Protein AF-A0A1V1X0H0-F1 (afdb_monomer_lite)

pLDDT: mean 80.48, std 18.21, range [28.95, 98.19]

Secondary structure (DSSP, 8-state):
-----PPP-------------------------------EEEEEEEEEEEEE-SSSEEEEEEEEEEEE-SSS-EEEEEEEEEESSTTEEEEE-EEEEEEE-TT-EEE-SS-EEEEEETTS---GGGEEEEEEEEE---SEEEEEBTTBEEEEETTEEEEEPTTS-SS-EEEEEEEE---HHHHHHHS-TTTEEEEEEEEEEE-SS--SSPEEEEEE--GGGSPTT--GGGEEEEEEEEEPPP--SS----PPPEEEEEEEP-EEETTTTEEEEEESS-EEEEEEEESS-----------S-----HHHHHHHHHHHTS---TTSTTT-----S-SEEEEES---TT--HHHHHHHHHHHHHHHHHHIIIIIIIS-PPPPSS-EEEEES--SSS-SEEE-TT-TTEEEE-TTSPPSS-HHHHHHHHHHHHHHHHHS-GGG--HHHHHTTHHHHHHHHHHHHHHHHTTSTTS-------SS-S-TT---TTTSSS-HHHHHHHHHHHHHSTTHHHHHHHHHHHHHS---TTT------TT--HHHHHHHH-TT--HHHHHHIIIII--S-TT--STTSHHHHH-STTS--GGGGSTTTEEEE-TTSTTSSGGGPEEEEEEE-SSS-EEEEEEEE-SSTT---EEEEEEEPPPBSTTTT--EEEEEEGGGTEEEEE--TTS-EEEEEEE-TT-EEEEEEE----------S-SEEEEEEEEEE-TT-PPPTTPPEEEE-SHHHHHHHHHHPPTT-EEEEPSEEEEEEPPTTSSS--SEEE-S--EEE-S-TTTEEEEEEETT--EEE--SS--EEEEEEEEEEEEEEESS-EEEEESEEEEEEEEEEEEE---STT-EEEEEEESS---EEEEES-EEEESSPPTT-EEEEE---S-SS---EEEEEES-EEES-SEEEEEE-SS---EEEEE-GGGEES-SEEEEEES---TT--------TT-

Radius of gyration: 47.78 Å; chains: 1; bounding box: 102×83×145 Å

Structure (mmCIF, N/CA/C/O backbone):
data_AF-A0A1V1X0H0-F1
#
_entry.id   AF-A0A1V1X0H0-F1
#
loop_
_atom_site.group_PDB
_atom_site.id
_atom_site.type_symbol
_atom_site.label_atom_id
_atom_site.label_alt_id
_atom_site.label_comp_id
_atom_site.label_asym_id
_atom_site.label_entity_id
_atom_site.label_seq_id
_atom_site.pdbx_PDB_ins_code
_atom_site.Cartn_x
_atom_site.Cartn_y
_atom_site.Cartn_z
_atom_site.occupancy
_atom_site.B_iso_or_equiv
_atom_site.auth_seq_id
_atom_site.auth_comp_id
_atom_site.auth_asym_id
_atom_site.auth_atom_id
_atom_site.pdbx_PDB_model_num
ATOM 1 N N . MET A 1 1 ? -39.091 -28.966 -17.400 1.00 35.03 1 MET A N 1
ATOM 2 C CA . MET A 1 1 ? -39.778 -27.786 -17.967 1.00 35.03 1 MET A CA 1
ATOM 3 C C . MET A 1 1 ? -38.669 -26.857 -18.446 1.00 35.03 1 MET A C 1
ATOM 5 O O . MET A 1 1 ? -38.074 -26.195 -17.616 1.00 35.03 1 MET A O 1
ATOM 9 N N . GLU A 1 2 ? -38.042 -27.143 -19.595 1.00 32.62 2 GLU A N 1
ATOM 10 C CA . GLU A 1 2 ? -38.373 -26.609 -20.944 1.00 32.62 2 GLU A CA 1
ATOM 11 C C . GLU A 1 2 ? -38.463 -25.064 -20.952 1.00 32.62 2 GLU A C 1
ATOM 13 O O . GLU A 1 2 ? -39.229 -24.519 -20.172 1.00 32.62 2 GLU A O 1
ATOM 18 N N . ALA A 1 3 ? -37.744 -24.284 -21.774 1.00 30.55 3 ALA A N 1
ATOM 19 C CA . ALA A 1 3 ? -37.065 -24.585 -23.037 1.00 30.55 3 ALA A CA 1
ATOM 20 C C . ALA A 1 3 ? -35.955 -23.561 -23.393 1.00 30.55 3 ALA A C 1
ATOM 22 O O . ALA A 1 3 ? -36.052 -22.374 -23.091 1.00 30.55 3 ALA A O 1
ATOM 23 N N . HIS A 1 4 ? -34.941 -24.052 -24.115 1.00 35.06 4 HIS A N 1
ATOM 24 C CA . HIS A 1 4 ? -33.936 -23.306 -24.885 1.00 35.06 4 HIS A CA 1
ATOM 25 C C . HIS A 1 4 ? -34.515 -22.771 -26.212 1.00 35.06 4 HIS A C 1
ATOM 27 O O . HIS A 1 4 ? -35.335 -23.438 -26.839 1.00 35.06 4 HIS A O 1
ATOM 33 N N . SER A 1 5 ? -33.995 -21.644 -26.720 1.00 35.12 5 SER A N 1
ATOM 34 C CA . SER A 1 5 ? -34.195 -21.202 -28.112 1.00 35.12 5 SER A CA 1
ATOM 35 C C . SER A 1 5 ? -32.903 -20.635 -28.718 1.00 35.12 5 SER A C 1
ATOM 37 O O . SER A 1 5 ? -32.525 -19.496 -28.455 1.00 35.12 5 SER A O 1
ATOM 39 N N . SER A 1 6 ? -32.269 -21.424 -29.588 1.00 31.84 6 SER A N 1
ATOM 40 C CA . SER A 1 6 ? -31.208 -21.029 -30.524 1.00 31.84 6 SER A CA 1
ATOM 41 C C . SER A 1 6 ? -31.804 -20.639 -31.886 1.00 31.84 6 SER A C 1
ATOM 43 O O . SER A 1 6 ? -32.593 -21.411 -32.437 1.00 31.84 6 SER A O 1
ATOM 45 N N . LYS A 1 7 ? -31.385 -19.519 -32.491 1.00 33.34 7 LYS A N 1
ATOM 46 C CA . LYS A 1 7 ? -31.691 -19.192 -33.899 1.00 33.34 7 LYS A CA 1
ATOM 47 C C . LYS A 1 7 ? -30.497 -19.505 -34.808 1.00 33.34 7 LYS A C 1
ATOM 49 O O . LYS A 1 7 ? -29.444 -18.892 -34.684 1.00 33.34 7 LYS A O 1
ATOM 54 N N . LYS A 1 8 ? -30.707 -20.438 -35.745 1.00 31.41 8 LYS A N 1
ATOM 55 C CA . LYS A 1 8 ? -29.909 -20.653 -36.964 1.00 31.41 8 LYS A CA 1
ATOM 56 C C . LYS A 1 8 ? -30.426 -19.735 -38.077 1.00 31.41 8 LYS A C 1
ATOM 58 O O . LYS A 1 8 ? -31.638 -19.625 -38.242 1.00 31.41 8 LYS A O 1
ATOM 63 N N . TYR A 1 9 ? -29.527 -19.182 -38.889 1.00 29.00 9 TYR A N 1
ATOM 64 C CA . TYR A 1 9 ? -29.839 -18.706 -40.239 1.00 29.00 9 TYR A CA 1
ATOM 65 C C . TYR A 1 9 ? -29.205 -19.658 -41.257 1.00 29.00 9 TYR A C 1
ATOM 67 O O . TYR A 1 9 ? -27.998 -19.880 -41.246 1.00 29.00 9 TYR A O 1
ATOM 75 N N . SER A 1 10 ? -30.042 -20.226 -42.125 1.00 30.86 10 SER A N 1
ATOM 76 C CA . SER A 1 10 ? -29.659 -20.933 -43.347 1.00 30.86 10 SER A CA 1
ATOM 77 C C . SER A 1 10 ? -30.349 -20.254 -44.524 1.00 30.86 10 SER A C 1
ATOM 79 O O . SER A 1 10 ? -31.558 -20.029 -44.466 1.00 30.86 10 SER A O 1
ATOM 81 N N . GLY A 1 11 ? -29.614 -19.991 -45.598 1.00 29.02 11 GLY A N 1
ATOM 82 C CA . GLY A 1 11 ? -30.169 -19.548 -46.872 1.00 29.02 11 GLY A CA 1
ATOM 83 C C . GLY A 1 11 ? -29.236 -19.930 -48.012 1.00 29.02 11 GLY A C 1
ATOM 84 O O . GLY A 1 11 ? -28.305 -19.197 -48.320 1.00 29.02 11 GLY A O 1
ATOM 85 N N . SER A 1 12 ? -29.478 -21.098 -48.606 1.00 31.86 12 SER A N 1
ATOM 86 C CA . SER A 1 12 ? -28.916 -21.524 -49.890 1.00 31.86 12 SER A CA 1
ATOM 87 C C . SER A 1 12 ? -29.745 -20.951 -51.044 1.00 31.86 12 SER A C 1
ATOM 89 O O . SER A 1 12 ? -30.972 -20.998 -50.986 1.00 31.86 12 SER A O 1
ATOM 91 N N . VAL A 1 13 ? -29.091 -20.509 -52.123 1.00 30.62 13 VAL A N 1
ATOM 92 C CA . VAL A 1 13 ? -29.694 -20.403 -53.464 1.00 30.62 13 VAL A CA 1
ATOM 93 C C . VAL A 1 13 ? -28.750 -21.055 -54.475 1.00 30.62 13 VAL A C 1
ATOM 95 O O . VAL A 1 13 ? -27.538 -20.858 -54.450 1.00 30.62 13 VAL A O 1
ATOM 98 N N . THR A 1 14 ? -29.341 -21.890 -55.323 1.00 34.66 14 THR A N 1
ATOM 99 C CA . THR A 1 14 ? -28.721 -22.844 -56.242 1.00 34.66 14 THR A CA 1
ATOM 100 C C . THR A 1 14 ? -28.615 -22.271 -57.664 1.00 34.66 14 THR A C 1
ATOM 102 O O . THR A 1 14 ? -29.603 -21.799 -58.210 1.00 34.66 14 THR A O 1
ATOM 105 N N . LEU A 1 15 ? -27.402 -22.349 -58.226 1.00 31.12 15 LEU A N 1
ATOM 106 C CA . LEU A 1 15 ? -26.987 -22.807 -59.569 1.00 31.12 15 LEU A CA 1
ATOM 107 C C . LEU A 1 15 ? -27.868 -22.565 -60.823 1.00 31.12 15 LEU A C 1
ATOM 109 O O . LEU A 1 15 ? -28.981 -23.076 -60.923 1.00 31.12 15 LEU A O 1
ATOM 113 N N . ALA A 1 16 ? -27.245 -22.024 -61.883 1.00 28.95 16 ALA A N 1
ATOM 114 C CA . ALA A 1 16 ? -27.516 -22.423 -63.271 1.00 28.95 16 ALA A CA 1
ATOM 115 C C . ALA A 1 16 ? -26.243 -22.350 -64.147 1.00 28.95 16 ALA A C 1
ATOM 117 O O . ALA A 1 16 ? -25.569 -21.328 -64.222 1.00 28.95 16 ALA A O 1
ATOM 118 N N . PHE A 1 17 ? -25.940 -23.485 -64.779 1.00 34.69 17 PHE A N 1
ATOM 119 C CA . PHE A 1 17 ? -24.840 -23.797 -65.700 1.00 34.69 17 PHE A CA 1
ATOM 120 C C . PHE A 1 17 ? -25.114 -23.285 -67.126 1.00 34.69 17 PHE A C 1
ATOM 122 O O . PHE A 1 17 ? -26.214 -23.522 -67.617 1.00 34.69 17 PHE A O 1
ATOM 129 N N . ILE A 1 18 ? -24.093 -22.786 -67.844 1.00 31.02 18 ILE A N 1
ATOM 130 C CA . ILE A 1 18 ? -23.935 -22.988 -69.302 1.00 31.02 18 ILE A CA 1
ATOM 131 C C . ILE A 1 18 ? -22.447 -23.217 -69.629 1.00 31.02 18 ILE A C 1
ATOM 133 O O . ILE A 1 18 ? -21.584 -22.419 -69.280 1.00 31.02 18 ILE A O 1
ATOM 137 N N . ILE A 1 19 ? -22.184 -24.334 -70.309 1.00 40.12 19 ILE A N 1
ATOM 138 C CA . ILE A 1 19 ? -20.914 -24.782 -70.900 1.00 40.12 19 ILE A CA 1
ATOM 139 C C . ILE A 1 19 ? -20.817 -24.229 -72.330 1.00 40.12 19 ILE A C 1
ATOM 141 O O . ILE A 1 19 ? -21.784 -24.389 -73.068 1.00 40.12 19 ILE A O 1
ATOM 145 N N . PHE A 1 20 ? -19.660 -23.707 -72.764 1.00 31.11 20 PHE A N 1
ATOM 146 C CA . PHE A 1 20 ? -19.163 -23.922 -74.135 1.00 31.11 20 PHE A CA 1
ATOM 147 C C . PHE A 1 20 ? -17.636 -23.756 -74.237 1.00 31.11 20 PHE A C 1
ATOM 149 O O . PHE A 1 20 ? -17.025 -22.912 -73.590 1.00 31.11 20 PHE A O 1
ATOM 156 N N . PHE A 1 21 ? -17.052 -24.643 -75.035 1.00 37.75 21 PHE A N 1
ATOM 157 C CA . PHE A 1 21 ? -15.638 -24.964 -75.216 1.00 37.75 21 PHE A CA 1
ATOM 158 C C . PHE A 1 21 ? -15.002 -24.115 -76.343 1.00 37.75 21 PHE A C 1
ATOM 160 O O . PHE A 1 21 ? -15.709 -23.720 -77.266 1.00 37.75 21 PHE A O 1
ATOM 167 N N . ALA A 1 22 ? -13.663 -24.009 -76.318 1.00 34.53 22 ALA A N 1
ATOM 168 C CA . ALA A 1 22 ? -12.733 -23.665 -77.414 1.00 34.53 22 ALA A CA 1
ATOM 169 C C . ALA A 1 22 ? -12.439 -22.177 -77.729 1.00 34.53 22 ALA A C 1
ATOM 171 O O . ALA A 1 22 ? -13.212 -21.513 -78.407 1.00 34.53 22 ALA A O 1
ATOM 172 N N . PHE A 1 23 ? -11.232 -21.708 -77.376 1.00 32.75 23 PHE A N 1
ATOM 173 C CA . PHE A 1 23 ? -10.134 -21.488 -78.339 1.00 32.75 23 PHE A CA 1
ATOM 174 C C . PHE A 1 23 ? -8.822 -21.152 -77.602 1.00 32.75 23 PHE A C 1
ATOM 176 O O . PHE A 1 23 ? -8.733 -20.171 -76.871 1.00 32.75 23 PHE A O 1
ATOM 183 N N . LEU A 1 24 ? -7.801 -21.985 -77.818 1.00 44.56 24 LEU A N 1
ATOM 184 C CA . LEU A 1 24 ? -6.396 -21.687 -77.542 1.00 44.56 24 LEU A CA 1
ATOM 185 C C . LEU A 1 24 ? -5.925 -20.608 -78.536 1.00 44.56 24 LEU A C 1
ATOM 187 O O . LEU A 1 24 ? -5.882 -20.880 -79.734 1.00 44.56 24 LEU A O 1
ATOM 191 N N . MET A 1 25 ? -5.521 -19.434 -78.049 1.00 35.28 25 MET A N 1
ATOM 192 C CA . MET A 1 25 ? -4.478 -18.600 -78.662 1.00 35.28 25 MET A CA 1
ATOM 193 C C . MET A 1 25 ? -3.770 -17.798 -77.556 1.00 35.28 25 MET A C 1
ATOM 195 O O . MET A 1 25 ? -4.456 -17.156 -76.760 1.00 35.28 25 MET A O 1
ATOM 199 N N . PRO A 1 26 ? -2.426 -17.800 -77.486 1.00 39.94 26 PRO A N 1
ATOM 200 C CA . PRO A 1 26 ? -1.697 -16.869 -76.639 1.00 39.94 26 PRO A CA 1
ATOM 201 C C . PRO A 1 26 ? -1.799 -15.473 -77.264 1.00 39.94 26 PRO A C 1
ATOM 203 O O . PRO A 1 26 ? -1.264 -15.222 -78.343 1.00 39.94 26 PRO A O 1
ATOM 206 N N . LEU A 1 27 ? -2.500 -14.556 -76.599 1.00 35.84 27 LEU A N 1
ATOM 207 C CA . LEU A 1 27 ? -2.364 -13.126 -76.863 1.00 35.84 27 LEU A CA 1
ATOM 208 C C . LEU A 1 27 ? -0.988 -12.698 -76.342 1.00 35.84 27 LEU A C 1
ATOM 210 O O . LEU A 1 27 ? -0.844 -12.284 -75.198 1.00 35.84 27 LEU A O 1
ATOM 214 N N . THR A 1 28 ? 0.039 -12.829 -77.179 1.00 39.28 28 THR A N 1
ATOM 215 C CA . THR A 1 28 ? 1.293 -12.095 -77.005 1.00 39.28 28 THR A CA 1
ATOM 216 C C . THR A 1 28 ? 0.987 -10.621 -77.251 1.00 39.28 28 THR A C 1
ATOM 218 O O . THR A 1 28 ? 1.045 -10.144 -78.386 1.00 39.28 28 THR A O 1
ATOM 221 N N . THR A 1 29 ? 0.603 -9.891 -76.208 1.00 37.28 29 THR A N 1
ATOM 222 C CA . THR A 1 29 ? 0.742 -8.435 -76.219 1.00 37.28 29 THR A CA 1
ATOM 223 C C . THR A 1 29 ? 2.228 -8.139 -76.405 1.00 37.28 29 THR A C 1
ATOM 225 O O . THR A 1 29 ? 3.023 -8.631 -75.601 1.00 37.28 29 THR A O 1
ATOM 228 N N . PRO A 1 30 ? 2.646 -7.397 -77.444 1.00 41.03 30 PRO A N 1
ATOM 229 C CA . PRO A 1 30 ? 4.009 -6.902 -77.484 1.00 41.03 30 PRO A CA 1
ATOM 230 C C . PRO A 1 30 ? 4.187 -6.036 -76.239 1.00 41.03 30 PRO A C 1
ATOM 232 O O . PRO A 1 30 ? 3.514 -5.017 -76.087 1.00 41.03 30 PRO A O 1
ATOM 235 N N . ILE A 1 31 ? 5.050 -6.475 -75.324 1.00 45.28 31 ILE A N 1
ATOM 236 C CA . ILE A 1 31 ? 5.622 -5.592 -74.317 1.00 45.28 31 ILE A CA 1
ATOM 237 C C . ILE A 1 31 ? 6.358 -4.539 -75.138 1.00 45.28 31 ILE A C 1
ATOM 239 O O . ILE A 1 31 ? 7.404 -4.805 -75.730 1.00 45.28 31 ILE A O 1
ATOM 243 N N . ILE A 1 32 ? 5.746 -3.367 -75.272 1.00 38.50 32 ILE A N 1
ATOM 244 C CA . ILE A 1 32 ? 6.459 -2.176 -75.698 1.00 38.50 32 ILE A CA 1
ATOM 245 C C . ILE A 1 32 ? 7.410 -1.906 -74.535 1.00 38.50 32 ILE A C 1
ATOM 247 O O . ILE A 1 32 ? 7.009 -1.323 -73.531 1.00 38.50 32 ILE A O 1
ATOM 251 N N . CYS A 1 33 ? 8.643 -2.408 -74.630 1.00 37.75 33 CYS A N 1
ATOM 252 C CA . CYS A 1 33 ? 9.748 -1.869 -73.852 1.00 37.75 33 CYS A CA 1
ATOM 253 C C . CYS A 1 33 ? 9.856 -0.405 -74.268 1.00 37.75 33 CYS A C 1
ATOM 255 O O . CYS A 1 33 ? 10.434 -0.083 -75.307 1.00 37.75 33 CYS A O 1
ATOM 257 N N . PHE A 1 34 ? 9.239 0.483 -73.495 1.00 43.31 34 PHE A N 1
ATOM 258 C CA . PHE A 1 34 ? 9.669 1.864 -73.483 1.00 43.31 34 PHE A CA 1
ATOM 259 C C . PHE A 1 34 ? 11.109 1.815 -72.980 1.00 43.31 34 PHE A C 1
ATOM 261 O O . PHE A 1 34 ? 11.348 1.453 -71.833 1.00 43.31 34 PHE A O 1
ATOM 268 N N . SER A 1 35 ? 12.067 2.091 -73.863 1.00 44.00 35 SER A N 1
ATOM 269 C CA . SER A 1 35 ? 13.391 2.522 -73.430 1.00 44.00 35 SER A CA 1
ATOM 270 C C . SER A 1 35 ? 13.147 3.833 -72.691 1.00 44.00 35 SER A C 1
ATOM 272 O O . SER A 1 35 ? 12.867 4.855 -73.316 1.00 44.00 35 SER A O 1
ATOM 274 N N . GLN A 1 36 ? 13.052 3.754 -71.367 1.00 59.41 36 GLN A N 1
ATOM 275 C CA . GLN A 1 36 ? 12.844 4.922 -70.529 1.00 59.41 36 GLN A CA 1
ATOM 276 C C . GLN A 1 36 ? 14.207 5.570 -70.328 1.00 59.41 36 GLN A C 1
ATOM 278 O O . GLN A 1 36 ? 15.121 4.962 -69.791 1.00 59.41 36 GLN A O 1
ATOM 283 N N . SER A 1 37 ? 14.350 6.775 -70.869 1.00 80.12 37 SER A N 1
ATOM 284 C CA . SER A 1 37 ? 15.564 7.577 -70.781 1.00 80.12 37 SER A CA 1
ATOM 285 C C . SER A 1 37 ? 15.639 8.298 -69.437 1.00 80.12 37 SER A C 1
ATOM 287 O O . SER A 1 37 ? 14.606 8.697 -68.897 1.00 80.12 37 SER A O 1
ATOM 289 N N . ILE A 1 38 ? 16.853 8.539 -68.942 1.00 86.44 38 ILE A N 1
ATOM 290 C CA . ILE A 1 38 ? 17.113 9.512 -67.873 1.00 86.44 38 ILE A CA 1
ATOM 291 C C . ILE A 1 38 ? 16.536 10.880 -68.287 1.00 86.44 38 ILE A C 1
ATOM 293 O O . ILE A 1 38 ? 16.794 11.356 -69.396 1.00 86.44 38 ILE A O 1
ATOM 297 N N . ASP A 1 39 ? 15.745 11.496 -67.403 1.00 94.12 39 ASP A N 1
ATOM 298 C CA . ASP A 1 39 ? 15.093 12.797 -67.612 1.00 94.12 39 ASP A CA 1
ATOM 299 C C . ASP A 1 39 ? 15.419 13.727 -66.438 1.00 94.12 39 ASP A C 1
ATOM 301 O O . ASP A 1 39 ? 14.783 13.672 -65.386 1.00 94.12 39 ASP A O 1
ATOM 305 N N . LEU A 1 40 ? 16.460 14.545 -66.598 1.00 95.62 40 LEU A N 1
ATOM 306 C CA . LEU A 1 40 ? 16.950 15.447 -65.557 1.00 95.62 40 LEU A CA 1
ATOM 307 C C . LEU A 1 40 ? 16.439 16.871 -65.779 1.00 95.62 40 LEU A C 1
ATOM 309 O O . LEU A 1 40 ? 16.640 17.464 -66.839 1.00 95.62 40 LEU A O 1
ATOM 313 N N . THR A 1 41 ? 15.854 17.456 -64.737 1.00 96.25 41 THR A N 1
ATOM 314 C CA . THR A 1 41 ? 15.357 18.838 -64.744 1.00 96.25 41 THR A CA 1
ATOM 315 C C . THR A 1 41 ? 15.965 19.636 -63.597 1.00 96.25 41 THR A C 1
ATOM 317 O O . THR A 1 41 ? 15.873 19.208 -62.447 1.00 96.25 41 THR A O 1
ATOM 320 N N . ILE A 1 42 ? 16.548 20.802 -63.892 1.00 96.25 42 ILE A N 1
ATOM 321 C CA . ILE A 1 42 ? 17.105 21.721 -62.885 1.00 96.25 42 ILE A CA 1
ATOM 322 C C . ILE A 1 42 ? 16.107 22.837 -62.573 1.00 96.25 42 ILE A C 1
ATOM 324 O O . ILE A 1 42 ? 15.553 23.452 -63.485 1.00 96.25 42 ILE A O 1
ATOM 328 N N . GLY A 1 43 ? 15.915 23.119 -61.286 1.00 91.50 43 GLY A N 1
ATOM 329 C CA . GLY A 1 43 ? 15.022 24.159 -60.782 1.00 91.50 43 GLY A CA 1
ATOM 330 C C . GLY A 1 43 ? 15.327 24.550 -59.334 1.00 91.50 43 GLY A C 1
ATOM 331 O O . GLY A 1 43 ? 16.407 24.264 -58.817 1.00 91.50 43 GLY A O 1
ATOM 332 N N . ASP A 1 44 ? 14.366 25.222 -58.693 1.00 91.94 44 ASP A N 1
ATOM 333 C CA . ASP A 1 44 ? 14.390 25.598 -57.271 1.00 91.94 44 ASP A CA 1
ATOM 334 C C . ASP A 1 44 ? 15.696 26.270 -56.811 1.00 91.94 44 ASP A C 1
ATOM 336 O O . ASP A 1 44 ? 16.372 25.824 -55.883 1.00 91.94 44 ASP A O 1
ATOM 340 N N . TYR A 1 45 ? 16.062 27.371 -57.470 1.00 94.50 45 TYR A N 1
ATOM 341 C CA . TYR A 1 45 ? 17.260 28.138 -57.133 1.00 94.50 45 TYR A CA 1
ATOM 342 C C . TYR A 1 45 ? 17.178 28.727 -55.722 1.00 94.50 45 TYR A C 1
ATOM 344 O O . TYR A 1 45 ? 16.311 29.555 -55.422 1.00 94.50 45 TYR A O 1
ATOM 352 N N . ALA A 1 46 ? 18.143 28.387 -54.872 1.00 94.75 46 ALA A N 1
ATOM 353 C CA . ALA A 1 46 ? 18.277 28.974 -53.548 1.00 94.75 46 ALA A CA 1
ATOM 354 C C . ALA A 1 46 ? 19.369 30.050 -53.558 1.00 94.75 46 ALA A C 1
ATOM 356 O O . ALA A 1 46 ? 20.527 29.801 -53.897 1.00 94.75 46 ALA A O 1
ATOM 357 N N . LEU A 1 47 ? 18.997 31.283 -53.199 1.00 96.06 47 LEU A N 1
ATOM 358 C CA . LEU A 1 47 ? 19.936 32.402 -53.132 1.00 96.06 47 LEU A CA 1
ATOM 359 C C . LEU A 1 47 ? 20.885 32.231 -51.942 1.00 96.06 47 LEU A C 1
ATOM 361 O O . LEU A 1 47 ? 20.462 32.342 -50.793 1.00 96.06 47 LEU A O 1
ATOM 365 N N . VAL A 1 48 ? 22.174 32.061 -52.225 1.00 96.81 48 VAL A N 1
ATOM 366 C CA . VAL A 1 48 ? 23.238 31.990 -51.216 1.00 96.81 48 VAL A CA 1
ATOM 367 C C . VAL A 1 48 ? 23.733 33.389 -50.864 1.00 96.81 48 VAL A C 1
ATOM 369 O O . VAL A 1 48 ? 23.836 33.747 -49.692 1.00 96.81 48 VAL A O 1
ATOM 372 N N . SER A 1 49 ? 24.043 34.214 -51.870 1.00 96.62 49 SER A N 1
ATOM 373 C CA . SER A 1 49 ? 24.505 35.584 -51.629 1.00 96.62 49 SER A CA 1
ATOM 374 C C . SER A 1 49 ? 24.221 36.537 -52.789 1.00 96.62 49 SER A C 1
ATOM 376 O O . SER A 1 49 ? 23.922 36.132 -53.910 1.00 96.62 49 SER A O 1
ATOM 378 N N . LYS A 1 50 ? 24.302 37.841 -52.508 1.00 97.25 50 LYS A N 1
ATOM 379 C CA . LYS A 1 50 ? 24.077 38.909 -53.483 1.00 97.25 50 LYS A CA 1
ATOM 380 C C . LYS A 1 50 ? 25.056 40.052 -53.258 1.00 97.25 50 LYS A C 1
ATOM 382 O O . LYS A 1 50 ? 25.070 40.656 -52.186 1.00 97.25 50 LYS A O 1
ATOM 387 N N . GLN A 1 51 ? 25.777 40.439 -54.303 1.00 97.44 51 GLN A N 1
ATOM 388 C CA . GLN A 1 51 ? 26.739 41.534 -54.277 1.00 97.44 51 GLN A CA 1
ATOM 389 C C . GLN A 1 51 ? 26.453 42.547 -55.382 1.00 97.44 51 GLN A C 1
ATOM 391 O O . GLN A 1 51 ? 26.190 42.209 -56.530 1.00 97.44 51 GLN A O 1
ATOM 396 N N . ARG A 1 52 ? 26.521 43.838 -55.056 1.00 97.38 52 ARG A N 1
ATOM 397 C CA . ARG A 1 52 ? 26.422 44.896 -56.065 1.00 97.38 52 ARG A CA 1
ATOM 398 C C . ARG A 1 52 ? 27.785 45.126 -56.712 1.00 97.38 52 ARG A C 1
ATOM 400 O O . ARG A 1 52 ? 28.741 45.425 -56.004 1.00 97.38 52 ARG A O 1
ATOM 407 N N . VAL A 1 53 ? 27.842 45.087 -58.039 1.00 96.25 53 VAL A N 1
ATOM 408 C CA . VAL A 1 53 ? 29.086 45.272 -58.816 1.00 96.25 53 VAL A CA 1
ATOM 409 C C . VAL A 1 53 ? 29.054 46.493 -59.731 1.00 96.25 53 VAL A C 1
ATOM 411 O O . VAL A 1 53 ? 30.092 46.968 -60.181 1.00 96.25 53 VAL A O 1
ATOM 414 N N . GLY A 1 54 ? 27.870 47.061 -59.963 1.00 95.50 54 GLY A N 1
ATOM 415 C CA . GLY A 1 54 ? 27.702 48.310 -60.696 1.00 95.50 54 GLY A CA 1
ATOM 416 C C . GLY A 1 54 ? 26.498 49.108 -60.214 1.00 95.50 54 GLY A C 1
ATOM 417 O O . GLY A 1 54 ? 25.802 48.742 -59.264 1.00 95.50 54 GLY A O 1
ATOM 418 N N . ARG A 1 55 ? 26.211 50.228 -60.887 1.00 94.88 55 ARG A N 1
ATOM 419 C CA . ARG A 1 55 ? 25.041 51.046 -60.535 1.00 94.88 55 ARG A CA 1
ATOM 420 C C . ARG A 1 55 ? 23.741 50.246 -60.666 1.00 94.88 55 ARG A C 1
ATOM 422 O O . ARG A 1 55 ? 22.864 50.417 -59.820 1.00 94.88 55 ARG A O 1
ATOM 429 N N . THR A 1 56 ? 23.654 49.374 -61.666 1.00 95.31 56 THR A N 1
ATOM 430 C CA . THR A 1 56 ? 22.463 48.566 -61.956 1.00 95.31 56 THR A CA 1
ATOM 431 C C . THR A 1 56 ? 22.735 47.058 -61.994 1.00 95.31 56 THR A C 1
ATOM 433 O O . THR A 1 56 ? 21.795 46.285 -61.856 1.00 95.31 56 THR A O 1
ATOM 436 N N . ALA A 1 57 ? 24.004 46.635 -62.056 1.00 96.75 57 ALA A N 1
ATOM 437 C CA . ALA A 1 57 ? 24.407 45.229 -62.076 1.00 96.75 57 ALA A CA 1
ATOM 438 C C . ALA A 1 57 ? 24.687 44.654 -60.674 1.00 96.75 57 ALA A C 1
ATOM 440 O O . ALA A 1 57 ? 25.348 45.295 -59.842 1.00 96.75 57 ALA A O 1
ATOM 441 N N . TYR A 1 58 ? 24.215 43.430 -60.441 1.00 98.19 58 TYR A N 1
ATOM 442 C CA . TYR A 1 58 ? 24.427 42.653 -59.219 1.00 98.19 58 TYR A CA 1
ATOM 443 C C . TYR A 1 58 ? 24.844 41.228 -59.565 1.00 98.19 58 TYR A C 1
ATOM 445 O O . TYR A 1 58 ? 24.228 40.628 -60.439 1.00 98.19 58 TYR A O 1
ATOM 453 N N . ASP A 1 59 ? 25.821 40.702 -58.837 1.00 98.19 59 ASP A N 1
ATOM 454 C CA . ASP A 1 59 ? 26.180 39.289 -58.848 1.00 98.19 59 ASP A CA 1
ATOM 455 C C . ASP A 1 59 ? 25.331 38.568 -57.805 1.00 98.19 59 ASP A C 1
ATOM 457 O O . ASP A 1 59 ? 25.230 39.007 -56.655 1.00 98.19 59 ASP A O 1
ATOM 461 N N . TYR A 1 60 ? 24.685 37.493 -58.224 1.00 97.62 60 TYR A N 1
ATO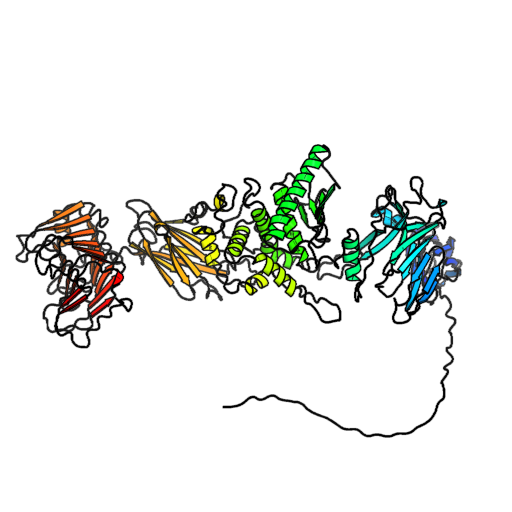M 462 C CA . TYR A 1 60 ? 23.879 36.617 -57.394 1.00 97.62 60 TYR A CA 1
ATOM 463 C C . TYR A 1 60 ? 24.508 35.231 -57.419 1.00 97.62 60 TYR A C 1
ATOM 465 O O . TYR A 1 60 ? 24.770 34.700 -58.498 1.00 97.62 60 TYR A O 1
ATOM 473 N N . ILE A 1 61 ? 24.745 34.678 -56.234 1.00 97.69 61 ILE A N 1
ATOM 474 C CA . ILE A 1 61 ? 25.299 33.340 -56.047 1.00 97.69 61 ILE A CA 1
ATOM 475 C C . ILE A 1 61 ? 24.162 32.422 -55.614 1.00 97.69 61 ILE A C 1
ATOM 477 O O . ILE A 1 61 ? 23.486 32.722 -54.625 1.00 97.69 61 ILE A O 1
ATOM 481 N N . PHE A 1 62 ? 23.957 31.330 -56.343 1.00 97.25 62 PHE A N 1
ATOM 482 C CA . PHE A 1 62 ? 22.872 30.377 -56.121 1.00 97.25 62 PHE A CA 1
ATOM 483 C C . PHE A 1 62 ? 23.399 28.950 -55.964 1.00 97.25 62 PHE A C 1
ATOM 485 O O . PHE A 1 62 ? 24.405 28.593 -56.575 1.00 97.25 62 PHE A O 1
ATOM 492 N N . THR A 1 63 ? 22.673 28.130 -55.209 1.00 97.56 63 THR A N 1
ATOM 493 C CA . THR A 1 63 ? 22.608 26.677 -55.433 1.00 97.56 63 THR A CA 1
ATOM 494 C C . THR A 1 63 ? 21.333 26.355 -56.216 1.00 97.56 63 THR A C 1
ATOM 496 O O . THR A 1 63 ? 20.406 27.172 -56.261 1.00 97.56 63 THR A O 1
ATOM 499 N N . ALA A 1 64 ? 21.273 25.186 -56.847 1.00 96.69 64 ALA A N 1
ATOM 500 C CA . ALA A 1 64 ? 20.071 24.707 -57.532 1.00 96.69 64 ALA A CA 1
ATOM 501 C C . ALA A 1 64 ? 19.782 23.252 -57.156 1.00 96.69 64 ALA A C 1
ATOM 503 O O . ALA A 1 64 ? 20.672 22.541 -56.684 1.00 96.69 64 ALA A O 1
ATOM 504 N N . ASN A 1 65 ? 18.550 22.811 -57.392 1.00 97.50 65 ASN A N 1
ATOM 505 C CA . ASN A 1 65 ? 18.167 21.411 -57.278 1.00 97.50 65 ASN A CA 1
ATOM 506 C C . ASN A 1 65 ? 18.059 20.786 -58.666 1.00 97.50 65 ASN A C 1
ATOM 508 O O . ASN A 1 65 ? 17.553 21.415 -59.597 1.00 97.50 65 ASN A O 1
ATOM 512 N N . ILE A 1 66 ? 18.473 19.529 -58.790 1.00 97.38 66 ILE A N 1
ATOM 513 C CA . ILE A 1 66 ? 18.197 18.698 -59.957 1.00 97.38 66 ILE A CA 1
ATOM 514 C C . ILE A 1 66 ? 17.275 17.552 -59.566 1.00 97.38 66 ILE A C 1
ATOM 516 O O . ILE A 1 66 ? 17.455 16.939 -58.518 1.00 97.38 66 ILE A O 1
ATOM 520 N N . THR A 1 67 ? 16.281 17.275 -60.401 1.00 96.56 67 THR A N 1
ATOM 521 C CA . THR A 1 67 ? 15.334 16.170 -60.222 1.00 96.56 67 THR A CA 1
ATOM 522 C C . THR A 1 67 ? 15.473 15.198 -61.381 1.00 96.56 67 THR A C 1
ATOM 524 O O . THR A 1 67 ? 15.455 15.632 -62.532 1.00 96.56 67 THR A O 1
ATOM 527 N N . ASN A 1 68 ? 15.599 13.905 -61.084 1.00 95.06 68 ASN A N 1
ATOM 528 C CA . ASN A 1 68 ? 15.572 12.832 -62.074 1.00 95.06 68 ASN A CA 1
ATOM 529 C C . ASN A 1 68 ? 14.156 12.257 -62.168 1.00 95.06 68 ASN A C 1
ATOM 531 O O . ASN A 1 68 ? 13.730 11.496 -61.306 1.00 95.06 68 ASN A O 1
ATOM 535 N N . ASN A 1 69 ? 13.421 12.620 -63.214 1.00 93.44 69 ASN A N 1
ATOM 536 C CA . ASN A 1 69 ? 12.084 12.096 -63.497 1.00 93.44 69 ASN A CA 1
ATOM 537 C C . ASN A 1 69 ? 12.123 10.767 -64.278 1.00 93.44 69 ASN A C 1
ATOM 539 O O . ASN A 1 69 ? 11.070 10.209 -64.592 1.00 93.44 69 ASN A O 1
ATOM 543 N N . GLY A 1 70 ? 13.322 10.278 -64.616 1.00 89.81 70 GLY A N 1
ATOM 544 C CA . GLY A 1 70 ? 13.538 8.993 -65.269 1.00 89.81 70 GLY A CA 1
ATOM 545 C C . GLY A 1 70 ? 13.449 7.809 -64.303 1.00 89.81 70 GLY A C 1
ATOM 546 O O . GLY A 1 70 ? 13.239 7.962 -63.101 1.00 89.81 70 GLY A O 1
ATOM 547 N N . THR A 1 71 ? 13.613 6.605 -64.852 1.00 81.88 71 THR A N 1
ATOM 548 C CA . THR A 1 71 ? 13.578 5.333 -64.104 1.00 81.88 71 THR A CA 1
ATOM 549 C C . THR A 1 71 ? 14.946 4.696 -63.892 1.00 81.88 71 THR A C 1
ATOM 551 O O . THR A 1 71 ? 15.030 3.635 -63.279 1.00 81.88 71 THR A O 1
ATOM 554 N N . GLU A 1 72 ? 16.002 5.321 -64.407 1.00 84.50 72 GLU A N 1
ATOM 555 C CA . GLU A 1 72 ? 17.392 4.900 -64.230 1.00 84.50 72 GLU A CA 1
ATOM 556 C C . GLU A 1 72 ? 18.149 5.948 -63.413 1.00 84.50 72 GLU A C 1
ATOM 558 O O . GLU A 1 72 ? 17.844 7.144 -63.481 1.00 84.50 72 GLU A O 1
ATOM 563 N N . ASP A 1 73 ? 19.135 5.497 -62.644 1.00 84.50 73 ASP A N 1
ATOM 564 C CA . ASP A 1 73 ? 19.968 6.373 -61.830 1.00 84.50 73 ASP A CA 1
ATOM 565 C C . ASP A 1 73 ? 20.970 7.115 -62.717 1.00 84.50 73 ASP A C 1
ATOM 567 O O . ASP A 1 73 ? 21.658 6.526 -63.555 1.00 84.50 73 ASP A O 1
ATOM 571 N N . ALA A 1 74 ? 21.076 8.425 -62.514 1.00 88.31 74 ALA A N 1
ATOM 572 C CA . ALA A 1 74 ? 22.096 9.238 -63.154 1.00 88.31 74 ALA A CA 1
ATOM 573 C C . ALA A 1 74 ? 23.267 9.404 -62.182 1.00 88.31 74 ALA A C 1
ATOM 575 O O . ALA A 1 74 ? 23.066 9.820 -61.041 1.00 88.31 74 ALA A O 1
ATOM 576 N N . VAL A 1 75 ? 24.489 9.097 -62.607 1.00 88.12 75 VAL A N 1
ATOM 577 C CA . VAL A 1 75 ? 25.702 9.312 -61.800 1.00 88.12 75 VAL A CA 1
ATOM 578 C C . VAL A 1 75 ? 26.609 10.335 -62.468 1.00 88.12 75 VAL A C 1
ATOM 580 O O . VAL A 1 75 ? 26.445 10.656 -63.644 1.00 88.12 75 VAL A O 1
ATOM 583 N N . ASN A 1 76 ? 27.544 10.895 -61.695 1.00 86.44 76 ASN A N 1
ATOM 584 C CA . ASN A 1 76 ? 28.452 11.955 -62.148 1.00 86.44 76 ASN A CA 1
ATOM 585 C C . ASN A 1 76 ? 27.717 13.157 -62.766 1.00 86.44 76 ASN A C 1
ATOM 587 O O . ASN A 1 76 ? 28.191 13.780 -63.717 1.00 86.44 76 ASN A O 1
ATOM 591 N N . VAL A 1 77 ? 26.541 13.480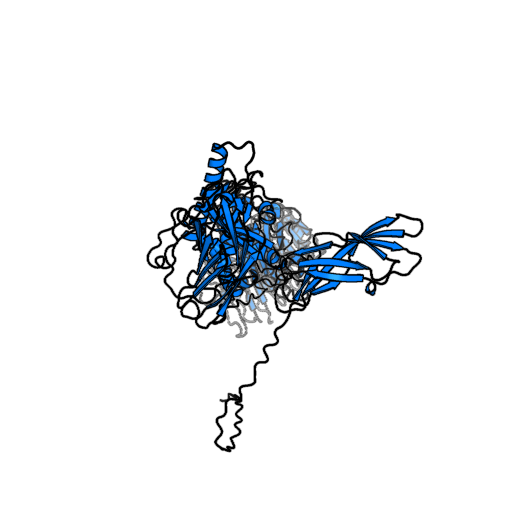 -62.223 1.00 93.81 77 VAL A N 1
ATOM 592 C CA . VAL A 1 77 ? 25.667 14.508 -62.773 1.00 93.81 77 VAL A CA 1
ATOM 593 C C . VAL A 1 77 ? 26.288 15.886 -62.565 1.00 93.81 77 VAL A C 1
ATOM 595 O O . VAL A 1 77 ? 26.522 16.327 -61.435 1.00 93.81 77 VAL A O 1
ATOM 598 N N . THR A 1 78 ? 26.532 16.575 -63.675 1.00 96.75 78 THR A N 1
ATOM 599 C CA . THR A 1 78 ? 27.032 17.952 -63.734 1.00 96.75 78 THR A CA 1
ATOM 600 C C . THR A 1 78 ? 26.174 18.769 -64.692 1.00 96.75 78 THR A C 1
ATOM 602 O O . THR A 1 78 ? 25.558 18.230 -65.612 1.00 96.75 78 THR A O 1
ATOM 605 N N . ALA A 1 79 ? 26.101 20.081 -64.488 1.00 97.12 79 ALA A N 1
ATOM 606 C CA . ALA A 1 79 ? 25.332 20.954 -65.363 1.00 97.12 79 ALA A CA 1
ATOM 607 C C . ALA A 1 79 ? 26.020 22.294 -65.592 1.00 97.12 79 ALA A C 1
ATOM 609 O O . ALA A 1 79 ? 26.612 22.858 -64.676 1.00 97.12 79 ALA A O 1
ATOM 610 N N . THR A 1 80 ? 25.912 22.819 -66.812 1.00 97.69 80 THR A N 1
ATOM 611 C CA . THR A 1 80 ? 26.457 24.129 -67.185 1.00 97.69 80 THR A CA 1
ATOM 612 C C . THR A 1 80 ? 25.341 25.087 -67.584 1.00 97.69 80 THR A C 1
ATOM 614 O O . THR A 1 80 ? 24.537 24.798 -68.472 1.00 97.69 80 THR A O 1
ATOM 617 N N . LEU A 1 81 ? 25.298 26.247 -66.931 1.00 97.62 81 LEU A N 1
ATOM 618 C CA . LEU A 1 81 ? 24.323 27.300 -67.166 1.00 97.62 81 LEU A CA 1
ATOM 619 C C . LEU A 1 81 ? 24.756 28.223 -68.302 1.00 97.62 81 LEU A C 1
ATOM 621 O O . LEU A 1 81 ? 25.864 28.762 -68.306 1.00 97.62 81 LEU A O 1
ATOM 625 N N . THR A 1 82 ? 23.822 28.514 -69.199 1.00 97.06 82 THR A N 1
ATOM 626 C CA . THR A 1 82 ? 23.964 29.550 -70.225 1.00 97.06 82 THR A CA 1
ATOM 627 C C . THR A 1 82 ? 22.806 30.540 -70.128 1.00 97.06 82 THR A C 1
ATOM 629 O O . THR A 1 82 ? 21.669 30.152 -69.873 1.00 97.06 82 THR A O 1
ATOM 632 N N . SER A 1 83 ? 23.072 31.829 -70.346 1.00 96.50 83 SER A N 1
ATOM 633 C CA . SER A 1 83 ? 22.020 32.851 -70.432 1.00 96.50 83 SER A CA 1
ATOM 634 C C . SER A 1 83 ? 21.602 33.077 -71.884 1.00 96.50 83 SER A C 1
ATOM 636 O O . SER A 1 83 ? 22.454 33.201 -72.766 1.00 96.50 83 SER A O 1
ATOM 638 N N . LEU A 1 84 ? 20.297 33.177 -72.125 1.00 95.81 84 LEU A N 1
ATOM 639 C CA . LEU A 1 84 ? 19.691 33.457 -73.429 1.00 95.81 84 LEU A CA 1
ATOM 640 C C . LEU A 1 84 ? 19.509 34.961 -73.690 1.00 95.81 84 LEU A C 1
ATOM 642 O O . LEU A 1 84 ? 19.194 35.358 -74.814 1.00 95.81 84 LEU A O 1
ATOM 646 N N . VAL A 1 85 ? 19.717 35.810 -72.677 1.00 95.06 85 VAL A N 1
ATOM 647 C CA . VAL A 1 85 ? 19.528 37.266 -72.760 1.00 95.06 85 VAL A CA 1
ATOM 648 C C . VAL A 1 85 ? 20.782 38.028 -72.325 1.00 95.06 85 VAL A C 1
ATOM 650 O O . VAL A 1 85 ? 21.449 37.644 -71.366 1.00 95.06 85 VAL A O 1
ATOM 653 N N . PRO A 1 86 ? 21.108 39.165 -72.964 1.00 93.31 86 PRO A N 1
ATOM 654 C CA . PRO A 1 86 ? 22.300 39.943 -72.618 1.00 93.31 86 PRO A CA 1
ATOM 655 C C . PRO A 1 86 ? 22.190 40.663 -71.263 1.00 93.31 86 PRO A C 1
ATOM 657 O O . PRO A 1 86 ? 23.191 41.145 -70.740 1.00 93.31 86 PRO A O 1
ATOM 660 N N . THR A 1 87 ? 20.986 40.763 -70.694 1.00 95.56 87 THR A N 1
ATOM 661 C CA . THR A 1 87 ? 20.713 41.395 -69.392 1.00 95.56 87 THR A CA 1
ATOM 662 C C . THR A 1 87 ? 21.100 40.515 -68.198 1.00 95.56 87 THR A C 1
ATOM 664 O O . THR A 1 87 ? 21.180 41.024 -67.077 1.00 95.56 87 THR A O 1
ATOM 667 N N . THR A 1 88 ? 21.404 39.236 -68.446 1.00 97.06 88 THR A N 1
ATOM 668 C CA . THR A 1 88 ? 21.941 38.277 -67.475 1.00 97.06 88 THR A CA 1
ATOM 669 C C . THR A 1 88 ? 23.237 37.690 -68.034 1.00 97.06 88 THR A C 1
ATOM 671 O O . THR A 1 88 ? 23.249 37.111 -69.114 1.00 97.06 88 THR A O 1
ATOM 674 N N . THR A 1 89 ? 24.354 37.846 -67.329 1.00 96.88 89 THR A N 1
ATOM 675 C CA . THR A 1 89 ? 25.657 37.282 -67.718 1.00 96.88 89 THR A CA 1
ATOM 676 C C . THR A 1 89 ? 26.055 36.205 -66.719 1.00 96.88 89 THR A C 1
ATOM 678 O O . THR A 1 89 ? 26.122 36.481 -65.526 1.00 96.88 89 THR A O 1
ATOM 681 N N . VAL A 1 90 ? 26.341 34.990 -67.183 1.00 97.12 90 VAL A N 1
ATOM 682 C CA . VAL A 1 90 ? 26.858 33.915 -66.323 1.00 97.12 90 VAL A CA 1
ATOM 683 C C . VAL A 1 90 ? 28.337 34.194 -66.036 1.00 97.12 90 VAL A C 1
ATOM 685 O O . VAL A 1 90 ? 29.129 34.322 -66.967 1.00 97.12 90 VAL A O 1
ATOM 688 N N . ILE A 1 91 ? 28.688 34.374 -64.761 1.00 97.62 91 ILE A N 1
ATOM 689 C CA . ILE A 1 91 ? 30.068 34.605 -64.302 1.00 97.62 91 ILE A CA 1
ATOM 690 C C . ILE A 1 91 ? 30.733 33.268 -63.971 1.00 97.62 91 ILE A C 1
ATOM 692 O O . ILE A 1 91 ? 31.875 33.046 -64.359 1.00 97.62 91 ILE A O 1
ATOM 696 N N . ASP A 1 92 ? 29.986 32.389 -63.303 1.00 97.06 92 ASP A N 1
ATOM 697 C CA . ASP A 1 92 ? 30.319 30.986 -63.070 1.00 97.06 92 ASP A CA 1
ATOM 698 C C . ASP A 1 92 ? 29.044 30.161 -63.259 1.00 97.06 92 ASP A C 1
ATOM 700 O O . ASP A 1 92 ? 28.008 30.492 -62.682 1.00 97.06 92 ASP A O 1
ATOM 704 N N . GLY A 1 93 ? 29.089 29.161 -64.133 1.00 95.25 93 GLY A N 1
ATOM 705 C CA . GLY A 1 93 ? 27.903 28.448 -64.604 1.00 95.25 93 GLY A CA 1
ATOM 706 C C . GLY A 1 93 ? 27.884 26.961 -64.293 1.00 95.25 93 GLY A C 1
ATOM 707 O O . GLY A 1 93 ? 26.910 26.318 -64.663 1.00 95.25 93 GLY A O 1
ATOM 708 N N . SER A 1 94 ? 28.928 26.405 -63.677 1.00 96.56 94 SER A N 1
ATOM 709 C CA . SER A 1 94 ? 29.025 24.954 -63.482 1.00 96.56 94 SER A CA 1
ATOM 710 C C . SER A 1 94 ? 28.439 24.551 -62.133 1.00 96.56 94 SER A C 1
ATOM 712 O O . SER A 1 94 ? 28.729 25.198 -61.131 1.00 96.56 94 SER A O 1
ATOM 714 N N . LEU A 1 95 ? 27.635 23.490 -62.113 1.00 97.50 95 LEU A N 1
ATOM 715 C CA . LEU A 1 95 ? 27.150 22.839 -60.899 1.00 97.50 95 LEU A CA 1
ATOM 716 C C . LEU A 1 95 ? 27.441 21.335 -60.916 1.00 97.50 95 LEU A C 1
ATOM 718 O O . LEU A 1 95 ? 27.358 20.692 -61.967 1.00 97.50 95 LEU A O 1
ATOM 722 N N . THR A 1 96 ? 27.693 20.772 -59.737 1.00 95.31 96 THR A N 1
ATOM 723 C CA . THR A 1 96 ? 27.935 19.345 -59.491 1.00 95.31 96 THR A CA 1
ATOM 724 C C . THR A 1 96 ? 26.877 18.785 -58.540 1.00 95.31 96 THR A C 1
ATOM 726 O O . THR A 1 96 ? 26.623 19.357 -57.479 1.00 95.31 96 THR A O 1
ATOM 729 N N . PHE A 1 97 ? 26.268 17.655 -58.908 1.00 94.00 97 PHE A N 1
ATOM 730 C CA . PHE A 1 97 ? 25.194 17.005 -58.140 1.00 94.00 97 PHE A CA 1
ATOM 731 C C . PHE A 1 97 ? 25.537 15.576 -57.693 1.00 94.00 97 PHE A C 1
ATOM 733 O O . PHE A 1 97 ? 24.920 15.066 -56.764 1.00 94.00 97 PHE A O 1
ATOM 740 N N . GLY A 1 98 ? 26.524 14.923 -58.317 1.00 90.12 98 GLY A N 1
ATOM 741 C CA . GLY A 1 98 ? 26.896 13.547 -57.975 1.00 90.12 98 GLY A CA 1
ATOM 742 C C . GLY A 1 98 ? 25.877 12.528 -58.490 1.00 90.12 98 GLY A C 1
ATOM 743 O O . GLY A 1 98 ? 25.529 12.557 -59.669 1.00 90.12 98 GLY A O 1
ATOM 744 N N . ALA A 1 99 ? 25.440 11.599 -57.638 1.00 85.81 99 ALA A N 1
ATOM 745 C CA . ALA A 1 99 ? 24.409 10.623 -57.985 1.00 85.81 99 ALA A CA 1
ATOM 746 C C . ALA A 1 99 ? 23.007 11.201 -57.751 1.00 85.81 99 ALA A C 1
ATOM 748 O O . ALA A 1 99 ? 22.715 11.728 -56.679 1.00 85.81 99 ALA A O 1
ATOM 749 N N . VAL A 1 100 ? 22.132 11.064 -58.745 1.00 90.31 100 VAL A N 1
ATOM 750 C CA . VAL A 1 100 ? 20.729 11.484 -58.706 1.00 90.31 100 VAL A CA 1
ATOM 751 C C . VAL A 1 100 ? 19.867 10.261 -59.035 1.00 90.31 100 VAL A C 1
ATOM 753 O O . VAL A 1 100 ? 19.610 9.987 -60.216 1.00 90.31 100 VAL A O 1
ATOM 756 N N . PRO A 1 101 ? 19.447 9.492 -58.010 1.00 86.12 101 PRO A N 1
ATOM 757 C CA . PRO A 1 101 ? 18.631 8.302 -58.214 1.00 86.12 101 PRO A CA 1
ATOM 758 C C . PRO A 1 101 ? 17.326 8.598 -58.953 1.00 86.12 101 PRO A C 1
ATOM 760 O O . PRO A 1 101 ? 16.812 9.720 -58.902 1.00 86.12 101 PRO A O 1
ATOM 763 N N . ALA A 1 102 ? 16.765 7.590 -59.611 1.00 86.44 102 ALA A N 1
ATOM 764 C CA . ALA A 1 102 ? 15.462 7.678 -60.259 1.00 86.44 102 ALA A CA 1
ATOM 765 C C . ALA A 1 102 ? 14.381 8.182 -59.281 1.00 86.44 102 ALA A C 1
ATOM 767 O O . ALA A 1 102 ? 14.206 7.653 -58.183 1.00 86.44 102 ALA A O 1
ATOM 768 N N . GLY A 1 103 ? 13.652 9.227 -59.672 1.00 88.19 103 GLY A N 1
ATOM 769 C CA . GLY A 1 103 ? 12.621 9.871 -58.853 1.00 88.19 103 GLY A CA 1
ATOM 770 C C . GLY A 1 103 ? 13.138 10.782 -57.732 1.00 88.19 103 GLY A C 1
ATOM 771 O O . GLY A 1 103 ? 12.321 11.341 -56.998 1.00 88.19 103 GLY A O 1
ATOM 772 N N . ALA A 1 104 ? 14.455 10.941 -57.564 1.00 88.69 104 ALA A N 1
ATOM 773 C CA . ALA A 1 104 ? 15.038 11.763 -56.505 1.00 88.69 104 ALA A CA 1
ATOM 774 C C . ALA A 1 104 ? 15.315 13.209 -56.953 1.00 88.69 104 ALA A C 1
ATOM 776 O O . ALA A 1 104 ? 15.542 13.494 -58.132 1.00 88.69 104 ALA A O 1
ATOM 777 N N . THR A 1 105 ? 15.365 14.111 -55.967 1.00 94.62 105 THR A N 1
ATOM 778 C CA . THR A 1 105 ? 15.809 15.502 -56.120 1.00 94.62 105 THR A CA 1
ATOM 779 C C . THR A 1 105 ? 17.043 15.737 -55.248 1.00 94.62 105 THR A C 1
ATOM 781 O O . THR A 1 105 ? 17.011 15.453 -54.051 1.00 94.62 105 THR A O 1
ATOM 784 N N . VAL A 1 106 ? 18.119 16.267 -55.832 1.00 92.31 106 VAL A N 1
ATOM 785 C CA . VAL A 1 106 ? 19.410 16.509 -55.165 1.00 92.31 106 VAL A CA 1
ATOM 786 C C . VAL A 1 106 ? 19.823 17.972 -55.339 1.00 92.31 106 VAL A C 1
ATOM 788 O O . VAL A 1 106 ? 19.722 18.526 -56.432 1.00 92.31 106 VAL A O 1
ATOM 791 N N . THR A 1 107 ? 20.289 18.609 -54.264 1.00 95.88 107 THR A N 1
ATOM 792 C CA . THR A 1 107 ? 20.853 19.971 -54.291 1.00 95.88 107 THR A CA 1
ATOM 793 C C . THR A 1 107 ? 22.324 19.936 -54.707 1.00 95.88 107 THR A C 1
ATOM 795 O O . THR A 1 107 ? 23.051 19.031 -54.302 1.00 95.88 107 THR A O 1
ATOM 798 N N . SER A 1 108 ? 22.777 20.922 -55.485 1.00 97.00 108 SER A N 1
ATOM 799 C CA . SER A 1 108 ? 24.180 21.030 -55.903 1.00 97.00 108 SER A CA 1
ATOM 800 C C . SER A 1 108 ? 25.146 21.123 -54.715 1.00 97.00 108 SER A C 1
ATOM 802 O O . SER A 1 108 ? 24.871 21.809 -53.728 1.00 97.00 108 SER A O 1
ATOM 804 N N . SER A 1 109 ? 26.303 20.462 -54.819 1.00 93.44 109 SER A N 1
ATOM 805 C CA . SER A 1 109 ? 27.378 20.537 -53.813 1.00 93.44 109 SER A CA 1
ATOM 806 C C . SER A 1 109 ? 28.205 21.827 -53.906 1.00 93.44 109 SER A C 1
ATOM 808 O O . SER A 1 109 ? 28.957 22.157 -52.991 1.00 93.44 109 SER A O 1
ATOM 810 N N . ASP A 1 110 ? 28.082 22.548 -55.018 1.00 94.25 110 ASP A N 1
ATOM 811 C CA . ASP A 1 110 ? 28.733 23.821 -55.332 1.00 94.25 110 ASP A CA 1
ATOM 812 C C . ASP A 1 110 ? 27.702 24.904 -55.731 1.00 94.25 110 ASP A C 1
ATOM 814 O O . ASP A 1 110 ? 26.485 24.706 -55.638 1.00 94.25 110 ASP A O 1
ATOM 818 N N . THR A 1 111 ? 28.187 26.095 -56.103 1.00 97.50 111 THR A N 1
ATOM 819 C CA . THR A 1 111 ? 27.356 27.273 -56.407 1.00 97.50 111 THR A CA 1
ATOM 820 C C . THR A 1 111 ? 27.654 27.845 -57.782 1.00 97.50 111 THR A C 1
ATOM 822 O O . THR A 1 111 ? 28.813 27.905 -58.174 1.00 97.50 111 THR A O 1
ATOM 825 N N . LEU A 1 112 ? 26.643 28.421 -58.431 1.00 97.06 112 LEU A N 1
ATOM 826 C CA . LEU A 1 112 ? 26.798 29.224 -59.647 1.00 97.06 112 LEU A CA 1
ATOM 827 C C . LEU A 1 112 ? 26.701 30.721 -59.335 1.00 97.06 112 LEU A C 1
ATOM 829 O O . LEU A 1 112 ? 26.056 31.124 -58.364 1.00 97.06 112 LEU A O 1
ATOM 833 N N . THR A 1 113 ? 27.278 31.565 -60.192 1.00 97.81 113 THR A N 1
ATOM 834 C CA . THR A 1 113 ? 27.192 33.030 -60.097 1.00 97.81 113 THR A CA 1
ATOM 835 C C . THR A 1 113 ? 26.663 33.645 -61.390 1.00 97.81 113 THR A C 1
ATOM 837 O O . THR A 1 113 ? 27.279 33.528 -62.450 1.00 97.81 113 THR A O 1
ATOM 840 N N . VAL A 1 114 ? 25.570 34.407 -61.297 1.00 97.62 114 VAL A N 1
ATOM 841 C CA . VAL A 1 114 ? 25.018 35.196 -62.413 1.00 97.62 114 VAL A CA 1
ATOM 842 C C . VAL A 1 114 ? 25.005 36.685 -62.096 1.00 97.62 114 VAL A C 1
ATOM 844 O O . VAL A 1 114 ? 24.655 37.113 -60.999 1.00 97.62 114 VAL A O 1
ATOM 847 N N . ARG A 1 115 ? 25.351 37.499 -63.089 1.00 97.81 115 ARG A N 1
ATOM 848 C CA . ARG A 1 115 ? 25.288 38.957 -63.045 1.00 97.81 115 ARG A CA 1
ATOM 849 C C . ARG A 1 115 ? 24.025 39.446 -63.735 1.00 97.81 115 ARG A C 1
ATOM 851 O O . ARG A 1 115 ? 23.879 39.260 -64.937 1.00 97.81 115 ARG A O 1
ATOM 858 N N . ILE A 1 116 ? 23.149 40.122 -63.001 1.00 97.81 116 ILE A N 1
ATOM 859 C CA . ILE A 1 116 ? 21.848 40.595 -63.495 1.00 97.81 116 ILE A CA 1
ATOM 860 C C . ILE A 1 116 ? 21.808 42.127 -63.497 1.00 97.81 116 ILE A C 1
ATOM 862 O O . ILE A 1 116 ? 22.100 42.764 -62.477 1.00 97.81 116 ILE A O 1
ATOM 866 N N . ASP A 1 117 ? 21.401 42.726 -64.621 1.00 96.75 117 ASP A N 1
ATOM 867 C CA . ASP A 1 117 ? 21.067 44.153 -64.709 1.00 96.75 117 ASP A CA 1
ATOM 868 C C . ASP A 1 117 ? 19.636 44.411 -64.221 1.00 96.75 117 ASP A C 1
ATOM 870 O O . ASP A 1 117 ? 18.650 44.118 -64.896 1.00 96.75 117 ASP A O 1
ATOM 874 N N . ARG A 1 118 ? 19.515 45.024 -63.043 1.00 95.94 118 ARG A N 1
ATOM 875 C CA . ARG A 1 118 ? 18.229 45.289 -62.385 1.00 95.94 118 ARG A CA 1
ATOM 876 C C . ARG A 1 118 ? 17.384 46.382 -63.046 1.00 95.94 118 ARG A C 1
ATOM 878 O O . ARG A 1 118 ? 16.327 46.712 -62.510 1.00 95.94 118 ARG A O 1
ATOM 885 N N . LEU A 1 119 ? 17.826 46.964 -64.163 1.00 95.44 119 LEU A N 1
ATOM 886 C CA . LEU A 1 119 ? 16.951 47.773 -65.020 1.00 95.44 119 LEU A CA 1
ATOM 887 C C . LEU A 1 119 ? 15.900 46.929 -65.750 1.00 95.44 119 LEU A C 1
ATOM 889 O O . LEU A 1 119 ? 14.890 47.478 -66.188 1.00 95.44 119 LEU A O 1
ATOM 893 N N . TYR A 1 120 ? 16.119 45.617 -65.847 1.00 95.06 120 TYR A N 1
ATOM 894 C CA . TYR A 1 120 ? 15.226 44.676 -66.506 1.00 95.06 120 TYR A CA 1
ATOM 895 C C . TYR A 1 120 ? 14.724 43.635 -65.490 1.00 95.06 120 TYR A C 1
ATOM 897 O O . TYR A 1 120 ? 15.473 43.253 -64.585 1.00 95.06 120 TYR A O 1
ATOM 905 N N . PRO A 1 121 ? 13.457 43.189 -65.579 1.00 91.06 121 PRO A N 1
ATOM 906 C CA . PRO A 1 121 ? 12.975 42.059 -64.790 1.00 91.06 121 PRO A CA 1
ATOM 907 C C . PRO A 1 121 ? 13.795 40.800 -65.093 1.00 91.06 121 PRO A C 1
ATOM 909 O O . PRO A 1 121 ? 14.085 40.523 -66.253 1.00 91.06 121 PRO A O 1
ATOM 912 N N . PHE A 1 122 ? 14.155 40.046 -64.056 1.00 92.00 122 PHE A N 1
ATOM 913 C CA . PHE A 1 122 ? 14.764 38.726 -64.212 1.00 92.00 122 PHE A CA 1
ATOM 914 C C . PHE A 1 122 ? 13.670 37.689 -64.476 1.00 92.00 122 PHE A C 1
ATOM 916 O O . PHE A 1 122 ? 12.644 37.702 -63.793 1.00 92.00 122 PHE A O 1
ATOM 923 N N . ASN A 1 123 ? 13.898 36.810 -65.446 1.00 91.25 123 ASN A N 1
ATOM 924 C CA . ASN A 1 123 ? 13.021 35.697 -65.767 1.00 91.25 123 ASN A CA 1
ATOM 925 C C . ASN A 1 123 ? 13.861 34.419 -65.870 1.00 91.25 123 ASN A C 1
ATOM 927 O O . ASN A 1 123 ? 14.815 34.359 -66.640 1.00 91.25 123 ASN A O 1
ATOM 931 N N . GLU A 1 124 ? 13.514 33.398 -65.092 1.00 90.00 124 GLU A N 1
ATOM 932 C CA . GLU A 1 124 ? 14.259 32.134 -65.046 1.00 90.00 124 GLU A CA 1
ATOM 933 C C . GLU A 1 124 ? 14.205 31.374 -66.372 1.00 90.00 124 GLU A C 1
ATOM 935 O O . GLU A 1 124 ? 15.147 30.660 -66.699 1.00 90.00 124 GLU A O 1
ATOM 940 N N . SER A 1 125 ? 13.164 31.586 -67.188 1.00 91.38 125 SER A N 1
ATOM 941 C CA . SER A 1 125 ? 13.089 30.990 -68.528 1.00 91.38 125 SER A CA 1
ATOM 942 C C . SER A 1 125 ? 14.145 31.528 -69.500 1.00 91.38 125 SER A C 1
ATOM 944 O O . SER A 1 125 ? 14.276 31.003 -70.601 1.00 91.38 125 SER A O 1
ATOM 946 N N . ASP A 1 126 ? 14.867 32.590 -69.128 1.00 93.31 126 ASP A N 1
ATOM 947 C CA . ASP A 1 126 ? 15.986 33.123 -69.908 1.00 93.31 126 ASP A CA 1
ATOM 948 C C . ASP A 1 126 ? 17.300 32.369 -69.627 1.00 93.31 126 ASP A C 1
ATOM 950 O O . ASP A 1 126 ? 18.344 32.709 -70.188 1.00 93.31 126 ASP A O 1
ATOM 954 N N . LEU A 1 127 ? 17.273 31.360 -68.756 1.00 95.31 127 LEU A N 1
ATOM 955 C CA . LEU A 1 127 ? 18.390 30.476 -68.452 1.00 95.31 127 LEU A CA 1
ATOM 956 C C . LEU A 1 127 ? 18.206 29.124 -69.155 1.00 95.31 127 LEU A C 1
ATOM 958 O O . LEU A 1 127 ? 17.107 28.577 -69.198 1.00 95.31 127 LEU A O 1
ATOM 962 N N . SER A 1 128 ? 19.294 28.576 -69.694 1.00 96.12 128 SER A N 1
ATOM 963 C CA . SER A 1 128 ? 19.330 27.262 -70.342 1.00 96.12 128 SER A CA 1
ATOM 964 C C . SER A 1 128 ? 20.427 26.408 -69.723 1.00 96.12 128 SER A C 1
ATOM 966 O O . SER A 1 128 ? 21.546 26.883 -69.529 1.00 96.12 128 SER A O 1
ATOM 968 N N . TRP A 1 129 ? 20.114 25.142 -69.468 1.00 97.25 129 TRP A N 1
ATOM 969 C CA . TRP A 1 129 ? 21.033 24.174 -68.880 1.00 97.25 129 TRP A CA 1
ATOM 970 C C . TRP A 1 129 ? 21.513 23.158 -69.906 1.00 97.25 129 TRP A C 1
ATOM 972 O O . TRP A 1 129 ? 20.726 22.681 -70.721 1.00 97.25 129 TRP A O 1
ATOM 982 N N . ASP A 1 130 ? 22.795 22.819 -69.825 1.00 96.56 130 ASP A N 1
ATOM 983 C CA . ASP A 1 130 ? 23.396 21.672 -70.498 1.00 96.56 130 ASP A CA 1
ATOM 984 C C . ASP A 1 130 ? 23.840 20.661 -69.434 1.00 96.56 130 ASP A C 1
ATOM 986 O O . ASP A 1 130 ? 24.728 20.958 -68.631 1.00 96.56 130 ASP A O 1
ATOM 990 N N . ILE A 1 131 ? 23.163 19.513 -69.366 1.00 97.19 131 ILE A N 1
ATOM 991 C CA . ILE A 1 131 ? 23.300 18.531 -68.281 1.00 97.19 131 ILE A CA 1
ATOM 992 C C . ILE A 1 131 ? 24.073 17.322 -68.805 1.00 97.19 131 ILE A C 1
ATOM 994 O O . ILE A 1 131 ? 23.662 16.694 -69.778 1.00 97.19 131 ILE A O 1
ATOM 998 N N . HIS A 1 132 ? 25.168 16.984 -68.131 1.00 95.25 132 HIS A N 1
ATOM 999 C CA . HIS A 1 132 ? 25.993 15.815 -68.413 1.00 95.25 132 HIS A CA 1
ATOM 1000 C C . HIS A 1 132 ? 25.863 14.810 -67.275 1.00 95.25 132 HIS A C 1
ATOM 1002 O O . HIS A 1 132 ? 25.911 15.177 -66.101 1.00 95.25 132 HIS A O 1
ATOM 1008 N N . TYR A 1 133 ? 25.707 13.543 -67.630 1.00 93.00 133 TYR A N 1
ATOM 1009 C CA . TYR A 1 133 ? 25.597 12.440 -66.690 1.00 93.00 133 TYR A CA 1
ATOM 1010 C C . TYR A 1 133 ? 26.102 11.157 -67.343 1.00 93.00 133 TYR A C 1
ATOM 1012 O O . TYR A 1 133 ? 26.085 11.026 -68.570 1.00 93.00 133 TYR A O 1
ATOM 1020 N N . ASP A 1 134 ? 26.481 10.202 -66.506 1.00 86.81 134 ASP A N 1
ATOM 1021 C CA . ASP A 1 134 ? 26.637 8.809 -66.892 1.00 86.81 134 ASP A CA 1
ATOM 1022 C C . ASP A 1 134 ? 25.386 8.036 -66.454 1.00 86.81 134 ASP A C 1
ATOM 1024 O O . ASP A 1 134 ? 24.770 8.347 -65.428 1.00 86.81 134 ASP A O 1
ATOM 1028 N N . VAL A 1 135 ? 24.999 7.019 -67.226 1.00 79.31 135 VAL A N 1
ATOM 1029 C CA . VAL A 1 135 ? 24.002 6.047 -66.763 1.00 79.31 135 VAL A CA 1
ATOM 1030 C C . VAL A 1 135 ? 24.678 5.229 -65.672 1.00 79.31 135 VAL A C 1
ATOM 1032 O O . VAL A 1 135 ? 25.660 4.532 -65.936 1.00 79.31 135 VAL A O 1
ATOM 1035 N N . GLY A 1 136 ? 24.198 5.347 -64.439 1.00 65.25 136 GLY A N 1
ATOM 1036 C CA . GLY A 1 136 ? 24.708 4.532 -63.354 1.00 65.25 136 GLY A CA 1
ATOM 1037 C C . GLY A 1 136 ? 24.203 3.107 -63.512 1.00 65.25 136 GLY A C 1
ATOM 1038 O O . GLY A 1 136 ? 23.023 2.852 -63.291 1.00 65.25 136 GLY A O 1
ATOM 1039 N N . GLU A 1 137 ? 25.088 2.146 -63.785 1.00 61.38 137 GLU A N 1
ATOM 1040 C CA . GLU A 1 137 ? 24.865 0.781 -63.290 1.00 61.38 137 GLU A CA 1
ATOM 1041 C C . GLU A 1 137 ? 25.075 0.827 -61.766 1.00 61.38 137 GLU A C 1
ATOM 1043 O O . GLU A 1 137 ? 26.109 0.422 -61.242 1.00 61.38 137 GLU A O 1
ATOM 1048 N N . ALA A 1 138 ? 24.126 1.438 -61.048 1.00 57.09 138 ALA A N 1
ATOM 1049 C CA . ALA A 1 138 ? 24.238 1.831 -59.638 1.00 57.09 138 ALA A CA 1
ATOM 1050 C C . ALA A 1 138 ? 24.156 0.648 -58.654 1.00 57.09 138 ALA A C 1
ATOM 1052 O O . ALA A 1 138 ? 23.791 0.793 -57.486 1.00 57.09 138 ALA A O 1
ATOM 1053 N N . GLY A 1 139 ? 24.480 -0.548 -59.124 1.00 71.12 139 GLY A N 1
ATOM 1054 C CA . GLY A 1 139 ? 24.390 -1.751 -58.336 1.00 71.12 139 GLY A CA 1
ATOM 1055 C C . GLY A 1 139 ? 24.301 -3.008 -59.171 1.00 71.12 139 GLY A C 1
ATOM 1056 O O . GLY A 1 139 ? 23.957 -2.978 -60.352 1.00 71.12 139 GLY A O 1
ATOM 1057 N N . ALA A 1 140 ? 24.558 -4.141 -58.530 1.00 85.12 140 ALA A N 1
ATOM 1058 C CA . ALA A 1 140 ? 24.173 -5.425 -59.086 1.00 85.12 140 ALA A CA 1
ATOM 1059 C C . ALA A 1 140 ? 22.795 -5.809 -58.543 1.00 85.12 140 ALA A C 1
ATOM 1061 O O . ALA A 1 140 ? 22.507 -5.619 -57.359 1.00 85.12 140 ALA A O 1
ATOM 1062 N N . ARG A 1 141 ? 21.964 -6.397 -59.404 1.00 88.00 141 ARG A N 1
ATOM 1063 C CA . ARG A 1 141 ? 20.709 -7.050 -59.024 1.00 88.00 141 ARG A CA 1
ATOM 1064 C C . ARG A 1 141 ? 20.766 -8.512 -59.428 1.00 88.00 141 ARG A C 1
ATOM 1066 O O . ARG A 1 141 ? 21.319 -8.847 -60.476 1.00 88.00 141 ARG A O 1
ATOM 1073 N N . LEU A 1 142 ? 20.207 -9.378 -58.597 1.00 89.81 142 LEU A N 1
ATOM 1074 C CA . LEU A 1 142 ? 20.098 -10.804 -58.873 1.00 89.81 142 LEU A CA 1
ATOM 1075 C C . LEU A 1 142 ? 18.752 -11.304 -58.363 1.00 89.81 142 LEU A C 1
ATOM 1077 O O . LEU A 1 142 ? 18.404 -11.082 -57.207 1.00 89.81 142 LEU A O 1
ATOM 1081 N N . GLU A 1 143 ? 18.016 -12.008 -59.216 1.00 91.12 143 GLU A N 1
ATOM 1082 C CA . GLU A 1 143 ? 16.867 -12.797 -58.787 1.00 91.12 143 GLU A CA 1
ATOM 1083 C C . GLU A 1 143 ? 17.388 -14.114 -58.200 1.00 91.12 143 GLU A C 1
ATOM 1085 O O . GLU A 1 143 ? 18.086 -14.869 -58.879 1.00 91.12 143 GLU A O 1
ATOM 1090 N N . VAL A 1 144 ? 17.110 -14.358 -56.920 1.00 90.12 144 VAL A N 1
ATOM 1091 C CA . VAL A 1 144 ? 17.582 -15.536 -56.186 1.00 90.12 144 VAL A CA 1
ATOM 1092 C C . VAL A 1 144 ? 16.389 -16.418 -55.848 1.00 90.12 144 VAL A C 1
ATOM 1094 O O . VAL A 1 144 ? 15.497 -15.998 -55.113 1.00 90.12 144 VAL A O 1
ATOM 1097 N N . GLY A 1 145 ? 16.369 -17.632 -56.398 1.00 90.25 145 GLY A N 1
ATOM 1098 C CA . GLY A 1 145 ? 15.360 -18.656 -56.135 1.00 90.25 145 GLY A CA 1
ATOM 1099 C C . GLY A 1 145 ? 15.747 -19.654 -55.036 1.00 90.25 145 GLY A C 1
ATOM 1100 O O . GLY A 1 145 ? 16.732 -19.458 -54.316 1.00 90.25 145 GLY A O 1
ATOM 1101 N N . PRO A 1 146 ? 14.989 -20.759 -54.908 1.00 92.19 146 PRO A N 1
ATOM 1102 C CA . PRO A 1 146 ? 15.292 -21.857 -53.985 1.00 92.19 146 PRO A CA 1
ATOM 1103 C C . PRO A 1 146 ? 16.666 -22.503 -54.192 1.00 92.19 146 PRO A C 1
ATOM 1105 O O . PRO A 1 146 ? 17.212 -23.107 -53.280 1.00 92.19 146 PRO A O 1
ATOM 1108 N N . GLU A 1 147 ? 17.268 -22.378 -55.368 1.00 93.75 147 GLU A N 1
ATOM 1109 C CA . GLU A 1 147 ? 18.626 -22.842 -55.656 1.00 93.75 147 GLU A CA 1
ATOM 1110 C C . GLU A 1 147 ? 19.733 -21.993 -55.005 1.00 93.75 147 GLU A C 1
ATOM 1112 O O . GLU A 1 147 ? 20.901 -22.384 -55.050 1.00 93.75 147 GLU A O 1
ATOM 1117 N N . GLY A 1 148 ? 19.382 -20.863 -54.380 1.00 94.06 148 GLY A N 1
ATOM 1118 C CA . GLY A 1 148 ? 20.342 -19.895 -53.860 1.00 94.06 148 GLY A CA 1
ATOM 1119 C C . GLY A 1 148 ? 20.989 -19.078 -54.979 1.00 94.06 148 GLY A C 1
ATOM 1120 O O . GLY A 1 148 ? 20.520 -19.041 -56.115 1.00 94.06 148 GLY A O 1
ATOM 1121 N N . GLY A 1 149 ? 22.068 -18.367 -54.668 1.00 94.06 149 GLY A N 1
ATOM 1122 C CA . GLY A 1 149 ? 22.718 -17.498 -55.644 1.00 94.06 149 GLY A CA 1
ATOM 1123 C C . GLY A 1 149 ? 23.888 -16.717 -55.071 1.00 94.06 149 GLY A C 1
ATOM 1124 O O . GLY A 1 149 ? 24.093 -16.660 -53.860 1.00 94.06 149 GLY A O 1
ATOM 1125 N N . MET A 1 150 ? 24.673 -16.110 -55.955 1.00 95.94 150 MET A N 1
ATOM 1126 C CA . MET A 1 150 ? 25.801 -15.266 -55.575 1.00 95.94 150 MET A CA 1
ATOM 1127 C C . MET A 1 150 ? 25.714 -13.940 -56.315 1.00 95.94 150 MET A C 1
ATOM 1129 O O . MET A 1 150 ? 25.841 -13.898 -57.539 1.00 95.94 150 MET A O 1
ATOM 1133 N N . LEU A 1 151 ? 25.521 -12.865 -55.559 1.00 93.75 151 LEU A N 1
ATOM 1134 C CA . LEU A 1 151 ? 25.534 -11.500 -56.065 1.00 93.75 151 LEU A CA 1
ATOM 1135 C C . LEU A 1 151 ? 26.934 -10.919 -55.839 1.00 93.75 151 LEU A C 1
ATOM 1137 O O . LEU A 1 151 ? 27.431 -10.907 -54.713 1.00 93.75 151 LEU A O 1
ATOM 1141 N N . ARG A 1 152 ? 27.573 -10.456 -56.917 1.00 93.38 152 ARG A N 1
ATOM 1142 C CA . ARG A 1 152 ? 28.888 -9.803 -56.894 1.00 93.38 152 ARG A CA 1
ATOM 1143 C C . ARG A 1 152 ? 28.784 -8.408 -57.488 1.00 93.38 152 ARG A C 1
ATOM 1145 O O . ARG A 1 152 ? 28.257 -8.261 -58.588 1.00 93.38 152 ARG A O 1
ATOM 1152 N N . PHE A 1 153 ? 29.329 -7.424 -56.785 1.00 91.19 153 PHE A N 1
ATOM 1153 C CA . PHE A 1 153 ? 29.420 -6.038 -57.226 1.00 91.19 153 PHE A CA 1
ATOM 1154 C C . PHE A 1 153 ? 30.689 -5.403 -56.655 1.00 91.19 153 PHE A C 1
ATOM 1156 O O . PHE A 1 153 ? 30.784 -5.182 -55.452 1.00 91.19 153 PHE A O 1
ATOM 1163 N N . ASP A 1 154 ? 31.674 -5.149 -57.517 1.00 90.88 154 ASP A N 1
ATOM 1164 C CA . ASP A 1 154 ? 32.996 -4.640 -57.129 1.00 90.88 154 ASP A CA 1
ATOM 1165 C C . ASP A 1 154 ? 33.622 -5.410 -55.938 1.00 90.88 154 ASP A C 1
ATOM 1167 O O . ASP A 1 154 ? 33.869 -6.616 -56.046 1.00 90.88 154 ASP A O 1
ATOM 1171 N N . ARG A 1 155 ? 33.868 -4.747 -54.797 1.00 93.06 155 ARG A N 1
ATOM 1172 C CA . ARG A 1 155 ? 34.421 -5.352 -53.574 1.00 93.06 155 ARG A CA 1
ATOM 1173 C C . ARG A 1 155 ? 33.392 -6.154 -52.775 1.00 93.06 155 ARG A C 1
ATOM 1175 O O . ARG A 1 155 ? 33.805 -6.867 -51.862 1.00 93.06 155 ARG A O 1
ATOM 1182 N N . PHE A 1 156 ? 32.102 -6.054 -53.090 1.00 94.81 156 PHE A N 1
ATOM 1183 C CA . PHE A 1 156 ? 31.006 -6.706 -52.380 1.00 94.81 156 PHE A CA 1
ATOM 1184 C C . PHE A 1 156 ? 30.620 -8.043 -53.021 1.00 94.81 156 PHE A C 1
ATOM 1186 O O . PHE A 1 156 ? 30.335 -8.141 -54.216 1.00 94.81 156 PHE A O 1
ATOM 1193 N N . GLU A 1 157 ? 30.540 -9.088 -52.206 1.00 96.81 157 GLU A N 1
ATOM 1194 C CA . GLU A 1 157 ? 30.029 -10.400 -52.590 1.00 96.81 157 GLU A CA 1
ATOM 1195 C C . GLU A 1 157 ? 29.095 -10.915 -51.494 1.00 96.81 157 GLU A C 1
ATOM 1197 O O . GLU A 1 157 ? 29.486 -10.990 -50.332 1.00 96.81 157 GLU A O 1
ATOM 1202 N N . VAL A 1 158 ? 27.874 -11.309 -51.854 1.00 96.00 158 VAL A N 1
ATOM 1203 C CA . VAL A 1 158 ? 26.965 -12.017 -50.944 1.00 96.00 158 VAL A CA 1
ATOM 1204 C C . VAL A 1 158 ? 26.536 -13.338 -51.564 1.00 96.00 158 VAL A C 1
ATOM 1206 O O . VAL A 1 158 ? 26.110 -13.401 -52.719 1.00 96.00 158 VAL A O 1
ATOM 1209 N N . THR A 1 159 ? 26.671 -14.411 -50.790 1.00 97.00 159 THR A N 1
ATOM 1210 C CA . THR A 1 159 ? 26.222 -15.752 -51.171 1.00 97.00 159 THR A CA 1
ATOM 1211 C C . THR A 1 159 ? 24.984 -16.119 -50.366 1.00 97.00 159 THR A C 1
ATOM 1213 O O . THR A 1 159 ? 25.035 -16.180 -49.136 1.00 97.00 159 THR A O 1
ATOM 1216 N N . VAL A 1 160 ? 23.887 -16.383 -51.072 1.00 94.50 160 VAL A N 1
ATOM 1217 C CA . VAL A 1 160 ? 22.642 -16.925 -50.525 1.00 94.50 160 VAL A CA 1
ATOM 1218 C C . VAL A 1 160 ? 22.669 -18.444 -50.716 1.00 94.50 160 VAL A C 1
ATOM 1220 O O . VAL A 1 160 ? 22.729 -18.898 -51.863 1.00 94.50 160 VAL A O 1
ATOM 1223 N N . PRO A 1 161 ? 22.666 -19.248 -49.639 1.00 94.44 161 PRO A N 1
ATOM 1224 C CA . PRO A 1 161 ? 22.642 -20.696 -49.777 1.00 94.44 161 PRO A CA 1
ATOM 1225 C C . PRO A 1 161 ? 21.306 -21.194 -50.368 1.00 94.44 161 PRO A C 1
ATOM 1227 O O . PRO A 1 161 ? 20.296 -20.490 -50.283 1.00 94.44 161 PRO A O 1
ATOM 1230 N N . PRO A 1 162 ? 21.281 -22.403 -50.962 1.00 93.19 162 PRO A N 1
ATOM 1231 C CA . PRO A 1 162 ? 20.041 -23.045 -51.389 1.00 93.19 162 PRO A CA 1
ATOM 1232 C C . PRO A 1 162 ? 19.034 -23.195 -50.241 1.00 93.19 162 PRO A C 1
ATOM 1234 O O . PRO A 1 162 ? 19.407 -23.222 -49.070 1.00 93.19 162 PRO A O 1
ATOM 1237 N N . ASP A 1 163 ? 17.757 -23.316 -50.591 1.00 89.56 163 ASP A N 1
ATOM 1238 C CA . ASP A 1 163 ? 16.602 -23.536 -49.712 1.00 89.56 163 ASP A CA 1
ATOM 1239 C C . ASP A 1 163 ? 16.305 -22.411 -48.699 1.00 89.56 163 ASP A C 1
ATOM 1241 O O . ASP A 1 163 ? 15.365 -22.517 -47.908 1.00 89.56 163 ASP A O 1
ATOM 1245 N N . VAL A 1 164 ? 17.043 -21.295 -48.749 1.00 84.88 164 VAL A N 1
ATOM 1246 C CA . VAL A 1 164 ? 16.746 -20.089 -47.955 1.00 84.88 164 VAL A CA 1
ATOM 1247 C C . VAL A 1 164 ? 15.429 -19.443 -48.375 1.00 84.88 164 VAL A C 1
ATOM 1249 O O . VAL A 1 164 ? 14.676 -18.954 -47.529 1.00 84.88 164 VAL A O 1
ATOM 1252 N N . LEU A 1 165 ? 15.151 -19.437 -49.678 1.00 86.00 165 LEU A N 1
ATOM 1253 C CA . LEU A 1 165 ? 13.984 -18.798 -50.273 1.00 86.00 165 LEU A CA 1
ATOM 1254 C C . LEU A 1 165 ? 13.044 -19.853 -50.852 1.00 86.00 165 LEU A C 1
ATOM 1256 O O . LEU A 1 165 ? 13.465 -20.747 -51.576 1.00 86.00 165 LEU A O 1
ATOM 1260 N N . ALA A 1 166 ? 11.752 -19.749 -50.539 1.00 85.25 166 ALA A N 1
ATOM 1261 C CA . ALA A 1 166 ? 10.733 -20.635 -51.107 1.00 85.25 166 ALA A CA 1
ATOM 1262 C C . ALA A 1 166 ? 10.294 -20.202 -52.518 1.00 85.25 166 ALA A C 1
ATOM 1264 O O . ALA A 1 166 ? 9.786 -21.016 -53.286 1.00 85.25 166 ALA A O 1
ATOM 1265 N N . GLU A 1 167 ? 10.489 -18.926 -52.848 1.00 88.81 167 GLU A N 1
ATOM 1266 C CA . GLU A 1 167 ? 10.120 -18.303 -54.117 1.00 88.81 167 GLU A CA 1
ATOM 1267 C C . GLU A 1 167 ? 11.256 -17.368 -54.565 1.00 88.81 167 GLU A C 1
ATOM 1269 O O . GLU A 1 167 ? 11.981 -16.869 -53.701 1.00 88.81 167 GLU A O 1
ATOM 1274 N N . PRO A 1 168 ? 11.433 -17.130 -55.877 1.00 91.56 168 PRO A N 1
ATOM 1275 C CA . PRO A 1 168 ? 12.401 -16.162 -56.380 1.00 91.56 168 PRO A CA 1
ATOM 1276 C C . PRO A 1 168 ? 12.172 -14.756 -55.828 1.00 91.56 168 PRO A C 1
ATOM 1278 O O . PRO A 1 168 ? 11.052 -14.243 -55.838 1.00 91.56 168 PRO A O 1
ATOM 1281 N N . VAL A 1 169 ? 13.245 -14.132 -55.349 1.00 90.75 169 VAL A N 1
ATOM 1282 C CA . VAL A 1 169 ? 13.239 -12.772 -54.809 1.00 90.75 169 VAL A CA 1
ATOM 1283 C C . VAL A 1 169 ? 14.399 -11.986 -55.408 1.00 90.75 169 VAL A C 1
ATOM 1285 O O . VAL A 1 169 ? 15.523 -12.480 -55.467 1.00 90.75 169 VAL A O 1
ATOM 1288 N N . GLU A 1 170 ? 14.141 -10.749 -55.829 1.00 92.50 170 GLU A N 1
ATOM 1289 C CA . GLU A 1 170 ? 15.204 -9.834 -56.246 1.00 92.50 170 GLU A CA 1
ATOM 1290 C C . GLU A 1 170 ? 15.970 -9.322 -55.020 1.00 92.50 170 GLU A C 1
ATOM 1292 O O . GLU A 1 170 ? 15.380 -8.815 -54.062 1.00 92.50 170 GLU A O 1
ATOM 1297 N N . ILE A 1 171 ? 17.293 -9.452 -55.064 1.00 92.25 171 ILE A N 1
ATOM 1298 C CA . ILE A 1 171 ? 18.218 -8.776 -54.156 1.00 92.25 171 ILE A CA 1
ATOM 1299 C C . ILE A 1 171 ? 19.057 -7.774 -54.940 1.00 92.25 171 ILE A C 1
ATOM 1301 O O . ILE A 1 171 ? 19.373 -7.997 -56.114 1.00 92.25 171 ILE A O 1
ATOM 1305 N N . SER A 1 172 ? 19.448 -6.687 -54.286 1.00 91.25 172 SER A N 1
ATOM 1306 C CA . SER A 1 172 ? 20.252 -5.633 -54.898 1.00 91.25 172 SER A CA 1
ATOM 1307 C C . SER A 1 172 ? 21.365 -5.175 -53.963 1.00 91.25 172 SER A C 1
ATOM 1309 O O . SER A 1 172 ? 21.269 -5.283 -52.739 1.00 91.25 172 SER A O 1
ATOM 1311 N N . VAL A 1 173 ? 22.454 -4.678 -54.541 1.00 93.12 173 VAL A N 1
ATOM 1312 C CA . VAL A 1 173 ? 23.505 -3.984 -53.797 1.00 93.12 173 VAL A CA 1
ATOM 1313 C C . VAL A 1 173 ? 23.869 -2.690 -54.498 1.00 93.12 173 VAL A C 1
ATOM 1315 O O . VAL A 1 173 ? 24.077 -2.707 -55.704 1.00 93.12 173 VAL A O 1
ATOM 1318 N N . THR A 1 174 ? 24.000 -1.606 -53.739 1.00 88.81 174 THR A N 1
ATOM 1319 C CA . THR A 1 174 ? 24.427 -0.285 -54.216 1.00 88.81 174 THR A CA 1
ATOM 1320 C C . THR A 1 174 ? 25.624 0.195 -53.405 1.00 88.81 174 THR A C 1
ATOM 1322 O O . THR A 1 174 ? 25.625 0.109 -52.177 1.00 88.81 174 THR A O 1
ATOM 1325 N N . GLU A 1 175 ? 26.654 0.706 -54.076 1.00 90.94 175 GLU A N 1
ATOM 1326 C CA . GLU A 1 175 ? 27.788 1.351 -53.408 1.00 90.94 175 GLU A CA 1
ATOM 1327 C C . GLU A 1 175 ? 27.403 2.757 -52.931 1.00 90.94 175 GLU A C 1
ATOM 1329 O O . GLU A 1 175 ? 26.741 3.522 -53.632 1.00 90.94 175 GLU A O 1
ATOM 1334 N N . LEU A 1 176 ? 27.817 3.093 -51.715 1.00 87.25 176 LEU A N 1
ATOM 1335 C CA . LEU A 1 176 ? 27.588 4.363 -51.043 1.00 87.25 176 LEU A CA 1
ATOM 1336 C C . LEU A 1 176 ? 28.928 5.003 -50.646 1.00 87.25 176 LEU A C 1
ATOM 1338 O O . LEU A 1 176 ? 29.916 4.295 -50.423 1.00 87.25 176 LEU A O 1
ATOM 1342 N N . PRO A 1 177 ? 28.972 6.335 -50.454 1.00 90.06 177 PRO A N 1
ATOM 1343 C CA . PRO A 1 177 ? 30.122 6.988 -49.839 1.00 90.06 177 PRO A CA 1
ATOM 1344 C C . PRO A 1 177 ? 30.482 6.376 -48.476 1.00 90.06 177 PRO A C 1
ATOM 1346 O O . PRO A 1 177 ? 29.625 5.852 -47.761 1.00 90.06 177 PRO A O 1
ATOM 1349 N N . SER A 1 178 ? 31.761 6.479 -48.103 1.00 93.31 178 SER A N 1
ATOM 1350 C CA . SER A 1 178 ? 32.255 6.048 -46.789 1.00 93.31 178 SER A CA 1
ATOM 1351 C C . SER A 1 178 ? 31.471 6.698 -45.643 1.00 93.31 178 SER A C 1
ATOM 1353 O O . SER A 1 178 ? 31.189 7.895 -45.676 1.00 93.31 178 SER A O 1
ATOM 1355 N N . GLN A 1 179 ? 31.188 5.930 -44.588 1.00 90.81 179 GLN A N 1
ATOM 1356 C CA . GLN A 1 179 ? 30.505 6.405 -43.380 1.00 90.81 179 GLN A CA 1
ATOM 1357 C C . GLN A 1 179 ? 31.467 6.991 -42.337 1.00 90.81 179 GLN A C 1
ATOM 1359 O O . GLN A 1 179 ? 31.046 7.281 -41.222 1.00 90.81 179 GLN A O 1
ATOM 1364 N N . ALA A 1 180 ? 32.746 7.196 -42.675 1.00 91.06 180 ALA A N 1
ATOM 1365 C CA . ALA A 1 180 ? 33.780 7.640 -41.736 1.00 91.06 180 ALA A CA 1
ATOM 1366 C C . ALA A 1 180 ? 33.402 8.896 -40.925 1.00 91.06 180 ALA A C 1
ATOM 1368 O O . ALA A 1 180 ? 33.663 8.943 -39.725 1.00 91.06 180 ALA A O 1
ATOM 1369 N N . GLU A 1 181 ? 32.754 9.890 -41.543 1.00 88.88 181 GLU A N 1
ATOM 1370 C CA . GLU A 1 181 ? 32.335 11.114 -40.843 1.00 88.88 181 GLU A CA 1
ATOM 1371 C C . GLU A 1 181 ? 31.184 10.872 -39.852 1.00 88.88 181 GLU A C 1
ATOM 1373 O O . GLU A 1 181 ? 31.165 11.467 -38.775 1.00 88.88 181 GLU A O 1
ATOM 1378 N N . GLU A 1 182 ? 30.220 10.007 -40.192 1.00 84.56 182 GLU A N 1
ATOM 1379 C CA . GLU A 1 182 ? 29.134 9.648 -39.270 1.00 84.56 182 GLU A CA 1
ATOM 1380 C C . GLU A 1 182 ? 29.670 8.785 -38.121 1.00 84.56 182 GLU A C 1
ATOM 1382 O O . GLU A 1 182 ? 29.366 9.048 -36.962 1.00 84.56 182 GLU A O 1
ATOM 1387 N N . VAL A 1 183 ? 30.542 7.823 -38.428 1.00 86.69 183 VAL A N 1
ATOM 1388 C CA . VAL A 1 183 ? 31.127 6.899 -37.449 1.00 86.69 183 VAL A CA 1
ATOM 1389 C C . VAL A 1 183 ? 32.002 7.615 -36.429 1.00 86.69 183 VAL A C 1
ATOM 1391 O O . VAL A 1 183 ? 31.946 7.274 -35.253 1.00 86.69 183 VAL A O 1
ATOM 1394 N N . ALA A 1 184 ? 32.760 8.636 -36.836 1.00 86.75 184 ALA A N 1
ATOM 1395 C CA . ALA A 1 184 ? 33.603 9.418 -35.928 1.00 86.75 184 ALA A CA 1
ATOM 1396 C C . ALA A 1 184 ? 32.816 10.174 -34.837 1.00 86.75 184 ALA A C 1
ATOM 1398 O O . ALA A 1 184 ? 33.423 10.700 -33.903 1.00 86.75 184 ALA A O 1
ATOM 1399 N N . LYS A 1 185 ? 31.483 10.261 -34.955 1.00 83.69 185 LYS A N 1
ATOM 1400 C CA . LYS A 1 185 ? 30.602 10.836 -33.926 1.00 83.69 185 LYS A CA 1
ATOM 1401 C C . LYS A 1 185 ? 30.260 9.826 -32.827 1.00 83.69 185 LYS A C 1
ATOM 1403 O O . LYS A 1 185 ? 30.074 10.241 -31.688 1.00 83.69 185 LYS A O 1
ATOM 1408 N N . ASP A 1 186 ? 30.226 8.536 -33.166 1.00 77.06 186 ASP A N 1
ATOM 1409 C CA . ASP A 1 186 ? 29.756 7.459 -32.284 1.00 77.06 186 ASP A CA 1
ATOM 1410 C C . ASP A 1 186 ? 30.893 6.555 -31.779 1.00 77.06 186 ASP A C 1
ATOM 1412 O O . ASP A 1 186 ? 30.799 5.978 -30.695 1.00 77.06 186 ASP A O 1
ATOM 1416 N N . LEU A 1 187 ? 31.980 6.430 -32.545 1.00 81.62 187 LEU A N 1
ATOM 1417 C CA . LEU A 1 187 ? 33.150 5.618 -32.219 1.00 81.62 187 LEU A CA 1
ATOM 1418 C C . LEU A 1 187 ? 34.413 6.483 -32.180 1.00 81.62 187 LEU A C 1
ATOM 1420 O O . LEU A 1 187 ? 34.620 7.343 -33.033 1.00 81.62 187 LEU A O 1
ATOM 1424 N N . ASP A 1 188 ? 35.287 6.215 -31.204 1.00 86.56 188 ASP A N 1
ATOM 1425 C CA . ASP A 1 188 ? 36.600 6.859 -31.100 1.00 86.56 188 ASP A CA 1
ATOM 1426 C C . ASP A 1 188 ? 37.451 6.522 -32.342 1.00 86.56 188 ASP A C 1
ATOM 1428 O O . ASP A 1 188 ? 37.787 5.346 -32.539 1.00 86.56 188 ASP A O 1
ATOM 1432 N N . PRO A 1 189 ? 37.856 7.517 -33.158 1.00 88.38 189 PRO A N 1
ATOM 1433 C CA . PRO A 1 189 ? 38.688 7.291 -34.338 1.00 88.38 189 PRO A CA 1
ATOM 1434 C C . PRO A 1 189 ? 40.042 6.645 -34.023 1.00 88.38 189 PRO A C 1
ATOM 1436 O O . PRO A 1 189 ? 40.665 6.062 -34.907 1.00 88.38 189 PRO A O 1
ATOM 1439 N N . ALA A 1 190 ? 40.531 6.731 -32.782 1.00 88.69 190 ALA A N 1
ATOM 1440 C CA . ALA A 1 190 ? 41.738 6.018 -32.365 1.00 88.69 190 ALA A CA 1
ATOM 1441 C C . ALA A 1 190 ? 41.511 4.505 -32.211 1.00 88.69 190 ALA A C 1
ATOM 1443 O O . ALA A 1 190 ? 42.476 3.745 -32.209 1.00 88.69 190 ALA A O 1
ATOM 1444 N N . ARG A 1 191 ? 40.255 4.061 -32.076 1.00 88.56 191 ARG A N 1
ATOM 1445 C CA . ARG A 1 191 ? 39.883 2.659 -31.838 1.00 88.56 191 ARG A CA 1
ATOM 1446 C C . ARG A 1 191 ? 39.225 2.000 -33.044 1.00 88.56 191 ARG A C 1
ATOM 1448 O O . ARG A 1 191 ? 39.398 0.795 -33.208 1.00 88.56 191 ARG A O 1
ATOM 1455 N N . ALA A 1 192 ? 38.502 2.755 -33.871 1.00 93.12 192 ALA A N 1
ATOM 1456 C CA . ALA A 1 192 ? 37.812 2.239 -35.050 1.00 93.12 192 ALA A CA 1
ATOM 1457 C C . ALA A 1 192 ? 37.819 3.256 -36.203 1.00 93.12 192 ALA A C 1
ATOM 1459 O O . ALA A 1 192 ? 37.396 4.397 -36.026 1.00 93.12 192 ALA A O 1
ATOM 1460 N N . GLN A 1 193 ? 38.257 2.841 -37.395 1.00 96.00 193 GLN A N 1
ATOM 1461 C CA . GLN A 1 193 ? 38.260 3.682 -38.600 1.00 96.00 193 GLN A CA 1
ATOM 1462 C C . GLN A 1 193 ? 37.661 2.937 -39.799 1.00 96.00 193 GLN A C 1
ATOM 1464 O O . GLN A 1 193 ? 38.225 1.926 -40.222 1.00 96.00 193 GLN A O 1
ATOM 1469 N N . PRO A 1 194 ? 36.523 3.392 -40.357 1.00 96.12 194 PRO A N 1
ATOM 1470 C CA . PRO A 1 194 ? 35.968 2.810 -41.575 1.00 96.12 194 PRO A CA 1
ATOM 1471 C C . PRO A 1 194 ? 36.904 3.002 -42.771 1.00 96.12 194 PRO A C 1
ATOM 1473 O O . PRO A 1 194 ? 37.474 4.080 -42.944 1.00 96.12 194 PRO A O 1
ATOM 1476 N N . ILE A 1 195 ? 37.033 1.977 -43.612 1.00 95.25 195 ILE A N 1
ATOM 1477 C CA . ILE A 1 195 ? 37.888 1.982 -44.807 1.00 95.25 195 ILE A CA 1
ATOM 1478 C C . ILE A 1 195 ? 37.062 1.670 -46.061 1.00 95.25 195 ILE A C 1
ATOM 1480 O O . ILE A 1 195 ? 36.108 0.892 -46.012 1.00 95.25 195 ILE A O 1
ATOM 1484 N N . GLY A 1 196 ? 37.419 2.285 -47.192 1.00 93.38 196 GLY A N 1
ATOM 1485 C CA . GLY A 1 196 ? 36.714 2.111 -48.469 1.00 93.38 196 GLY A CA 1
ATOM 1486 C C . GLY A 1 196 ? 35.280 2.674 -48.496 1.00 93.38 196 GLY A C 1
ATOM 1487 O O . GLY A 1 196 ? 34.893 3.413 -47.587 1.00 93.38 196 GLY A O 1
ATOM 1488 N N . PRO A 1 197 ? 34.495 2.374 -49.547 1.00 93.31 197 PRO A N 1
ATOM 1489 C CA . PRO A 1 197 ? 33.082 2.742 -49.631 1.00 93.31 197 PRO A CA 1
ATOM 1490 C C . PRO A 1 197 ? 32.203 1.851 -48.740 1.00 93.31 197 PRO A C 1
ATOM 1492 O O . PRO A 1 197 ? 32.613 0.768 -48.313 1.00 93.31 197 PRO A O 1
ATOM 1495 N N . ALA A 1 198 ? 30.979 2.304 -48.468 1.00 94.38 198 ALA A N 1
ATOM 1496 C CA . ALA A 1 198 ? 29.948 1.485 -47.838 1.00 94.38 198 ALA A CA 1
ATOM 1497 C C . ALA A 1 198 ? 29.062 0.827 -48.908 1.00 94.38 198 ALA A C 1
ATOM 1499 O O . ALA A 1 198 ? 29.015 1.272 -50.048 1.00 94.38 198 ALA A O 1
ATOM 1500 N N . PHE A 1 199 ? 28.326 -0.220 -48.550 1.00 94.75 199 PHE A N 1
ATOM 1501 C CA . PHE A 1 199 ? 27.447 -0.949 -49.461 1.00 94.75 199 PHE A CA 1
ATOM 1502 C C . PHE A 1 199 ? 26.062 -1.105 -48.845 1.00 94.75 199 PHE A C 1
ATOM 1504 O O . PHE A 1 199 ? 25.921 -1.670 -47.759 1.00 94.75 199 PHE A O 1
ATOM 1511 N N . GLN A 1 200 ? 25.038 -0.613 -49.536 1.00 93.50 200 GLN A N 1
ATOM 1512 C CA . GLN A 1 200 ? 23.638 -0.852 -49.208 1.00 93.50 200 GLN A CA 1
ATOM 1513 C C . GLN A 1 200 ? 23.194 -2.151 -49.870 1.00 93.50 200 GLN A C 1
ATOM 1515 O O . GLN A 1 200 ? 23.042 -2.202 -51.084 1.00 93.50 200 GLN A O 1
ATOM 1520 N N . PHE A 1 201 ? 22.979 -3.191 -49.074 1.00 93.88 201 PHE A N 1
ATOM 1521 C CA . PHE A 1 201 ? 22.437 -4.465 -49.532 1.00 93.88 201 PHE A CA 1
ATOM 1522 C C . PHE A 1 201 ? 20.945 -4.528 -49.210 1.00 93.88 201 PHE A C 1
ATOM 1524 O O . PHE A 1 201 ? 20.559 -4.528 -48.037 1.00 93.88 201 PHE A O 1
ATOM 1531 N N . GLU A 1 202 ? 20.101 -4.577 -50.236 1.00 88.12 202 GLU A N 1
ATOM 1532 C CA . GLU A 1 202 ? 18.657 -4.715 -50.084 1.00 88.12 202 GLU A CA 1
ATOM 1533 C C . GLU A 1 202 ? 18.248 -6.168 -50.322 1.00 88.12 202 GLU A C 1
ATOM 1535 O O . GLU A 1 202 ? 18.386 -6.725 -51.411 1.00 88.12 202 GLU A O 1
ATOM 1540 N N . ALA A 1 203 ? 17.715 -6.778 -49.268 1.00 87.06 203 ALA A N 1
ATOM 1541 C CA . ALA A 1 203 ? 17.087 -8.085 -49.317 1.00 87.06 203 ALA A CA 1
ATOM 1542 C C . ALA A 1 203 ? 15.719 -7.968 -48.635 1.00 87.06 203 ALA A C 1
ATOM 1544 O O . ALA A 1 203 ? 15.672 -7.667 -47.437 1.00 87.06 203 ALA A O 1
ATOM 1545 N N . PRO A 1 204 ? 14.594 -8.198 -49.338 1.00 82.69 204 PRO A N 1
ATOM 1546 C CA . PRO A 1 204 ? 13.255 -8.030 -48.768 1.00 82.69 204 PRO A CA 1
ATOM 1547 C C . PRO A 1 204 ? 12.841 -9.226 -47.888 1.00 82.69 204 PRO A C 1
ATOM 1549 O O . PRO A 1 204 ? 11.655 -9.492 -47.694 1.00 82.69 204 PRO A O 1
ATOM 1552 N N . PHE A 1 205 ? 13.813 -9.967 -47.350 1.00 75.75 205 PHE A N 1
ATOM 1553 C CA . PHE A 1 205 ? 13.607 -11.150 -46.528 1.00 75.75 205 PHE A CA 1
ATOM 1554 C C . PHE A 1 205 ? 14.592 -11.214 -45.360 1.00 75.75 205 PHE A C 1
ATOM 1556 O O . PHE A 1 205 ? 15.669 -10.621 -45.371 1.00 75.75 205 PHE A O 1
ATOM 1563 N N . PHE A 1 206 ? 14.201 -12.004 -44.363 1.00 79.31 206 PHE A N 1
ATOM 1564 C CA . PHE A 1 206 ? 15.054 -12.429 -43.261 1.00 79.31 206 PHE A CA 1
ATOM 1565 C C . PHE A 1 206 ? 15.345 -13.901 -43.435 1.00 79.31 206 PHE A C 1
ATOM 1567 O O . PHE A 1 206 ? 14.417 -14.712 -43.429 1.00 79.31 206 PHE A O 1
ATOM 1574 N N . SER A 1 207 ? 16.617 -14.236 -43.600 1.00 79.06 207 SER A N 1
ATOM 1575 C CA . SER A 1 207 ? 17.024 -15.625 -43.707 1.00 79.06 207 SER A CA 1
ATOM 1576 C C . SER A 1 207 ? 17.131 -16.255 -42.323 1.00 79.06 207 SER A C 1
ATOM 1578 O O . SER A 1 207 ? 17.521 -15.615 -41.348 1.00 79.06 207 SER A O 1
ATOM 1580 N N . ASN A 1 208 ? 16.772 -17.530 -42.244 1.00 73.00 208 ASN A N 1
ATOM 1581 C CA . ASN A 1 208 ? 17.011 -18.367 -41.072 1.00 73.00 208 ASN A CA 1
ATOM 1582 C C . ASN A 1 208 ? 18.386 -19.040 -41.108 1.00 73.00 208 ASN A C 1
ATOM 1584 O O . ASN A 1 208 ? 18.922 -19.381 -40.058 1.00 73.00 208 ASN A O 1
ATOM 1588 N N . GLU A 1 209 ? 18.935 -19.212 -42.308 1.00 83.00 209 GLU A N 1
ATOM 1589 C CA . GLU A 1 209 ? 20.300 -19.667 -42.541 1.00 83.00 209 GLU A CA 1
ATOM 1590 C C . GLU A 1 209 ? 21.195 -18.446 -42.801 1.00 83.00 209 GLU A C 1
ATOM 1592 O O . GLU A 1 209 ? 20.740 -17.460 -43.389 1.00 83.00 209 GLU A O 1
ATOM 1597 N N . PRO A 1 210 ? 22.462 -18.456 -42.383 1.00 86.19 210 PRO A N 1
ATOM 1598 C CA . PRO A 1 210 ? 23.345 -17.325 -42.619 1.00 86.19 210 PRO A CA 1
ATOM 1599 C C . PRO A 1 210 ? 23.619 -17.122 -44.117 1.00 86.19 210 PRO A C 1
ATOM 1601 O O . PRO A 1 210 ? 23.937 -18.060 -44.847 1.00 86.19 210 PRO A O 1
ATOM 1604 N N . LEU A 1 211 ? 23.552 -15.871 -44.564 1.00 91.50 211 LEU A N 1
ATOM 1605 C CA . LEU A 1 211 ? 24.128 -15.419 -45.828 1.00 91.50 211 LEU A CA 1
ATOM 1606 C C . LEU A 1 211 ? 25.610 -15.128 -45.590 1.00 91.50 211 LEU A C 1
ATOM 1608 O O . LEU A 1 211 ? 25.966 -14.551 -44.560 1.00 91.50 211 LEU A O 1
ATOM 1612 N N . THR A 1 212 ? 26.479 -15.482 -46.529 1.00 96.06 212 THR A N 1
ATOM 1613 C CA . THR A 1 212 ? 27.907 -15.151 -46.420 1.00 96.06 212 THR A CA 1
ATOM 1614 C C . THR A 1 212 ? 28.169 -13.844 -47.145 1.00 96.06 212 THR A C 1
ATOM 1616 O O . THR A 1 212 ? 28.163 -13.818 -48.376 1.00 96.06 212 THR A O 1
ATOM 1619 N N . LEU A 1 213 ? 28.396 -12.773 -46.384 1.00 96.31 213 LEU A N 1
ATOM 1620 C CA . LEU A 1 213 ? 28.860 -11.487 -46.891 1.00 96.31 213 LEU A CA 1
ATOM 1621 C C . LEU A 1 213 ? 30.390 -11.473 -46.900 1.00 96.31 213 LEU A C 1
ATOM 1623 O O . LEU A 1 213 ? 31.022 -11.805 -45.900 1.00 96.31 213 LEU A O 1
ATOM 1627 N N . SER A 1 214 ? 30.983 -11.058 -48.013 1.00 96.75 214 SER A N 1
ATOM 1628 C CA . SER A 1 214 ? 32.421 -10.894 -48.184 1.00 96.75 214 SER A CA 1
ATOM 1629 C C . SER A 1 214 ? 32.719 -9.530 -48.797 1.00 96.75 214 SER A C 1
ATOM 1631 O O . SER A 1 214 ? 32.204 -9.205 -49.864 1.00 96.75 214 SER A O 1
ATOM 1633 N N . LEU A 1 215 ? 33.571 -8.749 -48.132 1.00 96.56 215 LEU A N 1
ATOM 1634 C CA . LEU A 1 215 ? 34.074 -7.470 -48.631 1.00 96.56 215 LEU A CA 1
ATOM 1635 C C . LEU A 1 215 ? 35.574 -7.580 -48.907 1.00 96.56 215 LEU A C 1
ATOM 1637 O O . LEU A 1 215 ? 36.327 -8.039 -48.050 1.00 96.56 215 LEU A O 1
ATOM 1641 N N . SER A 1 216 ? 36.017 -7.174 -50.093 1.00 96.31 216 SER A N 1
ATOM 1642 C CA . SER A 1 216 ? 37.444 -7.147 -50.443 1.00 96.31 216 SER A CA 1
ATOM 1643 C C . SER A 1 216 ? 38.082 -5.819 -50.017 1.00 96.31 216 SER A C 1
ATOM 1645 O O . SER A 1 216 ? 37.434 -4.776 -50.112 1.00 96.31 216 SER A O 1
ATOM 1647 N N . TYR A 1 217 ? 39.342 -5.828 -49.574 1.00 96.69 217 TYR A N 1
ATOM 1648 C CA . TYR A 1 217 ? 40.065 -4.618 -49.147 1.00 96.69 217 TYR A CA 1
ATOM 1649 C C . TYR A 1 217 ? 41.399 -4.427 -49.884 1.00 96.69 217 TYR A C 1
ATOM 1651 O O . TYR A 1 217 ? 42.007 -5.383 -50.368 1.00 96.69 217 TYR A O 1
ATOM 1659 N N . ASP A 1 218 ? 41.863 -3.177 -49.959 1.00 94.44 218 ASP A N 1
ATOM 1660 C CA . ASP A 1 218 ? 43.238 -2.843 -50.341 1.00 94.44 218 ASP A CA 1
ATOM 1661 C C . ASP A 1 218 ? 44.057 -2.610 -49.064 1.00 94.44 218 ASP A C 1
ATOM 1663 O O . ASP A 1 218 ? 43.618 -1.909 -48.156 1.00 94.44 218 ASP A O 1
ATOM 1667 N N . GLU A 1 219 ? 45.253 -3.192 -48.974 1.00 94.56 219 GLU A N 1
ATOM 1668 C CA . GLU A 1 219 ? 46.153 -2.986 -47.830 1.00 94.56 219 GLU A CA 1
ATOM 1669 C C . GLU A 1 219 ? 46.545 -1.512 -47.661 1.00 94.56 219 GLU A C 1
ATOM 1671 O O . GLU A 1 219 ? 46.796 -1.072 -46.542 1.00 94.56 219 GLU A O 1
ATOM 1676 N N . ASN A 1 220 ? 46.559 -0.736 -48.749 1.00 94.56 220 ASN A N 1
ATOM 1677 C CA . ASN A 1 220 ? 46.854 0.696 -48.697 1.00 94.56 220 ASN A CA 1
ATOM 1678 C C . ASN A 1 220 ? 45.713 1.525 -48.084 1.00 94.56 220 ASN A C 1
ATOM 1680 O O . ASN A 1 220 ? 45.954 2.665 -47.690 1.00 94.56 220 ASN A O 1
ATOM 1684 N N . ASP A 1 221 ? 44.499 0.967 -47.996 1.00 93.19 221 ASP A N 1
ATOM 1685 C CA . ASP A 1 221 ? 43.350 1.620 -47.358 1.00 93.19 221 ASP A CA 1
ATOM 1686 C C . ASP A 1 221 ? 43.390 1.467 -45.823 1.00 93.19 221 ASP A C 1
ATOM 1688 O O . ASP A 1 221 ? 42.636 2.143 -45.123 1.00 93.19 221 ASP A O 1
ATOM 1692 N N . ILE A 1 222 ? 44.255 0.595 -45.282 1.00 96.38 222 ILE A N 1
ATOM 1693 C CA . ILE A 1 222 ? 44.390 0.371 -43.836 1.00 96.38 222 ILE A CA 1
ATOM 1694 C C . ILE A 1 222 ? 45.153 1.553 -43.207 1.00 96.38 222 ILE A C 1
ATOM 1696 O O . ILE A 1 222 ? 46.309 1.799 -43.570 1.00 96.38 222 ILE A O 1
ATOM 1700 N N . PRO A 1 223 ? 44.558 2.289 -42.246 1.00 95.25 223 PRO A N 1
ATOM 1701 C CA . PRO A 1 223 ? 45.213 3.439 -41.640 1.00 95.25 223 PRO A CA 1
ATOM 1702 C C . PRO A 1 223 ? 46.490 3.050 -40.876 1.00 95.25 223 PRO A C 1
ATOM 1704 O O . PRO A 1 223 ? 46.559 1.968 -40.283 1.00 95.25 223 PRO A O 1
ATOM 1707 N N . PRO A 1 224 ? 47.504 3.934 -40.812 1.00 94.69 224 PRO A N 1
ATOM 1708 C CA . PRO A 1 224 ? 48.709 3.675 -40.032 1.00 94.69 224 PRO A CA 1
ATOM 1709 C C . PRO A 1 224 ? 48.390 3.363 -38.562 1.00 94.69 224 PRO A C 1
ATOM 1711 O O . PRO A 1 224 ? 47.704 4.138 -37.899 1.00 94.69 224 PRO A O 1
ATOM 1714 N N . GLY A 1 225 ? 48.934 2.258 -38.043 1.00 91.75 225 GLY A N 1
ATOM 1715 C CA . GLY A 1 225 ? 48.704 1.799 -36.665 1.00 91.75 225 GLY A CA 1
ATOM 1716 C C . GLY A 1 225 ? 47.622 0.725 -36.517 1.00 91.75 225 GLY A C 1
ATOM 1717 O O . GLY A 1 225 ? 47.440 0.222 -35.413 1.00 91.75 225 GLY A O 1
ATOM 1718 N N . PHE A 1 226 ? 46.955 0.350 -37.610 1.00 95.69 226 PHE A N 1
ATOM 1719 C CA . PHE A 1 226 ? 46.006 -0.759 -37.667 1.00 95.69 226 PHE A CA 1
ATOM 1720 C C . PHE A 1 226 ? 46.604 -1.941 -38.441 1.00 95.69 226 PHE A C 1
ATOM 1722 O O . PHE A 1 226 ? 47.483 -1.765 -39.286 1.00 95.69 226 PHE A O 1
ATOM 1729 N N . GLU A 1 227 ? 46.126 -3.152 -38.156 1.00 95.00 227 GLU A N 1
ATOM 1730 C CA . GLU A 1 227 ? 46.600 -4.392 -38.781 1.00 95.00 227 GLU A CA 1
ATOM 1731 C C . GLU A 1 227 ? 45.454 -5.083 -39.528 1.00 95.00 227 GLU A C 1
ATOM 1733 O O . GLU A 1 227 ? 44.301 -5.028 -39.097 1.00 95.00 227 GLU A O 1
ATOM 1738 N N . ALA A 1 228 ? 45.760 -5.746 -40.649 1.00 95.25 228 ALA A N 1
ATOM 1739 C CA . ALA A 1 228 ? 44.752 -6.393 -41.495 1.00 95.25 228 ALA A CA 1
ATOM 1740 C C . ALA A 1 228 ? 43.949 -7.465 -40.738 1.00 95.25 228 ALA A C 1
ATOM 1742 O O . ALA A 1 228 ? 42.740 -7.581 -40.914 1.00 95.25 228 ALA A O 1
ATOM 1743 N N . GLN A 1 229 ? 44.595 -8.188 -39.826 1.00 94.56 229 GLN A N 1
ATOM 1744 C CA . GLN A 1 229 ? 43.954 -9.178 -38.960 1.00 94.56 229 GLN A CA 1
ATOM 1745 C C . GLN A 1 229 ? 42.884 -8.599 -38.010 1.00 94.56 229 GLN A C 1
ATOM 1747 O O . GLN A 1 229 ? 42.082 -9.356 -37.470 1.00 94.56 229 GLN A O 1
ATOM 1752 N N . ASN A 1 230 ? 42.850 -7.274 -37.817 1.00 95.06 230 ASN A N 1
ATOM 1753 C CA . ASN A 1 230 ? 41.882 -6.585 -36.958 1.00 95.06 230 ASN A CA 1
ATOM 1754 C C . ASN A 1 230 ? 40.750 -5.925 -37.766 1.00 95.06 230 ASN A C 1
ATOM 1756 O O . ASN A 1 230 ? 40.031 -5.070 -37.242 1.00 95.06 230 ASN A O 1
ATOM 1760 N N . LEU A 1 231 ? 40.602 -6.261 -39.051 1.00 96.06 231 LEU A N 1
ATOM 1761 C CA . LEU A 1 231 ? 39.483 -5.772 -39.850 1.00 96.06 231 LEU A CA 1
ATOM 1762 C C . LEU A 1 231 ? 38.172 -6.452 -39.430 1.00 96.06 231 LEU A C 1
ATOM 1764 O O . LEU A 1 231 ? 38.099 -7.663 -39.234 1.00 96.06 231 LEU A O 1
ATOM 1768 N N . ALA A 1 232 ? 37.117 -5.651 -39.343 1.00 95.62 232 ALA A N 1
ATOM 1769 C CA . ALA A 1 232 ? 35.753 -6.058 -39.031 1.00 95.62 232 ALA A CA 1
ATOM 1770 C C . ALA A 1 232 ? 34.777 -5.516 -40.088 1.00 95.62 232 ALA A C 1
ATOM 1772 O O . ALA A 1 232 ? 35.151 -4.706 -40.941 1.00 95.62 232 ALA A O 1
ATOM 1773 N N . ILE A 1 233 ? 33.513 -5.943 -40.032 1.00 95.81 233 ILE A N 1
ATOM 1774 C CA . ILE A 1 233 ? 32.443 -5.369 -40.864 1.00 95.81 233 ILE A CA 1
ATOM 1775 C C . ILE A 1 233 ? 31.558 -4.489 -39.992 1.00 95.81 233 ILE A C 1
ATOM 1777 O O . ILE A 1 233 ? 30.887 -4.963 -39.086 1.00 95.81 233 ILE A O 1
ATOM 1781 N N . LEU A 1 234 ? 31.546 -3.196 -40.270 1.00 94.06 234 LEU A N 1
ATOM 1782 C CA . LEU A 1 234 ? 30.653 -2.223 -39.670 1.00 94.06 234 LEU A CA 1
ATOM 1783 C C . LEU A 1 234 ? 29.251 -2.342 -40.271 1.00 94.06 234 LEU A C 1
ATOM 1785 O O . LEU A 1 234 ? 29.107 -2.318 -41.493 1.00 94.06 234 LEU A O 1
ATOM 1789 N N . ILE A 1 235 ? 28.224 -2.412 -39.424 1.00 94.25 235 ILE A N 1
ATOM 1790 C CA . ILE A 1 235 ? 26.819 -2.305 -39.829 1.00 94.25 235 ILE A CA 1
ATOM 1791 C C . ILE A 1 235 ? 26.206 -1.000 -39.310 1.00 94.25 235 ILE A C 1
ATOM 1793 O O . ILE A 1 235 ? 26.388 -0.637 -38.144 1.00 94.25 235 ILE A O 1
ATOM 1797 N N . ARG A 1 236 ? 25.447 -0.308 -40.169 1.00 89.50 236 ARG A N 1
ATOM 1798 C CA . ARG A 1 236 ? 24.632 0.856 -39.790 1.00 89.50 236 ARG A CA 1
ATOM 1799 C C . ARG A 1 236 ? 23.208 0.426 -39.461 1.00 89.50 236 ARG A C 1
ATOM 1801 O O . ARG A 1 236 ? 22.483 -0.071 -40.323 1.00 89.50 236 ARG A O 1
ATOM 1808 N N . LEU A 1 237 ? 22.788 0.667 -38.227 1.00 82.38 237 LEU A N 1
ATOM 1809 C CA . LEU A 1 237 ? 21.441 0.392 -37.740 1.00 82.38 237 LEU A CA 1
ATOM 1810 C C . LEU A 1 237 ? 20.660 1.704 -37.676 1.00 82.38 237 LEU A C 1
ATOM 1812 O O . LEU A 1 237 ? 21.120 2.672 -37.076 1.00 82.38 237 LEU A O 1
ATOM 1816 N N . LYS A 1 238 ? 19.480 1.744 -38.302 1.00 75.75 238 LYS A N 1
ATOM 1817 C CA . LYS A 1 238 ? 18.596 2.916 -38.299 1.00 75.75 238 LYS A CA 1
ATOM 1818 C C . LYS A 1 238 ? 17.280 2.575 -37.607 1.00 75.75 238 LYS A C 1
ATOM 1820 O O . LYS A 1 238 ? 16.500 1.778 -38.127 1.00 75.75 238 LYS A O 1
ATOM 1825 N N . GLY A 1 239 ? 17.036 3.183 -36.451 1.00 68.31 239 GLY A N 1
ATOM 1826 C CA . GLY A 1 239 ? 15.778 3.094 -35.714 1.00 68.31 239 GLY A CA 1
ATOM 1827 C C . GLY A 1 239 ? 14.916 4.328 -35.961 1.00 68.31 239 GLY A C 1
ATOM 1828 O O . GLY A 1 239 ? 15.378 5.452 -35.786 1.00 68.31 239 GLY A O 1
ATOM 1829 N N . TYR A 1 240 ? 13.660 4.136 -36.361 1.00 54.59 240 TYR A N 1
ATOM 1830 C CA . TYR A 1 240 ? 12.671 5.214 -36.358 1.00 54.59 240 TYR A CA 1
ATOM 1831 C C . TYR A 1 240 ? 11.840 5.094 -35.079 1.00 54.59 240 TYR A C 1
ATOM 1833 O O . TYR A 1 240 ? 11.235 4.037 -34.880 1.00 54.59 240 TYR A O 1
ATOM 1841 N N . PRO A 1 241 ? 11.788 6.123 -34.216 1.00 50.88 241 PRO A N 1
ATOM 1842 C CA . PRO A 1 241 ? 10.822 6.127 -33.129 1.00 50.88 241 PRO A CA 1
ATOM 1843 C C . PRO A 1 241 ? 9.412 6.148 -33.739 1.00 50.88 241 PRO A C 1
ATOM 1845 O O . PRO A 1 241 ? 9.090 7.014 -34.556 1.00 50.88 241 PRO A O 1
ATOM 1848 N N . GLU A 1 242 ? 8.567 5.171 -33.401 1.00 42.12 242 GLU A N 1
ATOM 1849 C CA . GLU A 1 242 ? 7.144 5.253 -33.742 1.00 42.12 242 GLU A CA 1
ATOM 1850 C C . GLU A 1 242 ? 6.524 6.402 -32.932 1.00 42.12 242 GLU A C 1
ATOM 1852 O O . GLU A 1 242 ? 6.693 6.481 -31.720 1.00 42.12 242 GLU A O 1
ATOM 1857 N N . PHE A 1 243 ? 5.845 7.321 -33.627 1.00 40.06 243 PHE A N 1
ATOM 1858 C CA . PHE A 1 243 ? 5.253 8.546 -33.079 1.00 40.06 243 PHE A CA 1
ATOM 1859 C C . PHE A 1 243 ? 4.459 8.289 -31.783 1.00 40.06 243 PHE A C 1
ATOM 1861 O O . PHE A 1 243 ? 3.405 7.646 -31.807 1.00 40.06 243 PHE A O 1
ATOM 1868 N N . PHE A 1 244 ? 4.918 8.864 -30.669 1.00 40.94 244 PHE A N 1
ATOM 1869 C CA . PHE A 1 244 ? 4.145 8.952 -29.433 1.00 40.94 244 PHE A CA 1
ATOM 1870 C C . PHE A 1 244 ? 3.184 10.146 -29.499 1.00 40.94 244 PHE A C 1
ATOM 1872 O O . PHE A 1 244 ? 3.490 11.207 -30.046 1.00 40.94 244 PHE A O 1
ATOM 1879 N N . GLY A 1 245 ? 1.973 9.958 -28.979 1.00 43.00 245 GLY A N 1
ATOM 1880 C CA . GLY A 1 245 ? 0.955 10.999 -28.939 1.00 43.00 245 GLY A CA 1
ATOM 1881 C C . GLY A 1 245 ? 1.396 12.203 -28.101 1.00 43.00 245 GLY A C 1
ATOM 1882 O O . GLY A 1 245 ? 1.867 12.067 -26.980 1.00 43.00 245 GLY A O 1
ATOM 1883 N N . SER A 1 246 ? 1.146 13.392 -28.645 1.00 37.09 246 SER A N 1
ATOM 1884 C CA . SER A 1 246 ? 1.123 14.715 -27.998 1.00 37.09 246 SER A CA 1
ATOM 1885 C C . SER A 1 246 ? 2.423 15.458 -27.660 1.00 37.09 246 SER A C 1
ATOM 1887 O O . SER A 1 246 ? 2.334 16.677 -27.525 1.00 37.09 246 SER A O 1
ATOM 1889 N N . MET A 1 247 ? 3.617 14.854 -27.646 1.00 35.41 247 MET A N 1
ATOM 1890 C CA . MET A 1 247 ? 4.858 15.647 -27.542 1.00 35.41 247 MET A CA 1
ATOM 1891 C C . MET A 1 247 ? 5.465 15.951 -28.917 1.00 35.41 247 MET A C 1
ATOM 1893 O O . MET A 1 247 ? 5.825 15.067 -29.688 1.00 35.41 247 MET A O 1
ATOM 1897 N N . SER A 1 248 ? 5.567 17.241 -29.245 1.00 34.50 248 SER A N 1
ATOM 1898 C CA . SER A 1 248 ? 6.025 17.763 -30.536 1.00 34.50 248 SER A CA 1
ATOM 1899 C C . SER A 1 248 ? 7.550 17.730 -30.714 1.00 34.50 248 SER A C 1
ATOM 1901 O O . SER A 1 248 ? 8.131 18.714 -31.180 1.00 34.50 248 SER A O 1
ATOM 1903 N N . MET A 1 249 ? 8.222 16.638 -30.356 1.00 38.06 249 MET A N 1
ATOM 1904 C CA . MET A 1 249 ? 9.629 16.456 -30.709 1.00 38.06 249 MET A CA 1
ATOM 1905 C C . MET A 1 249 ? 9.702 15.611 -31.981 1.00 38.06 249 MET A C 1
ATOM 1907 O O . MET A 1 249 ? 9.510 14.401 -31.976 1.00 38.06 249 MET A O 1
ATOM 1911 N N . ARG A 1 250 ? 9.931 16.287 -33.116 1.00 38.28 250 ARG A N 1
ATOM 1912 C CA . ARG A 1 250 ? 10.400 15.649 -34.353 1.00 38.28 250 ARG A CA 1
ATOM 1913 C C . ARG A 1 250 ? 11.826 15.161 -34.104 1.00 38.28 250 ARG A C 1
ATOM 1915 O O . ARG A 1 250 ? 12.770 15.840 -34.499 1.00 38.28 250 ARG A O 1
ATOM 1922 N N . GLU A 1 251 ? 11.995 14.046 -33.411 1.00 44.44 251 GLU A N 1
ATOM 1923 C CA . GLU A 1 251 ? 13.324 13.460 -33.291 1.00 44.44 251 GLU A CA 1
ATOM 1924 C C . GLU A 1 251 ? 13.661 12.682 -34.561 1.00 44.44 251 GLU A C 1
ATOM 1926 O O . GLU A 1 251 ? 12.869 11.898 -35.092 1.00 44.44 251 GLU A O 1
ATOM 1931 N N . SER A 1 252 ? 14.838 12.994 -35.096 1.00 50.50 252 SER A N 1
ATOM 1932 C CA . SER A 1 252 ? 15.446 12.308 -36.227 1.00 50.50 252 SER A CA 1
ATOM 1933 C C . SER A 1 252 ? 15.600 10.810 -35.927 1.00 50.50 252 SER A C 1
ATOM 1935 O O . SER A 1 252 ? 15.743 10.434 -34.765 1.00 50.50 252 SER A O 1
ATOM 1937 N N . PRO A 1 253 ? 15.607 9.934 -36.948 1.00 63.00 253 PRO A N 1
ATOM 1938 C CA . PRO A 1 253 ? 15.938 8.526 -36.752 1.00 63.00 253 PRO A CA 1
ATOM 1939 C C . PRO A 1 253 ? 17.264 8.374 -36.000 1.00 63.00 253 PRO A C 1
ATOM 1941 O O . PRO A 1 253 ? 18.251 9.020 -36.360 1.00 63.00 253 PRO A O 1
ATOM 1944 N N . ILE A 1 254 ? 17.280 7.502 -34.993 1.00 68.69 254 ILE A N 1
ATOM 1945 C CA . ILE A 1 254 ? 18.494 7.141 -34.264 1.00 68.69 254 ILE A CA 1
ATOM 1946 C C . ILE A 1 254 ? 19.330 6.262 -35.192 1.00 68.69 254 ILE A C 1
ATOM 1948 O O . ILE A 1 254 ? 18.841 5.265 -35.732 1.00 68.69 254 ILE A O 1
ATOM 1952 N N . VAL A 1 255 ? 20.583 6.647 -35.397 1.00 77.31 255 VAL A N 1
ATOM 1953 C CA . VAL A 1 255 ? 21.566 5.883 -36.168 1.00 77.31 255 VAL A CA 1
ATOM 1954 C C . VAL A 1 255 ? 22.611 5.361 -35.191 1.00 77.31 255 VAL A C 1
ATOM 1956 O O . VAL A 1 255 ? 23.035 6.094 -34.308 1.00 77.31 255 VAL A O 1
ATOM 1959 N N . MET A 1 256 ? 22.987 4.092 -35.329 1.00 80.62 256 MET A N 1
ATOM 1960 C CA . MET A 1 256 ? 24.045 3.459 -34.543 1.00 80.62 256 MET A CA 1
ATOM 1961 C C . MET A 1 256 ? 24.961 2.660 -35.469 1.00 80.62 256 MET A C 1
ATOM 1963 O O . MET A 1 256 ? 24.482 1.992 -36.390 1.00 80.62 256 MET A O 1
ATOM 1967 N N . PHE A 1 257 ? 26.263 2.685 -35.194 1.00 87.12 257 PHE A N 1
ATOM 1968 C CA . PHE A 1 257 ? 27.267 1.900 -35.910 1.00 87.12 257 PHE A CA 1
ATOM 1969 C C . PHE A 1 257 ? 27.823 0.796 -35.021 1.00 87.12 257 PHE A C 1
ATOM 1971 O O . PHE A 1 257 ? 28.286 1.056 -33.911 1.00 87.12 257 PHE A O 1
ATOM 1978 N N . VAL A 1 258 ? 27.792 -0.442 -35.513 1.00 88.50 258 VAL A N 1
ATOM 1979 C CA . VAL A 1 258 ? 28.238 -1.615 -34.752 1.00 88.50 258 VAL A CA 1
ATOM 1980 C C . VAL A 1 258 ? 29.288 -2.377 -35.562 1.00 88.50 258 VAL A C 1
ATOM 1982 O O . VAL A 1 258 ? 28.979 -2.832 -36.663 1.00 88.50 258 VAL A O 1
ATOM 1985 N N . PRO A 1 259 ? 30.530 -2.531 -35.071 1.00 90.31 259 PRO A N 1
ATOM 1986 C CA . PRO A 1 259 ? 31.508 -3.406 -35.704 1.00 90.31 259 PRO A CA 1
ATOM 1987 C C . PRO A 1 259 ? 31.172 -4.873 -35.396 1.00 90.31 259 PRO A C 1
ATOM 1989 O O . PRO A 1 259 ? 31.016 -5.259 -34.238 1.00 90.31 259 PRO A O 1
ATOM 1992 N N . LEU A 1 260 ? 31.048 -5.693 -36.435 1.00 88.56 260 LEU A N 1
ATOM 1993 C CA . LEU A 1 260 ? 30.789 -7.126 -36.342 1.00 88.56 260 LEU A CA 1
ATOM 1994 C C . LEU A 1 260 ? 32.109 -7.905 -36.427 1.00 88.56 260 LEU A C 1
ATOM 1996 O O . LEU A 1 260 ? 32.916 -7.615 -37.317 1.00 88.56 260 LEU A O 1
ATOM 2000 N N . PRO A 1 261 ? 32.326 -8.915 -35.563 1.00 87.31 261 PRO A N 1
ATOM 2001 C CA . PRO A 1 261 ? 33.465 -9.814 -35.701 1.00 87.31 261 PRO A CA 1
ATOM 2002 C C . PRO A 1 261 ? 33.406 -10.509 -37.064 1.00 87.31 261 PRO A C 1
ATOM 2004 O O . PRO A 1 261 ? 32.349 -10.981 -37.488 1.00 87.31 261 PRO A O 1
ATOM 2007 N N . ALA A 1 262 ? 34.542 -10.556 -37.754 1.00 90.69 262 ALA A N 1
ATOM 2008 C CA . ALA A 1 262 ? 34.637 -11.075 -39.107 1.00 90.69 262 ALA A CA 1
ATOM 2009 C C . ALA A 1 262 ? 35.864 -11.976 -39.266 1.00 90.69 262 ALA A C 1
ATOM 2011 O O . ALA A 1 262 ? 36.871 -11.818 -38.577 1.00 90.69 262 ALA A O 1
ATOM 2012 N N . GLN A 1 263 ? 35.779 -12.924 -40.193 1.00 93.75 263 GLN A N 1
ATOM 2013 C CA . GLN A 1 263 ? 36.918 -13.727 -40.610 1.00 93.75 263 GLN A CA 1
ATOM 2014 C C . GLN A 1 263 ? 37.709 -12.955 -41.667 1.00 93.75 263 GLN A C 1
ATOM 2016 O O . GLN A 1 263 ? 37.189 -12.665 -42.746 1.00 93.75 263 GLN A O 1
ATOM 2021 N N . VAL A 1 264 ? 38.969 -12.642 -41.371 1.00 94.69 264 VAL A N 1
ATOM 2022 C CA . VAL A 1 264 ? 39.883 -12.013 -42.330 1.00 94.69 264 VAL A CA 1
ATOM 2023 C C . VAL A 1 264 ? 40.658 -13.097 -43.081 1.00 94.69 264 VAL A C 1
ATOM 2025 O O . VAL A 1 264 ? 41.387 -13.890 -42.490 1.00 94.69 264 VAL A O 1
ATOM 2028 N N . ASP A 1 265 ? 40.498 -13.131 -44.399 1.00 95.12 265 ASP A N 1
ATOM 2029 C CA . ASP A 1 265 ? 41.302 -13.913 -45.334 1.00 95.12 265 ASP A CA 1
ATOM 2030 C C . ASP A 1 265 ? 42.333 -12.981 -45.979 1.00 95.12 265 ASP A C 1
ATOM 2032 O O . ASP A 1 265 ? 42.083 -12.370 -47.020 1.00 95.12 265 ASP A O 1
ATOM 2036 N N . GLU A 1 266 ? 43.494 -12.846 -45.334 1.00 94.38 266 GLU A N 1
ATOM 2037 C CA . GLU A 1 266 ? 44.576 -11.973 -45.807 1.00 94.38 266 GLU A CA 1
ATOM 2038 C C . GLU A 1 266 ? 45.118 -12.398 -47.176 1.00 94.38 266 GLU A C 1
ATOM 2040 O O . GLU A 1 266 ? 45.522 -11.555 -47.977 1.00 94.38 266 GLU A O 1
ATOM 2045 N N . GLN A 1 267 ? 45.091 -13.700 -47.486 1.00 94.44 267 GLN A N 1
ATOM 2046 C CA . GLN A 1 267 ? 45.614 -14.221 -48.747 1.00 94.44 267 GLN A CA 1
ATOM 2047 C C . GLN A 1 267 ? 44.766 -13.759 -49.934 1.00 94.44 267 GLN A C 1
ATOM 2049 O O . GLN A 1 267 ? 45.311 -13.409 -50.983 1.00 94.44 267 GLN A O 1
ATOM 2054 N N . ASN A 1 268 ? 43.442 -13.757 -49.771 1.00 94.31 268 ASN A N 1
ATOM 2055 C CA . ASN A 1 268 ? 42.506 -13.294 -50.794 1.00 94.31 268 ASN A CA 1
ATOM 2056 C C . ASN A 1 268 ? 42.047 -11.845 -50.579 1.00 94.31 268 ASN A C 1
ATOM 2058 O O . ASN A 1 268 ? 41.232 -11.355 -51.360 1.00 94.31 268 ASN A O 1
ATOM 2062 N N . ARG A 1 269 ? 42.574 -11.169 -49.547 1.00 96.44 269 ARG A N 1
ATOM 2063 C CA . ARG A 1 269 ? 42.227 -9.804 -49.125 1.00 96.44 269 ARG A CA 1
ATOM 2064 C C . ARG A 1 269 ? 40.725 -9.602 -48.950 1.00 96.44 269 ARG A C 1
ATOM 2066 O O . ARG A 1 269 ? 40.143 -8.657 -49.483 1.00 96.44 269 ARG A O 1
ATOM 2073 N N . LYS A 1 270 ? 40.088 -10.518 -48.222 1.00 96.44 270 LYS A N 1
ATOM 2074 C CA . LYS A 1 270 ? 38.641 -10.525 -47.971 1.00 96.44 270 LYS A CA 1
ATOM 2075 C C . LYS A 1 270 ? 38.339 -10.511 -46.478 1.00 96.44 270 LYS A C 1
ATOM 2077 O O . LYS A 1 270 ? 39.009 -11.175 -45.700 1.00 96.44 270 LYS A O 1
ATOM 2082 N N . VAL A 1 271 ? 37.288 -9.799 -46.096 1.00 95.38 271 VAL A N 1
ATOM 2083 C CA . VAL A 1 271 ? 36.688 -9.821 -44.758 1.00 95.38 271 VAL A CA 1
ATOM 2084 C C . VAL A 1 271 ? 35.306 -10.453 -44.891 1.00 95.38 271 VAL A C 1
ATOM 2086 O O . VAL A 1 271 ? 34.524 -10.032 -45.745 1.00 95.38 271 VAL A O 1
ATOM 2089 N N . GLN A 1 272 ? 35.018 -11.492 -44.111 1.00 96.56 272 GLN A N 1
ATOM 2090 C CA . GLN A 1 272 ? 33.797 -12.291 -44.229 1.00 96.56 272 GLN A CA 1
ATOM 2091 C C . GLN A 1 272 ? 32.987 -12.298 -42.939 1.00 96.56 272 GLN A C 1
ATOM 2093 O O . GLN A 1 272 ? 33.530 -12.496 -41.854 1.00 96.56 272 GLN A O 1
ATOM 2098 N N . VAL A 1 273 ? 31.672 -12.132 -43.060 1.00 94.19 273 VAL A N 1
ATOM 2099 C CA . VAL A 1 273 ? 30.734 -12.239 -41.938 1.00 94.19 273 VAL A CA 1
ATOM 2100 C C . VAL A 1 273 ? 29.452 -12.932 -42.382 1.00 94.19 273 VAL A C 1
ATOM 2102 O O . VAL A 1 273 ? 29.032 -12.846 -43.538 1.00 94.19 273 VAL A O 1
ATOM 2105 N N . HIS A 1 274 ? 28.814 -13.618 -41.442 1.00 93.12 274 HIS A N 1
ATOM 2106 C CA . HIS A 1 274 ? 27.489 -14.178 -41.642 1.00 93.12 274 HIS A CA 1
ATOM 2107 C C . HIS A 1 274 ? 26.412 -13.158 -41.268 1.00 93.12 274 HIS A C 1
ATOM 2109 O O . HIS A 1 274 ? 26.393 -12.650 -40.148 1.00 93.12 274 HIS A O 1
ATOM 2115 N N . ILE A 1 275 ? 25.502 -12.877 -42.199 1.00 90.62 275 ILE A N 1
ATOM 2116 C CA . ILE A 1 275 ? 24.371 -11.960 -42.002 1.00 90.62 275 ILE A CA 1
ATOM 2117 C C . ILE A 1 275 ? 23.051 -12.684 -42.248 1.00 90.62 275 ILE A C 1
ATOM 2119 O O . ILE A 1 275 ? 23.003 -13.702 -42.927 1.00 90.62 275 ILE A O 1
ATOM 2123 N N . PHE A 1 276 ? 21.955 -12.142 -41.726 1.00 88.94 276 PHE A N 1
ATOM 2124 C CA . PHE A 1 276 ? 20.617 -12.732 -41.885 1.00 88.94 276 PHE A CA 1
ATOM 2125 C C . PHE A 1 276 ? 19.641 -11.809 -42.625 1.00 88.94 276 PHE A C 1
ATOM 2127 O O . PHE A 1 276 ? 18.477 -12.160 -42.812 1.00 88.94 276 PHE A O 1
ATOM 2134 N N . ALA A 1 277 ? 20.098 -10.618 -43.016 1.00 89.00 277 ALA A N 1
ATOM 2135 C CA . ALA A 1 277 ? 19.267 -9.549 -43.547 1.00 89.00 277 ALA A CA 1
ATOM 2136 C C . ALA A 1 277 ? 20.069 -8.559 -44.394 1.00 89.00 277 ALA A C 1
ATOM 2138 O O . ALA A 1 277 ? 21.290 -8.473 -44.255 1.00 89.00 277 ALA A O 1
ATOM 2139 N N . GLY A 1 278 ? 19.352 -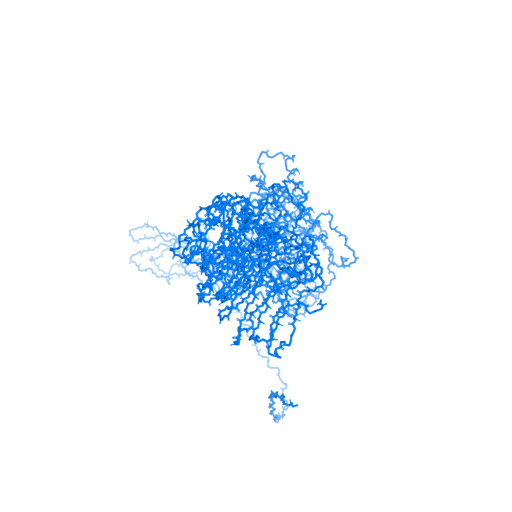7.766 -45.193 1.00 88.06 278 GLY A N 1
ATOM 2140 C CA . GLY A 1 278 ? 19.882 -6.550 -45.806 1.00 88.06 278 GLY A CA 1
ATOM 2141 C C . GLY A 1 278 ? 20.284 -5.486 -44.776 1.00 88.06 278 GLY A C 1
ATOM 2142 O O . GLY A 1 278 ? 19.852 -5.512 -43.622 1.00 88.06 278 GLY A O 1
ATOM 2143 N N . GLY A 1 279 ? 21.109 -4.535 -45.198 1.00 90.94 279 GLY A N 1
ATOM 2144 C CA . GLY A 1 279 ? 21.655 -3.478 -44.350 1.00 90.94 279 GLY A CA 1
ATOM 2145 C C . GLY A 1 279 ? 22.705 -2.645 -45.077 1.00 90.94 279 GLY A C 1
ATOM 2146 O O . GLY A 1 279 ? 23.009 -2.903 -46.241 1.00 90.94 279 GLY A O 1
ATOM 2147 N N . THR A 1 280 ? 23.263 -1.647 -44.390 1.00 93.19 280 THR A N 1
ATOM 2148 C CA . THR A 1 280 ? 24.440 -0.926 -44.887 1.00 93.19 280 THR A CA 1
ATOM 2149 C C . THR A 1 280 ? 25.698 -1.454 -44.211 1.00 93.19 280 THR A C 1
ATOM 2151 O O . THR A 1 280 ? 25.770 -1.453 -42.980 1.00 93.19 280 THR A O 1
ATOM 2154 N N . PHE A 1 281 ? 26.677 -1.872 -45.011 1.00 95.44 281 PHE A N 1
ATOM 2155 C CA . PHE A 1 281 ? 27.900 -2.527 -44.554 1.00 95.44 281 PHE A CA 1
ATOM 2156 C C . PHE A 1 281 ? 29.146 -1.778 -45.026 1.00 95.44 281 PHE A C 1
ATOM 2158 O O . PHE A 1 281 ? 29.193 -1.313 -46.161 1.00 95.44 281 PHE A O 1
ATOM 2165 N N . GLN A 1 282 ? 30.175 -1.696 -44.189 1.00 96.69 282 GLN A N 1
ATOM 2166 C CA . GLN A 1 282 ? 31.480 -1.133 -44.549 1.00 96.69 282 GLN A CA 1
ATOM 2167 C C . GLN A 1 282 ? 32.589 -1.888 -43.813 1.00 96.69 282 GLN A C 1
ATOM 2169 O O . GLN A 1 282 ? 32.350 -2.423 -42.737 1.00 96.69 282 GLN A O 1
ATOM 2174 N N . ILE A 1 283 ? 33.807 -1.951 -44.350 1.00 96.44 283 ILE A N 1
ATOM 2175 C CA . ILE A 1 283 ? 34.940 -2.492 -43.585 1.00 96.44 283 ILE A CA 1
ATOM 2176 C C . ILE A 1 283 ? 35.388 -1.450 -42.552 1.00 96.44 283 ILE A C 1
ATOM 2178 O O . ILE A 1 283 ? 35.440 -0.258 -42.849 1.00 96.44 283 ILE A O 1
ATOM 2182 N N . VAL A 1 284 ? 35.736 -1.887 -41.344 1.00 96.25 284 VAL A N 1
ATOM 2183 C CA . VAL A 1 284 ? 36.298 -1.030 -40.292 1.00 96.25 284 VAL A CA 1
ATOM 2184 C C . VAL A 1 284 ? 37.583 -1.637 -39.747 1.00 96.25 284 VAL A C 1
ATOM 2186 O O . VAL A 1 284 ? 37.630 -2.820 -39.420 1.00 96.25 284 VAL A O 1
ATOM 2189 N N . ALA A 1 285 ? 38.634 -0.826 -39.664 1.00 96.44 285 ALA A N 1
ATOM 2190 C CA . ALA A 1 285 ? 39.886 -1.188 -39.022 1.00 96.44 285 ALA A CA 1
ATOM 2191 C C . ALA A 1 285 ? 39.792 -0.919 -37.520 1.00 96.44 285 ALA A C 1
ATOM 2193 O O . ALA A 1 285 ? 39.415 0.183 -37.116 1.00 96.44 285 ALA A O 1
ATOM 2194 N N . LEU A 1 286 ? 40.127 -1.916 -36.700 1.00 93.94 286 LEU A N 1
ATOM 2195 C CA . LEU A 1 286 ? 40.070 -1.824 -35.242 1.00 93.94 286 LEU A CA 1
ATOM 2196 C C . LEU A 1 286 ? 41.472 -1.832 -34.628 1.00 93.94 286 LEU A C 1
ATOM 2198 O O . LEU A 1 286 ? 42.360 -2.557 -35.080 1.00 93.94 286 LEU A O 1
ATOM 2202 N N . ALA A 1 287 ? 41.681 -1.016 -33.593 1.00 90.38 287 ALA A N 1
ATOM 2203 C CA . ALA A 1 287 ? 42.973 -0.940 -32.906 1.00 90.38 287 ALA A CA 1
ATOM 2204 C C . ALA A 1 287 ? 43.319 -2.259 -32.191 1.00 90.38 287 ALA A C 1
ATOM 2206 O O . ALA A 1 287 ? 44.486 -2.619 -32.067 1.00 90.38 287 ALA A O 1
ATOM 2207 N N . GLU A 1 288 ? 42.291 -2.992 -31.763 1.00 88.06 288 GLU A N 1
ATOM 2208 C CA . GLU A 1 288 ? 42.383 -4.316 -31.153 1.00 88.06 288 GLU A CA 1
ATOM 2209 C C . GLU A 1 288 ? 41.381 -5.249 -31.855 1.00 88.06 288 GLU A C 1
ATOM 2211 O O . GLU A 1 288 ? 40.292 -4.794 -32.223 1.00 88.06 288 GLU A O 1
ATOM 2216 N N . PRO A 1 289 ? 41.717 -6.534 -32.071 1.00 83.69 289 PRO A N 1
ATOM 2217 C CA . PRO A 1 289 ? 40.798 -7.479 -32.692 1.00 83.69 289 PRO A CA 1
ATOM 2218 C C . PRO A 1 289 ? 39.562 -7.689 -31.811 1.00 83.69 289 PRO A C 1
ATOM 2220 O O . PRO A 1 289 ? 39.661 -7.786 -30.587 1.00 83.69 289 PRO A O 1
ATOM 2223 N N . LEU A 1 290 ? 38.390 -7.821 -32.436 1.00 80.56 290 LEU A N 1
ATOM 2224 C CA . LEU A 1 290 ? 37.219 -8.357 -31.744 1.00 80.56 290 LEU A CA 1
ATOM 2225 C C . LEU A 1 290 ? 37.441 -9.854 -31.529 1.00 80.56 290 LEU A C 1
ATOM 2227 O O . LEU A 1 290 ? 37.686 -10.585 -32.487 1.00 80.56 290 LEU A O 1
ATOM 2231 N N . GLU A 1 291 ? 37.351 -10.320 -30.284 1.00 67.81 291 GLU A N 1
ATOM 2232 C CA . GLU A 1 291 ? 37.429 -11.751 -30.000 1.00 67.81 291 GLU A CA 1
ATOM 2233 C C . GLU A 1 291 ? 36.263 -12.479 -30.689 1.00 67.81 291 GLU A C 1
ATOM 2235 O O . GLU A 1 291 ? 35.090 -12.287 -30.359 1.00 67.81 291 GLU A O 1
ATOM 2240 N N . VAL A 1 292 ? 36.593 -13.304 -31.689 1.00 46.62 292 VAL A N 1
ATOM 2241 C CA . VAL A 1 292 ? 35.636 -14.161 -32.392 1.00 46.62 292 VAL A CA 1
ATOM 2242 C C . VAL A 1 292 ? 35.347 -15.367 -31.501 1.00 46.62 292 VAL A C 1
ATOM 2244 O O . VAL A 1 292 ? 36.120 -16.322 -31.464 1.00 46.62 292 VAL A O 1
ATOM 2247 N N . PHE A 1 293 ? 34.237 -15.344 -30.767 1.00 38.88 293 PHE A N 1
ATOM 2248 C CA . PHE A 1 293 ? 33.729 -16.550 -30.115 1.00 38.88 293 PHE A CA 1
ATOM 2249 C C . PHE A 1 293 ? 33.037 -17.433 -31.166 1.00 38.88 293 PHE A C 1
ATOM 2251 O O . PHE A 1 293 ? 32.178 -16.965 -31.912 1.00 38.88 293 PHE A O 1
ATOM 2258 N N . GLU A 1 294 ? 33.430 -18.706 -31.252 1.00 34.28 294 GLU A N 1
ATOM 2259 C CA . GLU A 1 294 ? 32.892 -19.683 -32.208 1.00 34.28 294 GLU A CA 1
ATOM 2260 C C . GLU A 1 294 ? 31.380 -19.893 -31.963 1.00 34.28 294 GLU A C 1
ATOM 2262 O O . GLU A 1 294 ? 30.960 -20.434 -30.938 1.00 34.28 294 GLU A O 1
ATOM 2267 N N . VAL A 1 295 ? 30.536 -19.422 -32.887 1.00 34.56 295 VAL A N 1
ATOM 2268 C CA . VAL A 1 295 ? 29.072 -19.545 -32.797 1.00 34.56 295 VAL A CA 1
ATOM 2269 C C . VAL A 1 295 ? 28.669 -20.964 -33.218 1.00 34.56 295 VAL A C 1
ATOM 2271 O O . VAL A 1 295 ? 28.626 -21.280 -34.405 1.00 34.56 295 VAL A O 1
ATOM 2274 N N . ALA A 1 296 ? 28.387 -21.846 -32.253 1.00 31.70 296 ALA A N 1
ATOM 2275 C CA . ALA A 1 296 ? 27.950 -23.218 -32.528 1.00 31.70 296 ALA A CA 1
ATOM 2276 C C . ALA A 1 296 ? 26.597 -23.270 -33.277 1.00 31.70 296 ALA A C 1
ATOM 2278 O O . ALA A 1 296 ? 25.665 -22.519 -32.983 1.00 31.70 296 ALA A O 1
ATOM 2279 N N . SER A 1 297 ? 26.498 -24.193 -34.241 1.00 30.77 297 SER A N 1
ATOM 2280 C CA . SER A 1 297 ? 25.404 -24.350 -35.211 1.00 30.77 297 SER A CA 1
ATOM 2281 C C . SER A 1 297 ? 23.999 -24.461 -34.595 1.00 30.77 297 SER A C 1
ATOM 2283 O O . SER A 1 297 ? 23.740 -25.315 -33.744 1.00 30.77 297 SER A O 1
ATOM 2285 N N . LEU A 1 298 ? 23.064 -23.656 -35.106 1.00 31.33 298 LEU A N 1
ATOM 2286 C CA . LEU A 1 298 ? 21.636 -23.671 -34.781 1.00 31.33 298 LEU A CA 1
ATOM 2287 C C . LEU A 1 298 ? 20.897 -24.773 -35.562 1.00 31.33 298 LEU A C 1
ATOM 2289 O O . LEU A 1 298 ? 20.475 -24.550 -36.688 1.00 31.33 298 LEU A O 1
ATOM 2293 N N . ASP A 1 299 ? 20.651 -25.937 -34.956 1.00 31.91 299 ASP A N 1
ATOM 2294 C CA . ASP A 1 299 ? 19.710 -26.924 -35.509 1.00 31.91 299 ASP A CA 1
ATOM 2295 C C . ASP A 1 299 ? 18.358 -26.843 -34.778 1.00 31.91 299 ASP A C 1
ATOM 2297 O O . ASP A 1 299 ? 18.157 -27.476 -33.740 1.00 31.91 299 ASP A O 1
ATOM 2301 N N . THR A 1 300 ? 17.439 -25.984 -35.243 1.00 29.91 300 THR A N 1
ATOM 2302 C CA . THR A 1 300 ? 16.004 -26.307 -35.450 1.00 29.91 300 THR A CA 1
ATOM 2303 C C . THR A 1 300 ? 15.185 -25.136 -36.015 1.00 29.91 300 THR A C 1
ATOM 2305 O O . THR A 1 300 ? 15.062 -24.080 -35.401 1.00 29.91 300 THR A O 1
ATOM 2308 N N . LYS A 1 301 ? 14.574 -25.416 -37.177 1.00 37.34 301 LYS A N 1
ATOM 2309 C CA . LYS A 1 301 ? 13.463 -24.769 -37.914 1.00 37.34 301 LYS A CA 1
ATOM 2310 C C . LYS A 1 301 ? 12.847 -23.478 -37.327 1.00 37.34 301 LYS A C 1
ATOM 2312 O O . LYS A 1 301 ? 12.088 -23.568 -36.359 1.00 37.34 301 LYS A O 1
ATOM 2317 N N . PRO A 1 302 ? 13.028 -22.315 -37.988 1.00 37.88 302 PRO A N 1
ATOM 2318 C CA . PRO A 1 302 ? 12.440 -21.047 -37.544 1.00 37.88 302 PRO A CA 1
ATOM 2319 C C . PRO A 1 302 ? 11.487 -20.401 -38.574 1.00 37.88 302 PRO A C 1
ATOM 2321 O O . PRO A 1 302 ? 11.650 -20.552 -39.778 1.00 37.88 302 PRO A O 1
ATOM 2324 N N . GLN A 1 303 ? 10.503 -19.627 -38.102 1.00 33.75 303 GLN A N 1
ATOM 2325 C CA . GLN A 1 303 ? 9.832 -18.564 -38.869 1.00 33.75 303 GLN A CA 1
ATOM 2326 C C . GLN A 1 303 ? 9.550 -17.361 -37.933 1.00 33.75 303 GLN A C 1
ATOM 2328 O O . GLN A 1 303 ? 9.127 -17.553 -36.790 1.00 33.75 303 GLN A O 1
ATOM 2333 N N . HIS A 1 304 ? 9.793 -16.144 -38.454 1.00 32.78 304 HIS A N 1
ATOM 2334 C CA . HIS A 1 304 ? 9.576 -14.772 -37.925 1.00 32.78 304 HIS A CA 1
ATOM 2335 C C . HIS A 1 304 ? 10.646 -14.171 -36.983 1.00 32.78 304 HIS A C 1
ATOM 2337 O O . HIS A 1 304 ? 10.662 -14.455 -35.781 1.00 32.78 304 HIS A O 1
ATOM 2343 N N . LEU A 1 305 ? 11.524 -13.292 -37.520 1.00 40.44 305 LEU A N 1
ATOM 2344 C CA . LEU A 1 305 ? 12.741 -12.863 -36.810 1.00 40.44 305 LEU A CA 1
ATOM 2345 C C . LEU A 1 305 ? 13.293 -11.429 -37.003 1.00 40.44 305 LEU A C 1
ATOM 2347 O O . LEU A 1 305 ? 14.385 -11.206 -36.509 1.00 40.44 305 LEU A O 1
ATOM 2351 N N . PHE A 1 306 ? 12.619 -10.415 -37.571 1.00 35.50 306 PHE A N 1
ATOM 2352 C CA . PHE A 1 306 ? 13.296 -9.094 -37.661 1.00 35.50 306 PHE A CA 1
ATOM 2353 C C . PHE A 1 306 ? 13.409 -8.337 -36.321 1.00 35.50 306 PHE A C 1
ATOM 2355 O O . PHE A 1 306 ? 14.498 -7.921 -35.937 1.00 35.50 306 PHE A O 1
ATOM 2362 N N . LYS A 1 307 ? 12.332 -8.262 -35.519 1.00 39.66 307 LYS A N 1
ATOM 2363 C CA . LYS A 1 307 ? 12.404 -7.711 -34.142 1.00 39.66 307 LYS A CA 1
ATOM 2364 C C . LYS A 1 307 ? 13.201 -8.611 -33.186 1.00 39.66 307 LYS A C 1
ATOM 2366 O O . LYS A 1 307 ? 13.848 -8.129 -32.263 1.00 39.66 307 LYS A O 1
ATOM 2371 N N . ARG A 1 308 ? 13.199 -9.925 -33.443 1.00 39.53 308 ARG A N 1
ATOM 2372 C CA . ARG A 1 308 ? 14.024 -10.891 -32.709 1.00 39.53 308 ARG A CA 1
ATOM 2373 C C . ARG A 1 308 ? 15.490 -10.837 -33.125 1.00 39.53 308 ARG A C 1
ATOM 2375 O O . ARG A 1 308 ? 16.294 -11.222 -32.304 1.00 39.53 308 ARG A O 1
ATOM 2382 N N . ALA A 1 309 ? 15.848 -10.376 -34.324 1.00 41.41 309 ALA A N 1
ATOM 2383 C CA . ALA A 1 309 ? 17.238 -10.223 -34.740 1.00 41.41 309 ALA A CA 1
ATOM 2384 C C . ALA A 1 309 ? 17.894 -9.046 -34.023 1.00 41.41 309 ALA A C 1
ATOM 2386 O O . ALA A 1 309 ? 19.033 -9.187 -33.633 1.00 41.41 309 ALA A O 1
ATOM 2387 N N . PHE A 1 310 ? 17.185 -7.948 -33.741 1.00 41.16 310 PHE A N 1
ATOM 2388 C CA . PHE A 1 310 ? 17.744 -6.842 -32.949 1.00 41.16 310 PHE A CA 1
ATOM 2389 C C . PHE A 1 310 ? 17.980 -7.246 -31.480 1.00 41.16 310 PHE A C 1
ATOM 2391 O O . PHE A 1 310 ? 19.092 -7.127 -30.974 1.00 41.16 310 PHE A O 1
ATOM 2398 N N . ALA A 1 311 ? 16.980 -7.853 -30.826 1.00 38.16 311 ALA A N 1
ATOM 2399 C CA . ALA A 1 311 ? 17.131 -8.377 -29.463 1.00 38.16 311 ALA A CA 1
ATOM 2400 C C . ALA A 1 311 ? 18.078 -9.597 -29.383 1.00 38.16 311 ALA A C 1
ATOM 2402 O O . ALA A 1 311 ? 18.828 -9.729 -28.420 1.00 38.16 311 ALA A O 1
ATOM 2403 N N . ARG A 1 312 ? 18.107 -10.476 -30.403 1.00 38.59 312 ARG A N 1
ATOM 2404 C CA . ARG A 1 312 ? 19.071 -11.588 -30.484 1.00 38.59 312 ARG A CA 1
ATOM 2405 C C . ARG A 1 312 ? 20.464 -11.145 -30.885 1.00 38.59 312 ARG A C 1
ATOM 2407 O O . ARG A 1 312 ? 21.376 -11.803 -30.439 1.00 38.59 312 ARG A O 1
ATOM 2414 N N . LEU A 1 313 ? 20.667 -10.099 -31.681 1.00 39.75 313 LEU A N 1
ATOM 2415 C CA . LEU A 1 313 ? 22.000 -9.575 -32.009 1.00 39.75 313 LEU A CA 1
ATOM 2416 C C . LEU A 1 313 ? 22.637 -8.964 -30.756 1.00 39.75 313 LEU A C 1
ATOM 2418 O O . LEU A 1 313 ? 23.812 -9.204 -30.502 1.00 39.75 313 LEU A O 1
ATOM 2422 N N . MET A 1 314 ? 21.834 -8.302 -29.913 1.00 39.88 314 MET A N 1
ATOM 2423 C CA . MET A 1 314 ? 22.264 -7.862 -28.581 1.00 39.88 314 MET A CA 1
ATOM 2424 C C . MET A 1 314 ? 22.477 -9.040 -27.605 1.00 39.88 314 MET A C 1
ATOM 2426 O O . MET A 1 314 ? 23.396 -8.985 -26.795 1.00 39.88 314 MET A O 1
ATOM 2430 N N . MET A 1 315 ? 21.711 -10.140 -27.710 1.00 35.06 315 MET A N 1
ATOM 2431 C CA . MET A 1 315 ? 21.966 -11.381 -26.944 1.00 35.06 315 MET A CA 1
ATOM 2432 C C . MET A 1 315 ? 23.110 -12.257 -27.506 1.00 35.06 315 MET A C 1
ATOM 2434 O O . MET A 1 315 ? 23.713 -13.006 -26.749 1.00 35.06 315 MET A O 1
ATOM 2438 N N . LEU A 1 316 ? 23.428 -12.196 -28.804 1.00 39.19 316 LEU A N 1
ATOM 2439 C CA . LEU A 1 316 ? 24.416 -13.046 -29.497 1.00 39.19 316 LEU A CA 1
ATOM 2440 C C . LEU A 1 316 ? 25.862 -12.648 -29.184 1.00 39.19 316 LEU A C 1
ATOM 2442 O O . LEU A 1 316 ? 26.771 -13.433 -29.434 1.00 39.19 316 LEU A O 1
ATOM 2446 N N . LEU A 1 317 ? 26.075 -11.482 -28.572 1.00 41.91 317 LEU A N 1
ATOM 2447 C CA . LEU A 1 317 ? 27.358 -11.090 -27.987 1.00 41.91 317 LEU A CA 1
ATOM 2448 C C . LEU A 1 317 ? 27.658 -11.812 -26.649 1.00 41.91 317 LEU A C 1
ATOM 2450 O O . LEU A 1 317 ? 28.613 -11.449 -25.965 1.00 41.91 317 LEU A O 1
ATOM 2454 N N . ASN A 1 318 ? 26.880 -12.844 -26.275 1.00 34.09 318 ASN A N 1
ATOM 2455 C CA . ASN A 1 318 ? 27.194 -13.770 -25.181 1.00 34.09 318 ASN A CA 1
ATOM 2456 C C . ASN A 1 318 ? 26.607 -15.186 -25.445 1.00 34.09 318 ASN A C 1
ATOM 2458 O O . ASN A 1 318 ? 25.386 -15.315 -25.562 1.00 34.09 318 ASN A O 1
ATOM 2462 N N . PRO A 1 319 ? 27.407 -16.266 -25.574 1.00 36.22 319 PRO A N 1
ATOM 2463 C CA . PRO A 1 319 ? 26.907 -17.553 -26.061 1.00 36.22 319 PRO A CA 1
ATOM 2464 C C . PRO A 1 319 ? 26.470 -18.484 -24.918 1.00 36.22 319 PRO A C 1
ATOM 2466 O O . PRO A 1 319 ? 27.237 -18.682 -23.991 1.00 36.22 319 PRO A O 1
ATOM 2469 N N . PHE A 1 320 ? 25.299 -19.131 -25.019 1.00 33.34 320 PHE A N 1
ATOM 2470 C CA . PHE A 1 320 ? 25.090 -20.548 -24.646 1.00 33.34 320 PHE A CA 1
ATOM 2471 C C . PHE A 1 320 ? 23.801 -21.105 -25.284 1.00 33.34 320 PHE A C 1
ATOM 2473 O O . PHE A 1 320 ? 22.779 -20.430 -25.405 1.00 33.34 320 PHE A O 1
ATOM 2480 N N . SER A 1 321 ? 23.863 -22.361 -25.735 1.00 34.16 321 SER A N 1
ATOM 2481 C CA . SER A 1 321 ? 22.814 -23.054 -26.491 1.00 34.16 321 SER A CA 1
ATOM 2482 C C . SER A 1 321 ? 21.627 -23.499 -25.623 1.00 34.16 321 SER A C 1
ATOM 2484 O O . SER A 1 321 ? 21.811 -24.170 -24.611 1.00 34.16 321 SER A O 1
ATOM 2486 N N . VAL A 1 322 ? 20.394 -23.257 -26.079 1.00 35.41 322 VAL A N 1
ATOM 2487 C CA . VAL A 1 322 ? 19.147 -23.615 -25.360 1.00 35.41 322 VAL A CA 1
ATOM 2488 C C . VAL A 1 322 ? 18.742 -25.096 -25.513 1.00 35.41 322 VAL A C 1
ATOM 2490 O O . VAL A 1 322 ? 17.835 -25.562 -24.830 1.00 35.41 322 VAL A O 1
ATOM 2493 N N . LYS A 1 323 ? 19.393 -25.892 -26.373 1.00 32.91 323 LYS A N 1
ATOM 2494 C CA . LYS A 1 323 ? 18.849 -27.212 -26.748 1.00 32.91 323 LYS A CA 1
ATOM 2495 C C . LYS A 1 323 ? 19.291 -28.409 -25.891 1.00 32.91 323 LYS A C 1
ATOM 2497 O O . LYS A 1 323 ? 18.621 -29.435 -25.940 1.00 32.91 323 LYS A O 1
ATOM 2502 N N . GLU A 1 324 ? 20.319 -28.271 -25.052 1.00 32.72 324 GLU A N 1
ATOM 2503 C CA . GLU A 1 324 ? 20.712 -29.307 -24.070 1.00 32.72 324 GLU A CA 1
ATOM 2504 C C . GLU A 1 324 ? 20.414 -28.919 -22.606 1.00 32.72 324 GLU A C 1
ATOM 2506 O O . GLU A 1 324 ? 20.404 -29.777 -21.723 1.00 32.72 324 GLU A O 1
ATOM 2511 N N . ALA A 1 325 ? 20.035 -27.661 -22.344 1.00 36.09 325 ALA A N 1
ATOM 2512 C CA . ALA A 1 325 ? 19.718 -27.155 -21.002 1.00 36.09 325 ALA A CA 1
ATOM 2513 C C . ALA A 1 325 ? 18.402 -27.700 -20.404 1.00 36.09 325 ALA A C 1
ATOM 2515 O O . ALA A 1 325 ? 18.116 -27.479 -19.231 1.00 36.09 325 ALA A O 1
ATOM 2516 N N . ILE A 1 326 ? 17.611 -28.454 -21.176 1.00 39.12 326 ILE A N 1
ATOM 2517 C CA . ILE A 1 326 ? 16.413 -29.146 -20.669 1.00 39.12 326 ILE A CA 1
ATOM 2518 C C . ILE A 1 326 ? 16.784 -30.466 -19.960 1.00 39.12 326 ILE A C 1
ATOM 2520 O O . ILE A 1 326 ? 15.950 -31.035 -19.260 1.00 39.12 326 ILE A O 1
ATOM 2524 N N . ALA A 1 327 ? 18.031 -30.949 -20.072 1.00 34.56 327 ALA A N 1
ATOM 2525 C CA . ALA A 1 327 ? 18.426 -32.215 -19.453 1.00 34.56 327 ALA A CA 1
ATOM 2526 C C . ALA A 1 327 ? 19.294 -32.087 -18.190 1.00 34.56 327 ALA A C 1
ATOM 2528 O O . ALA A 1 327 ? 19.167 -32.963 -17.338 1.00 34.56 327 ALA A O 1
ATOM 2529 N N . GLN A 1 328 ? 20.122 -31.044 -18.014 1.00 37.09 328 GLN A N 1
ATOM 2530 C CA . GLN A 1 328 ? 20.856 -30.780 -16.758 1.00 37.09 328 GLN A CA 1
ATOM 2531 C C . GLN A 1 328 ? 21.215 -29.284 -16.597 1.00 37.09 328 GLN A C 1
ATOM 2533 O O . GLN A 1 328 ? 21.752 -28.700 -17.539 1.00 37.09 328 GLN A O 1
ATOM 2538 N N . PRO A 1 329 ? 20.988 -28.657 -15.424 1.00 39.72 329 PRO A N 1
ATOM 2539 C CA . PRO A 1 329 ? 21.357 -27.265 -15.180 1.00 39.72 329 PRO A CA 1
ATOM 2540 C C . PRO A 1 329 ? 22.864 -27.162 -14.898 1.00 39.72 329 PRO A C 1
ATOM 2542 O O . PRO A 1 329 ? 23.309 -27.282 -13.759 1.00 39.72 329 PRO A O 1
ATOM 2545 N N . GLN A 1 330 ? 23.676 -26.950 -15.933 1.00 41.50 330 GLN A N 1
ATOM 2546 C CA . GLN A 1 330 ? 25.019 -26.394 -15.751 1.00 41.50 330 GLN A CA 1
ATOM 2547 C C . GLN A 1 330 ? 24.867 -24.869 -15.743 1.00 41.50 330 GLN A C 1
ATOM 2549 O O . GLN A 1 330 ? 24.718 -24.242 -16.789 1.00 41.50 330 GLN A O 1
ATOM 2554 N N . VAL A 1 331 ? 24.813 -24.295 -14.540 1.00 44.47 331 VAL A N 1
ATOM 2555 C CA . VAL A 1 331 ? 24.809 -22.845 -14.300 1.00 44.47 331 VAL A CA 1
ATOM 2556 C C . VAL A 1 331 ? 26.021 -22.230 -15.023 1.00 44.47 331 VAL A C 1
ATOM 2558 O O . VAL A 1 331 ? 27.129 -22.744 -14.845 1.00 44.47 331 VAL A O 1
ATOM 2561 N N . PRO A 1 332 ? 25.869 -21.173 -15.846 1.00 46.75 332 PRO A N 1
ATOM 2562 C CA . PRO A 1 332 ? 27.018 -20.486 -16.429 1.00 46.75 332 PRO A CA 1
ATOM 2563 C C . PRO A 1 332 ? 27.964 -20.022 -15.314 1.00 46.75 332 PRO A C 1
ATOM 2565 O O . PRO A 1 332 ? 27.524 -19.510 -14.289 1.00 46.75 332 PRO A O 1
ATOM 2568 N N . LEU A 1 333 ? 29.272 -20.206 -15.518 1.00 53.88 333 LEU A N 1
ATOM 2569 C CA . LEU A 1 333 ? 30.315 -20.041 -14.492 1.00 53.88 333 LEU A CA 1
ATOM 2570 C C . LEU A 1 333 ? 30.388 -18.643 -13.842 1.00 53.88 333 LEU A C 1
ATOM 2572 O O . LEU A 1 333 ? 31.032 -18.509 -12.806 1.00 53.88 333 LEU A O 1
ATOM 2576 N N . ASN A 1 334 ? 29.734 -17.621 -14.404 1.00 67.38 334 ASN A N 1
ATOM 2577 C CA . ASN A 1 334 ? 29.420 -16.375 -13.704 1.00 67.38 334 ASN A CA 1
ATOM 2578 C C . ASN A 1 334 ? 28.286 -15.621 -14.435 1.00 67.38 334 ASN A C 1
ATOM 2580 O O . ASN A 1 334 ? 28.519 -15.128 -15.546 1.00 67.38 334 ASN A O 1
ATOM 2584 N N . PRO A 1 335 ? 27.077 -15.494 -13.857 1.00 84.38 335 PRO A N 1
ATOM 2585 C CA . PRO A 1 335 ? 25.967 -14.778 -14.490 1.00 84.38 335 PRO A CA 1
ATOM 2586 C C . PRO A 1 335 ? 26.167 -13.253 -14.552 1.00 84.38 335 PRO A C 1
ATOM 2588 O O . PRO A 1 335 ? 25.321 -12.559 -15.116 1.00 84.38 335 PRO A O 1
ATOM 2591 N N . PHE A 1 336 ? 27.288 -12.730 -14.037 1.00 93.69 336 PHE A N 1
ATOM 2592 C CA . PHE A 1 336 ? 27.538 -11.297 -13.904 1.00 93.69 336 PHE A CA 1
ATOM 2593 C C . PHE A 1 336 ? 28.841 -10.833 -14.554 1.00 93.69 336 PHE A C 1
ATOM 2595 O O . PHE A 1 336 ? 29.876 -11.503 -14.491 1.00 93.69 336 PHE A O 1
ATOM 2602 N N . ARG A 1 337 ? 28.806 -9.629 -15.131 1.00 93.56 337 ARG A N 1
ATOM 2603 C CA . ARG A 1 337 ? 29.975 -8.912 -15.658 1.00 93.56 337 ARG A CA 1
ATOM 2604 C C . ARG A 1 337 ? 29.983 -7.481 -15.135 1.00 93.56 337 ARG A C 1
ATOM 2606 O O . ARG A 1 337 ? 28.946 -6.845 -15.078 1.00 93.56 337 ARG A O 1
ATOM 2613 N N . VAL A 1 338 ? 31.159 -6.952 -14.799 1.00 94.31 338 VAL A N 1
ATOM 2614 C CA . VAL A 1 338 ? 31.330 -5.548 -14.382 1.00 94.31 338 VAL A CA 1
ATOM 2615 C C . VAL A 1 338 ? 32.321 -4.873 -15.323 1.00 94.31 338 VAL A C 1
ATOM 2617 O O . VAL A 1 338 ? 33.420 -5.398 -15.531 1.00 94.31 338 VAL A O 1
ATOM 2620 N N . ILE A 1 339 ? 31.936 -3.733 -15.893 1.00 92.44 339 ILE A N 1
ATOM 2621 C CA . ILE A 1 339 ? 32.734 -2.941 -16.835 1.00 92.44 339 ILE A CA 1
ATOM 2622 C C . ILE A 1 339 ? 32.888 -1.525 -16.282 1.00 92.44 339 ILE A C 1
ATOM 2624 O O . ILE A 1 339 ? 31.904 -0.829 -16.047 1.00 92.44 339 ILE A O 1
ATOM 2628 N N . PHE A 1 340 ? 34.135 -1.090 -16.111 1.00 91.81 340 PHE A N 1
ATOM 2629 C CA . PHE A 1 340 ? 34.460 0.272 -15.699 1.00 91.81 340 PHE A CA 1
ATOM 2630 C C . PHE A 1 340 ? 34.643 1.161 -16.924 1.00 91.81 340 PHE A C 1
ATOM 2632 O O . PHE A 1 340 ? 35.611 0.997 -17.666 1.00 91.81 340 PHE A O 1
ATOM 2639 N N . TRP A 1 341 ? 33.720 2.096 -17.113 1.00 89.25 341 TRP A N 1
ATOM 2640 C CA . TRP A 1 341 ? 33.770 3.098 -18.177 1.00 89.25 341 TRP A CA 1
ATOM 2641 C C . TRP A 1 341 ? 34.341 4.412 -17.652 1.00 89.25 341 TRP A C 1
ATOM 2643 O O . TRP A 1 341 ? 35.262 4.970 -18.243 1.00 89.25 341 TRP A O 1
ATOM 2653 N N . GLU A 1 342 ? 33.846 4.863 -16.500 1.00 88.44 342 GLU A N 1
ATOM 2654 C CA . GLU A 1 342 ? 34.354 6.040 -15.801 1.00 88.44 342 GLU A CA 1
ATOM 2655 C C . GLU A 1 342 ? 34.523 5.721 -14.319 1.00 88.44 342 GLU A C 1
ATOM 2657 O O . GLU A 1 342 ? 33.717 5.011 -13.723 1.00 88.44 342 GLU A O 1
ATOM 2662 N N . VAL A 1 343 ? 35.586 6.246 -13.716 1.00 88.69 343 VAL A N 1
ATOM 2663 C CA . VAL A 1 343 ? 35.908 6.040 -12.300 1.00 88.69 343 VAL A CA 1
ATOM 2664 C C . VAL A 1 343 ? 36.469 7.322 -11.697 1.00 88.69 343 VAL A C 1
ATOM 2666 O O . VAL A 1 343 ? 37.123 8.089 -12.415 1.00 88.69 343 VAL A O 1
ATOM 2669 N N . PRO A 1 344 ? 36.275 7.557 -10.388 1.00 91.94 344 PRO A N 1
ATOM 2670 C CA . PRO A 1 344 ? 36.867 8.692 -9.704 1.00 91.94 344 PRO A CA 1
ATOM 2671 C C . PRO A 1 344 ? 38.382 8.742 -9.890 1.00 91.94 344 PRO A C 1
ATOM 2673 O O . PRO A 1 344 ? 39.087 7.740 -9.761 1.00 91.94 344 PRO A O 1
ATOM 2676 N N . ALA A 1 345 ? 38.897 9.935 -10.194 1.00 92.75 345 ALA A N 1
ATOM 2677 C CA . ALA A 1 345 ? 40.316 10.131 -10.491 1.00 92.75 345 ALA A CA 1
ATOM 2678 C C . ALA A 1 345 ? 41.236 9.775 -9.307 1.00 92.75 345 ALA A C 1
ATOM 2680 O O . ALA A 1 345 ? 42.422 9.516 -9.501 1.00 92.75 345 ALA A O 1
ATOM 2681 N N . ASN A 1 346 ? 40.696 9.765 -8.086 1.00 93.38 346 ASN A N 1
ATOM 2682 C CA . ASN A 1 346 ? 41.395 9.399 -6.858 1.00 93.38 346 ASN A CA 1
ATOM 2683 C C . ASN A 1 346 ? 41.348 7.894 -6.534 1.00 93.38 346 ASN A C 1
ATOM 2685 O O . ASN A 1 346 ? 42.010 7.491 -5.581 1.00 93.38 346 ASN A O 1
ATOM 2689 N N . TRP A 1 347 ? 40.604 7.069 -7.280 1.00 94.00 347 TRP A N 1
ATOM 2690 C CA . TRP A 1 347 ? 40.537 5.628 -7.021 1.00 94.00 347 TRP A CA 1
ATOM 2691 C C . TRP A 1 347 ? 41.814 4.906 -7.446 1.00 94.00 347 TRP A C 1
ATOM 2693 O O . TRP A 1 347 ? 42.248 4.967 -8.602 1.00 94.00 347 TRP A O 1
ATOM 2703 N N . THR A 1 348 ? 42.374 4.144 -6.513 1.00 94.00 348 THR A N 1
ATOM 2704 C CA . THR A 1 348 ? 43.435 3.170 -6.768 1.00 94.00 348 THR A CA 1
ATOM 2705 C C . THR A 1 348 ? 42.873 1.903 -7.425 1.00 94.00 348 THR A C 1
ATOM 2707 O O . THR A 1 348 ? 41.661 1.704 -7.512 1.00 94.00 348 THR A O 1
ATOM 2710 N N . LEU A 1 349 ? 43.752 1.005 -7.889 1.00 90.94 349 LEU A N 1
ATOM 2711 C CA . LEU A 1 349 ? 43.328 -0.325 -8.352 1.00 90.94 349 LEU A CA 1
ATOM 2712 C C . LEU A 1 349 ? 42.625 -1.113 -7.238 1.00 90.94 349 LEU A C 1
ATOM 2714 O O . LEU A 1 349 ? 41.606 -1.739 -7.496 1.00 90.94 349 LEU A O 1
ATOM 2718 N N . THR A 1 350 ? 43.111 -1.003 -5.999 1.00 93.12 350 THR A N 1
ATOM 2719 C CA . THR A 1 350 ? 42.496 -1.640 -4.829 1.00 93.12 350 THR A CA 1
ATOM 2720 C C . THR A 1 350 ? 41.069 -1.149 -4.596 1.00 93.12 350 THR A C 1
ATOM 2722 O O . THR A 1 350 ? 40.196 -1.955 -4.285 1.00 93.12 350 THR A O 1
ATOM 2725 N N . ASP A 1 351 ? 40.812 0.150 -4.782 1.00 92.31 351 ASP A N 1
ATOM 2726 C CA . ASP A 1 351 ? 39.463 0.712 -4.639 1.00 92.31 351 ASP A CA 1
ATOM 2727 C C . ASP A 1 351 ? 38.524 0.163 -5.720 1.00 92.31 351 ASP A C 1
ATOM 2729 O O . ASP A 1 351 ? 37.405 -0.245 -5.416 1.00 92.31 351 ASP A O 1
ATOM 2733 N N . ARG A 1 352 ? 39.003 0.059 -6.970 1.00 90.81 352 ARG A N 1
ATOM 2734 C CA . ARG A 1 352 ? 38.245 -0.548 -8.081 1.00 90.81 352 ARG A CA 1
ATOM 2735 C C . ARG A 1 352 ? 37.944 -2.023 -7.832 1.00 90.81 352 ARG A C 1
ATOM 2737 O O . ARG A 1 352 ? 36.822 -2.460 -8.073 1.00 90.81 352 ARG A O 1
ATOM 2744 N N . ASP A 1 353 ? 38.928 -2.782 -7.358 1.00 92.25 353 ASP A N 1
ATOM 2745 C CA . ASP A 1 353 ? 38.773 -4.211 -7.079 1.00 92.25 353 ASP A CA 1
ATOM 2746 C C . ASP A 1 353 ? 37.798 -4.448 -5.927 1.00 92.25 353 ASP A C 1
ATOM 2748 O O . ASP A 1 353 ? 36.941 -5.326 -6.027 1.00 92.25 353 ASP A O 1
ATOM 2752 N N . LYS A 1 354 ? 37.870 -3.627 -4.871 1.00 93.94 354 LYS A N 1
ATOM 2753 C CA . LYS A 1 354 ? 36.903 -3.656 -3.771 1.00 93.94 354 LYS A CA 1
ATOM 2754 C C . LYS A 1 354 ? 35.494 -3.327 -4.268 1.00 93.94 354 LYS A C 1
ATOM 2756 O O . LYS A 1 354 ? 34.585 -4.113 -4.041 1.00 93.94 354 LYS A O 1
ATOM 2761 N N . PHE A 1 355 ? 35.327 -2.229 -5.006 1.00 94.06 355 PHE A N 1
ATOM 2762 C CA . PHE A 1 355 ? 34.026 -1.818 -5.545 1.00 94.06 355 PHE A CA 1
ATOM 2763 C C . PHE A 1 355 ? 33.418 -2.893 -6.458 1.00 94.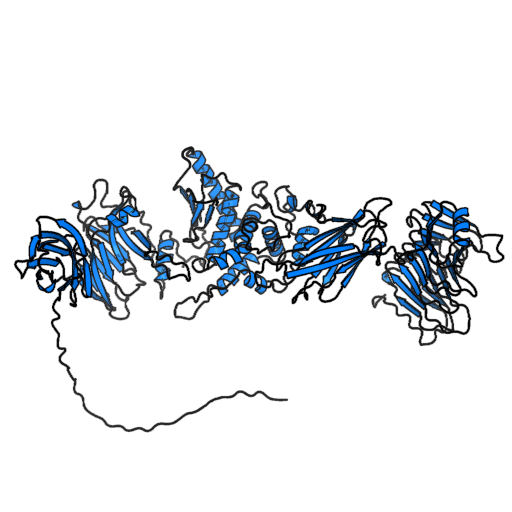06 355 PHE A C 1
ATOM 2765 O O . PHE A 1 355 ? 32.245 -3.234 -6.342 1.00 94.06 355 PHE A O 1
ATOM 2772 N N . LYS A 1 356 ? 34.237 -3.500 -7.328 1.00 94.62 356 LYS A N 1
ATOM 2773 C CA . LYS A 1 356 ? 33.829 -4.640 -8.160 1.00 94.62 356 LYS A CA 1
ATOM 2774 C C . LYS A 1 356 ? 33.421 -5.850 -7.319 1.00 94.62 356 LYS A C 1
ATOM 2776 O O . LYS A 1 356 ? 32.444 -6.512 -7.662 1.00 94.62 356 LYS A O 1
ATOM 2781 N N . ALA A 1 357 ? 34.183 -6.172 -6.274 1.00 94.00 357 ALA A N 1
ATOM 2782 C CA . ALA A 1 357 ? 33.877 -7.286 -5.384 1.00 94.00 357 ALA A CA 1
ATOM 2783 C C . ALA A 1 357 ? 32.550 -7.063 -4.648 1.00 94.00 357 ALA A C 1
ATOM 2785 O O . ALA A 1 357 ? 31.754 -7.994 -4.582 1.00 94.00 357 ALA A O 1
ATOM 2786 N N . ASP A 1 358 ? 32.280 -5.839 -4.188 1.00 94.00 358 ASP A N 1
ATOM 2787 C CA . ASP A 1 358 ? 31.022 -5.474 -3.532 1.00 94.00 358 ASP A CA 1
ATOM 2788 C C . ASP A 1 358 ? 29.831 -5.562 -4.502 1.00 94.00 358 ASP A C 1
ATOM 2790 O O . ASP A 1 358 ? 28.811 -6.156 -4.153 1.00 94.00 358 ASP A O 1
ATOM 2794 N N . ILE A 1 359 ? 29.977 -5.089 -5.749 1.00 95.06 359 ILE A N 1
ATOM 2795 C CA . ILE A 1 359 ? 28.946 -5.262 -6.793 1.00 95.06 359 ILE A CA 1
ATOM 2796 C C . ILE A 1 359 ? 28.634 -6.746 -7.007 1.00 95.06 359 ILE A C 1
ATOM 2798 O O . ILE A 1 359 ? 27.478 -7.165 -6.997 1.00 95.06 359 ILE A O 1
ATOM 2802 N N . LEU A 1 360 ? 29.676 -7.556 -7.214 1.00 95.00 360 LEU A N 1
ATOM 2803 C CA . LEU A 1 360 ? 29.512 -8.983 -7.472 1.00 95.00 360 LEU A CA 1
ATOM 2804 C C . LEU A 1 360 ? 28.940 -9.717 -6.258 1.00 95.00 360 LEU A C 1
ATOM 2806 O O . LEU A 1 360 ? 28.167 -10.652 -6.442 1.00 95.00 360 LEU A O 1
ATOM 2810 N N . ALA A 1 361 ? 29.305 -9.328 -5.038 1.00 93.94 361 ALA A N 1
ATOM 2811 C CA . ALA A 1 361 ? 28.737 -9.897 -3.822 1.00 93.94 361 ALA A CA 1
ATOM 2812 C C . ALA A 1 361 ? 27.229 -9.622 -3.747 1.00 93.94 361 ALA A C 1
ATOM 2814 O O . ALA A 1 361 ? 26.466 -10.572 -3.590 1.00 93.94 361 ALA A O 1
ATOM 2815 N N . GLY A 1 362 ? 26.802 -8.372 -3.968 1.00 93.94 362 GLY A N 1
ATOM 2816 C CA . GLY A 1 362 ? 25.385 -7.996 -3.993 1.00 93.94 362 GLY A CA 1
ATOM 2817 C C . GLY A 1 362 ? 24.572 -8.779 -5.022 1.00 93.94 362 GLY A C 1
ATOM 2818 O O . GLY A 1 362 ? 23.588 -9.427 -4.674 1.00 93.94 362 GLY A O 1
ATOM 2819 N N . LEU A 1 363 ? 25.041 -8.818 -6.274 1.00 95.62 363 LEU A N 1
ATOM 2820 C CA . LEU A 1 363 ? 24.374 -9.557 -7.353 1.00 95.62 363 LEU A CA 1
ATOM 2821 C C . LEU A 1 363 ? 24.308 -11.067 -7.099 1.00 95.62 363 LEU A C 1
ATOM 2823 O O . LEU A 1 363 ? 23.305 -11.707 -7.410 1.00 95.62 363 LEU A O 1
ATOM 2827 N N . ASN A 1 364 ? 25.365 -11.657 -6.534 1.00 94.62 364 ASN A N 1
ATOM 2828 C CA . ASN A 1 364 ? 25.356 -13.077 -6.193 1.00 94.62 364 ASN A CA 1
ATOM 2829 C C . ASN A 1 364 ? 24.371 -13.375 -5.061 1.00 94.62 364 ASN A C 1
ATOM 2831 O O . ASN A 1 364 ? 23.621 -14.340 -5.186 1.00 94.62 364 ASN A O 1
ATOM 2835 N N . SER A 1 365 ? 24.327 -12.559 -4.005 1.00 94.69 365 SER A N 1
ATOM 2836 C CA . SER A 1 365 ? 23.332 -12.705 -2.935 1.00 94.69 365 SER A CA 1
ATOM 2837 C C . SER A 1 365 ? 21.910 -12.580 -3.484 1.00 94.69 365 SER A C 1
ATOM 2839 O O . SER A 1 365 ? 21.077 -13.448 -3.224 1.00 94.69 365 SER A O 1
ATOM 2841 N N . ALA A 1 366 ? 21.667 -11.580 -4.338 1.00 95.31 366 ALA A N 1
ATOM 2842 C CA . ALA A 1 366 ? 20.388 -11.374 -5.008 1.00 95.31 366 ALA A CA 1
ATOM 2843 C C . ALA A 1 366 ? 19.981 -12.586 -5.862 1.00 95.31 366 ALA A C 1
ATOM 2845 O O . ALA A 1 366 ? 18.861 -13.079 -5.756 1.00 95.31 366 ALA A O 1
ATOM 2846 N N . TYR A 1 367 ? 20.904 -13.145 -6.648 1.00 95.06 367 TYR A N 1
ATOM 2847 C CA . TYR A 1 367 ? 20.655 -14.361 -7.425 1.00 95.06 367 TYR A CA 1
ATOM 2848 C C . TYR A 1 367 ? 20.312 -15.564 -6.547 1.00 95.06 367 TYR A C 1
ATOM 2850 O O . TYR A 1 367 ? 19.346 -16.274 -6.822 1.00 95.06 367 TYR A O 1
ATOM 2858 N N . GLN A 1 368 ? 21.103 -15.818 -5.501 1.00 94.94 368 GLN A N 1
ATOM 2859 C CA . GLN A 1 368 ? 20.865 -16.953 -4.609 1.00 94.94 368 GLN A CA 1
ATOM 2860 C C . GLN A 1 368 ? 19.479 -16.840 -3.967 1.00 94.94 368 GLN A C 1
ATOM 2862 O O . GLN A 1 368 ? 18.656 -17.742 -4.118 1.00 94.94 368 GLN A O 1
ATOM 2867 N N . LYS A 1 369 ? 19.180 -15.699 -3.346 1.00 95.00 369 LYS A N 1
ATOM 2868 C CA . LYS A 1 369 ? 17.923 -15.496 -2.628 1.00 95.00 369 LYS A CA 1
ATOM 2869 C C . LYS A 1 369 ? 16.716 -15.429 -3.571 1.00 95.00 369 LYS A C 1
ATOM 2871 O O . LYS A 1 369 ? 15.757 -16.180 -3.418 1.00 95.00 369 LYS A O 1
ATOM 2876 N N . LEU A 1 370 ? 16.742 -14.560 -4.577 1.00 95.50 370 LEU A N 1
ATOM 2877 C CA . LEU A 1 370 ? 15.562 -14.285 -5.402 1.00 95.50 370 LEU A CA 1
ATOM 2878 C C . LEU A 1 370 ? 15.335 -15.396 -6.435 1.00 95.50 370 LEU A C 1
ATOM 2880 O O . LEU A 1 370 ? 14.233 -15.925 -6.573 1.00 95.50 370 LEU A O 1
ATOM 2884 N N . VAL A 1 371 ? 16.377 -15.808 -7.155 1.00 94.31 371 VAL A N 1
ATOM 2885 C CA . VAL A 1 371 ? 16.223 -16.799 -8.230 1.00 94.31 371 VAL A CA 1
ATOM 2886 C C . VAL A 1 371 ? 16.192 -18.217 -7.671 1.00 94.31 371 VAL A C 1
ATOM 2888 O O . VAL A 1 371 ? 15.291 -18.982 -8.014 1.00 94.31 371 VAL A O 1
ATOM 2891 N N . LEU A 1 372 ? 17.154 -18.598 -6.825 1.00 93.62 372 LEU A N 1
ATOM 2892 C CA . LEU A 1 372 ? 17.266 -19.994 -6.387 1.00 93.62 372 LEU A CA 1
ATOM 2893 C C . LEU A 1 372 ? 16.337 -20.335 -5.219 1.00 93.62 372 LEU A C 1
ATOM 2895 O O . LEU A 1 372 ? 15.737 -21.410 -5.240 1.00 93.62 372 LEU A O 1
ATOM 2899 N N . GLU A 1 373 ? 16.192 -19.453 -4.227 1.00 94.25 373 GLU A N 1
ATOM 2900 C CA . GLU A 1 373 ? 15.346 -19.723 -3.054 1.00 94.25 373 GLU A CA 1
ATOM 2901 C C . GLU A 1 373 ? 13.882 -19.322 -3.281 1.00 94.25 373 GLU A C 1
ATOM 2903 O O . GLU A 1 373 ? 12.984 -20.140 -3.071 1.00 94.25 373 GLU A O 1
ATOM 2908 N N . LYS A 1 374 ? 13.619 -18.097 -3.756 1.00 94.50 374 LYS A N 1
ATOM 2909 C CA . LYS A 1 374 ? 12.251 -17.590 -4.001 1.00 94.50 374 LYS A CA 1
ATOM 2910 C C . LYS A 1 374 ? 11.683 -18.009 -5.364 1.00 94.50 374 LYS A C 1
ATOM 2912 O O . LYS A 1 374 ? 10.473 -17.941 -5.586 1.00 94.50 374 LYS A O 1
ATOM 2917 N N . GLY A 1 375 ? 12.524 -18.503 -6.272 1.00 95.06 375 GLY A N 1
ATOM 2918 C CA . GLY A 1 375 ? 12.091 -19.065 -7.550 1.00 95.06 375 GLY A CA 1
ATOM 2919 C C . GLY A 1 375 ? 11.643 -18.025 -8.576 1.00 95.06 375 GLY A C 1
ATOM 2920 O O . GLY A 1 375 ? 10.788 -18.350 -9.408 1.00 95.06 375 GLY A O 1
ATOM 2921 N N . PHE A 1 376 ? 12.161 -16.795 -8.513 1.00 94.88 376 PHE A N 1
ATOM 2922 C CA . PHE A 1 376 ? 12.016 -15.815 -9.592 1.00 94.88 376 PHE A CA 1
ATOM 2923 C C . PHE A 1 376 ? 12.755 -16.287 -10.857 1.00 94.88 376 PHE A C 1
ATOM 2925 O O . PHE A 1 376 ? 13.738 -17.029 -10.769 1.00 94.88 376 PHE A O 1
ATOM 2932 N N . PRO A 1 377 ? 12.305 -15.892 -12.061 1.00 88.56 377 PRO A N 1
ATOM 2933 C CA . PRO A 1 377 ? 12.971 -16.290 -13.292 1.00 88.56 377 PRO A CA 1
ATOM 2934 C C . PRO A 1 377 ? 14.380 -15.690 -13.374 1.00 88.56 377 PRO A C 1
ATOM 2936 O O . PRO A 1 377 ? 14.562 -14.481 -13.258 1.00 88.56 377 PRO A O 1
ATOM 2939 N N . ALA A 1 378 ? 15.373 -16.541 -13.636 1.00 87.88 378 ALA A N 1
ATOM 2940 C CA . ALA A 1 378 ? 16.725 -16.087 -13.929 1.00 87.88 378 ALA A CA 1
ATOM 2941 C C . ALA A 1 378 ? 16.749 -15.266 -15.237 1.00 87.88 378 ALA A C 1
ATOM 2943 O O . ALA A 1 378 ? 16.095 -15.665 -16.210 1.00 87.88 378 ALA A O 1
ATOM 2944 N N . PRO A 1 379 ? 17.561 -14.198 -15.323 1.00 84.88 379 PRO A N 1
ATOM 2945 C CA . PRO A 1 379 ? 17.870 -13.560 -16.597 1.00 84.88 379 PRO A CA 1
ATOM 2946 C C . PRO A 1 379 ? 18.443 -14.596 -17.578 1.00 84.88 379 PRO A C 1
ATOM 2948 O O . PRO A 1 379 ? 19.337 -15.363 -17.218 1.00 84.88 379 PRO A O 1
ATOM 2951 N N . LEU A 1 380 ? 17.960 -14.643 -18.828 1.00 77.38 380 LEU A N 1
ATOM 2952 C CA . LEU A 1 380 ? 18.458 -15.627 -19.816 1.00 77.38 380 LEU A CA 1
ATOM 2953 C C . LEU A 1 380 ? 19.846 -15.286 -20.380 1.00 77.38 380 LEU A C 1
ATOM 2955 O O . LEU A 1 380 ? 20.356 -16.011 -21.232 1.00 77.38 380 LEU A O 1
ATOM 2959 N N . ALA A 1 381 ? 20.432 -14.172 -19.959 1.00 83.19 381 ALA A N 1
ATOM 2960 C CA . ALA A 1 381 ? 21.742 -13.720 -20.388 1.00 83.19 381 ALA A CA 1
ATOM 2961 C C . ALA A 1 381 ? 22.472 -13.047 -19.222 1.00 83.19 381 ALA A C 1
ATOM 2963 O O . ALA A 1 381 ? 21.880 -12.738 -18.189 1.00 83.19 381 ALA A O 1
ATOM 2964 N N . GLN A 1 382 ? 23.777 -12.850 -19.396 1.00 89.44 382 GLN A N 1
ATOM 2965 C CA . GLN A 1 382 ? 24.631 -12.243 -18.384 1.00 89.44 382 GLN A CA 1
ATOM 2966 C C . GLN A 1 382 ? 24.197 -10.801 -18.100 1.00 89.44 382 GLN A C 1
ATOM 2968 O O . GLN A 1 382 ? 24.146 -9.978 -19.017 1.00 89.44 382 GLN A O 1
ATOM 2973 N N . VAL A 1 383 ? 23.951 -10.486 -16.830 1.00 91.19 383 VAL A N 1
ATOM 2974 C CA . VAL A 1 383 ? 23.704 -9.107 -16.395 1.00 91.19 383 VAL A CA 1
ATOM 2975 C C . VAL A 1 383 ? 25.044 -8.381 -16.333 1.00 91.19 383 VAL A C 1
ATOM 2977 O O . VAL A 1 383 ? 26.013 -8.878 -15.749 1.00 91.19 383 VAL A O 1
ATOM 2980 N N . THR A 1 384 ? 25.123 -7.220 -16.979 1.00 94.19 384 THR A N 1
ATOM 2981 C CA . THR A 1 384 ? 26.348 -6.423 -17.050 1.00 94.19 384 THR A CA 1
ATOM 2982 C C . THR A 1 384 ? 26.169 -5.106 -16.307 1.00 94.19 384 THR A C 1
ATOM 2984 O O . THR A 1 384 ? 25.271 -4.331 -16.611 1.00 94.19 384 THR A O 1
ATOM 2987 N N . VAL A 1 385 ? 27.059 -4.833 -15.357 1.00 95.44 385 VAL A N 1
ATOM 2988 C CA . VAL A 1 385 ? 27.096 -3.581 -14.601 1.00 95.44 385 VAL A CA 1
ATOM 2989 C C . VAL A 1 385 ? 28.091 -2.620 -15.239 1.00 95.44 385 VAL A C 1
ATOM 2991 O O . VAL A 1 385 ? 29.279 -2.934 -15.359 1.00 95.44 385 VAL A O 1
ATOM 2994 N N . HIS A 1 386 ? 27.622 -1.447 -15.645 1.00 94.44 386 HIS A N 1
ATOM 2995 C CA . HIS A 1 386 ? 28.437 -0.346 -16.137 1.00 94.44 386 HIS A CA 1
ATOM 2996 C C . HIS A 1 386 ? 28.720 0.635 -15.006 1.00 94.44 386 HIS A C 1
ATOM 2998 O O . HIS A 1 386 ? 27.831 1.339 -14.539 1.00 94.44 386 HIS A O 1
ATOM 3004 N N . VAL A 1 387 ? 29.983 0.720 -14.604 1.00 94.31 387 VAL A N 1
ATOM 3005 C CA . VAL A 1 387 ? 30.438 1.716 -13.635 1.00 94.31 387 VAL A CA 1
ATOM 3006 C C . VAL A 1 387 ? 30.798 2.989 -14.401 1.00 94.31 387 VAL A C 1
ATOM 3008 O O . VAL A 1 387 ? 31.798 3.011 -15.130 1.00 94.31 387 VAL A O 1
ATOM 3011 N N . ARG A 1 388 ? 29.944 4.013 -14.300 1.00 92.25 388 ARG A N 1
ATOM 3012 C CA . ARG A 1 388 ? 30.119 5.329 -14.938 1.00 92.25 388 ARG A CA 1
ATOM 3013 C C . ARG A 1 388 ? 29.290 6.398 -14.244 1.00 92.25 388 ARG A C 1
ATOM 3015 O O . ARG A 1 388 ? 28.328 6.070 -13.568 1.00 92.25 388 ARG A O 1
ATOM 3022 N N . LYS A 1 389 ? 29.592 7.671 -14.488 1.00 91.00 389 LYS A N 1
ATOM 3023 C CA . LYS A 1 389 ? 28.759 8.766 -13.991 1.00 91.00 389 LYS A CA 1
ATOM 3024 C C . LYS A 1 389 ? 27.338 8.704 -14.574 1.00 91.00 389 LYS A C 1
ATOM 3026 O O . LYS A 1 389 ? 27.183 8.541 -15.787 1.00 91.00 389 LYS A O 1
ATOM 3031 N N . ILE A 1 390 ? 26.324 8.893 -13.729 1.00 88.62 390 ILE A N 1
ATOM 3032 C CA . ILE A 1 390 ? 24.909 8.960 -14.125 1.00 88.62 390 ILE A CA 1
ATOM 3033 C C . ILE A 1 390 ? 24.440 10.421 -13.994 1.00 88.62 390 ILE A C 1
ATOM 3035 O O . ILE A 1 390 ? 24.588 11.028 -12.928 1.00 88.62 390 ILE A O 1
ATOM 3039 N N . PRO A 1 391 ? 23.902 11.049 -15.055 1.00 83.25 391 PRO A N 1
ATOM 3040 C CA . PRO A 1 391 ? 23.264 12.358 -14.933 1.00 83.25 391 PRO A CA 1
ATOM 3041 C C . PRO A 1 391 ? 22.005 12.255 -14.053 1.00 83.25 391 PRO A C 1
ATOM 3043 O O . PRO A 1 391 ? 21.128 11.463 -14.358 1.00 83.25 391 PRO A O 1
ATOM 3046 N N . GLY A 1 392 ? 21.882 13.066 -12.997 1.00 83.69 392 GLY A N 1
ATOM 3047 C CA . GLY A 1 392 ? 20.679 13.103 -12.146 1.00 83.69 392 GLY A CA 1
ATOM 3048 C C . GLY A 1 392 ? 20.955 12.774 -10.680 1.00 83.69 392 GLY A C 1
ATOM 3049 O O . GLY A 1 392 ? 22.089 12.937 -10.221 1.00 83.69 392 GLY A O 1
ATOM 3050 N N . LEU A 1 393 ? 19.927 12.337 -9.943 1.00 73.56 393 LEU A N 1
ATOM 3051 C CA . LEU A 1 393 ? 20.004 12.011 -8.509 1.00 73.56 393 LEU A CA 1
ATOM 3052 C C . LEU A 1 393 ? 20.278 10.523 -8.241 1.00 73.56 393 LEU A C 1
ATOM 3054 O O . LEU A 1 393 ? 21.040 10.235 -7.323 1.00 73.56 393 LEU A O 1
ATOM 3058 N N . HIS A 1 394 ? 19.855 9.615 -9.121 1.00 83.44 394 HIS A N 1
ATOM 3059 C CA . HIS A 1 394 ? 19.999 8.163 -8.941 1.00 83.44 394 HIS A CA 1
ATOM 3060 C C . HIS A 1 394 ? 21.454 7.685 -8.794 1.00 83.44 394 HIS A C 1
ATOM 3062 O O . HIS A 1 394 ? 22.365 8.171 -9.476 1.00 83.44 394 HIS A O 1
ATOM 3068 N N . MET A 1 395 ? 21.682 6.750 -7.871 1.00 89.50 395 MET A N 1
ATOM 3069 C CA . MET A 1 395 ? 22.998 6.146 -7.611 1.00 89.50 395 MET A CA 1
ATOM 3070 C C . MET A 1 395 ? 23.264 4.940 -8.508 1.00 89.50 395 MET A C 1
ATOM 3072 O O . MET A 1 395 ? 24.410 4.690 -8.884 1.00 89.50 395 MET A O 1
ATOM 3076 N N . ALA A 1 396 ? 22.209 4.218 -8.860 1.00 92.50 396 ALA A N 1
ATOM 3077 C CA . ALA A 1 396 ? 22.194 3.211 -9.897 1.00 92.50 396 ALA A CA 1
ATOM 3078 C C . ALA A 1 396 ? 20.851 3.280 -10.638 1.00 92.50 396 ALA A C 1
ATOM 3080 O O . ALA A 1 396 ? 19.946 3.980 -10.194 1.00 92.50 396 ALA A O 1
ATOM 3081 N N . GLU A 1 397 ? 20.789 2.661 -11.811 1.00 93.06 397 GLU A N 1
ATOM 3082 C CA . GLU A 1 397 ? 19.553 2.482 -12.575 1.00 93.06 397 GLU A CA 1
ATOM 3083 C C . GLU A 1 397 ? 19.694 1.268 -13.504 1.00 93.06 397 GLU A C 1
ATOM 3085 O O . GLU A 1 397 ? 20.776 1.015 -14.062 1.00 93.06 397 GLU A O 1
ATOM 3090 N N . VAL A 1 398 ? 18.604 0.545 -13.751 1.00 92.12 398 VAL A N 1
ATOM 3091 C CA . VAL A 1 398 ? 18.531 -0.388 -14.880 1.00 92.12 398 VAL A CA 1
ATOM 3092 C C . VAL A 1 398 ? 18.255 0.393 -16.160 1.00 92.12 398 VAL A C 1
ATOM 3094 O O . VAL A 1 398 ? 17.360 1.230 -16.244 1.00 92.12 398 VAL A O 1
ATOM 3097 N N . SER A 1 399 ? 19.030 0.122 -17.208 1.00 84.94 399 SER A N 1
ATOM 3098 C CA . SER A 1 399 ? 18.858 0.811 -18.482 1.00 84.94 399 SER A CA 1
ATOM 3099 C C . SER A 1 399 ? 17.505 0.473 -19.112 1.00 84.94 399 SER A C 1
ATOM 3101 O O . SER A 1 399 ? 17.272 -0.663 -19.527 1.00 84.94 399 SER A O 1
ATOM 3103 N N . SER A 1 400 ? 16.666 1.489 -19.321 1.00 77.06 400 SER A N 1
ATOM 3104 C CA . SER A 1 400 ? 15.377 1.366 -20.023 1.00 77.06 400 SER A CA 1
ATOM 3105 C C . SER A 1 400 ? 15.488 0.757 -21.432 1.00 77.06 400 SER A C 1
ATOM 3107 O O . SER A 1 400 ? 14.551 0.131 -21.927 1.00 77.06 400 SER A O 1
ATOM 3109 N N . TRP A 1 401 ? 16.655 0.885 -22.074 1.00 75.50 401 TRP A N 1
ATOM 3110 C CA . TRP A 1 401 ? 16.943 0.346 -23.408 1.00 75.50 401 TRP A CA 1
ATOM 3111 C C . TRP A 1 401 ? 17.442 -1.099 -23.401 1.00 75.50 401 TRP A C 1
ATOM 3113 O O . TRP A 1 401 ? 17.426 -1.766 -24.439 1.00 75.50 401 TRP A O 1
ATOM 3123 N N . SER A 1 402 ? 17.933 -1.580 -22.262 1.00 81.81 402 SER A N 1
ATOM 3124 C CA . SER A 1 402 ? 18.490 -2.919 -22.131 1.00 81.81 402 SER A CA 1
ATOM 3125 C C . SER A 1 402 ? 18.361 -3.384 -20.683 1.00 81.81 402 SER A C 1
ATOM 3127 O O . SER A 1 402 ? 19.206 -3.044 -19.851 1.00 81.81 402 SER A O 1
ATOM 3129 N N . PRO A 1 403 ? 17.363 -4.232 -20.385 1.00 83.69 403 PRO A N 1
ATOM 3130 C CA . PRO A 1 403 ? 17.071 -4.668 -19.021 1.00 83.69 403 PRO A CA 1
ATOM 3131 C C . PRO A 1 403 ? 18.169 -5.556 -18.421 1.00 83.69 403 PRO A C 1
ATOM 3133 O O . PRO A 1 403 ? 18.046 -6.013 -17.299 1.00 83.69 403 PRO A O 1
ATOM 3136 N N . LEU A 1 404 ? 19.242 -5.845 -19.164 1.00 89.69 404 LEU A N 1
ATOM 3137 C CA . LEU A 1 404 ? 20.413 -6.587 -18.692 1.00 89.69 404 LEU A CA 1
ATOM 3138 C C . LEU A 1 404 ? 21.584 -5.669 -18.316 1.00 89.69 404 LEU A C 1
ATOM 3140 O O . LEU A 1 404 ? 22.654 -6.177 -17.966 1.00 89.69 404 LEU A O 1
ATOM 3144 N N . TYR A 1 405 ? 21.413 -4.347 -18.417 1.00 91.81 405 TYR A N 1
ATOM 3145 C CA . TYR A 1 405 ? 22.418 -3.366 -18.023 1.00 91.81 405 TYR A CA 1
ATOM 3146 C C . TYR A 1 405 ? 21.992 -2.623 -16.769 1.00 91.81 405 TYR A C 1
ATOM 3148 O O . TYR A 1 405 ? 21.026 -1.870 -16.796 1.00 91.81 405 TYR A O 1
ATOM 3156 N N . ILE A 1 406 ? 22.780 -2.785 -15.710 1.00 94.69 406 ILE A N 1
ATOM 3157 C CA . ILE A 1 406 ? 22.715 -1.934 -14.522 1.00 94.69 406 ILE A CA 1
ATOM 3158 C C . ILE A 1 406 ? 23.798 -0.873 -14.691 1.00 94.69 406 ILE A C 1
ATOM 3160 O O . ILE A 1 406 ? 24.945 -1.199 -15.004 1.00 94.69 406 ILE A O 1
ATOM 3164 N N . VAL A 1 407 ? 23.471 0.394 -14.509 1.00 94.19 407 VAL A N 1
ATOM 3165 C CA . VAL A 1 407 ? 24.450 1.480 -14.457 1.00 94.19 407 VAL A CA 1
ATOM 3166 C C . VAL A 1 407 ? 24.606 1.879 -13.000 1.00 94.19 407 VAL A C 1
ATOM 3168 O O . VAL A 1 407 ? 23.612 2.010 -12.308 1.00 94.19 407 VAL A O 1
ATOM 3171 N N . ILE A 1 408 ? 25.835 2.063 -12.523 1.00 94.88 408 ILE A N 1
ATOM 3172 C CA . ILE A 1 408 ? 26.109 2.545 -11.162 1.00 94.88 408 ILE A CA 1
ATOM 3173 C C . ILE A 1 408 ? 27.083 3.719 -11.210 1.00 94.88 408 ILE A C 1
ATOM 3175 O O . ILE A 1 408 ? 28.109 3.646 -11.896 1.00 94.88 408 ILE A O 1
ATOM 3179 N N . ASP A 1 409 ? 26.762 4.781 -10.469 1.00 94.12 409 ASP A N 1
ATOM 3180 C CA . ASP A 1 409 ? 27.558 5.999 -10.360 1.00 94.12 409 ASP A CA 1
ATOM 3181 C C . ASP A 1 409 ? 28.595 5.890 -9.229 1.00 94.12 409 ASP A C 1
ATOM 3183 O O . ASP A 1 409 ? 28.250 6.027 -8.054 1.00 94.12 409 ASP A O 1
ATOM 3187 N N . PRO A 1 410 ? 29.892 5.694 -9.540 1.00 91.06 410 PRO A N 1
ATOM 3188 C CA . PRO A 1 410 ? 30.932 5.588 -8.518 1.00 91.06 410 PRO A CA 1
ATOM 3189 C C . PRO A 1 410 ? 31.303 6.940 -7.882 1.00 91.06 410 PRO A C 1
ATOM 3191 O O . PRO A 1 410 ? 32.144 6.978 -6.983 1.00 91.06 410 PRO A O 1
ATOM 3194 N N . PHE A 1 411 ? 30.768 8.059 -8.382 1.00 88.06 411 PHE A N 1
ATOM 3195 C CA . PHE A 1 411 ? 31.073 9.412 -7.904 1.00 88.06 411 PHE A CA 1
ATOM 3196 C C . PHE A 1 411 ? 30.106 9.897 -6.822 1.00 88.06 411 PHE A C 1
ATOM 3198 O O . PHE A 1 411 ? 30.335 10.963 -6.245 1.00 88.06 411 PHE A O 1
ATOM 3205 N N . LYS A 1 412 ? 29.039 9.144 -6.553 1.00 86.31 412 LYS A N 1
ATOM 3206 C CA . LYS A 1 412 ? 28.086 9.429 -5.483 1.00 86.31 412 LYS A CA 1
ATOM 3207 C C . LYS A 1 412 ? 28.418 8.559 -4.280 1.00 86.31 412 LYS A C 1
ATOM 3209 O O . LYS A 1 412 ? 28.684 7.369 -4.430 1.00 86.31 412 LYS A O 1
ATOM 3214 N N . GLU A 1 413 ? 28.441 9.160 -3.092 1.00 76.62 413 GLU A N 1
ATOM 3215 C CA . GLU A 1 413 ? 28.518 8.365 -1.869 1.00 76.62 413 GLU A CA 1
ATOM 3216 C C . GLU A 1 413 ? 27.205 7.590 -1.730 1.00 76.62 413 GLU A C 1
ATOM 3218 O O . GLU A 1 413 ? 26.142 8.217 -1.756 1.00 76.62 413 GLU A O 1
ATOM 3223 N N . PRO A 1 414 ? 27.252 6.250 -1.637 1.00 64.75 414 PRO A N 1
ATOM 3224 C CA . PRO A 1 414 ? 26.036 5.470 -1.547 1.00 64.75 414 PRO A CA 1
ATOM 3225 C C . PRO A 1 414 ? 25.296 5.797 -0.246 1.00 64.75 414 PRO A C 1
ATOM 3227 O O . PRO A 1 414 ? 25.877 5.674 0.831 1.00 64.75 414 PRO A O 1
ATOM 3230 N N . ILE A 1 415 ? 24.017 6.172 -0.331 1.00 62.00 415 ILE A N 1
ATOM 3231 C CA . ILE A 1 415 ? 23.127 6.270 0.842 1.00 62.00 415 ILE A CA 1
ATOM 3232 C C . ILE A 1 415 ? 22.936 4.872 1.462 1.00 62.00 415 ILE A C 1
ATOM 3234 O O . ILE A 1 415 ? 22.859 4.719 2.680 1.00 62.00 415 ILE A O 1
ATOM 3238 N N . LYS A 1 416 ? 22.920 3.843 0.606 1.00 76.38 416 LYS A N 1
ATOM 3239 C CA . LYS A 1 416 ? 22.774 2.419 0.932 1.00 76.38 416 LYS A CA 1
ATOM 3240 C C . LYS A 1 416 ? 24.074 1.672 0.586 1.00 76.38 416 LYS A C 1
ATOM 3242 O O . LYS A 1 416 ? 24.719 2.035 -0.398 1.00 76.38 416 LYS A O 1
ATOM 3247 N N . PRO A 1 417 ? 24.488 0.619 1.314 1.00 88.25 417 PRO A N 1
ATOM 3248 C CA . PRO A 1 417 ? 25.637 -0.197 0.915 1.00 88.25 417 PRO A CA 1
ATOM 3249 C C . PRO A 1 417 ? 25.502 -0.721 -0.523 1.00 88.25 417 PRO A C 1
ATOM 3251 O O . PRO A 1 417 ? 24.419 -1.111 -0.952 1.00 88.25 417 PRO A O 1
ATOM 3254 N N . ILE A 1 418 ? 26.614 -0.759 -1.272 1.00 91.50 418 ILE A N 1
ATOM 3255 C CA . ILE A 1 418 ? 26.633 -1.152 -2.699 1.00 91.50 418 ILE A CA 1
ATOM 3256 C C . ILE A 1 418 ? 25.957 -2.509 -2.922 1.00 91.50 418 ILE A C 1
ATOM 3258 O O . ILE A 1 418 ? 25.276 -2.703 -3.922 1.00 91.50 418 ILE A O 1
ATOM 3262 N N . GLN A 1 419 ? 26.149 -3.449 -1.995 1.00 93.38 419 GLN A N 1
ATOM 3263 C CA . GLN A 1 419 ? 25.591 -4.795 -2.092 1.00 93.38 419 GLN A CA 1
ATOM 3264 C C . GLN A 1 419 ? 24.055 -4.772 -2.139 1.00 93.38 419 GLN A C 1
ATOM 3266 O O . GLN A 1 419 ? 23.466 -5.417 -3.004 1.00 93.38 419 GLN A O 1
ATOM 3271 N N . SER A 1 420 ? 23.437 -3.978 -1.268 1.00 90.62 420 SER A N 1
ATOM 3272 C CA . SER A 1 420 ? 21.988 -3.793 -1.151 1.00 90.62 420 SER A CA 1
ATOM 3273 C C . SER A 1 420 ? 21.425 -3.050 -2.355 1.00 90.62 420 SER A C 1
ATOM 3275 O O . SER A 1 420 ? 20.469 -3.515 -2.968 1.00 90.62 420 SER A O 1
ATOM 3277 N N . LEU A 1 421 ? 22.108 -1.984 -2.790 1.00 92.56 421 LEU A N 1
ATOM 3278 C CA . LEU A 1 421 ? 21.768 -1.286 -4.032 1.00 92.56 421 LEU A CA 1
ATOM 3279 C C . LEU A 1 421 ? 21.765 -2.248 -5.231 1.00 92.56 421 LEU A C 1
ATOM 3281 O O . LEU A 1 421 ? 20.859 -2.217 -6.049 1.00 92.56 421 LEU A O 1
ATOM 3285 N N . MET A 1 422 ? 22.735 -3.161 -5.327 1.00 95.19 422 MET A N 1
ATOM 3286 C CA . MET A 1 422 ? 22.737 -4.158 -6.402 1.00 95.19 422 MET A CA 1
ATOM 3287 C C . MET A 1 422 ? 21.618 -5.193 -6.288 1.00 95.19 422 MET A C 1
ATOM 3289 O O . MET A 1 422 ? 21.198 -5.699 -7.323 1.00 95.19 422 MET A O 1
ATOM 3293 N N . ALA A 1 423 ? 21.130 -5.519 -5.090 1.00 94.88 423 ALA A N 1
ATOM 3294 C CA . ALA A 1 423 ? 19.954 -6.377 -4.946 1.00 94.88 423 ALA A CA 1
ATOM 3295 C C . ALA A 1 423 ? 18.674 -5.674 -5.423 1.00 94.88 423 ALA A C 1
ATOM 3297 O O . ALA A 1 423 ? 17.914 -6.288 -6.171 1.00 94.88 423 ALA A O 1
ATOM 3298 N N . HIS A 1 424 ? 18.508 -4.393 -5.078 1.00 94.69 424 HIS A N 1
ATOM 3299 C CA . HIS A 1 424 ? 17.429 -3.534 -5.578 1.00 94.69 424 HIS A CA 1
ATOM 3300 C C . HIS A 1 424 ? 17.436 -3.488 -7.120 1.00 94.69 424 HIS A C 1
ATOM 3302 O O . HIS A 1 424 ? 16.496 -3.942 -7.771 1.00 94.69 424 HIS A O 1
ATOM 3308 N N . GLU A 1 425 ? 18.554 -3.078 -7.730 1.00 95.06 425 GLU A N 1
ATOM 3309 C CA . GLU A 1 425 ? 18.672 -2.982 -9.197 1.00 95.06 425 GLU A CA 1
ATOM 3310 C C . GLU A 1 425 ? 18.539 -4.340 -9.899 1.00 95.06 425 GLU A C 1
ATOM 3312 O O . GLU A 1 425 ? 18.021 -4.449 -11.010 1.00 95.06 425 GLU A O 1
ATOM 3317 N N . TYR A 1 426 ? 19.001 -5.420 -9.267 1.00 96.25 426 TYR A N 1
ATOM 3318 C CA . TYR A 1 426 ? 18.822 -6.758 -9.819 1.00 96.25 426 TYR A CA 1
ATOM 3319 C C . TYR A 1 426 ? 17.350 -7.184 -9.838 1.00 96.25 426 TYR A C 1
ATOM 3321 O O . TYR A 1 426 ? 16.940 -7.934 -10.729 1.00 96.25 426 TYR A O 1
ATOM 3329 N N . PHE A 1 427 ? 16.535 -6.703 -8.900 1.00 95.88 427 PHE A N 1
ATOM 3330 C CA . PHE A 1 427 ? 15.102 -6.966 -8.925 1.00 95.88 427 PHE A CA 1
ATOM 3331 C C . PHE A 1 427 ? 14.401 -6.210 -10.058 1.00 95.88 427 PHE A C 1
ATOM 3333 O O . PHE A 1 427 ? 13.590 -6.811 -10.765 1.00 95.88 427 PHE A O 1
ATOM 3340 N N . HIS A 1 428 ? 14.809 -4.969 -10.342 1.00 94.19 428 HIS A N 1
ATOM 3341 C CA . HIS A 1 428 ? 14.379 -4.237 -11.542 1.00 94.19 428 HIS A CA 1
ATOM 3342 C C . HIS A 1 428 ? 14.689 -5.015 -12.833 1.00 94.19 428 HIS A C 1
ATOM 3344 O O . HIS A 1 428 ? 13.839 -5.126 -13.718 1.00 94.19 428 HIS A O 1
ATOM 3350 N N . VAL A 1 429 ? 15.845 -5.691 -12.924 1.00 92.81 429 VAL A N 1
ATOM 3351 C CA . VAL A 1 429 ? 16.149 -6.607 -14.049 1.00 92.81 429 VAL A CA 1
ATOM 3352 C C . VAL A 1 429 ? 15.109 -7.738 -14.164 1.00 92.81 429 VAL A C 1
ATOM 3354 O O . VAL A 1 429 ? 14.683 -8.080 -15.272 1.00 92.81 429 VAL A O 1
ATOM 3357 N N . ILE A 1 430 ? 14.672 -8.324 -13.042 1.00 92.62 430 ILE A N 1
ATOM 3358 C CA . ILE A 1 430 ? 13.635 -9.375 -13.004 1.00 92.62 430 ILE A CA 1
ATOM 3359 C C . ILE A 1 430 ? 12.267 -8.819 -13.425 1.00 92.62 430 ILE A C 1
ATOM 3361 O O . ILE A 1 430 ? 11.532 -9.483 -14.167 1.00 92.62 430 ILE A O 1
ATOM 3365 N N . GLN A 1 431 ? 11.908 -7.618 -12.978 1.00 91.25 431 GLN A N 1
ATOM 3366 C CA . GLN A 1 431 ? 10.648 -6.966 -13.333 1.00 91.25 431 GLN A CA 1
ATOM 3367 C C . GLN A 1 431 ? 10.606 -6.611 -14.822 1.00 91.25 431 GLN A C 1
ATOM 3369 O O . GLN A 1 431 ? 9.690 -7.042 -15.529 1.00 91.25 431 GLN A O 1
ATOM 3374 N N . MET A 1 432 ? 11.634 -5.923 -15.331 1.00 85.94 432 MET A N 1
ATOM 3375 C CA . MET A 1 432 ? 11.741 -5.517 -16.737 1.00 85.94 432 MET A CA 1
ATOM 3376 C C . MET A 1 432 ? 11.812 -6.700 -17.702 1.00 85.94 432 MET A C 1
ATOM 3378 O O . MET A 1 432 ? 11.403 -6.596 -18.856 1.00 85.94 432 MET A O 1
ATOM 3382 N N . TRP A 1 433 ? 12.307 -7.855 -17.249 1.00 76.19 433 TRP A N 1
ATOM 3383 C CA . TRP A 1 433 ? 12.245 -9.092 -18.027 1.00 76.19 433 TRP A CA 1
ATOM 3384 C C . TRP A 1 433 ? 10.800 -9.490 -18.372 1.00 76.19 433 TRP A C 1
ATOM 3386 O O . TRP A 1 433 ? 10.522 -10.100 -19.411 1.00 76.19 433 TRP A O 1
ATOM 3396 N N . ASN A 1 434 ? 9.878 -9.212 -17.456 1.00 70.31 434 ASN A N 1
ATOM 3397 C CA . ASN A 1 434 ? 8.500 -9.674 -17.510 1.00 70.31 434 ASN A CA 1
ATOM 3398 C C . ASN A 1 434 ? 7.514 -8.569 -17.909 1.00 70.31 434 ASN A C 1
ATOM 3400 O O . ASN A 1 434 ? 6.408 -8.887 -18.355 1.00 70.31 434 ASN A O 1
ATOM 3404 N N . SER A 1 435 ? 7.910 -7.300 -17.821 1.00 67.56 435 SER A N 1
ATOM 3405 C CA . SER A 1 435 ? 7.150 -6.162 -18.330 1.00 67.56 435 SER A CA 1
ATOM 3406 C C . SER A 1 435 ? 7.561 -5.823 -19.767 1.00 67.56 435 SER A C 1
ATOM 3408 O O . SER A 1 435 ? 8.692 -6.036 -20.197 1.00 67.56 435 SER A O 1
ATOM 3410 N N . ASN A 1 436 ? 6.623 -5.317 -20.572 1.00 66.69 436 ASN A N 1
ATOM 3411 C CA . ASN A 1 436 ? 6.951 -4.813 -21.908 1.00 66.69 436 ASN A CA 1
ATOM 3412 C C . ASN A 1 436 ? 7.333 -3.330 -21.818 1.00 66.69 436 ASN A C 1
ATOM 3414 O O . ASN A 1 436 ? 6.658 -2.472 -22.391 1.00 66.69 436 ASN A O 1
ATOM 3418 N N . TYR A 1 437 ? 8.382 -3.055 -21.039 1.00 62.59 437 TYR A N 1
ATOM 3419 C CA . TYR A 1 437 ? 8.736 -1.729 -20.525 1.00 62.59 437 TYR A CA 1
ATOM 3420 C C . TYR A 1 437 ? 8.838 -0.650 -21.619 1.00 62.59 437 TYR A C 1
ATOM 3422 O O . TYR A 1 437 ? 8.367 0.465 -21.447 1.00 62.59 437 TYR A O 1
ATOM 3430 N N . ILE A 1 438 ? 9.314 -1.020 -22.816 1.00 57.53 438 ILE A N 1
ATOM 3431 C CA . ILE A 1 438 ? 9.485 -0.123 -23.979 1.00 57.53 438 ILE A CA 1
ATOM 3432 C C . ILE A 1 438 ? 8.154 0.498 -24.475 1.00 57.53 438 ILE A C 1
ATOM 3434 O O . ILE A 1 438 ? 8.163 1.448 -25.258 1.00 57.53 438 ILE A O 1
ATOM 3438 N N . PHE A 1 439 ? 6.994 -0.020 -24.055 1.00 52.66 439 PHE A N 1
ATOM 3439 C CA . PHE A 1 439 ? 5.678 0.429 -24.535 1.00 52.66 439 PHE A CA 1
ATOM 3440 C C . PHE A 1 439 ? 4.747 0.963 -23.445 1.00 52.66 439 PHE A C 1
ATOM 3442 O O . PHE A 1 439 ? 3.587 1.269 -23.747 1.00 52.66 439 PHE A O 1
ATOM 3449 N N . VAL A 1 440 ? 5.222 1.052 -22.205 1.00 55.84 440 VAL A N 1
ATOM 3450 C CA . VAL A 1 440 ? 4.469 1.643 -21.101 1.00 55.84 440 VAL A CA 1
ATOM 3451 C C . VAL A 1 440 ? 4.607 3.163 -21.231 1.00 55.84 440 VAL A C 1
ATOM 3453 O O . VAL A 1 440 ? 5.710 3.674 -21.365 1.00 55.84 440 VAL A O 1
ATOM 3456 N N . SER A 1 441 ? 3.496 3.899 -21.310 1.00 60.62 441 SER A N 1
ATOM 3457 C CA . SER A 1 441 ? 3.560 5.368 -21.261 1.00 60.62 441 SER A CA 1
ATOM 3458 C C . SER A 1 441 ? 4.033 5.815 -19.882 1.00 60.62 441 SER A C 1
ATOM 3460 O O . SER A 1 441 ? 3.607 5.189 -18.915 1.00 60.62 441 SER A O 1
ATOM 3462 N N . ASP A 1 442 ? 4.757 6.932 -19.781 1.00 66.00 442 ASP A N 1
ATOM 3463 C CA . ASP A 1 442 ? 5.236 7.510 -18.511 1.00 66.00 442 ASP A CA 1
ATOM 3464 C C . ASP A 1 442 ? 4.168 7.491 -17.400 1.00 66.00 442 ASP A C 1
ATOM 3466 O O . ASP A 1 442 ? 4.442 7.100 -16.276 1.00 66.00 442 ASP A O 1
ATOM 3470 N N . GLN A 1 443 ? 2.906 7.791 -17.728 1.00 64.75 443 GLN A N 1
ATOM 3471 C CA . GLN A 1 443 ? 1.798 7.764 -16.764 1.00 64.75 443 GLN A CA 1
ATOM 3472 C C . GLN A 1 443 ? 1.572 6.396 -16.091 1.00 64.75 443 GLN A C 1
ATOM 3474 O O . GLN A 1 443 ? 1.253 6.337 -14.913 1.00 64.75 443 GLN A O 1
ATOM 3479 N N . VAL A 1 444 ? 1.715 5.297 -16.835 1.00 66.19 444 VAL A N 1
ATOM 3480 C CA . VAL A 1 444 ? 1.504 3.937 -16.311 1.00 66.19 444 VAL A CA 1
ATOM 3481 C C . VAL A 1 444 ? 2.733 3.460 -15.533 1.00 66.19 444 VAL A C 1
ATOM 3483 O O . VAL A 1 444 ? 2.596 2.584 -14.688 1.00 66.19 444 VAL A O 1
ATOM 3486 N N . TYR A 1 445 ? 3.914 4.026 -15.802 1.00 70.19 445 TYR A N 1
ATOM 3487 C CA . TYR A 1 445 ? 5.095 3.792 -14.974 1.00 70.19 445 TYR A CA 1
ATOM 3488 C C . TYR A 1 445 ? 4.870 4.355 -13.567 1.00 70.19 445 TYR A C 1
ATOM 3490 O O . TYR A 1 445 ? 4.916 3.593 -12.608 1.00 70.19 445 TYR A O 1
ATOM 3498 N N . PHE A 1 446 ? 4.475 5.631 -13.461 1.00 72.25 446 PHE A N 1
ATOM 3499 C CA . PHE A 1 446 ? 4.167 6.256 -12.168 1.00 72.25 446 PHE A CA 1
ATOM 3500 C C . PHE A 1 446 ? 3.063 5.503 -11.407 1.00 72.25 446 PHE A C 1
ATOM 3502 O O . PHE A 1 446 ? 3.253 5.140 -10.253 1.00 72.25 446 PHE A O 1
ATOM 3509 N N . ASP A 1 447 ? 1.971 5.113 -12.083 1.00 75.19 447 ASP A N 1
ATOM 3510 C CA . ASP A 1 447 ? 0.880 4.344 -11.452 1.00 75.19 447 ASP A CA 1
ATOM 3511 C C . ASP A 1 447 ? 1.325 2.972 -10.875 1.00 75.19 447 ASP A C 1
ATOM 3513 O O . ASP A 1 447 ? 0.582 2.337 -10.114 1.00 75.19 447 ASP A O 1
ATOM 3517 N N . ASN A 1 448 ? 2.498 2.471 -11.273 1.00 84.50 448 ASN A N 1
ATOM 3518 C CA . ASN A 1 448 ? 3.061 1.187 -10.861 1.00 84.50 448 ASN A CA 1
ATOM 3519 C C . ASN A 1 448 ? 4.295 1.326 -9.955 1.00 84.50 448 ASN A C 1
ATOM 3521 O O . ASN A 1 448 ? 4.833 0.298 -9.552 1.00 84.50 448 ASN A O 1
ATOM 3525 N N . GLU A 1 449 ? 4.725 2.537 -9.603 1.00 83.69 449 GLU A N 1
ATOM 3526 C CA . GLU A 1 449 ? 5.971 2.787 -8.863 1.00 83.69 449 GLU A CA 1
ATOM 3527 C C . GLU A 1 449 ? 5.987 2.087 -7.493 1.00 83.69 449 GLU A C 1
ATOM 3529 O O . GLU A 1 449 ? 6.946 1.403 -7.153 1.00 83.69 449 GLU A O 1
ATOM 3534 N N . TRP A 1 450 ? 4.863 2.094 -6.770 1.00 86.44 450 TRP A N 1
ATOM 3535 C CA . TRP A 1 450 ? 4.688 1.329 -5.523 1.00 86.44 450 TRP A CA 1
ATOM 3536 C C . TRP A 1 450 ? 4.908 -0.186 -5.677 1.00 86.44 450 TRP A C 1
ATOM 3538 O O . TRP A 1 450 ? 5.251 -0.889 -4.725 1.00 86.44 450 TRP A O 1
ATOM 3548 N N . PHE A 1 451 ? 4.667 -0.729 -6.871 1.00 90.88 451 PHE A N 1
ATOM 3549 C CA . PHE A 1 451 ? 5.011 -2.107 -7.172 1.00 90.88 451 PHE A CA 1
ATOM 3550 C C . PHE A 1 451 ? 6.476 -2.200 -7.582 1.00 90.88 451 PHE A C 1
ATOM 3552 O O . PHE A 1 451 ? 7.189 -3.026 -7.027 1.00 90.88 451 PHE A O 1
ATOM 3559 N N . GLU A 1 452 ? 6.925 -1.399 -8.547 1.00 89.50 452 GLU A N 1
ATOM 3560 C CA . GLU A 1 452 ? 8.267 -1.512 -9.127 1.00 89.50 452 GLU A CA 1
ATOM 3561 C C . GLU A 1 452 ? 9.353 -1.176 -8.094 1.00 89.50 452 GLU A C 1
ATOM 3563 O O . GLU A 1 452 ? 10.108 -2.066 -7.699 1.00 89.50 452 GLU A O 1
ATOM 3568 N N . GLU A 1 453 ? 9.360 0.034 -7.546 1.00 88.69 453 GLU A N 1
ATOM 3569 C CA . GLU A 1 453 ? 10.314 0.430 -6.503 1.00 88.69 453 GLU A CA 1
ATOM 3570 C C . GLU A 1 453 ? 10.036 -0.295 -5.186 1.00 88.69 453 GLU A C 1
ATOM 3572 O O . GLU A 1 453 ? 10.940 -0.852 -4.564 1.00 88.69 453 GLU A O 1
ATOM 3577 N N . GLY A 1 454 ? 8.763 -0.414 -4.804 1.00 89.31 454 GLY A N 1
ATOM 3578 C CA . GLY A 1 454 ? 8.381 -1.073 -3.558 1.00 89.31 454 GLY A CA 1
ATOM 3579 C C . GLY A 1 454 ? 8.789 -2.545 -3.469 1.00 89.31 454 GLY A C 1
ATOM 3580 O O . GLY A 1 454 ? 9.242 -3.002 -2.417 1.00 89.31 454 GLY A O 1
ATOM 3581 N N . THR A 1 455 ? 8.662 -3.310 -4.562 1.00 93.31 455 THR A N 1
ATOM 3582 C CA . THR A 1 455 ? 9.144 -4.703 -4.582 1.00 93.31 455 THR A CA 1
ATOM 3583 C C . THR A 1 455 ? 10.653 -4.804 -4.804 1.00 93.31 455 THR A C 1
ATOM 3585 O O . THR A 1 455 ? 11.242 -5.798 -4.382 1.00 93.31 455 THR A O 1
ATOM 3588 N N . ALA A 1 456 ? 11.303 -3.802 -5.405 1.00 92.56 456 ALA A N 1
ATOM 3589 C CA . ALA A 1 456 ? 12.762 -3.745 -5.485 1.00 92.56 456 ALA A CA 1
ATOM 3590 C C . ALA A 1 456 ? 13.399 -3.465 -4.113 1.00 92.56 456 ALA A C 1
ATOM 3592 O O . ALA A 1 456 ? 14.360 -4.139 -3.736 1.00 92.56 456 ALA A O 1
ATOM 3593 N N . ASP A 1 457 ? 12.816 -2.568 -3.316 1.00 90.31 457 ASP A N 1
ATOM 3594 C CA . ASP A 1 457 ? 13.218 -2.342 -1.925 1.00 90.31 457 ASP A CA 1
ATOM 3595 C C . ASP A 1 457 ? 12.893 -3.539 -1.026 1.00 90.31 457 ASP A C 1
ATOM 3597 O O . ASP A 1 457 ? 13.734 -3.923 -0.215 1.00 90.31 457 ASP A O 1
ATOM 3601 N N . TRP A 1 458 ? 11.745 -4.202 -1.221 1.00 92.88 458 TRP A N 1
ATOM 3602 C CA . TRP A 1 458 ? 11.475 -5.502 -0.590 1.00 92.88 458 TRP A CA 1
ATOM 3603 C C . TRP A 1 458 ? 12.540 -6.541 -0.942 1.00 92.88 458 TRP A C 1
ATOM 3605 O O . TRP A 1 458 ? 12.985 -7.282 -0.076 1.00 92.88 458 TRP A O 1
ATOM 3615 N N . ALA A 1 459 ? 12.959 -6.620 -2.206 1.00 93.12 459 ALA A N 1
ATOM 3616 C CA . ALA A 1 459 ? 13.956 -7.591 -2.636 1.00 93.12 459 ALA A CA 1
ATOM 3617 C C . ALA A 1 459 ? 15.340 -7.282 -2.059 1.00 93.12 459 ALA A C 1
ATOM 3619 O O . ALA A 1 459 ? 16.080 -8.200 -1.712 1.00 93.12 459 ALA A O 1
ATOM 3620 N N . MET A 1 460 ? 15.692 -6.002 -1.961 1.00 91.56 460 MET A N 1
ATOM 3621 C CA . MET A 1 460 ? 16.897 -5.557 -1.274 1.00 91.56 460 MET A CA 1
ATOM 3622 C C . MET A 1 460 ? 16.891 -5.988 0.189 1.00 91.56 460 MET A C 1
ATOM 3624 O O . MET A 1 460 ? 17.891 -6.544 0.640 1.00 91.56 460 MET A O 1
ATOM 3628 N N . ASP A 1 461 ? 15.783 -5.746 0.887 1.00 89.56 461 ASP A N 1
ATOM 3629 C CA . ASP A 1 461 ? 15.581 -6.171 2.269 1.00 89.56 461 ASP A CA 1
ATOM 3630 C C . ASP A 1 461 ? 15.714 -7.692 2.363 1.00 89.56 461 ASP A C 1
ATOM 3632 O O . ASP A 1 461 ? 16.690 -8.189 2.901 1.00 89.56 461 ASP A O 1
ATOM 3636 N N . GLU A 1 462 ? 14.891 -8.439 1.623 1.00 92.62 462 GLU A N 1
ATOM 3637 C CA . GLU A 1 462 ? 14.820 -9.905 1.645 1.00 92.62 462 GLU A CA 1
ATOM 3638 C C . GLU A 1 462 ? 16.171 -10.607 1.380 1.00 92.62 462 GLU A C 1
ATOM 3640 O O . GLU A 1 462 ? 16.442 -11.712 1.870 1.00 92.62 462 GLU A O 1
ATOM 3645 N N . VAL A 1 463 ? 17.046 -9.996 0.576 1.00 91.88 463 VAL A N 1
ATOM 3646 C CA . VAL A 1 463 ? 18.408 -10.493 0.310 1.00 91.88 463 VAL A CA 1
ATOM 3647 C C . VAL A 1 463 ? 19.340 -10.285 1.507 1.00 91.88 463 VAL A C 1
ATOM 3649 O O . VAL A 1 463 ? 20.247 -11.097 1.722 1.00 91.88 463 VAL A O 1
ATOM 3652 N N . PHE A 1 464 ? 19.127 -9.224 2.279 1.00 88.94 464 PHE A N 1
ATOM 3653 C CA . PHE A 1 464 ? 19.976 -8.779 3.378 1.00 88.94 464 PHE A CA 1
ATOM 3654 C C . PHE A 1 464 ? 19.293 -8.753 4.757 1.00 88.94 464 PHE A C 1
ATOM 3656 O O . PHE A 1 464 ? 19.962 -8.327 5.694 1.00 88.94 464 PHE A O 1
ATOM 3663 N N . ASP A 1 465 ? 18.085 -9.316 4.919 1.00 82.75 465 ASP A N 1
ATOM 3664 C CA . ASP A 1 465 ? 17.303 -9.393 6.177 1.00 82.75 465 ASP A CA 1
ATOM 3665 C C . ASP A 1 465 ? 18.155 -9.837 7.384 1.00 82.75 465 ASP A C 1
ATOM 3667 O O . ASP A 1 465 ? 17.938 -9.455 8.524 1.00 82.75 465 ASP A O 1
ATOM 3671 N N . ASN A 1 466 ? 19.167 -10.677 7.143 1.00 78.25 466 ASN A N 1
ATOM 3672 C CA . ASN A 1 466 ? 20.020 -11.267 8.179 1.00 78.25 466 ASN A CA 1
ATOM 3673 C C . ASN A 1 466 ? 21.414 -10.621 8.284 1.00 78.25 466 ASN A C 1
ATOM 3675 O O . ASN A 1 466 ? 22.338 -11.202 8.869 1.00 78.25 466 ASN A O 1
ATOM 3679 N N . VAL A 1 467 ? 21.616 -9.452 7.676 1.00 81.94 467 VAL A N 1
ATOM 3680 C CA . VAL A 1 467 ? 22.911 -8.772 7.612 1.00 81.94 467 VAL A CA 1
ATOM 3681 C C . VAL A 1 467 ? 22.785 -7.357 8.173 1.00 81.94 467 VAL A C 1
ATOM 3683 O O . VAL A 1 467 ? 22.567 -6.390 7.449 1.00 81.94 467 VAL A O 1
ATOM 3686 N N . SER A 1 468 ? 23.009 -7.237 9.484 1.00 76.19 468 SER A N 1
ATOM 3687 C CA . SER A 1 468 ? 22.946 -5.962 10.212 1.00 76.19 468 SER A CA 1
ATOM 3688 C C . SER A 1 468 ? 23.717 -4.839 9.495 1.00 76.19 468 SER A C 1
ATOM 3690 O O . SER A 1 468 ? 24.855 -5.021 9.031 1.00 76.19 468 SER A O 1
ATOM 3692 N N . GLY A 1 469 ? 23.072 -3.676 9.370 1.00 72.88 469 GLY A N 1
ATOM 3693 C CA . GLY A 1 469 ? 23.610 -2.475 8.723 1.00 72.88 469 GLY A CA 1
ATOM 3694 C C . GLY A 1 469 ? 23.726 -2.538 7.195 1.00 72.88 469 GLY A C 1
ATOM 3695 O O . GLY A 1 469 ? 24.367 -1.659 6.615 1.00 72.88 469 GLY A O 1
ATOM 3696 N N . HIS A 1 470 ? 23.173 -3.567 6.542 1.00 74.38 470 HIS A N 1
ATOM 3697 C CA . HIS A 1 470 ? 23.112 -3.642 5.076 1.00 74.38 470 HIS A CA 1
ATOM 3698 C C . HIS A 1 470 ? 21.773 -3.167 4.524 1.00 74.38 470 HIS A C 1
ATOM 3700 O O . HIS A 1 470 ? 21.734 -2.669 3.401 1.00 74.38 470 HIS A O 1
ATOM 3706 N N . TYR A 1 471 ? 20.712 -3.218 5.316 1.00 72.44 471 TYR A N 1
ATOM 3707 C CA . TYR A 1 471 ? 19.461 -2.554 5.005 1.00 72.44 471 TYR A CA 1
ATOM 3708 C C . TYR A 1 471 ? 19.340 -1.275 5.838 1.00 72.44 471 TYR A C 1
ATOM 3710 O O . TYR A 1 471 ? 19.670 -1.255 7.022 1.00 72.44 471 TYR A O 1
ATOM 3718 N N . ASN A 1 472 ? 18.930 -0.189 5.188 1.00 68.25 472 ASN A N 1
ATOM 3719 C CA . ASN A 1 472 ? 18.419 0.988 5.871 1.00 68.25 472 ASN A CA 1
ATOM 3720 C C . ASN A 1 472 ? 16.942 1.010 5.523 1.00 68.25 472 ASN A C 1
ATOM 3722 O O . ASN A 1 472 ? 16.615 1.304 4.368 1.00 68.25 472 ASN A O 1
ATOM 3726 N N . ALA A 1 473 ? 16.089 0.672 6.492 1.00 63.91 473 ALA A N 1
ATOM 3727 C CA . ALA A 1 473 ? 14.657 0.809 6.313 1.00 63.91 473 ALA A CA 1
ATOM 3728 C C . ALA A 1 473 ? 14.357 2.230 5.810 1.00 63.91 473 ALA A C 1
ATOM 3730 O O . ALA A 1 473 ? 14.897 3.197 6.369 1.00 63.91 473 ALA A O 1
ATOM 3731 N N . PRO A 1 474 ? 13.568 2.371 4.732 1.00 63.50 474 PRO A N 1
ATOM 3732 C CA . PRO A 1 474 ? 13.212 3.676 4.227 1.00 63.50 474 PRO A CA 1
ATOM 3733 C C . PRO A 1 474 ? 12.621 4.532 5.343 1.00 63.50 474 PRO A C 1
ATOM 3735 O O . PRO A 1 474 ? 11.899 4.030 6.208 1.00 63.50 474 PRO A O 1
ATOM 3738 N N . THR A 1 475 ? 12.918 5.829 5.352 1.00 60.38 475 THR A N 1
ATOM 3739 C CA . THR A 1 475 ? 12.288 6.754 6.297 1.00 60.38 475 THR A CA 1
ATOM 3740 C C . THR A 1 475 ? 10.863 7.019 5.819 1.00 60.38 475 THR A C 1
ATOM 3742 O O . THR A 1 475 ? 10.625 7.990 5.110 1.00 60.38 475 THR A O 1
ATOM 3745 N N . GLY A 1 476 ? 9.937 6.112 6.120 1.00 55.84 476 GLY A N 1
ATOM 3746 C CA . GLY A 1 476 ? 8.544 6.226 5.699 1.00 55.84 476 GLY A CA 1
ATOM 3747 C C . GLY A 1 476 ? 7.659 6.856 6.764 1.00 55.84 476 GLY A C 1
ATOM 3748 O O . GLY A 1 476 ? 7.892 6.706 7.966 1.00 55.84 476 GLY A O 1
ATOM 3749 N N . GLU A 1 477 ? 6.646 7.567 6.285 1.00 59.00 477 GLU A N 1
ATOM 3750 C CA . GLU A 1 477 ? 5.517 8.053 7.069 1.00 59.00 477 GLU A CA 1
ATOM 3751 C C . GLU A 1 477 ? 4.694 6.861 7.605 1.00 59.00 477 GLU A C 1
ATOM 3753 O O . GLU A 1 477 ? 5.062 5.703 7.421 1.00 59.00 477 GLU A O 1
ATOM 3758 N N . ARG A 1 478 ? 3.643 7.096 8.397 1.00 62.56 478 ARG A N 1
ATOM 3759 C CA . ARG A 1 478 ? 2.938 6.014 9.110 1.00 62.56 478 ARG A CA 1
ATOM 3760 C C . ARG A 1 478 ? 1.516 5.809 8.603 1.00 62.56 478 ARG A C 1
ATOM 3762 O O . ARG A 1 478 ? 0.550 5.992 9.334 1.00 62.56 478 ARG A O 1
ATOM 3769 N N . PHE A 1 479 ? 1.408 5.338 7.353 1.00 72.38 479 PHE A N 1
ATOM 3770 C CA . PHE A 1 479 ? 0.165 4.941 6.658 1.00 72.38 479 PHE A CA 1
ATOM 3771 C C . PHE A 1 479 ? -0.781 6.088 6.277 1.00 72.38 479 PHE A C 1
ATOM 3773 O O . PHE A 1 479 ? -1.926 5.840 5.887 1.00 72.38 479 PHE A O 1
ATOM 3780 N N . HIS A 1 480 ? -0.307 7.331 6.353 1.00 69.81 480 HIS A N 1
ATOM 3781 C CA . HIS A 1 480 ? -1.103 8.520 6.040 1.00 69.81 480 HIS A CA 1
ATOM 3782 C C . HIS A 1 480 ? -1.211 8.789 4.532 1.00 69.81 480 HIS A C 1
ATOM 3784 O O . HIS A 1 480 ? -2.174 9.416 4.087 1.00 69.81 480 HIS A O 1
ATOM 3790 N N . ALA A 1 481 ? -0.255 8.293 3.744 1.00 74.19 481 ALA A N 1
ATOM 3791 C CA . ALA A 1 481 ? -0.293 8.338 2.291 1.00 74.19 481 ALA A CA 1
ATOM 3792 C C . ALA A 1 481 ? -0.820 7.006 1.722 1.00 74.19 481 ALA A C 1
ATOM 3794 O O . ALA A 1 481 ? -0.514 5.938 2.260 1.00 74.19 481 ALA A O 1
ATOM 3795 N N . PRO A 1 482 ? -1.603 7.032 0.629 1.00 74.69 482 PRO A N 1
ATOM 3796 C CA . PRO A 1 482 ? -1.917 5.825 -0.127 1.00 74.69 482 PRO A CA 1
ATOM 3797 C C . PRO A 1 482 ? -0.636 5.084 -0.528 1.00 74.69 482 PRO A C 1
ATOM 3799 O O . PRO A 1 482 ? 0.238 5.705 -1.132 1.00 74.69 482 PRO A O 1
ATOM 3802 N N . LEU A 1 483 ? -0.544 3.767 -0.275 1.00 76.62 483 LEU A N 1
ATOM 3803 C CA . LEU A 1 483 ? 0.617 2.943 -0.678 1.00 76.62 483 LEU A CA 1
ATOM 3804 C C . LEU A 1 483 ? 0.987 3.132 -2.150 1.00 76.62 483 LEU A C 1
ATOM 3806 O O . LEU A 1 483 ? 2.141 3.006 -2.530 1.00 76.62 483 LEU A O 1
ATOM 3810 N N . ASN A 1 484 ? -0.011 3.387 -2.988 1.00 73.50 484 ASN A N 1
ATOM 3811 C CA . ASN A 1 484 ? 0.153 3.548 -4.416 1.00 73.50 484 ASN A CA 1
ATOM 3812 C C . ASN A 1 484 ? -0.007 5.000 -4.864 1.00 73.50 484 ASN A C 1
ATOM 3814 O O . ASN A 1 484 ? -0.536 5.206 -5.944 1.00 73.50 484 ASN A O 1
ATOM 3818 N N . THR A 1 485 ? 0.348 6.000 -4.058 1.00 73.00 485 THR A N 1
ATOM 3819 C CA . THR A 1 485 ? 0.334 7.405 -4.500 1.00 73.00 485 THR A CA 1
ATOM 3820 C C . THR A 1 485 ? 1.307 7.639 -5.669 1.00 73.00 485 THR A C 1
ATOM 3822 O O . THR A 1 485 ? 2.265 6.901 -5.826 1.00 73.00 485 THR A O 1
ATOM 3825 N N . ASN A 1 486 ? 1.044 8.652 -6.504 1.00 62.69 486 ASN A N 1
ATOM 3826 C CA . ASN A 1 486 ? 1.912 9.090 -7.619 1.00 62.69 486 ASN A CA 1
ATOM 3827 C C . ASN A 1 486 ? 2.710 10.343 -7.242 1.00 62.69 486 ASN A C 1
ATOM 3829 O O . ASN A 1 486 ? 3.326 10.973 -8.102 1.00 62.69 486 ASN A O 1
ATOM 3833 N N . ASP A 1 487 ? 2.571 10.815 -6.005 1.00 70.00 487 ASP A N 1
ATOM 3834 C CA . ASP A 1 487 ? 3.242 12.030 -5.586 1.00 70.00 487 ASP A CA 1
ATOM 3835 C C . ASP A 1 487 ? 4.722 11.709 -5.323 1.00 70.00 487 ASP A C 1
ATOM 3837 O O . ASP A 1 487 ? 5.012 10.982 -4.373 1.00 70.00 487 ASP A O 1
ATOM 3841 N N . PRO A 1 488 ? 5.656 12.244 -6.134 1.00 62.31 488 PRO A N 1
ATOM 3842 C CA . PRO A 1 488 ? 7.073 11.903 -6.066 1.00 62.31 488 PRO A CA 1
ATOM 3843 C C . PRO A 1 488 ? 7.731 12.260 -4.728 1.00 62.31 488 PRO A C 1
ATOM 3845 O O . PRO A 1 488 ? 8.857 11.840 -4.480 1.00 62.31 488 PRO A O 1
ATOM 3848 N N . SER A 1 489 ? 7.073 13.024 -3.840 1.00 63.75 489 SER A N 1
ATOM 3849 C CA . SER A 1 489 ? 7.563 13.171 -2.462 1.00 63.75 489 SER A CA 1
ATOM 3850 C C . SER A 1 489 ? 7.343 11.936 -1.583 1.00 63.75 489 SER A C 1
ATOM 3852 O O . SER A 1 489 ? 7.895 11.895 -0.488 1.00 63.75 489 SER A O 1
ATOM 3854 N N . TYR A 1 490 ? 6.561 10.955 -2.041 1.00 60.06 490 TYR A N 1
ATOM 3855 C CA . TYR A 1 490 ? 6.129 9.783 -1.275 1.00 60.06 490 TYR A CA 1
ATOM 3856 C C . TYR A 1 490 ? 6.442 8.433 -1.955 1.00 60.06 490 TYR A C 1
ATOM 3858 O O . TYR A 1 490 ? 6.151 7.394 -1.368 1.00 60.06 490 TYR A O 1
ATOM 3866 N N . THR A 1 491 ? 6.982 8.394 -3.180 1.00 53.41 491 THR A N 1
ATOM 3867 C CA . THR A 1 491 ? 7.001 7.150 -3.983 1.00 53.41 491 THR A CA 1
ATOM 3868 C C . THR A 1 491 ? 8.310 6.377 -4.011 1.00 53.41 491 THR A C 1
ATOM 3870 O O . THR A 1 491 ? 8.259 5.157 -4.120 1.00 53.41 491 THR A O 1
ATOM 3873 N N . GLU A 1 492 ? 9.466 7.026 -3.889 1.00 53.00 492 GLU A N 1
ATOM 3874 C CA . GLU A 1 492 ? 10.716 6.324 -4.212 1.00 53.00 492 GLU A CA 1
ATOM 3875 C C . GLU A 1 492 ? 11.166 5.350 -3.106 1.00 53.00 492 GLU A C 1
ATOM 3877 O O . GLU A 1 492 ? 11.819 4.360 -3.408 1.00 53.00 492 GLU A O 1
ATOM 3882 N N . GLU A 1 493 ? 10.809 5.586 -1.834 1.00 58.16 493 GLU A N 1
ATOM 3883 C CA . GLU A 1 493 ? 11.331 4.813 -0.695 1.00 58.16 493 GLU A CA 1
ATOM 3884 C C . GLU A 1 493 ? 10.379 4.896 0.525 1.00 58.16 493 GLU A C 1
ATOM 3886 O O . GLU A 1 493 ? 10.735 5.451 1.567 1.00 58.16 493 GLU A O 1
ATOM 3891 N N . THR A 1 494 ? 9.133 4.410 0.432 1.00 68.44 494 THR A N 1
ATOM 3892 C CA . THR A 1 494 ? 8.245 4.352 1.615 1.00 68.44 494 THR A CA 1
ATOM 3893 C C . THR A 1 494 ? 8.261 2.989 2.286 1.00 68.44 494 THR A C 1
ATOM 3895 O O . THR A 1 494 ? 8.028 1.937 1.685 1.00 68.44 494 THR A O 1
ATOM 3898 N N . TYR A 1 495 ? 8.518 3.036 3.588 1.00 70.31 495 TYR A N 1
ATOM 3899 C CA . TYR A 1 495 ? 8.539 1.901 4.496 1.00 70.31 495 TYR A CA 1
ATOM 3900 C C . TYR A 1 495 ? 7.274 1.034 4.392 1.00 70.31 495 TYR A C 1
ATOM 3902 O O . TYR A 1 495 ? 7.344 -0.198 4.402 1.00 70.31 495 TYR A O 1
ATOM 3910 N N . GLU A 1 496 ? 6.103 1.665 4.268 1.00 80.62 496 GLU A N 1
ATOM 3911 C CA . GLU A 1 496 ? 4.816 0.971 4.260 1.00 80.62 496 GLU A CA 1
ATOM 3912 C C . GLU A 1 496 ? 4.682 0.015 3.074 1.00 80.62 496 GLU A C 1
ATOM 3914 O O . GLU A 1 496 ? 4.050 -1.038 3.193 1.00 80.62 496 GLU A O 1
ATOM 3919 N N . THR A 1 497 ? 5.322 0.341 1.953 1.00 84.50 497 THR A N 1
ATOM 3920 C CA . THR A 1 497 ? 5.306 -0.484 0.748 1.00 84.50 497 THR A CA 1
ATOM 3921 C C . THR A 1 497 ? 6.131 -1.757 0.941 1.00 84.50 497 THR A C 1
ATOM 3923 O O . THR A 1 497 ? 5.664 -2.850 0.614 1.00 84.50 497 THR A O 1
ATOM 3926 N N . VAL A 1 498 ? 7.311 -1.661 1.561 1.00 86.94 498 VAL A N 1
ATOM 3927 C CA . VAL A 1 498 ? 8.125 -2.841 1.907 1.00 86.94 498 VAL A CA 1
ATOM 3928 C C . VAL A 1 498 ? 7.401 -3.721 2.926 1.00 86.94 498 VAL A C 1
ATOM 3930 O O . VAL A 1 498 ? 7.279 -4.934 2.722 1.00 86.94 498 VAL A O 1
ATOM 3933 N N . ALA A 1 499 ? 6.838 -3.114 3.977 1.00 88.25 499 ALA A N 1
ATOM 3934 C CA . ALA A 1 499 ? 6.044 -3.820 4.981 1.00 88.25 499 ALA A CA 1
ATOM 3935 C C . ALA A 1 499 ? 4.849 -4.551 4.347 1.00 88.25 499 ALA A C 1
ATOM 3937 O O . ALA A 1 499 ? 4.551 -5.692 4.711 1.00 88.25 499 ALA A O 1
ATOM 3938 N N . PHE A 1 500 ? 4.182 -3.924 3.372 1.00 91.19 500 PHE A N 1
ATOM 3939 C CA . PHE A 1 500 ? 3.098 -4.539 2.608 1.00 91.19 500 PHE A CA 1
ATOM 3940 C C . PHE A 1 500 ? 3.559 -5.786 1.859 1.00 91.19 500 PHE A C 1
ATOM 3942 O O . PHE A 1 500 ? 2.920 -6.838 1.970 1.00 91.19 500 PHE A O 1
ATOM 3949 N N . TRP A 1 501 ? 4.677 -5.706 1.141 1.00 92.81 501 TRP A N 1
ATOM 3950 C CA . TRP A 1 501 ? 5.198 -6.833 0.372 1.00 92.81 501 TRP A CA 1
ATOM 3951 C C . TRP A 1 501 ? 5.693 -7.977 1.260 1.00 92.81 501 TRP A C 1
ATOM 3953 O O . TRP A 1 501 ? 5.337 -9.128 0.994 1.00 92.81 501 TRP A O 1
ATOM 3963 N N . LYS A 1 502 ? 6.389 -7.690 2.369 1.00 92.06 502 LYS A N 1
ATOM 3964 C CA . LYS A 1 502 ? 6.763 -8.708 3.373 1.00 92.06 502 LYS A CA 1
ATOM 3965 C C . LYS A 1 502 ? 5.545 -9.377 3.996 1.00 92.06 502 LYS A C 1
ATOM 3967 O O . LYS A 1 502 ? 5.486 -10.607 4.103 1.00 92.06 502 LYS A O 1
ATOM 3972 N N . TRP A 1 503 ? 4.542 -8.589 4.382 1.00 93.81 503 TRP A N 1
ATOM 3973 C CA . TRP A 1 503 ? 3.288 -9.120 4.908 1.00 93.81 503 TRP A CA 1
ATOM 3974 C C . TRP A 1 503 ? 2.600 -10.025 3.883 1.00 93.81 503 TRP A C 1
ATOM 3976 O O . TRP A 1 503 ? 2.220 -11.151 4.216 1.00 93.81 503 TRP A O 1
ATOM 3986 N N . LEU A 1 504 ? 2.472 -9.576 2.632 1.00 94.69 504 LEU A N 1
ATOM 3987 C CA . LEU A 1 504 ? 1.801 -10.339 1.585 1.00 94.69 504 LEU A CA 1
ATOM 3988 C C . LEU A 1 504 ? 2.550 -11.636 1.265 1.00 94.69 504 LEU A C 1
ATOM 3990 O O . LEU A 1 504 ? 1.916 -12.687 1.213 1.00 94.69 504 LEU A O 1
ATOM 3994 N N . GLU A 1 505 ? 3.875 -11.603 1.127 1.00 94.56 505 GLU A N 1
ATOM 3995 C CA . GLU A 1 505 ? 4.703 -12.802 0.925 1.00 94.56 505 GLU A CA 1
ATOM 3996 C C . GLU A 1 505 ? 4.652 -13.753 2.130 1.00 94.56 505 GLU A C 1
ATOM 3998 O O . GLU A 1 505 ? 4.652 -14.971 1.958 1.00 94.56 505 GLU A O 1
ATOM 4003 N N . THR A 1 506 ? 4.503 -13.236 3.352 1.00 93.12 506 THR A N 1
ATOM 4004 C CA . THR A 1 506 ? 4.306 -14.067 4.551 1.00 93.12 506 THR A CA 1
ATOM 4005 C C . THR A 1 506 ? 2.943 -14.764 4.545 1.00 93.12 506 THR A C 1
ATOM 4007 O O . THR A 1 506 ? 2.841 -15.951 4.871 1.00 93.12 506 THR A O 1
ATOM 4010 N N . LYS A 1 507 ? 1.863 -14.048 4.201 1.00 93.19 507 LYS A N 1
ATOM 4011 C CA . LYS A 1 507 ? 0.497 -14.611 4.194 1.00 93.19 507 LYS A CA 1
ATOM 4012 C C . LYS A 1 507 ? 0.220 -15.467 2.956 1.00 93.19 507 LYS A C 1
ATOM 4014 O O . LYS A 1 507 ? -0.573 -16.405 3.033 1.00 93.19 507 LYS A O 1
ATOM 4019 N N . ALA A 1 508 ? 0.851 -15.145 1.832 1.00 95.12 508 ALA A N 1
ATOM 4020 C CA . ALA A 1 508 ? 0.696 -15.800 0.542 1.00 95.12 508 ALA A CA 1
ATOM 4021 C C . ALA A 1 508 ? 2.051 -15.853 -0.204 1.00 95.12 508 ALA A C 1
ATOM 4023 O O . ALA A 1 508 ? 2.308 -15.034 -1.086 1.00 95.12 508 ALA A O 1
ATOM 4024 N N . PRO A 1 509 ? 2.921 -16.830 0.109 1.00 95.38 509 PRO A N 1
ATOM 4025 C CA . PRO A 1 509 ? 4.239 -16.932 -0.516 1.00 95.38 509 PRO A CA 1
ATOM 4026 C C . PRO A 1 509 ? 4.187 -17.051 -2.045 1.00 95.38 509 PRO A C 1
ATOM 4028 O O . PRO A 1 509 ? 3.434 -17.862 -2.595 1.00 95.38 509 PRO A O 1
ATOM 4031 N N . GLY A 1 510 ? 5.037 -16.286 -2.729 1.00 95.88 510 GLY A N 1
ATOM 4032 C CA . GLY A 1 510 ? 5.145 -16.220 -4.187 1.00 95.88 510 GLY A CA 1
ATOM 4033 C C . GLY A 1 510 ? 4.163 -15.255 -4.856 1.00 95.88 510 GLY A C 1
ATOM 4034 O O . GLY A 1 510 ? 3.994 -15.338 -6.077 1.00 95.88 510 GLY A O 1
ATOM 4035 N N . SER A 1 511 ? 3.520 -14.369 -4.092 1.00 96.50 511 SER A N 1
ATOM 4036 C CA . SER A 1 511 ? 2.578 -13.359 -4.591 1.00 96.50 511 SER A CA 1
ATOM 4037 C C . SER A 1 511 ? 3.231 -12.409 -5.588 1.00 96.50 511 SER A C 1
ATOM 4039 O O . SER A 1 511 ? 2.706 -12.230 -6.685 1.00 96.50 511 SER A O 1
ATOM 4041 N N . ILE A 1 512 ? 4.408 -11.867 -5.272 1.00 96.50 512 ILE A N 1
ATOM 4042 C CA . ILE A 1 512 ? 5.134 -10.930 -6.140 1.00 96.50 512 ILE A CA 1
ATOM 4043 C C . ILE A 1 512 ? 5.495 -11.621 -7.456 1.00 96.50 512 ILE A C 1
ATOM 4045 O O . ILE A 1 512 ? 5.217 -11.101 -8.536 1.00 96.50 512 ILE A O 1
ATOM 4049 N N . ARG A 1 513 ? 6.030 -12.849 -7.397 1.00 95.38 513 ARG A N 1
ATOM 4050 C CA . ARG A 1 513 ? 6.321 -13.634 -8.607 1.00 95.38 513 ARG A CA 1
ATOM 4051 C C . ARG A 1 513 ? 5.060 -13.869 -9.437 1.00 95.38 513 ARG A C 1
ATOM 4053 O O . ARG A 1 513 ? 5.079 -13.644 -10.645 1.00 95.38 513 ARG A O 1
ATOM 4060 N N . ALA A 1 514 ? 3.975 -14.310 -8.803 1.00 95.38 514 ALA A N 1
ATOM 4061 C CA . ALA A 1 514 ? 2.712 -14.557 -9.487 1.00 95.38 514 ALA A CA 1
ATOM 4062 C C . ALA A 1 514 ? 2.154 -13.275 -10.122 1.00 95.38 514 ALA A C 1
ATOM 4064 O O . ALA A 1 514 ? 1.640 -13.328 -11.238 1.00 95.38 514 ALA A O 1
ATOM 4065 N N . MET A 1 515 ? 2.297 -12.121 -9.464 1.00 94.44 515 MET A N 1
ATOM 4066 C CA . MET A 1 515 ? 1.909 -10.817 -10.002 1.00 94.44 515 MET A CA 1
ATOM 4067 C C . MET A 1 515 ? 2.716 -10.450 -11.241 1.00 94.44 515 MET A C 1
ATOM 4069 O O . MET A 1 515 ? 2.118 -10.064 -12.245 1.00 94.44 515 MET A O 1
ATOM 4073 N N . ILE A 1 516 ? 4.040 -10.617 -11.201 1.00 92.50 516 ILE A N 1
ATOM 4074 C CA . ILE A 1 516 ? 4.930 -10.396 -12.347 1.00 92.50 516 ILE A CA 1
ATOM 4075 C C . ILE A 1 516 ? 4.544 -11.318 -13.516 1.00 92.50 516 ILE A C 1
ATOM 4077 O O . ILE A 1 516 ? 4.400 -10.866 -14.653 1.00 92.50 516 ILE A O 1
ATOM 4081 N N . GLU A 1 517 ? 4.310 -12.606 -13.256 1.00 91.19 517 GLU A N 1
ATOM 4082 C CA . GLU A 1 517 ? 3.902 -13.587 -14.272 1.00 91.19 517 GLU A CA 1
ATOM 4083 C C . GLU A 1 517 ? 2.510 -13.298 -14.851 1.00 91.19 517 GLU A C 1
ATOM 4085 O O . GLU A 1 517 ? 2.299 -13.392 -16.065 1.00 91.19 517 GLU A O 1
ATOM 4090 N N . HIS A 1 518 ? 1.554 -12.915 -14.005 1.00 90.88 518 HIS A N 1
ATOM 4091 C CA . HIS A 1 518 ? 0.211 -12.546 -14.433 1.00 90.88 518 HIS A CA 1
ATOM 4092 C C . HIS A 1 518 ? 0.235 -11.256 -15.253 1.00 90.88 518 HIS A C 1
ATOM 4094 O O . HIS A 1 518 ? -0.296 -11.234 -16.364 1.00 90.88 518 HIS A O 1
ATOM 4100 N N . HIS A 1 519 ? 0.919 -10.218 -14.772 1.00 88.00 519 HIS A N 1
ATOM 4101 C CA . HIS A 1 519 ? 1.095 -8.960 -15.494 1.00 88.00 519 HIS A CA 1
ATOM 4102 C C . HIS A 1 519 ? 1.755 -9.197 -16.857 1.00 88.00 519 HIS A C 1
ATOM 4104 O O . HIS A 1 519 ? 1.288 -8.695 -17.885 1.00 88.00 519 HIS A O 1
ATOM 4110 N N . ARG A 1 520 ? 2.780 -10.055 -16.903 1.00 86.06 520 ARG A N 1
ATOM 4111 C CA . ARG A 1 520 ? 3.376 -10.517 -18.156 1.00 86.06 520 ARG A CA 1
ATOM 4112 C C . ARG A 1 520 ? 2.349 -11.179 -19.061 1.00 86.06 520 ARG A C 1
ATOM 4114 O O . ARG A 1 520 ? 2.325 -10.876 -20.245 1.00 86.06 520 ARG A O 1
ATOM 4121 N N . SER A 1 521 ? 1.496 -12.060 -18.546 1.00 85.25 521 SER A N 1
ATOM 4122 C CA . SER A 1 521 ? 0.466 -12.729 -19.355 1.00 85.25 521 SER A CA 1
ATOM 4123 C C . SER A 1 521 ? -0.556 -11.756 -19.964 1.00 85.25 521 SER A C 1
ATOM 4125 O O . SER A 1 521 ? -1.042 -11.993 -21.072 1.00 85.25 521 SER A O 1
ATOM 4127 N N . LEU A 1 522 ? -0.837 -10.639 -19.280 1.00 82.06 522 LEU A N 1
ATOM 4128 C CA . LEU A 1 522 ? -1.733 -9.581 -19.756 1.00 82.06 522 LEU A CA 1
ATOM 4129 C C . LEU A 1 522 ? -1.084 -8.715 -20.839 1.00 82.06 522 LEU A C 1
ATOM 4131 O O . LEU A 1 522 ? -1.726 -8.358 -21.829 1.00 82.06 522 LEU A O 1
ATOM 4135 N N . THR A 1 523 ? 0.192 -8.385 -20.660 1.00 77.44 523 THR A N 1
ATOM 4136 C CA . THR A 1 523 ? 0.952 -7.528 -21.583 1.00 77.44 523 THR A CA 1
ATOM 4137 C C . THR A 1 523 ? 1.498 -8.307 -22.781 1.00 77.44 523 THR A C 1
ATOM 4139 O O . THR A 1 523 ? 1.585 -7.780 -23.887 1.00 77.44 523 THR A O 1
ATOM 4142 N N . HIS A 1 524 ? 1.775 -9.598 -22.605 1.00 73.38 524 HIS A N 1
ATOM 4143 C CA . HIS A 1 524 ? 2.344 -10.497 -23.603 1.00 73.38 524 HIS A CA 1
ATOM 4144 C C . HIS A 1 524 ? 1.324 -11.568 -24.006 1.00 73.38 524 HIS A C 1
ATOM 4146 O O . HIS A 1 524 ? 1.504 -12.761 -23.755 1.00 73.38 524 HIS A O 1
ATOM 4152 N N . SER A 1 525 ? 0.238 -11.155 -24.666 1.00 57.41 525 SER A N 1
ATOM 4153 C CA . SER A 1 525 ? -0.720 -12.117 -25.218 1.00 57.41 525 SER A CA 1
ATOM 4154 C C . SER A 1 525 ? -0.060 -12.989 -26.297 1.00 57.41 525 SER A C 1
ATOM 4156 O O . SER A 1 525 ? 0.517 -12.498 -27.274 1.00 57.41 525 SER A O 1
ATOM 4158 N N . SER A 1 526 ? -0.149 -14.315 -26.151 1.00 47.66 526 SER A N 1
ATOM 4159 C CA . SER A 1 526 ? 0.220 -15.241 -27.222 1.00 47.66 526 SER A CA 1
ATOM 4160 C C . SER A 1 526 ? -0.831 -15.159 -28.334 1.00 47.66 526 SER A C 1
ATOM 4162 O O . SER A 1 526 ? -1.902 -15.757 -28.220 1.00 47.66 526 SER A O 1
ATOM 4164 N N . ILE A 1 527 ? -0.563 -14.422 -29.412 1.00 43.22 527 ILE A N 1
ATOM 4165 C CA . ILE A 1 527 ? -1.454 -14.407 -30.579 1.00 43.22 527 ILE A CA 1
ATOM 4166 C C . ILE A 1 527 ? -1.016 -15.470 -31.592 1.00 43.22 527 ILE A C 1
ATOM 4168 O O . ILE A 1 527 ? 0.131 -15.524 -32.038 1.00 43.22 527 ILE A O 1
ATOM 4172 N N . SER A 1 528 ? -1.989 -16.313 -31.940 1.00 44.50 528 SER A N 1
ATOM 4173 C CA . SER A 1 528 ? -2.002 -17.317 -33.003 1.00 44.50 528 SER A CA 1
ATOM 4174 C C . SER A 1 528 ? -1.206 -16.921 -34.251 1.00 44.50 528 SER A C 1
ATOM 4176 O O . SER A 1 528 ? -1.490 -15.886 -34.848 1.00 44.50 528 SER A O 1
ATOM 4178 N N . SER A 1 529 ? -0.268 -17.788 -34.646 1.00 37.28 529 SER A N 1
ATOM 4179 C CA . SER A 1 529 ? 0.336 -18.002 -35.980 1.00 37.28 529 SER A CA 1
ATOM 4180 C C . SER A 1 529 ? 0.801 -16.817 -36.856 1.00 37.28 529 SER A C 1
ATOM 4182 O O . SER A 1 529 ? 1.380 -17.086 -37.901 1.00 37.28 529 SER A O 1
ATOM 4184 N N . LEU A 1 530 ? 0.601 -15.545 -36.491 1.00 37.91 530 LEU A N 1
ATOM 4185 C CA . LEU A 1 530 ? 0.890 -14.372 -37.339 1.00 37.91 530 LEU A CA 1
ATOM 4186 C C . LEU A 1 530 ? 1.582 -13.195 -36.609 1.00 37.91 530 LEU A C 1
ATOM 4188 O O . LEU A 1 530 ? 1.699 -12.108 -37.163 1.00 37.91 530 LEU A O 1
ATOM 4192 N N . GLY A 1 531 ? 2.117 -13.404 -35.401 1.00 43.66 531 GLY A N 1
ATOM 4193 C CA . GLY A 1 531 ? 3.313 -12.673 -34.944 1.00 43.66 531 GLY A CA 1
ATOM 4194 C C . GLY A 1 531 ? 3.193 -11.190 -34.558 1.00 43.66 531 GLY A C 1
ATOM 4195 O O . GLY A 1 531 ? 4.226 -10.537 -34.426 1.00 43.66 531 GLY A O 1
ATOM 4196 N N . LEU A 1 532 ? 1.997 -10.650 -34.316 1.00 37.19 532 LEU A N 1
ATOM 4197 C CA . LEU A 1 532 ? 1.843 -9.363 -33.624 1.00 37.19 532 LEU A CA 1
ATOM 4198 C C . LEU A 1 532 ? 1.425 -9.617 -32.175 1.00 37.19 532 LEU A C 1
ATOM 4200 O O . LEU A 1 532 ? 0.301 -10.045 -31.931 1.00 37.19 532 LEU A O 1
ATOM 4204 N N . ILE A 1 533 ? 2.321 -9.342 -31.220 1.00 43.94 533 ILE A N 1
ATOM 4205 C CA . ILE A 1 533 ? 1.933 -9.171 -29.814 1.00 43.94 533 ILE A CA 1
ATOM 4206 C C . ILE A 1 533 ? 1.150 -7.864 -29.771 1.00 43.94 533 ILE A C 1
ATOM 4208 O O . ILE A 1 533 ? 1.714 -6.783 -29.952 1.00 43.94 533 ILE A O 1
ATOM 4212 N N . LYS A 1 534 ? -0.168 -7.954 -29.610 1.00 43.31 534 LYS A N 1
ATOM 4213 C CA . LYS A 1 534 ? -0.985 -6.771 -29.376 1.00 43.31 534 LYS A CA 1
ATOM 4214 C C . LYS A 1 534 ? -0.799 -6.415 -27.904 1.00 43.31 534 LYS A C 1
ATOM 4216 O O . LYS A 1 534 ? -1.420 -7.037 -27.047 1.00 43.31 534 LYS A O 1
ATOM 4221 N N . ASN A 1 535 ? 0.088 -5.460 -27.628 1.00 50.44 535 ASN A N 1
ATOM 4222 C CA . ASN A 1 535 ? 0.181 -4.854 -26.305 1.00 50.44 535 ASN A CA 1
ATOM 4223 C C . ASN A 1 535 ? -1.165 -4.216 -25.987 1.00 50.44 535 ASN A C 1
ATOM 4225 O O . ASN A 1 535 ? -1.612 -3.308 -26.695 1.00 50.44 535 ASN A O 1
ATOM 4229 N N . MET A 1 536 ? -1.815 -4.693 -24.933 1.00 54.81 536 MET A N 1
ATOM 4230 C CA . MET A 1 536 ? -2.830 -3.883 -24.280 1.00 54.81 536 MET A CA 1
ATOM 4231 C C . MET A 1 536 ? -2.066 -2.814 -23.503 1.00 54.81 536 MET A C 1
ATOM 4233 O O . MET A 1 536 ? -1.242 -3.145 -22.659 1.00 54.81 536 MET A O 1
ATOM 4237 N N . LYS A 1 537 ? -2.280 -1.541 -23.843 1.00 56.91 537 LYS A N 1
ATOM 4238 C CA . LYS A 1 537 ? -1.548 -0.393 -23.280 1.00 56.91 537 LYS A CA 1
ATOM 4239 C C . LYS A 1 537 ? -1.838 -0.126 -21.788 1.00 56.91 537 LYS A C 1
ATOM 4241 O O . LYS A 1 537 ? -1.426 0.904 -21.282 1.00 56.91 537 LYS A O 1
ATOM 4246 N N . GLU A 1 538 ? -2.577 -0.998 -21.102 1.00 68.50 538 GLU A N 1
ATOM 4247 C CA . GLU A 1 538 ? -3.314 -0.633 -19.881 1.00 68.50 538 GLU A CA 1
ATOM 4248 C C . GLU A 1 538 ? -3.324 -1.735 -18.805 1.00 68.50 538 GLU A C 1
ATOM 4250 O O . GLU A 1 538 ? -4.251 -1.799 -18.005 1.00 68.50 538 GLU A O 1
ATOM 4255 N N . ALA A 1 539 ? -2.342 -2.642 -18.771 1.00 77.94 539 ALA A N 1
ATOM 4256 C CA . ALA A 1 539 ? -2.230 -3.547 -17.623 1.00 77.94 539 ALA A CA 1
ATOM 4257 C C . ALA A 1 539 ? -1.553 -2.805 -16.462 1.00 77.94 539 ALA A C 1
ATOM 4259 O O . ALA A 1 539 ? -0.443 -2.308 -16.634 1.00 77.94 539 ALA A O 1
ATOM 4260 N N . ARG A 1 540 ? -2.193 -2.743 -15.291 1.00 85.06 540 ARG A N 1
ATOM 4261 C CA . ARG A 1 540 ? -1.592 -2.205 -14.058 1.00 85.06 540 ARG A CA 1
ATOM 4262 C C . ARG A 1 540 ? -1.273 -3.342 -13.098 1.00 85.06 540 ARG A C 1
ATOM 4264 O O . ARG A 1 540 ? -1.966 -4.363 -13.097 1.00 85.06 540 ARG A O 1
ATOM 4271 N N . TYR A 1 541 ? -0.257 -3.186 -12.255 1.00 88.31 541 TYR A N 1
ATOM 4272 C CA . TYR A 1 541 ? 0.032 -4.186 -11.222 1.00 88.31 541 TYR A CA 1
ATOM 4273 C C . TYR A 1 541 ? -1.085 -4.294 -10.189 1.00 88.31 541 TYR A C 1
ATOM 4275 O O . TYR A 1 541 ? -1.352 -5.397 -9.717 1.00 88.31 541 TYR A O 1
ATOM 4283 N N . LEU A 1 542 ? -1.819 -3.207 -9.932 1.00 86.50 542 LEU A N 1
ATOM 4284 C CA . LEU A 1 542 ? -3.022 -3.251 -9.101 1.00 86.50 542 LEU A CA 1
ATOM 4285 C C . LEU A 1 542 ? -4.060 -4.246 -9.649 1.00 86.50 542 LEU A C 1
ATOM 4287 O O . LEU A 1 542 ? -4.609 -5.035 -8.888 1.00 86.50 542 LEU A O 1
ATOM 4291 N N . ASP A 1 543 ? -4.268 -4.288 -10.970 1.00 87.00 543 ASP A N 1
ATOM 4292 C CA . ASP A 1 543 ? -5.208 -5.235 -11.583 1.00 87.00 543 ASP A CA 1
ATOM 4293 C C . ASP A 1 543 ? -4.731 -6.692 -11.400 1.00 87.00 543 ASP A C 1
ATOM 4295 O O . ASP A 1 543 ? -5.540 -7.592 -11.162 1.00 87.00 543 ASP A O 1
ATOM 4299 N N . SER A 1 544 ? -3.413 -6.934 -11.454 1.00 90.94 544 SER A N 1
ATOM 4300 C CA . SER A 1 544 ? -2.821 -8.244 -11.142 1.00 90.94 544 SER A CA 1
ATOM 4301 C C . SER A 1 544 ? -2.965 -8.622 -9.670 1.00 90.94 544 SER A C 1
ATOM 4303 O O . SER A 1 544 ? -3.293 -9.772 -9.379 1.00 90.94 544 SER A O 1
ATOM 4305 N N . LEU A 1 545 ? -2.758 -7.676 -8.750 1.00 91.81 545 LEU A N 1
ATOM 4306 C CA . LEU A 1 545 ? -2.923 -7.898 -7.315 1.00 91.81 545 LEU A CA 1
ATOM 4307 C C . LEU A 1 545 ? -4.367 -8.286 -6.999 1.00 91.81 545 LEU A C 1
ATOM 4309 O O . LEU A 1 545 ? -4.600 -9.324 -6.387 1.00 91.81 545 LEU A O 1
ATOM 4313 N N . THR A 1 546 ? -5.341 -7.506 -7.474 1.00 89.50 546 THR A N 1
ATOM 4314 C CA . THR A 1 546 ? -6.767 -7.781 -7.247 1.00 89.50 546 THR A CA 1
ATOM 4315 C C . THR A 1 546 ? -7.208 -9.091 -7.899 1.00 89.50 546 THR A C 1
ATOM 4317 O O . THR A 1 546 ? -8.064 -9.788 -7.357 1.00 89.50 546 THR A O 1
ATOM 4320 N N . TYR A 1 547 ? -6.631 -9.457 -9.048 1.00 92.31 547 TYR A N 1
ATOM 4321 C CA . TYR A 1 547 ? -6.916 -10.739 -9.694 1.00 92.31 547 TYR A CA 1
ATOM 4322 C C . TYR A 1 547 ? -6.408 -11.934 -8.875 1.00 92.31 547 TYR A C 1
ATOM 4324 O O . TYR A 1 547 ? -7.128 -12.921 -8.719 1.00 92.31 547 TYR A O 1
ATOM 4332 N N . LEU A 1 548 ? -5.177 -11.858 -8.364 1.00 93.81 548 LEU A N 1
ATOM 4333 C CA . LEU A 1 548 ? -4.543 -12.953 -7.621 1.00 93.81 548 LEU A CA 1
ATOM 4334 C C . LEU A 1 548 ? -5.020 -13.034 -6.168 1.00 93.81 548 LEU A C 1
ATOM 4336 O O . LEU A 1 548 ? -5.108 -14.126 -5.608 1.00 93.81 548 LEU A O 1
ATOM 4340 N N . HIS A 1 549 ? -5.375 -11.892 -5.582 1.00 93.31 549 HIS A N 1
ATOM 4341 C CA . HIS A 1 549 ? -5.792 -11.755 -4.191 1.00 93.31 549 HIS A CA 1
ATOM 4342 C C . HIS A 1 549 ? -7.132 -11.003 -4.099 1.00 93.31 549 HIS A C 1
ATOM 4344 O O . HIS A 1 549 ? -7.200 -9.912 -3.534 1.00 93.31 549 HIS A O 1
ATOM 4350 N N . PRO A 1 550 ? -8.237 -11.569 -4.622 1.00 90.69 550 PRO A N 1
ATOM 4351 C CA . PRO A 1 550 ? -9.545 -10.907 -4.598 1.00 90.69 550 PRO A CA 1
ATOM 4352 C C . PRO A 1 550 ? -10.096 -10.703 -3.177 1.00 90.69 550 PRO A C 1
ATOM 4354 O O . PRO A 1 550 ? -10.935 -9.832 -2.963 1.00 90.69 550 PRO A O 1
ATOM 4357 N N . ASP A 1 551 ? -9.609 -11.490 -2.213 1.00 87.81 551 ASP A N 1
ATOM 4358 C CA . ASP A 1 551 ? -9.984 -11.430 -0.798 1.00 87.81 551 ASP A CA 1
ATOM 4359 C C . ASP A 1 551 ? -8.952 -10.666 0.059 1.00 87.81 551 ASP A C 1
ATOM 4361 O O . ASP A 1 551 ? -8.931 -10.807 1.286 1.00 87.81 551 ASP A O 1
ATOM 4365 N N . LEU A 1 552 ? -8.059 -9.887 -0.570 1.00 87.56 552 LEU A N 1
ATOM 4366 C CA . LEU A 1 552 ? -7.013 -9.148 0.131 1.00 87.56 552 LEU A CA 1
ATOM 4367 C C . LEU A 1 552 ? -7.620 -8.127 1.095 1.00 87.56 552 LEU A C 1
ATOM 4369 O O . LEU A 1 552 ? -8.254 -7.150 0.700 1.00 87.56 552 LEU A O 1
ATOM 4373 N N . ASN A 1 553 ? -7.412 -8.350 2.388 1.00 88.31 553 ASN A N 1
ATOM 4374 C CA . ASN A 1 553 ? -7.974 -7.509 3.431 1.00 88.31 553 ASN A CA 1
ATOM 4375 C C . ASN A 1 553 ? -6.959 -6.439 3.843 1.00 88.31 553 ASN A C 1
ATOM 4377 O O . ASN A 1 553 ? -6.080 -6.709 4.660 1.00 88.31 553 ASN A O 1
ATOM 4381 N N . PHE A 1 554 ? -7.096 -5.229 3.296 1.00 87.75 554 PHE A N 1
ATOM 4382 C CA . PHE A 1 554 ? -6.185 -4.124 3.606 1.00 87.75 554 PHE A CA 1
ATOM 4383 C C . PHE A 1 554 ? -6.206 -3.748 5.098 1.00 87.75 554 PHE A C 1
ATOM 4385 O O . PHE A 1 554 ? -5.154 -3.508 5.677 1.00 87.75 554 PHE A O 1
ATOM 4392 N N . LEU A 1 555 ? -7.366 -3.832 5.770 1.00 90.69 555 LEU A N 1
ATOM 4393 C CA . LEU A 1 555 ? -7.438 -3.621 7.222 1.00 90.69 555 LEU A CA 1
ATOM 4394 C C . LEU A 1 555 ? -6.567 -4.628 7.974 1.00 90.69 555 LEU A C 1
ATOM 4396 O O . LEU A 1 555 ? -5.925 -4.269 8.952 1.00 90.69 555 LEU A O 1
ATOM 4400 N N . MET A 1 556 ? -6.537 -5.884 7.518 1.00 91.25 556 MET A N 1
ATOM 4401 C CA . MET A 1 556 ? -5.699 -6.911 8.134 1.00 91.25 556 MET A CA 1
ATOM 4402 C C . MET A 1 556 ? -4.219 -6.568 7.990 1.00 91.25 556 MET A C 1
ATOM 4404 O O . MET A 1 556 ? -3.508 -6.668 8.982 1.00 91.25 556 MET A O 1
ATOM 4408 N N . PHE A 1 557 ? -3.782 -6.118 6.809 1.00 91.69 557 PHE A N 1
ATOM 4409 C CA . PHE A 1 557 ? -2.419 -5.625 6.606 1.00 91.69 557 PHE A CA 1
ATOM 4410 C C . PHE A 1 557 ? -2.089 -4.481 7.562 1.00 91.69 557 PHE A C 1
ATOM 4412 O O . PHE A 1 557 ? -1.153 -4.610 8.340 1.00 91.69 557 PHE A O 1
ATOM 4419 N N . VAL A 1 558 ? -2.890 -3.413 7.569 1.00 90.69 558 VAL A N 1
ATOM 4420 C CA . VAL A 1 558 ? -2.627 -2.238 8.411 1.00 90.69 558 VAL A CA 1
ATOM 4421 C C . VAL A 1 558 ? -2.601 -2.627 9.890 1.00 90.69 558 VAL A C 1
ATOM 4423 O O . VAL A 1 558 ? -1.690 -2.236 10.608 1.00 90.69 558 VAL A O 1
ATOM 4426 N N . THR A 1 559 ? -3.531 -3.470 10.355 1.00 91.44 559 THR A N 1
ATOM 4427 C CA . THR A 1 559 ? -3.508 -3.960 11.745 1.00 91.44 559 THR A CA 1
ATOM 4428 C C . THR A 1 559 ? -2.308 -4.859 12.035 1.00 91.44 559 THR A C 1
ATOM 4430 O O . THR A 1 559 ? -1.764 -4.807 13.137 1.00 91.44 559 THR A O 1
ATOM 4433 N N . ASP A 1 560 ? -1.894 -5.692 11.076 1.00 91.50 560 ASP A N 1
ATOM 4434 C CA . ASP A 1 560 ? -0.730 -6.559 11.227 1.00 91.50 560 ASP A CA 1
ATOM 4435 C C . ASP A 1 560 ? 0.561 -5.740 11.243 1.00 91.50 560 ASP A C 1
ATOM 4437 O O . ASP A 1 560 ? 1.470 -6.097 11.981 1.00 91.50 560 ASP A O 1
ATOM 4441 N N . ALA A 1 561 ? 0.647 -4.661 10.466 1.00 88.69 561 ALA A N 1
ATOM 4442 C CA . ALA A 1 561 ? 1.839 -3.830 10.358 1.00 88.69 561 ALA A CA 1
ATOM 4443 C C . ALA A 1 561 ? 1.936 -2.844 11.525 1.00 88.69 561 ALA A C 1
ATOM 4445 O O . ALA A 1 561 ? 2.944 -2.815 12.216 1.00 88.69 561 ALA A O 1
ATOM 4446 N N . LEU A 1 562 ? 0.873 -2.096 11.823 1.00 87.12 562 LEU A N 1
ATOM 4447 C CA . LEU A 1 562 ? 0.902 -1.085 12.882 1.00 87.12 562 LEU A CA 1
ATOM 4448 C C . LEU A 1 562 ? 0.871 -1.666 14.288 1.00 87.12 562 LEU A C 1
ATOM 4450 O O . LEU A 1 562 ? 1.506 -1.116 15.181 1.00 87.12 562 LEU A O 1
ATOM 4454 N N . TYR A 1 563 ? 0.107 -2.739 14.503 1.00 88.50 563 TYR A N 1
ATOM 4455 C CA . TYR A 1 563 ? -0.184 -3.211 15.853 1.00 88.50 563 TYR A CA 1
ATOM 4456 C C . TYR A 1 563 ? 0.360 -4.610 16.117 1.00 88.50 563 TYR A C 1
ATOM 4458 O O . TYR A 1 563 ? 1.170 -4.797 17.020 1.00 88.50 563 TYR A O 1
ATOM 4466 N N . TRP A 1 564 ? -0.061 -5.627 15.358 1.00 89.31 564 TRP A N 1
ATOM 4467 C CA . TRP A 1 564 ? 0.279 -7.008 15.720 1.00 89.31 564 TRP A CA 1
ATOM 4468 C C . TRP A 1 564 ? 1.735 -7.376 15.474 1.00 89.31 564 TRP A C 1
ATOM 4470 O O . TRP A 1 564 ? 2.257 -8.218 16.207 1.00 89.31 564 TRP A O 1
ATOM 4480 N N . LYS A 1 565 ? 2.348 -6.804 14.435 1.00 87.31 565 LYS A N 1
ATOM 4481 C CA . LYS A 1 565 ? 3.744 -7.002 14.018 1.00 87.31 565 LYS A CA 1
ATOM 4482 C C . LYS A 1 565 ? 4.118 -8.477 13.995 1.00 87.31 565 LYS A C 1
ATOM 4484 O O . LYS A 1 565 ? 5.065 -8.948 14.620 1.00 87.31 565 LYS A O 1
ATOM 4489 N N . ASN A 1 566 ? 3.218 -9.256 13.397 1.00 85.38 566 ASN A N 1
ATOM 4490 C CA . ASN A 1 566 ? 3.229 -10.713 13.481 1.00 85.38 566 ASN A CA 1
ATOM 4491 C C . ASN A 1 566 ? 3.800 -11.390 12.225 1.00 85.38 566 ASN A C 1
ATOM 4493 O O . ASN A 1 566 ? 3.811 -12.625 12.176 1.00 85.38 566 ASN A O 1
ATOM 4497 N N . PHE A 1 567 ? 4.268 -10.597 11.261 1.00 84.81 567 PHE A N 1
ATOM 4498 C CA . PHE A 1 567 ? 5.094 -11.016 10.130 1.00 84.81 567 PHE A CA 1
ATOM 4499 C C . PHE A 1 567 ? 6.569 -10.667 10.410 1.00 84.81 567 PHE A C 1
ATOM 4501 O O . PHE A 1 567 ? 6.836 -9.978 11.382 1.00 84.81 567 PHE A O 1
ATOM 4508 N N . GLU A 1 568 ? 7.515 -11.228 9.657 1.00 82.00 568 GLU A N 1
ATOM 4509 C CA . GLU A 1 568 ? 8.959 -10.898 9.703 1.00 82.00 568 GLU A CA 1
ATOM 4510 C C . GLU A 1 568 ? 9.661 -10.857 11.083 1.00 82.00 568 GLU A C 1
ATOM 4512 O O . GLU A 1 568 ? 10.359 -9.917 11.422 1.00 82.00 568 GLU A O 1
ATOM 4517 N N . LYS A 1 569 ? 9.479 -11.846 11.960 1.00 80.06 569 LYS A N 1
ATOM 4518 C CA . LYS A 1 569 ? 9.886 -11.713 13.382 1.00 80.06 569 LYS A CA 1
ATOM 4519 C C . LYS A 1 569 ? 11.400 -11.695 13.657 1.00 80.06 569 LYS A C 1
ATOM 4521 O O . LYS A 1 569 ? 11.787 -11.645 14.826 1.00 80.06 569 LYS A O 1
ATOM 4526 N N . ASP A 1 570 ? 12.229 -11.836 12.638 1.00 79.06 570 ASP A N 1
ATOM 4527 C CA . ASP A 1 570 ? 13.684 -11.949 12.706 1.00 79.06 570 ASP A CA 1
ATOM 4528 C C . ASP A 1 570 ? 14.435 -10.611 12.602 1.00 79.06 570 ASP A C 1
ATOM 4530 O O . ASP A 1 570 ? 15.628 -10.579 12.896 1.00 79.06 570 ASP A O 1
ATOM 4534 N N . GLU A 1 571 ? 13.735 -9.508 12.334 1.00 76.44 571 GLU A N 1
ATOM 4535 C CA . GLU A 1 571 ? 14.310 -8.169 12.126 1.00 76.44 571 GLU A CA 1
ATOM 4536 C C . GLU A 1 571 ? 14.056 -7.208 13.296 1.00 76.44 571 GLU A C 1
ATOM 4538 O O . GLU A 1 571 ? 13.135 -6.398 13.276 1.00 76.44 571 GLU A O 1
ATOM 4543 N N . SER A 1 572 ? 14.848 -7.296 14.363 1.00 69.56 572 SER A N 1
ATOM 4544 C CA . SER A 1 572 ? 14.655 -6.454 15.557 1.00 69.56 572 SER A CA 1
ATOM 4545 C C . SER A 1 572 ? 15.690 -5.342 15.738 1.00 69.56 572 SER A C 1
ATOM 4547 O O . SER A 1 572 ? 15.623 -4.639 16.752 1.00 69.56 572 SER A O 1
ATOM 4549 N N . ASP A 1 573 ? 16.679 -5.195 14.846 1.00 77.94 573 ASP A N 1
ATOM 4550 C CA . ASP A 1 573 ? 17.657 -4.115 15.004 1.00 77.94 573 ASP A CA 1
ATOM 4551 C C . ASP A 1 573 ? 16.990 -2.752 14.748 1.00 77.94 573 ASP A C 1
ATOM 4553 O O . ASP A 1 573 ? 16.011 -2.627 14.017 1.00 77.94 573 ASP A O 1
ATOM 4557 N N . LEU A 1 574 ? 17.542 -1.693 15.350 1.00 71.19 574 LEU A N 1
ATOM 4558 C CA . LEU A 1 574 ? 16.993 -0.327 15.301 1.00 71.19 574 LEU A CA 1
ATOM 4559 C C . LEU A 1 574 ? 16.840 0.235 13.870 1.00 71.19 574 LEU A C 1
ATOM 4561 O O . LEU A 1 574 ? 16.116 1.207 13.673 1.00 71.19 574 LEU A O 1
ATOM 4565 N N . LEU A 1 575 ? 17.554 -0.340 12.899 1.00 72.38 575 LEU A N 1
ATOM 4566 C CA . LEU A 1 575 ? 17.538 0.065 11.490 1.00 72.38 575 LEU A CA 1
ATOM 4567 C C . LEU A 1 575 ? 16.759 -0.904 10.586 1.00 72.38 575 LEU A C 1
ATOM 4569 O O . LEU A 1 575 ? 16.624 -0.618 9.395 1.00 72.38 575 LEU A O 1
ATOM 4573 N N . ASP A 1 576 ? 16.260 -2.009 11.144 1.00 76.00 576 ASP A N 1
ATOM 4574 C CA . ASP A 1 576 ? 15.455 -2.993 10.425 1.00 76.00 576 ASP A CA 1
ATOM 4575 C C . ASP A 1 576 ? 13.966 -2.622 10.489 1.00 76.00 576 ASP A C 1
ATOM 4577 O O . ASP A 1 576 ? 13.561 -1.673 11.177 1.00 76.00 576 ASP A O 1
ATOM 4581 N N . LEU A 1 577 ? 13.130 -3.411 9.806 1.00 74.62 577 LEU A N 1
ATOM 4582 C CA . LEU A 1 577 ? 11.696 -3.186 9.694 1.00 74.62 577 LEU A CA 1
ATOM 4583 C C . LEU A 1 577 ? 11.027 -2.926 11.059 1.00 74.62 577 LEU A C 1
ATOM 4585 O O . LEU A 1 577 ? 10.313 -1.930 11.208 1.00 74.62 577 LEU A O 1
ATOM 4589 N N . TRP A 1 578 ? 11.261 -3.760 12.080 1.00 73.81 578 TRP A N 1
ATOM 4590 C CA . TRP A 1 578 ? 10.588 -3.593 13.381 1.00 73.81 578 TRP A CA 1
ATOM 4591 C C . TRP A 1 578 ? 11.236 -2.574 14.307 1.00 73.81 578 TRP A C 1
ATOM 4593 O O . TRP A 1 578 ? 10.548 -2.052 15.186 1.00 73.81 578 TRP A O 1
ATOM 4603 N N . GLY A 1 579 ? 12.507 -2.227 14.091 1.00 76.56 579 GLY A N 1
ATOM 4604 C CA . GLY A 1 579 ? 13.177 -1.182 14.864 1.00 76.56 579 GLY A CA 1
ATOM 4605 C C . GLY A 1 579 ? 12.441 0.158 14.798 1.00 76.56 579 GLY A C 1
ATOM 4606 O O . GLY A 1 579 ? 12.341 0.856 15.807 1.00 76.56 579 GLY A O 1
ATOM 4607 N N . LEU A 1 580 ? 11.869 0.487 13.634 1.00 74.94 580 LEU A N 1
ATOM 4608 C CA . LEU A 1 580 ? 11.144 1.742 13.403 1.00 74.94 580 LEU A CA 1
ATOM 4609 C C . LEU A 1 580 ? 9.670 1.698 13.817 1.00 74.94 580 LEU A C 1
ATOM 4611 O O . LEU A 1 580 ? 9.136 2.702 14.293 1.00 74.94 580 LEU A O 1
ATOM 4615 N N . LEU A 1 581 ? 8.999 0.555 13.655 1.00 75.81 581 LEU A N 1
ATOM 4616 C CA . LEU A 1 581 ? 7.603 0.429 14.078 1.00 75.81 581 LEU A CA 1
ATOM 4617 C C . LEU A 1 581 ? 7.459 0.273 15.591 1.00 75.81 581 LEU A C 1
ATOM 4619 O O . LEU A 1 581 ? 6.382 0.543 16.123 1.00 75.81 581 LEU A O 1
ATOM 4623 N N . GLY A 1 582 ? 8.509 -0.163 16.284 1.00 81.50 582 GLY A N 1
ATOM 4624 C CA . GLY A 1 582 ? 8.496 -0.489 17.707 1.00 81.50 582 GLY A CA 1
ATOM 4625 C C . GLY A 1 582 ? 8.034 -1.921 17.975 1.00 81.50 582 GLY A C 1
ATOM 4626 O O . GLY A 1 582 ? 7.730 -2.682 17.053 1.00 81.50 582 GLY A O 1
ATOM 4627 N N . ASP A 1 583 ? 7.896 -2.275 19.248 1.00 85.81 583 ASP A N 1
ATOM 4628 C CA . ASP A 1 583 ? 7.617 -3.650 19.665 1.00 85.81 583 ASP A CA 1
ATOM 4629 C C . ASP A 1 583 ? 6.215 -4.154 19.242 1.00 85.81 583 ASP A C 1
ATOM 4631 O O . ASP A 1 583 ? 5.270 -3.370 19.074 1.00 85.81 583 ASP A O 1
ATOM 4635 N N . PRO A 1 584 ? 6.033 -5.477 19.052 1.00 88.31 584 PRO A N 1
ATOM 4636 C CA . PRO A 1 584 ? 4.724 -6.063 18.787 1.00 88.31 584 PRO A CA 1
ATOM 4637 C C . PRO A 1 584 ? 3.693 -5.704 19.857 1.00 88.31 584 PRO A C 1
ATOM 4639 O O . PRO A 1 584 ? 3.921 -5.934 21.043 1.00 88.31 584 PRO A O 1
ATOM 4642 N N . LYS A 1 585 ? 2.509 -5.268 19.409 1.00 89.31 585 LYS A N 1
ATOM 4643 C CA . LYS A 1 585 ? 1.368 -4.776 20.210 1.00 89.31 585 LYS A CA 1
ATOM 4644 C C . LYS A 1 585 ? 1.554 -3.393 20.832 1.00 89.31 585 LYS A C 1
ATOM 4646 O O . LYS A 1 585 ? 0.686 -2.967 21.596 1.00 89.31 585 LYS A O 1
ATOM 4651 N N . ASP A 1 586 ? 2.617 -2.698 20.457 1.00 88.00 586 ASP A N 1
ATOM 4652 C CA . ASP A 1 586 ? 2.759 -1.266 20.666 1.00 88.00 586 ASP A CA 1
ATOM 4653 C C . ASP A 1 586 ? 2.536 -0.535 19.349 1.00 88.00 586 ASP A C 1
ATOM 4655 O O . ASP A 1 586 ? 2.913 -1.026 18.282 1.00 88.00 586 ASP A O 1
ATOM 4659 N N . VAL A 1 587 ? 1.900 0.631 19.418 1.00 86.50 587 VAL A N 1
ATOM 4660 C CA . VAL A 1 587 ? 1.789 1.506 18.254 1.00 86.50 587 VAL A CA 1
ATOM 4661 C C . VAL A 1 587 ? 3.085 2.298 18.078 1.00 86.50 587 VAL A C 1
ATOM 4663 O O . VAL A 1 587 ? 3.747 2.621 19.068 1.00 86.50 587 VAL A O 1
ATOM 4666 N N . PRO A 1 588 ? 3.467 2.606 16.834 1.00 86.12 588 PRO A N 1
ATOM 4667 C CA . PRO A 1 588 ? 4.638 3.424 16.565 1.00 86.12 588 PRO A CA 1
ATOM 4668 C C . PRO A 1 588 ? 4.650 4.770 17.352 1.00 86.12 588 PRO A C 1
ATOM 4670 O O . PRO A 1 588 ? 3.617 5.406 17.530 1.00 86.12 588 PRO A O 1
ATOM 4673 N N . GLU A 1 589 ? 5.830 5.279 17.759 1.00 85.81 589 GLU A N 1
ATOM 4674 C CA . GLU A 1 589 ? 5.992 6.497 18.601 1.00 85.81 589 GLU A CA 1
ATOM 4675 C C . GLU A 1 589 ? 5.324 7.801 18.085 1.00 85.81 589 GLU A C 1
ATOM 4677 O O . GLU A 1 589 ? 4.596 8.426 18.835 1.00 85.81 589 GLU A O 1
ATOM 4682 N N . ASP A 1 590 ? 5.498 8.218 16.827 1.00 82.75 590 ASP A N 1
ATOM 4683 C CA . ASP A 1 590 ? 4.739 9.300 16.170 1.00 82.75 590 ASP A CA 1
ATOM 4684 C C . ASP A 1 590 ? 3.203 9.230 16.251 1.00 82.75 590 ASP A C 1
ATOM 4686 O O . ASP A 1 590 ? 2.582 10.286 16.212 1.00 82.75 590 ASP A O 1
ATOM 4690 N N . LEU A 1 591 ? 2.577 8.059 16.440 1.00 87.56 591 LEU A N 1
ATOM 4691 C CA . LEU A 1 591 ? 1.129 7.985 16.641 1.00 87.56 591 LEU A CA 1
ATOM 4692 C C . LEU A 1 591 ? 0.761 8.458 18.049 1.00 87.56 591 LEU A C 1
ATOM 4694 O O . LEU A 1 591 ? -0.411 8.670 18.338 1.00 87.56 591 LEU A O 1
ATOM 4698 N N . HIS A 1 592 ? 1.762 8.671 18.908 1.00 89.31 592 HIS A N 1
ATOM 4699 C CA . HIS A 1 592 ? 1.624 9.376 20.173 1.00 89.31 592 HIS A CA 1
ATOM 4700 C C . HIS A 1 592 ? 1.867 10.889 20.044 1.00 89.31 592 HIS A C 1
ATOM 4702 O O . HIS A 1 592 ? 1.966 11.591 21.055 1.00 89.31 592 HIS A O 1
ATOM 4708 N N . ALA A 1 593 ? 1.995 11.420 18.825 1.00 90.00 593 ALA A N 1
ATOM 4709 C CA . ALA A 1 593 ? 1.986 12.861 18.631 1.00 90.00 593 ALA A CA 1
ATOM 4710 C C . ALA A 1 593 ? 0.600 13.432 19.014 1.00 90.00 593 ALA A C 1
ATOM 4712 O O . ALA A 1 593 ? -0.419 12.768 18.797 1.00 90.00 593 ALA A O 1
ATOM 4713 N N . PRO A 1 594 ? 0.527 14.649 19.591 1.00 91.44 594 PRO A N 1
ATOM 4714 C CA . PRO A 1 594 ? -0.720 15.213 20.120 1.00 91.44 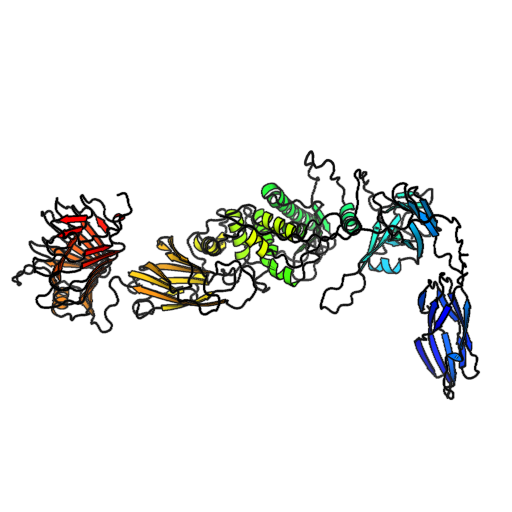594 PRO A CA 1
ATOM 4715 C C . PRO A 1 594 ? -1.881 15.311 19.121 1.00 91.44 594 PRO A C 1
ATOM 4717 O O . PRO A 1 594 ? -3.031 15.389 19.533 1.00 91.44 594 PRO A O 1
ATOM 4720 N N . GLU A 1 595 ? -1.603 15.346 17.821 1.00 92.38 595 GLU A N 1
ATOM 4721 C CA . GLU A 1 595 ? -2.603 15.359 16.750 1.00 92.38 595 GLU A CA 1
ATOM 4722 C C . GLU A 1 595 ? -3.318 14.014 16.535 1.00 92.38 595 GLU A C 1
ATOM 4724 O O . GLU A 1 595 ? -4.409 14.007 15.966 1.00 92.38 595 GLU A O 1
ATOM 4729 N N . TYR A 1 596 ? -2.738 12.904 17.003 1.00 92.44 596 TYR A N 1
ATOM 4730 C CA . TYR A 1 596 ? -3.293 11.552 16.873 1.00 92.44 596 TYR A CA 1
ATOM 4731 C C . TYR A 1 596 ? -3.824 10.991 18.197 1.00 92.44 596 TYR A C 1
ATOM 4733 O O . TYR A 1 596 ? -4.475 9.948 18.182 1.00 92.44 596 TYR A O 1
ATOM 4741 N N . ILE A 1 597 ? -3.582 11.663 19.330 1.00 95.19 597 ILE A N 1
ATOM 4742 C CA . ILE A 1 597 ? -4.102 11.270 20.645 1.00 95.19 597 ILE A CA 1
ATOM 4743 C C . ILE A 1 597 ? -5.328 12.108 21.008 1.00 95.19 597 ILE A C 1
ATOM 4745 O O . ILE A 1 597 ? -5.290 13.338 21.046 1.00 95.19 597 ILE A O 1
ATOM 4749 N N . PHE A 1 598 ? -6.402 11.416 21.372 1.00 96.19 598 PHE A N 1
ATOM 4750 C CA . PHE A 1 598 ? -7.650 11.988 21.847 1.00 96.19 598 PHE A CA 1
ATOM 4751 C C . PHE A 1 598 ? -7.931 11.518 23.272 1.00 96.19 598 PHE A C 1
ATOM 4753 O O . PHE A 1 598 ? -8.497 10.445 23.488 1.00 96.19 598 PHE A O 1
ATOM 4760 N N . THR A 1 599 ? -7.547 12.349 24.240 1.00 94.75 599 THR A N 1
ATOM 4761 C CA . THR A 1 599 ? -7.682 12.023 25.659 1.00 94.75 599 THR A CA 1
ATOM 4762 C C . THR A 1 599 ? -9.063 12.341 26.193 1.00 94.75 599 THR A C 1
ATOM 4764 O O . THR A 1 599 ? -9.544 13.471 26.099 1.00 94.75 599 THR A O 1
ATOM 4767 N N . LEU A 1 600 ? -9.688 11.332 26.793 1.00 92.00 600 LEU A N 1
ATOM 4768 C CA . LEU A 1 600 ? -10.944 11.472 27.506 1.00 92.00 600 LEU A CA 1
ATOM 4769 C C . LEU A 1 600 ? -10.656 11.798 28.974 1.00 92.00 600 LEU A C 1
ATOM 4771 O O . LEU A 1 600 ? -9.861 11.130 29.639 1.00 92.00 600 LEU A O 1
ATOM 4775 N N . GLU A 1 601 ? -11.324 12.822 29.489 1.00 84.88 601 GLU A N 1
ATOM 4776 C CA . GLU A 1 601 ? -11.158 13.297 30.861 1.00 84.88 601 GLU A CA 1
ATOM 4777 C C . GLU A 1 601 ? -12.515 13.566 31.507 1.00 84.88 601 GLU A C 1
ATOM 4779 O O . GLU A 1 601 ? -13.497 13.907 30.844 1.00 84.88 601 GLU A O 1
ATOM 4784 N N . LYS A 1 602 ? -12.582 13.420 32.828 1.00 74.88 602 LYS A N 1
ATOM 4785 C CA . LYS A 1 602 ? -13.790 13.725 33.594 1.00 74.88 602 LYS A CA 1
ATOM 4786 C C . LYS A 1 602 ? -14.212 15.185 33.403 1.00 74.88 602 LYS A C 1
ATOM 4788 O O . LYS A 1 602 ? -13.393 16.085 33.558 1.00 74.88 602 LYS A O 1
ATOM 4793 N N . CYS A 1 603 ? -15.501 15.429 33.151 1.00 75.62 603 CYS A N 1
ATOM 4794 C CA . CYS A 1 603 ? -16.058 16.751 32.823 1.00 75.62 603 CYS A CA 1
ATOM 4795 C C . CYS A 1 603 ? -15.594 17.326 31.466 1.00 75.62 603 CYS A C 1
ATOM 4797 O O . CYS A 1 603 ? -15.955 18.464 31.149 1.00 75.62 603 CYS A O 1
ATOM 4799 N N . GLY A 1 604 ? -14.803 16.583 30.685 1.00 79.50 604 GLY A N 1
ATOM 4800 C CA . GLY A 1 604 ? -14.368 16.943 29.337 1.00 79.50 604 GLY A CA 1
ATOM 4801 C C . GLY A 1 604 ? -15.181 16.225 28.254 1.00 79.50 604 GLY A C 1
ATOM 4802 O O . GLY A 1 604 ? -15.988 15.349 28.563 1.00 79.50 604 GLY A O 1
ATOM 4803 N N . PRO A 1 605 ? -15.015 16.590 26.970 1.00 87.50 605 PRO A N 1
ATOM 4804 C CA . PRO A 1 605 ? -15.651 15.870 25.871 1.00 87.50 605 PRO A CA 1
ATOM 4805 C C . PRO A 1 605 ? -15.333 14.368 25.926 1.00 87.50 605 PRO A C 1
ATOM 4807 O O . PRO A 1 605 ? -14.180 13.963 26.034 1.00 87.50 605 PRO A O 1
ATOM 4810 N N . GLY A 1 606 ? -16.372 13.551 25.822 1.00 88.62 606 GLY A N 1
ATOM 4811 C CA . GLY A 1 606 ? -16.343 12.098 25.900 1.00 88.62 606 GLY A CA 1
ATOM 4812 C C . GLY A 1 606 ? -16.604 11.531 27.296 1.00 88.62 606 GLY A C 1
ATOM 4813 O O . GLY A 1 606 ? -16.526 10.320 27.464 1.00 88.62 606 GLY A O 1
ATOM 4814 N N . ASP A 1 607 ? -16.960 12.344 28.290 1.00 81.19 607 ASP A N 1
ATOM 4815 C CA . ASP A 1 607 ? -17.314 11.870 29.638 1.00 81.19 607 ASP A CA 1
ATOM 4816 C C . ASP A 1 607 ? -18.766 11.369 29.793 1.00 81.19 607 ASP A C 1
ATOM 4818 O O . ASP A 1 607 ? -19.167 10.957 30.885 1.00 81.19 607 ASP A O 1
ATOM 4822 N N . GLY A 1 608 ? -19.550 11.391 28.710 1.00 81.50 608 GLY A N 1
ATOM 4823 C CA . GLY A 1 608 ? -20.933 10.915 28.670 1.00 81.50 608 GLY A CA 1
ATOM 4824 C C . GLY A 1 608 ? -21.582 11.043 27.287 1.00 81.50 608 GLY A C 1
ATOM 4825 O O . GLY A 1 608 ? -21.060 11.715 26.394 1.00 81.50 608 GLY A O 1
ATOM 4826 N N . GLU A 1 609 ? -22.736 10.397 27.097 1.00 86.25 609 GLU A N 1
ATOM 4827 C CA . GLU A 1 609 ? -23.458 10.357 25.812 1.00 86.25 609 GLU A CA 1
ATOM 4828 C C . GLU A 1 609 ? -23.974 11.741 25.366 1.00 86.25 609 GLU A C 1
ATOM 4830 O O . GLU A 1 609 ? -24.047 12.031 24.171 1.00 86.25 609 GLU A O 1
ATOM 4835 N N . ALA A 1 610 ? -24.317 12.633 26.296 1.00 80.25 610 ALA A N 1
ATOM 4836 C CA . ALA A 1 610 ? -24.722 14.005 25.996 1.00 80.25 610 ALA A CA 1
ATOM 4837 C C . ALA A 1 610 ? -23.528 14.927 25.702 1.00 80.25 610 ALA A C 1
ATOM 4839 O O . ALA A 1 610 ? -23.732 16.045 25.221 1.00 80.25 610 ALA A O 1
ATOM 4840 N N . ASN A 1 611 ? -22.299 14.470 25.958 1.00 86.56 611 ASN A N 1
ATOM 4841 C CA . ASN A 1 611 ? -21.066 15.229 25.781 1.00 86.56 611 ASN A CA 1
ATOM 4842 C C . ASN A 1 611 ? -20.031 14.456 24.948 1.00 86.56 611 ASN A C 1
ATOM 4844 O O . ASN A 1 611 ? -18.861 14.425 25.297 1.00 86.56 611 ASN A O 1
ATOM 4848 N N . LYS A 1 612 ? -20.438 13.813 23.848 1.00 94.12 612 LYS A N 1
ATOM 4849 C CA . LYS A 1 612 ? -19.536 13.015 22.993 1.00 94.12 612 LYS A CA 1
ATOM 4850 C C . LYS A 1 612 ? -18.340 13.835 22.489 1.00 94.12 612 LYS A C 1
ATOM 4852 O O . LYS A 1 612 ? -18.514 14.946 21.982 1.00 94.12 612 LYS A O 1
ATOM 4857 N N . LEU A 1 613 ? -17.142 13.255 22.542 1.00 95.25 613 LEU A N 1
ATOM 4858 C CA . LEU A 1 613 ? -15.988 13.759 21.802 1.00 95.25 613 LEU A CA 1
ATOM 4859 C C . LEU A 1 613 ? -16.163 13.404 20.323 1.00 95.25 613 LEU A C 1
ATOM 4861 O O . LEU A 1 613 ? -16.363 12.240 19.989 1.00 95.25 613 LEU A O 1
ATOM 4865 N N . LYS A 1 614 ? -16.085 14.401 19.440 1.00 96.31 614 LYS A N 1
ATOM 4866 C CA . LYS A 1 614 ? -16.107 14.199 17.987 1.00 96.31 614 LYS A CA 1
ATOM 4867 C C . LYS A 1 614 ? -14.689 14.199 17.442 1.00 96.31 614 LYS A C 1
ATOM 4869 O O . LYS A 1 614 ? -14.008 15.220 17.530 1.00 96.31 614 LYS A O 1
ATOM 4874 N N . ILE A 1 615 ? -14.275 13.079 16.868 1.00 96.31 615 ILE A N 1
ATOM 4875 C CA . ILE A 1 615 ? -12.964 12.911 16.246 1.00 96.31 615 ILE A CA 1
ATOM 4876 C C . ILE A 1 615 ? -13.164 12.860 14.731 1.00 96.31 615 ILE A C 1
ATOM 4878 O O . ILE A 1 615 ? -13.772 11.902 14.248 1.00 96.31 615 ILE A O 1
ATOM 4882 N N . PRO A 1 616 ? -12.701 13.863 13.967 1.00 94.38 616 PRO A N 1
ATOM 4883 C CA . PRO A 1 616 ? -12.791 13.799 12.519 1.00 94.38 616 PRO A CA 1
ATOM 4884 C C . PRO A 1 616 ? -11.863 12.699 12.005 1.00 94.38 616 PRO A C 1
ATOM 4886 O O . PRO A 1 616 ? -10.731 12.578 12.465 1.00 94.38 616 PRO A O 1
ATOM 4889 N N . TYR A 1 617 ? -12.330 11.937 11.024 1.00 91.56 617 TYR A N 1
ATOM 4890 C CA . TYR A 1 617 ? -11.502 11.001 10.280 1.00 91.56 617 TYR A CA 1
ATOM 4891 C C . TYR A 1 617 ? -11.638 11.229 8.778 1.00 91.56 617 TYR A C 1
ATOM 4893 O O . TYR A 1 617 ? -12.687 11.637 8.260 1.00 91.56 617 TYR A O 1
ATOM 4901 N N . THR A 1 618 ? -10.556 10.950 8.069 1.00 86.75 618 THR A N 1
ATOM 4902 C CA . THR A 1 618 ? -10.460 11.052 6.619 1.00 86.75 618 THR A CA 1
ATOM 4903 C C . THR A 1 618 ? -10.349 9.662 6.037 1.00 86.75 618 THR A C 1
ATOM 4905 O O . THR A 1 618 ? -9.452 8.903 6.382 1.00 86.75 618 THR A O 1
ATOM 4908 N N . VAL A 1 619 ? -11.229 9.324 5.098 1.00 81.06 619 VAL A N 1
ATOM 4909 C CA . VAL A 1 619 ? -11.020 8.116 4.306 1.00 81.06 619 VAL A CA 1
ATOM 4910 C C . VAL A 1 619 ? -10.353 8.498 3.005 1.00 81.06 619 VAL A C 1
ATOM 4912 O O . VAL A 1 619 ? -10.977 9.055 2.098 1.00 81.06 619 VAL A O 1
ATOM 4915 N N . TYR A 1 620 ? -9.064 8.206 2.927 1.00 74.38 620 TYR A N 1
ATOM 4916 C CA . TYR A 1 620 ? -8.310 8.350 1.696 1.00 74.38 620 TYR A CA 1
ATOM 4917 C C . TYR A 1 620 ? -8.768 7.314 0.675 1.00 74.38 620 TYR A C 1
ATOM 4919 O O . TYR A 1 620 ? -9.218 6.215 1.014 1.00 74.38 620 TYR A O 1
ATOM 4927 N N . SER A 1 621 ? -8.663 7.672 -0.601 1.00 65.81 621 SER A N 1
ATOM 4928 C CA . SER A 1 621 ? -8.834 6.698 -1.669 1.00 65.81 621 SER A CA 1
ATOM 4929 C C . SER A 1 621 ? -7.773 5.603 -1.507 1.00 65.81 621 SER A C 1
ATOM 4931 O O . SER A 1 621 ? -6.620 5.967 -1.327 1.00 65.81 621 SER A O 1
ATOM 4933 N N . HIS A 1 622 ? -8.178 4.329 -1.597 1.00 70.25 622 HIS A N 1
ATOM 4934 C CA . HIS A 1 622 ? -7.366 3.103 -1.710 1.00 70.25 622 HIS A CA 1
ATOM 4935 C C . HIS A 1 622 ? -5.967 3.096 -1.047 1.00 70.25 622 HIS A C 1
ATOM 4937 O O . HIS A 1 622 ? -5.063 3.818 -1.423 1.00 70.25 622 HIS A O 1
ATOM 4943 N N . LEU A 1 623 ? -5.736 2.142 -0.143 1.00 75.94 623 LEU A N 1
ATOM 4944 C CA . LEU A 1 623 ? -4.409 1.821 0.415 1.00 75.94 623 LEU A CA 1
ATOM 4945 C C . LEU A 1 623 ? -3.782 2.851 1.356 1.00 75.94 623 LEU A C 1
ATOM 4947 O O . LEU A 1 623 ? -2.576 2.805 1.574 1.00 75.94 623 LEU A O 1
ATOM 4951 N N . ALA A 1 624 ? -4.582 3.721 1.963 1.00 83.50 624 ALA A N 1
ATOM 4952 C CA . ALA A 1 624 ? -4.167 4.493 3.132 1.00 83.50 624 ALA A CA 1
ATOM 4953 C C . ALA A 1 624 ? -5.058 4.161 4.332 1.00 83.50 624 ALA A C 1
ATOM 4955 O O . ALA A 1 624 ? -6.184 3.663 4.176 1.00 83.50 624 ALA A O 1
ATOM 4956 N N . ALA A 1 625 ? -4.551 4.444 5.525 1.00 88.56 625 ALA A N 1
ATOM 4957 C CA . ALA A 1 625 ? -5.288 4.294 6.765 1.00 88.56 625 ALA A CA 1
ATOM 4958 C C . ALA A 1 625 ? -5.370 5.627 7.496 1.00 88.56 625 ALA A C 1
ATOM 4960 O O . ALA A 1 625 ? -4.423 6.406 7.497 1.00 88.56 625 ALA A O 1
ATOM 4961 N N . ASP A 1 626 ? -6.496 5.854 8.160 1.00 90.94 626 ASP A N 1
ATOM 4962 C CA . ASP A 1 626 ? -6.562 6.860 9.207 1.00 90.94 626 ASP A CA 1
ATOM 4963 C C . ASP A 1 626 ? -6.459 6.169 10.559 1.00 90.94 626 ASP A C 1
ATOM 4965 O O . ASP A 1 626 ? -7.129 5.156 10.807 1.00 90.94 626 ASP A O 1
ATOM 4969 N N . VAL A 1 627 ? -5.558 6.670 11.396 1.00 92.44 627 VAL A N 1
ATOM 4970 C CA . VAL A 1 627 ? -5.155 6.014 12.634 1.00 92.44 627 VAL A CA 1
ATOM 4971 C C . VAL A 1 627 ? -5.045 7.051 13.728 1.00 92.44 627 VAL A C 1
ATOM 4973 O O . VAL A 1 627 ? -4.332 8.040 13.592 1.00 92.44 627 VAL A O 1
ATOM 4976 N N . PHE A 1 628 ? -5.733 6.794 14.830 1.00 94.50 628 PHE A N 1
ATOM 4977 C CA . PHE A 1 628 ? -5.659 7.624 16.022 1.00 94.50 628 PHE A CA 1
ATOM 4978 C C . PHE A 1 628 ? -5.855 6.781 17.280 1.00 94.50 628 PHE A C 1
ATOM 4980 O O . PHE A 1 628 ? -6.350 5.647 17.243 1.00 94.50 628 PHE A O 1
ATOM 4987 N N . ILE A 1 629 ? -5.441 7.346 18.404 1.00 95.25 629 ILE A N 1
ATOM 4988 C CA . ILE A 1 629 ? -5.481 6.741 19.727 1.00 95.25 629 ILE A CA 1
ATOM 4989 C C . ILE A 1 629 ? -6.512 7.497 20.558 1.00 95.25 629 ILE A C 1
ATOM 4991 O O . ILE A 1 629 ? -6.514 8.722 20.610 1.00 95.25 629 ILE A O 1
ATOM 4995 N N . ILE A 1 630 ? -7.390 6.753 21.216 1.00 95.50 630 ILE A N 1
ATOM 4996 C CA . ILE A 1 630 ? -8.247 7.252 22.286 1.00 95.50 630 ILE A CA 1
ATOM 4997 C C . ILE A 1 630 ? -7.628 6.767 23.589 1.00 95.50 630 ILE A C 1
ATOM 4999 O O . ILE A 1 630 ? -7.514 5.557 23.793 1.00 95.50 630 ILE A O 1
ATOM 5003 N N . ASP A 1 631 ? -7.249 7.678 24.470 1.00 94.69 631 ASP A N 1
ATOM 5004 C CA . ASP A 1 631 ? -6.696 7.334 25.775 1.00 94.69 631 ASP A CA 1
ATOM 5005 C C . ASP A 1 631 ? -7.480 8.001 26.909 1.00 94.69 631 ASP A C 1
ATOM 5007 O O . ASP A 1 631 ? -8.412 8.784 26.707 1.00 94.69 631 ASP A O 1
ATOM 5011 N N . THR A 1 632 ? -7.154 7.623 28.136 1.00 88.62 632 THR A N 1
ATOM 5012 C CA . THR A 1 632 ? -7.600 8.321 29.341 1.00 88.62 632 THR A CA 1
ATOM 5013 C C . THR A 1 632 ? -6.401 8.527 30.243 1.00 88.62 632 THR A C 1
ATOM 5015 O O . THR A 1 632 ? -5.540 7.653 30.356 1.00 88.62 632 THR A O 1
ATOM 5018 N N . TRP A 1 633 ? -6.381 9.662 30.938 1.00 80.50 633 TRP A N 1
ATOM 5019 C CA . TRP A 1 633 ? -5.350 9.976 31.921 1.00 80.50 633 TRP A CA 1
ATOM 5020 C C . TRP A 1 633 ? -5.162 8.851 32.948 1.00 80.50 633 TRP A C 1
ATOM 5022 O O . TRP A 1 633 ? -6.101 8.133 33.298 1.00 80.50 633 TRP A O 1
ATOM 5032 N N . GLU A 1 634 ? -3.950 8.740 33.489 1.00 77.00 634 GLU A N 1
ATOM 5033 C CA . GLU A 1 634 ? -3.720 8.055 34.759 1.00 77.00 634 GLU A CA 1
ATOM 5034 C C . GLU A 1 634 ? -4.080 9.002 35.922 1.00 77.00 634 GLU A C 1
ATOM 5036 O O . GLU A 1 634 ? -3.653 10.157 35.945 1.00 77.00 634 GLU A O 1
ATOM 5041 N N . GLY A 1 635 ? -4.837 8.526 36.918 1.00 74.38 635 GLY A N 1
ATOM 5042 C CA . GLY A 1 635 ? -5.139 9.282 38.145 1.00 74.38 635 GLY A CA 1
ATOM 5043 C C . GLY A 1 635 ? -6.631 9.514 38.412 1.00 74.38 635 GLY A C 1
ATOM 5044 O O . GLY A 1 635 ? -7.486 8.847 37.844 1.00 74.38 635 GLY A O 1
ATOM 5045 N N . GLU A 1 636 ? -6.954 10.447 39.317 1.00 67.38 636 GLU A N 1
ATOM 5046 C CA . GLU A 1 636 ? -8.333 10.689 39.798 1.00 67.38 636 GLU A CA 1
ATOM 5047 C C . GLU A 1 636 ? -9.285 11.278 38.736 1.00 67.38 636 GLU A C 1
ATOM 5049 O O . GLU A 1 636 ? -10.506 11.230 38.902 1.00 67.38 636 GLU A O 1
ATOM 5054 N N . GLU A 1 637 ? -8.739 11.844 37.657 1.00 71.06 637 GLU A N 1
ATOM 5055 C CA . GLU A 1 637 ? -9.505 12.421 36.539 1.00 71.06 637 GLU A CA 1
ATOM 5056 C C . GLU A 1 637 ? -9.775 11.415 35.412 1.00 71.06 637 GLU A C 1
ATOM 5058 O O . GLU A 1 637 ? -10.492 11.728 34.460 1.00 71.06 637 GLU A O 1
ATOM 5063 N N . ALA A 1 638 ? -9.241 10.199 35.545 1.00 79.31 638 ALA A N 1
ATOM 5064 C CA . ALA A 1 638 ? -9.438 9.121 34.599 1.00 79.31 638 ALA A CA 1
ATOM 5065 C C . ALA A 1 638 ? -10.908 8.697 34.516 1.00 79.31 638 ALA A C 1
ATOM 5067 O O . ALA A 1 638 ? -11.590 8.530 35.535 1.00 79.31 638 ALA A O 1
ATOM 5068 N N . LEU A 1 639 ? -11.386 8.460 33.298 1.00 78.00 639 LEU A N 1
ATOM 5069 C CA . LEU A 1 639 ? -12.701 7.874 33.090 1.00 78.00 639 LEU A CA 1
ATOM 5070 C C . LEU A 1 639 ? -12.629 6.356 33.259 1.00 78.00 639 LEU A C 1
ATOM 5072 O O . LEU A 1 639 ? -11.659 5.700 32.883 1.00 78.00 639 LEU A O 1
ATOM 5076 N N . SER A 1 640 ? -13.686 5.787 33.834 1.00 77.75 640 SER A N 1
ATOM 5077 C CA . SER A 1 640 ? -13.871 4.341 33.899 1.00 77.75 640 SER A CA 1
ATOM 5078 C C . SER A 1 640 ? -15.319 3.985 33.594 1.00 77.75 640 SER A C 1
ATOM 5080 O O . SER A 1 640 ? -16.242 4.704 33.982 1.00 77.75 640 SER A O 1
ATOM 5082 N N . GLY A 1 641 ? -15.521 2.904 32.847 1.00 83.50 641 GLY A N 1
ATOM 5083 C CA . GLY A 1 641 ? -16.840 2.490 32.392 1.00 83.50 641 GLY A CA 1
ATOM 5084 C C . GLY A 1 641 ? -16.790 1.728 31.076 1.00 83.50 641 GLY A C 1
ATOM 5085 O O . GLY A 1 641 ? -15.845 0.989 30.794 1.00 83.50 641 GLY A O 1
ATOM 5086 N N . THR A 1 642 ? -17.834 1.897 30.273 1.00 85.12 642 THR A N 1
ATOM 5087 C CA . THR A 1 642 ? -17.889 1.364 28.912 1.00 85.12 642 THR A CA 1
ATOM 5088 C C . THR A 1 642 ? -17.515 2.475 27.943 1.00 85.12 642 THR A C 1
ATOM 5090 O O . THR A 1 642 ? -18.228 3.463 27.861 1.00 85.12 642 THR A O 1
ATOM 5093 N N . LEU A 1 643 ? -16.411 2.343 27.211 1.00 91.44 643 LEU A N 1
ATOM 5094 C CA . LEU A 1 643 ? -16.104 3.217 26.080 1.00 91.44 643 LEU A CA 1
ATOM 5095 C C . LEU A 1 643 ? -16.995 2.838 24.905 1.00 91.44 643 LEU A C 1
ATOM 5097 O O . LEU A 1 643 ? -16.979 1.684 24.483 1.00 91.44 643 LEU A O 1
ATOM 5101 N N . HIS A 1 644 ? -17.695 3.812 24.350 1.00 92.44 644 HIS A N 1
ATOM 5102 C CA . HIS A 1 644 ? -18.456 3.736 23.116 1.00 92.44 644 HIS A CA 1
ATOM 5103 C C . HIS A 1 644 ? -17.674 4.453 22.018 1.00 92.44 644 HIS A C 1
ATOM 5105 O O . HIS A 1 644 ? -17.255 5.598 22.181 1.00 92.44 644 HIS A O 1
ATOM 5111 N N . VAL A 1 645 ? -17.478 3.766 20.896 1.00 94.38 645 VAL A N 1
ATOM 5112 C CA . VAL A 1 645 ? -16.874 4.313 19.679 1.00 94.38 645 VAL A CA 1
ATOM 5113 C C . VAL A 1 645 ? -17.906 4.164 18.568 1.00 94.38 645 VAL A C 1
ATOM 5115 O O . VAL A 1 645 ? -18.129 3.069 18.041 1.00 94.38 645 VAL A O 1
ATOM 5118 N N . GLU A 1 646 ? -18.590 5.260 18.265 1.00 94.38 646 GLU A N 1
ATOM 5119 C CA . GLU A 1 646 ? -19.665 5.347 17.283 1.00 94.38 646 GLU A CA 1
ATOM 5120 C C . GLU A 1 646 ? -19.153 6.022 16.014 1.00 94.38 646 GLU A C 1
ATOM 5122 O O . GLU A 1 646 ? -18.764 7.183 16.011 1.00 94.38 646 GLU A O 1
ATOM 5127 N N . PHE A 1 647 ? -19.191 5.302 14.903 1.00 92.31 647 PHE A N 1
ATOM 5128 C CA . PHE A 1 647 ? -18.779 5.819 13.606 1.00 92.31 647 PHE A CA 1
ATOM 5129 C C . PHE A 1 647 ? -19.979 6.464 12.916 1.00 92.31 647 PHE A C 1
ATOM 5131 O O . PHE A 1 647 ? -20.948 5.769 12.575 1.00 92.31 647 PHE A O 1
ATOM 5138 N N . GLU A 1 648 ? -19.922 7.776 12.682 1.00 90.25 648 GLU A N 1
ATOM 5139 C CA . GLU A 1 648 ? -20.887 8.448 11.819 1.00 90.25 648 GLU A CA 1
ATOM 5140 C C . GLU A 1 648 ? -20.670 8.021 10.365 1.00 90.25 648 GLU A C 1
ATOM 5142 O O . GLU A 1 648 ? -19.561 7.698 9.923 1.00 90.25 648 GLU A O 1
ATOM 5147 N N . LYS A 1 649 ? -21.769 7.996 9.607 1.00 81.94 649 LYS A N 1
ATOM 5148 C CA . LYS A 1 649 ? -21.714 7.694 8.181 1.00 81.94 649 LYS A CA 1
ATOM 5149 C C . LYS A 1 649 ? -20.921 8.809 7.480 1.00 81.94 649 LYS A C 1
ATOM 5151 O O . LYS A 1 649 ? -21.357 9.955 7.569 1.00 81.94 649 LYS A O 1
ATOM 5156 N N . PRO A 1 650 ? -19.850 8.489 6.736 1.00 81.62 650 PRO A N 1
ATOM 5157 C CA . PRO A 1 650 ? -19.078 9.513 6.054 1.00 81.62 650 PRO A CA 1
ATOM 5158 C C . PRO A 1 650 ? -19.899 10.217 4.966 1.00 81.62 650 PRO A C 1
ATOM 5160 O O . PRO A 1 650 ? -20.725 9.599 4.276 1.00 81.62 650 PRO A O 1
ATOM 5163 N N . ASP A 1 651 ? -19.645 11.510 4.793 1.00 78.75 651 ASP A N 1
ATOM 5164 C CA . ASP A 1 651 ? -20.232 12.326 3.738 1.00 78.75 651 ASP A CA 1
ATOM 5165 C C . ASP A 1 651 ? -19.561 11.985 2.397 1.00 78.75 651 ASP A C 1
ATOM 5167 O O . ASP A 1 651 ? -18.389 12.277 2.171 1.00 78.75 651 ASP A O 1
ATOM 5171 N N . GLY A 1 652 ? -20.296 11.334 1.487 1.00 74.00 652 GLY A N 1
ATOM 5172 C CA . GLY A 1 652 ? -19.792 11.000 0.150 1.00 74.00 652 GLY A CA 1
ATOM 5173 C C . GLY A 1 652 ? -20.682 10.025 -0.640 1.00 74.00 652 GLY A C 1
ATOM 5174 O O . GLY A 1 652 ? -21.405 9.215 -0.049 1.00 74.00 652 GLY A O 1
ATOM 5175 N N . PRO A 1 653 ? -20.663 10.067 -1.989 1.00 62.00 653 PRO A N 1
ATOM 5176 C CA . PRO A 1 653 ? -21.506 9.226 -2.853 1.00 62.00 653 PRO A CA 1
ATOM 5177 C C . PRO A 1 653 ? -21.173 7.723 -2.788 1.00 62.00 653 PRO A C 1
ATOM 5179 O O . PRO A 1 653 ? -21.970 6.896 -3.233 1.00 62.00 653 PRO A O 1
ATOM 5182 N N . THR A 1 654 ? -20.026 7.366 -2.216 1.00 61.12 654 THR A N 1
ATOM 5183 C CA . THR A 1 654 ? -19.424 6.022 -2.226 1.00 61.12 654 THR A CA 1
ATOM 5184 C C . THR A 1 654 ? -19.082 5.492 -0.828 1.00 61.12 654 THR A C 1
ATOM 5186 O O . THR A 1 654 ? -18.507 4.415 -0.717 1.00 61.12 654 THR A O 1
ATOM 5189 N N . ALA A 1 655 ? -19.527 6.173 0.237 1.00 55.84 655 ALA A N 1
ATOM 5190 C CA . ALA A 1 655 ? -19.306 5.878 1.663 1.00 55.84 655 ALA A CA 1
ATOM 5191 C C . ALA A 1 655 ? -19.828 4.509 2.183 1.00 55.84 655 ALA A C 1
ATOM 5193 O O . ALA A 1 655 ? -20.053 4.327 3.377 1.00 55.84 655 ALA A O 1
ATOM 5194 N N . GLN A 1 656 ? -20.115 3.537 1.313 1.00 57.25 656 GLN A N 1
ATOM 5195 C CA . GLN A 1 656 ? -20.849 2.322 1.676 1.00 57.25 656 GLN A CA 1
ATOM 5196 C C . GLN A 1 656 ? -19.980 1.175 2.211 1.00 57.25 656 GLN A C 1
ATOM 5198 O O . GLN A 1 656 ? -20.552 0.211 2.730 1.00 57.25 656 GLN A O 1
ATOM 5203 N N . GLU A 1 657 ? -18.647 1.235 2.115 1.00 70.62 657 GLU A N 1
ATOM 5204 C CA . GLU A 1 657 ? -17.827 0.027 2.306 1.00 70.62 657 GLU A CA 1
ATOM 5205 C C . GLU A 1 657 ? -16.636 0.120 3.261 1.00 70.62 657 GLU A C 1
ATOM 5207 O O . GLU A 1 657 ? -16.030 -0.916 3.499 1.00 70.62 657 GLU A O 1
ATOM 5212 N N . PHE A 1 658 ? -16.349 1.252 3.905 1.00 80.44 658 PHE A N 1
ATOM 5213 C CA . PHE A 1 658 ? -15.205 1.330 4.823 1.00 80.44 658 PHE A CA 1
ATOM 5214 C C . PHE A 1 658 ? -15.334 0.387 6.031 1.00 80.44 658 PHE A C 1
ATOM 5216 O O . PHE A 1 658 ? -16.442 0.020 6.467 1.00 80.44 658 PHE A O 1
ATOM 5223 N N . VAL A 1 659 ? -14.181 -0.021 6.558 1.00 87.00 659 VAL A N 1
ATOM 5224 C CA . VAL A 1 659 ? -14.058 -0.915 7.711 1.00 87.00 659 VAL A CA 1
ATOM 5225 C C . VAL A 1 659 ? -13.125 -0.303 8.743 1.00 87.00 659 VAL A C 1
ATOM 5227 O O . VAL A 1 659 ? -12.145 0.346 8.391 1.00 87.00 659 VAL A O 1
ATOM 5230 N N . ALA A 1 660 ? -13.422 -0.542 10.016 1.00 88.31 660 ALA A N 1
ATOM 5231 C CA . ALA A 1 660 ? -12.567 -0.109 11.108 1.00 88.31 660 ALA A CA 1
ATOM 5232 C C . ALA A 1 660 ? -12.187 -1.280 12.015 1.00 88.31 660 ALA A C 1
ATOM 5234 O O . ALA A 1 660 ? -12.984 -2.200 12.244 1.00 88.31 660 ALA A O 1
ATOM 5235 N N . ALA A 1 661 ? -10.972 -1.242 12.545 1.00 90.44 661 ALA A N 1
ATOM 5236 C CA . ALA A 1 661 ? -10.561 -2.033 13.693 1.00 90.44 661 ALA A CA 1
ATOM 5237 C C . ALA A 1 661 ? -10.444 -1.104 14.898 1.00 90.44 661 ALA A C 1
ATOM 5239 O O . ALA A 1 661 ? -9.792 -0.070 14.820 1.00 90.44 661 ALA A O 1
ATOM 5240 N N . VAL A 1 662 ? -11.059 -1.500 16.008 1.00 89.38 662 VAL A N 1
ATOM 5241 C CA . VAL A 1 662 ? -10.885 -0.837 17.300 1.00 89.38 662 VAL A CA 1
ATOM 5242 C C . VAL A 1 662 ? -10.210 -1.831 18.231 1.00 89.38 662 VAL A C 1
ATOM 5244 O O . VAL A 1 662 ? -10.720 -2.942 18.422 1.00 89.38 662 VAL A O 1
ATOM 5247 N N . ILE A 1 663 ? -9.030 -1.478 18.731 1.00 90.56 663 ILE A N 1
ATOM 5248 C CA . ILE A 1 663 ? -8.138 -2.375 19.468 1.00 90.56 663 ILE A CA 1
ATOM 5249 C C . ILE A 1 663 ? -7.874 -1.780 20.847 1.00 90.56 663 ILE A C 1
ATOM 5251 O O . ILE A 1 663 ? -7.242 -0.739 20.958 1.00 90.56 663 ILE A O 1
ATOM 5255 N N . LEU A 1 664 ? -8.321 -2.464 21.899 1.00 88.75 664 LEU A N 1
ATOM 5256 C CA . LEU A 1 664 ? -8.004 -2.101 23.280 1.00 88.75 664 LEU A CA 1
ATOM 5257 C C . LEU A 1 664 ? -6.615 -2.638 23.643 1.00 88.75 664 LEU A C 1
ATOM 5259 O O . LEU A 1 664 ? -6.453 -3.861 23.746 1.00 88.75 664 LEU A O 1
ATOM 5263 N N . ARG A 1 665 ? -5.638 -1.745 23.847 1.00 87.06 665 ARG A N 1
ATOM 5264 C CA . ARG A 1 665 ? -4.212 -2.082 24.003 1.00 87.06 665 ARG A CA 1
ATOM 5265 C C . ARG A 1 665 ? -3.968 -3.034 25.169 1.00 87.06 665 ARG A C 1
ATOM 5267 O O . ARG A 1 665 ? -3.392 -4.098 24.957 1.00 87.06 665 ARG A O 1
ATOM 5274 N N . ASP A 1 666 ? -4.507 -2.727 26.347 1.00 77.81 666 ASP A N 1
ATOM 5275 C CA . ASP A 1 666 ? -4.258 -3.473 27.594 1.00 77.81 666 ASP A CA 1
ATOM 5276 C C . ASP A 1 666 ? -4.646 -4.952 27.517 1.00 77.81 666 ASP A C 1
ATOM 5278 O O . ASP A 1 666 ? -4.020 -5.825 28.117 1.00 77.81 666 ASP A O 1
ATOM 5282 N N . THR A 1 667 ? -5.723 -5.245 26.786 1.00 76.81 667 THR A N 1
ATOM 5283 C CA . THR A 1 667 ? -6.275 -6.604 26.679 1.00 76.81 667 THR A CA 1
ATOM 5284 C C . THR A 1 667 ? -6.002 -7.250 25.327 1.00 76.81 667 THR A C 1
ATOM 5286 O O . THR A 1 667 ? -6.326 -8.426 25.136 1.00 76.81 667 THR A O 1
ATOM 5289 N N . HIS A 1 668 ? -5.457 -6.485 24.378 1.00 85.81 668 HIS A N 1
ATOM 5290 C CA . HIS A 1 668 ? -5.358 -6.815 22.957 1.00 85.81 668 HIS A CA 1
ATOM 5291 C C . HIS A 1 668 ? -6.690 -7.277 22.339 1.00 85.81 668 HIS A C 1
ATOM 5293 O O . HIS A 1 668 ? -6.712 -8.050 21.378 1.00 85.81 668 HIS A O 1
ATOM 5299 N N . LYS A 1 669 ? -7.831 -6.863 22.906 1.00 79.94 669 LYS A N 1
ATOM 5300 C CA . LYS A 1 669 ? -9.147 -7.197 22.357 1.00 79.94 669 LYS A CA 1
ATOM 5301 C C . LYS A 1 669 ? -9.418 -6.306 21.154 1.00 79.94 669 LYS A C 1
ATOM 5303 O O . LYS A 1 669 ? -9.439 -5.088 21.275 1.00 79.94 669 LYS A O 1
ATOM 5308 N N . GLN A 1 670 ? -9.702 -6.930 20.017 1.00 88.19 670 GLN A N 1
ATOM 5309 C CA . GLN A 1 670 ? -10.071 -6.248 18.783 1.00 88.19 670 GLN A CA 1
ATOM 5310 C C . GLN A 1 670 ? -11.564 -6.438 18.500 1.00 88.19 670 GLN A C 1
ATOM 5312 O O . GLN A 1 670 ? -12.069 -7.565 18.525 1.00 88.19 670 GLN A O 1
ATOM 5317 N N . LYS A 1 671 ? -12.268 -5.353 18.170 1.00 85.06 671 LYS A N 1
ATOM 5318 C CA . LYS A 1 671 ? -13.591 -5.409 17.531 1.00 85.06 671 LYS A CA 1
ATOM 5319 C C . LYS A 1 671 ? -13.488 -4.859 16.112 1.00 85.06 671 LYS A C 1
ATOM 5321 O O . LYS A 1 671 ? -12.862 -3.832 15.871 1.00 85.06 671 LYS A O 1
ATOM 5326 N N . LEU A 1 672 ? -14.096 -5.575 15.168 1.00 85.50 672 LEU A N 1
ATOM 5327 C CA . LEU A 1 672 ? -14.140 -5.194 13.758 1.00 85.50 672 LEU A CA 1
ATOM 5328 C C . LEU A 1 672 ? -15.490 -4.567 13.427 1.00 85.50 672 LEU A C 1
ATOM 5330 O O . LEU A 1 672 ? -16.534 -5.204 13.592 1.00 85.50 672 LEU A O 1
ATOM 5334 N N . VAL A 1 673 ? -15.462 -3.363 12.871 1.00 81.12 673 VAL A N 1
ATOM 5335 C CA . VAL A 1 673 ? -16.639 -2.668 12.357 1.00 81.12 673 VAL A CA 1
ATOM 5336 C C . VAL A 1 673 ? -16.655 -2.814 10.846 1.00 81.12 673 VAL A C 1
ATOM 5338 O O . VAL A 1 673 ? -15.863 -2.209 10.133 1.00 81.12 673 VAL A O 1
ATOM 5341 N N . LYS A 1 674 ? -17.543 -3.672 10.339 1.00 80.69 674 LYS A N 1
ATOM 5342 C CA . LYS A 1 674 ? -17.688 -3.909 8.895 1.00 80.69 674 LYS A CA 1
ATOM 5343 C C . LYS A 1 674 ? -18.817 -3.061 8.321 1.00 80.69 674 LYS A C 1
ATOM 5345 O O . LYS A 1 674 ? -19.878 -3.047 8.927 1.00 80.69 674 LYS A O 1
ATOM 5350 N N . LYS A 1 675 ? -18.673 -2.495 7.118 1.00 68.06 675 LYS A N 1
ATOM 5351 C CA . LYS A 1 675 ? -19.764 -1.841 6.360 1.00 68.06 675 LYS A CA 1
ATOM 5352 C C . LYS A 1 675 ? -20.442 -0.697 7.128 1.00 68.06 675 LYS A C 1
ATOM 5354 O O . LYS A 1 675 ? -21.611 -0.808 7.522 1.00 68.06 675 LYS A O 1
ATOM 5359 N N . LEU A 1 676 ? -19.729 0.420 7.256 1.00 65.31 676 LEU A N 1
ATOM 5360 C CA . LEU A 1 676 ? -20.197 1.697 7.825 1.00 65.31 676 LEU A CA 1
ATOM 5361 C C . LEU A 1 676 ? -21.262 2.434 6.975 1.00 65.31 676 LEU A C 1
ATOM 5363 O O . LEU A 1 676 ? -21.432 3.642 7.056 1.00 65.31 676 LEU A O 1
ATOM 5367 N N . SER A 1 677 ? -22.054 1.707 6.179 1.00 61.59 677 SER A N 1
ATOM 5368 C CA . SER A 1 677 ? -23.206 2.260 5.444 1.00 61.59 677 SER A CA 1
ATOM 5369 C C . SER A 1 677 ? -24.326 2.810 6.351 1.00 61.59 677 SER A C 1
ATOM 5371 O O . SER A 1 677 ? -25.227 3.506 5.878 1.00 61.59 677 SER A O 1
ATOM 5373 N N . THR A 1 678 ? -24.270 2.481 7.642 1.00 66.12 678 THR A N 1
ATOM 5374 C CA . THR A 1 678 ? -25.131 2.952 8.731 1.00 66.12 678 THR A CA 1
ATOM 5375 C C . THR A 1 678 ? -24.242 3.298 9.918 1.00 66.12 678 THR A C 1
ATOM 5377 O O . THR A 1 678 ? -23.162 2.717 10.033 1.00 66.12 678 THR A O 1
ATOM 5380 N N . THR A 1 679 ? -24.715 4.158 10.821 1.00 72.19 679 THR A N 1
ATOM 5381 C CA . THR A 1 679 ? -24.073 4.362 12.125 1.00 72.19 679 THR A CA 1
ATOM 5382 C C . THR A 1 679 ? -23.842 3.012 12.795 1.00 72.19 679 THR A C 1
ATOM 5384 O O . THR A 1 679 ? -24.729 2.147 12.791 1.00 72.19 679 THR A O 1
ATOM 5387 N N . ARG A 1 680 ? -22.628 2.797 13.297 1.00 82.25 680 ARG A N 1
ATOM 5388 C CA . ARG A 1 680 ? -22.260 1.588 14.033 1.00 82.25 680 ARG A CA 1
ATOM 5389 C C . ARG A 1 680 ? -21.459 1.969 15.250 1.00 82.25 680 ARG A C 1
ATOM 5391 O O . ARG A 1 680 ? -20.590 2.826 15.175 1.00 82.25 680 ARG A O 1
ATOM 5398 N N . GLU A 1 681 ? -21.726 1.257 16.323 1.00 87.94 681 GLU A N 1
ATOM 5399 C CA . GLU A 1 681 ? -21.105 1.470 17.612 1.00 87.94 681 GLU A CA 1
ATOM 5400 C C . GLU A 1 681 ? -20.366 0.201 18.028 1.00 87.94 681 GLU A C 1
ATOM 5402 O O . GLU A 1 681 ? -20.841 -0.921 17.807 1.00 87.94 681 GLU A O 1
ATOM 5407 N N . VAL A 1 682 ? -19.190 0.377 18.620 1.00 88.69 682 VAL A N 1
ATOM 5408 C CA . VAL A 1 682 ? -18.492 -0.680 19.348 1.00 88.69 682 VAL A CA 1
ATOM 5409 C C . VAL A 1 682 ? -18.186 -0.225 20.757 1.00 88.69 682 VAL A C 1
ATOM 5411 O O . VAL A 1 682 ? -17.829 0.924 20.985 1.00 88.69 682 VAL A O 1
ATOM 5414 N N . THR A 1 683 ? -18.301 -1.167 21.687 1.00 86.69 683 THR A N 1
ATOM 5415 C CA . THR A 1 683 ? -18.101 -0.905 23.108 1.00 86.69 683 THR A CA 1
ATOM 5416 C C . THR A 1 683 ? -16.899 -1.649 23.678 1.00 86.69 683 THR A C 1
ATOM 5418 O O . THR A 1 683 ? -16.619 -2.776 23.263 1.00 86.69 683 THR A O 1
ATOM 5421 N N . PHE A 1 684 ? -16.203 -1.079 24.654 1.00 83.31 684 PHE A N 1
ATOM 5422 C CA . PHE A 1 684 ? -15.119 -1.740 25.387 1.00 83.31 684 PHE A CA 1
ATOM 5423 C C . PHE A 1 684 ? -15.205 -1.402 26.871 1.00 83.31 684 PHE A C 1
ATOM 5425 O O . PHE A 1 684 ? -15.600 -0.299 27.219 1.00 83.31 684 PHE A O 1
ATOM 5432 N N . GLY A 1 685 ? -14.794 -2.321 27.747 1.00 78.19 685 GLY A N 1
ATOM 5433 C CA . GLY A 1 685 ? -14.453 -1.920 29.112 1.00 78.19 685 GLY A CA 1
ATOM 5434 C C . GLY A 1 685 ? -13.241 -0.991 29.055 1.00 78.19 685 GLY A C 1
ATOM 5435 O O . GLY A 1 685 ? -12.266 -1.324 28.381 1.00 78.19 685 GLY A O 1
ATOM 5436 N N . PHE A 1 686 ? -13.329 0.159 29.708 1.00 84.44 686 PHE A N 1
ATOM 5437 C CA . PHE A 1 686 ? -12.344 1.233 29.631 1.00 84.44 686 PHE A CA 1
ATOM 5438 C C . PHE A 1 686 ? -12.086 1.776 31.033 1.00 84.44 686 PHE A C 1
ATOM 5440 O O . PHE A 1 686 ? -13.023 1.927 31.820 1.00 84.44 686 PHE A O 1
ATOM 5447 N N . GLY A 1 687 ? -10.824 2.002 31.378 1.00 82.81 687 GLY A N 1
ATOM 5448 C CA . GLY A 1 687 ? -10.426 2.436 32.713 1.00 82.81 687 GLY A CA 1
ATOM 5449 C C . GLY A 1 687 ? -9.131 3.242 32.694 1.00 82.81 687 GLY A C 1
ATOM 5450 O O . GLY A 1 687 ? -8.568 3.454 31.624 1.00 82.81 687 GLY A O 1
ATOM 5451 N N . PRO A 1 688 ? -8.645 3.685 33.865 1.00 83.31 688 PRO A N 1
ATOM 5452 C CA . PRO A 1 688 ? -7.465 4.540 33.960 1.00 83.31 688 PRO A CA 1
ATOM 5453 C C . PRO A 1 688 ? -6.239 3.932 33.273 1.00 83.31 688 PRO A C 1
ATOM 5455 O O . PRO A 1 688 ? -5.904 2.776 33.534 1.00 83.31 688 PRO A O 1
ATOM 5458 N N . GLY A 1 689 ? -5.577 4.721 32.422 1.00 83.69 689 GLY A N 1
ATOM 5459 C CA . GLY A 1 689 ? -4.424 4.293 31.625 1.00 83.69 689 GLY A CA 1
ATOM 5460 C C . GLY A 1 689 ? -4.753 3.413 30.412 1.00 83.69 689 GLY A C 1
ATOM 5461 O O . GLY A 1 689 ? -3.831 2.975 29.731 1.00 83.69 689 GLY A O 1
ATOM 5462 N N . SER A 1 690 ? -6.032 3.139 30.124 1.00 88.31 690 SER A N 1
ATOM 5463 C CA . SER A 1 690 ? -6.400 2.379 28.931 1.00 88.31 690 SER A CA 1
ATOM 5464 C C . SER A 1 690 ? -6.220 3.194 27.657 1.00 88.31 690 SER A C 1
ATOM 5466 O O . SER A 1 690 ? -6.649 4.341 27.561 1.00 88.31 690 SER A O 1
ATOM 5468 N N . GLU A 1 691 ? -5.680 2.530 26.640 1.00 93.56 691 GLU A N 1
ATOM 5469 C CA . GLU A 1 691 ? -5.549 3.062 25.287 1.00 93.56 691 GLU A CA 1
ATOM 5470 C C . GLU A 1 691 ? -6.325 2.206 24.286 1.00 93.56 691 GLU A C 1
ATOM 5472 O O . GLU A 1 691 ? -6.305 0.968 24.319 1.00 93.56 691 GLU A O 1
ATOM 5477 N N . VAL A 1 692 ? -6.998 2.872 23.357 1.00 93.75 692 VAL A N 1
ATOM 5478 C CA . VAL A 1 692 ? -7.769 2.262 22.282 1.00 93.75 692 VAL A CA 1
ATOM 5479 C C . VAL A 1 692 ? -7.278 2.808 20.951 1.00 93.75 692 VAL A C 1
ATOM 5481 O O . VAL A 1 692 ? -7.420 3.987 20.655 1.00 93.75 692 VAL A O 1
ATOM 5484 N N . VAL A 1 693 ? -6.727 1.924 20.126 1.00 94.50 693 VAL A N 1
ATOM 5485 C CA . VAL A 1 693 ? -6.255 2.250 18.780 1.00 94.50 693 VAL A CA 1
ATOM 5486 C C . VAL A 1 693 ? -7.412 2.072 17.808 1.00 94.50 693 VAL A C 1
ATOM 5488 O O . VAL A 1 693 ? -8.003 0.988 17.727 1.00 94.50 693 VAL A O 1
ATOM 5491 N N . VAL A 1 694 ? -7.731 3.121 17.060 1.00 94.69 694 VAL A N 1
ATOM 5492 C CA . VAL A 1 694 ? -8.740 3.097 16.003 1.00 94.69 694 VAL A CA 1
ATOM 5493 C C . VAL A 1 694 ? -8.027 3.160 14.662 1.00 94.69 694 VAL A C 1
ATOM 5495 O O . VAL A 1 694 ? -7.267 4.083 14.402 1.00 94.69 694 VAL A O 1
ATOM 5498 N N . ILE A 1 695 ? -8.268 2.161 13.816 1.00 93.69 695 ILE A N 1
ATOM 5499 C CA . ILE A 1 695 ? -7.722 2.068 12.458 1.00 93.69 695 ILE A CA 1
ATOM 5500 C C . ILE A 1 695 ? -8.898 2.035 11.496 1.00 93.69 695 ILE A C 1
ATOM 5502 O O . ILE A 1 695 ? -9.720 1.117 11.570 1.00 93.69 695 ILE A O 1
ATOM 5506 N N . ILE A 1 696 ? -8.968 2.994 10.581 1.00 91.69 696 ILE A N 1
ATOM 5507 C CA . ILE A 1 696 ? -10.036 3.124 9.588 1.00 91.69 696 ILE A CA 1
ATOM 5508 C C . ILE A 1 696 ? -9.419 3.015 8.202 1.00 91.69 696 ILE A C 1
ATOM 5510 O O . ILE A 1 696 ? -8.457 3.709 7.888 1.00 91.69 696 ILE A O 1
ATOM 5514 N N . VAL A 1 697 ? -9.976 2.143 7.361 1.00 89.44 697 VAL A N 1
ATOM 5515 C CA . VAL A 1 697 ? -9.497 1.971 5.987 1.00 89.44 697 VAL A CA 1
ATOM 5516 C C . VAL A 1 697 ? -10.639 1.789 4.996 1.00 89.44 697 VAL A C 1
ATOM 5518 O O . VAL A 1 697 ? -11.727 1.301 5.336 1.00 89.44 697 VAL A O 1
ATOM 5521 N N . ASP A 1 698 ? -10.346 2.076 3.730 1.00 85.12 698 ASP A N 1
ATOM 5522 C CA . ASP A 1 698 ? -11.110 1.530 2.616 1.00 85.12 698 ASP A CA 1
ATOM 5523 C C . ASP A 1 698 ? -10.678 0.085 2.331 1.00 85.12 698 ASP A C 1
ATOM 5525 O O . ASP A 1 698 ? -9.523 -0.153 1.972 1.00 85.12 698 ASP A O 1
ATOM 5529 N N . PRO A 1 699 ? -11.562 -0.921 2.501 1.00 76.19 699 PRO A N 1
ATOM 5530 C CA . PRO A 1 699 ? -11.206 -2.295 2.174 1.00 76.19 699 PRO A CA 1
ATOM 5531 C C . PRO A 1 699 ? -11.150 -2.543 0.662 1.00 76.19 699 PRO A C 1
ATOM 5533 O O . PRO A 1 699 ? -10.734 -3.628 0.250 1.00 76.19 699 PRO A O 1
ATOM 5536 N N . GLN A 1 700 ? -11.634 -1.617 -0.172 1.00 73.50 700 GLN A N 1
ATOM 5537 C CA . GLN A 1 700 ? -11.671 -1.802 -1.614 1.00 73.50 700 GLN A CA 1
ATOM 5538 C C . GLN A 1 700 ? -10.317 -1.475 -2.251 1.00 73.50 700 GLN A C 1
ATOM 5540 O O . GLN A 1 700 ? -9.893 -0.329 -2.330 1.00 73.50 700 GLN A O 1
ATOM 5545 N N . TRP A 1 701 ? -9.699 -2.492 -2.847 1.00 74.81 701 TRP A N 1
ATOM 5546 C CA . TRP A 1 701 ? -8.575 -2.341 -3.774 1.00 74.81 701 TRP A CA 1
ATOM 5547 C C . TRP A 1 701 ? -9.086 -1.948 -5.172 1.00 74.81 701 TRP A C 1
ATOM 5549 O O . TRP A 1 701 ? -9.004 -2.740 -6.111 1.00 74.81 701 TRP A O 1
ATOM 5559 N N . LYS A 1 702 ? -9.728 -0.780 -5.319 1.00 66.56 702 LYS A N 1
ATOM 5560 C CA . LYS A 1 702 ? -10.317 -0.336 -6.599 1.00 66.56 702 LYS A CA 1
ATOM 5561 C C . LYS A 1 702 ? -9.764 1.014 -7.052 1.00 66.56 702 LYS A C 1
ATOM 5563 O O . LYS A 1 702 ? -9.733 1.967 -6.292 1.00 66.56 702 LYS A O 1
ATOM 5568 N N . ALA A 1 703 ? -9.426 1.096 -8.339 1.00 54.38 703 ALA A N 1
ATOM 5569 C CA . ALA A 1 703 ? -9.149 2.345 -9.055 1.00 54.38 703 ALA A CA 1
ATOM 5570 C C . ALA A 1 703 ? -10.454 3.157 -9.279 1.00 54.38 703 ALA A C 1
ATOM 5572 O O . ALA A 1 703 ? -11.508 2.528 -9.447 1.00 54.38 703 ALA A O 1
ATOM 5573 N N . PRO A 1 704 ? -10.429 4.509 -9.362 1.00 56.31 704 PRO A N 1
ATOM 5574 C CA . PRO A 1 704 ? -9.339 5.337 -9.892 1.00 56.31 704 PRO A CA 1
ATOM 5575 C C . PRO A 1 704 ? -8.507 6.123 -8.868 1.00 56.31 704 PRO A C 1
ATOM 5577 O O . PRO A 1 704 ? -8.966 6.464 -7.784 1.00 56.31 704 PRO A O 1
ATOM 5580 N N . PHE A 1 705 ? -7.302 6.466 -9.325 1.00 59.38 705 PHE A N 1
ATOM 5581 C CA . PHE A 1 705 ? -6.360 7.434 -8.773 1.00 59.38 705 PHE A CA 1
ATOM 5582 C C . PHE A 1 705 ? -7.025 8.813 -8.624 1.00 59.38 705 PHE A C 1
ATOM 5584 O O . PHE A 1 705 ? -7.059 9.609 -9.564 1.00 59.38 705 PHE A O 1
ATOM 5591 N N . GLN A 1 706 ? -7.621 9.095 -7.471 1.00 58.91 706 GLN A N 1
ATOM 5592 C CA . GLN A 1 706 ? -7.950 10.464 -7.094 1.00 58.91 706 GLN A CA 1
ATOM 5593 C C . GLN A 1 706 ? -7.269 10.744 -5.761 1.00 58.91 706 GLN A C 1
ATOM 5595 O O . GLN A 1 706 ? -7.690 10.167 -4.771 1.00 58.91 706 GLN A O 1
ATOM 5600 N N . PRO A 1 707 ? -6.234 11.604 -5.727 1.00 56.31 707 PRO A N 1
ATOM 5601 C CA . PRO A 1 707 ? -5.540 11.948 -4.485 1.00 56.31 707 PRO A CA 1
ATOM 5602 C C . PRO A 1 707 ? -6.440 12.695 -3.488 1.00 56.31 707 PRO A C 1
ATOM 5604 O O . PRO A 1 707 ? -6.056 12.891 -2.340 1.00 56.31 707 PRO A O 1
ATOM 5607 N N . ASP A 1 708 ? -7.636 13.114 -3.913 1.00 63.41 708 ASP A N 1
ATOM 5608 C CA . ASP A 1 708 ? -8.590 13.767 -3.035 1.00 63.41 708 ASP A CA 1
ATOM 5609 C C . ASP A 1 708 ? -9.205 12.758 -2.045 1.00 63.41 708 ASP A C 1
ATOM 5611 O O . ASP A 1 708 ? -9.607 11.657 -2.443 1.00 63.41 708 ASP A O 1
ATOM 5615 N N . PRO A 1 709 ? -9.332 13.130 -0.759 1.00 65.62 709 PRO A N 1
ATOM 5616 C CA . PRO A 1 709 ? -10.000 12.303 0.234 1.00 65.62 709 PRO A CA 1
ATOM 5617 C C . PRO A 1 709 ? -11.410 11.938 -0.232 1.00 65.62 709 PRO A C 1
ATOM 5619 O O . PRO A 1 709 ? -12.195 12.777 -0.680 1.00 65.62 709 PRO A O 1
ATOM 5622 N N . PHE A 1 710 ? -11.716 10.646 -0.148 1.00 70.94 710 PHE A N 1
ATOM 5623 C CA . PHE A 1 710 ? -12.911 10.050 -0.737 1.00 70.94 710 PHE A CA 1
ATOM 5624 C C . PHE A 1 710 ? -14.166 10.319 0.105 1.00 70.94 710 PHE A C 1
ATOM 5626 O O . PHE A 1 710 ? -15.291 10.286 -0.403 1.00 70.94 710 PHE A O 1
ATOM 5633 N N . GLY A 1 711 ? -13.969 10.606 1.391 1.00 78.19 711 GLY A N 1
ATOM 5634 C CA . GLY A 1 711 ? -15.000 11.059 2.311 1.00 78.19 711 GLY A CA 1
ATOM 5635 C C . GLY A 1 711 ? -14.412 11.507 3.644 1.00 78.19 711 GLY A C 1
ATOM 5636 O O . GLY A 1 711 ? -13.309 11.110 4.021 1.00 78.19 711 GLY A O 1
ATOM 5637 N N . TYR A 1 712 ? -15.193 12.310 4.357 1.00 86.88 712 TYR A N 1
ATOM 5638 C CA . TYR A 1 712 ? -14.929 12.708 5.736 1.00 86.88 712 TYR A CA 1
ATOM 5639 C C . TYR A 1 712 ? -16.053 12.184 6.619 1.00 86.88 712 TYR A C 1
ATOM 5641 O O . TYR A 1 712 ? -17.210 12.136 6.188 1.00 86.88 712 TYR A O 1
ATOM 5649 N N . GLY A 1 713 ? -15.729 11.794 7.842 1.00 89.31 713 GLY A N 1
ATOM 5650 C CA . GLY A 1 713 ? -16.721 11.448 8.850 1.00 89.31 713 GLY A CA 1
ATOM 5651 C C . GLY A 1 713 ? -16.235 11.819 10.240 1.00 89.31 713 GLY A C 1
ATOM 5652 O O . GLY A 1 713 ? -15.075 12.176 10.421 1.00 89.31 713 GLY A O 1
ATOM 5653 N N . ASP A 1 714 ? -17.128 11.701 11.215 1.00 93.88 714 ASP A N 1
ATOM 5654 C CA . ASP A 1 714 ? -16.787 11.831 12.626 1.00 93.88 714 ASP A CA 1
ATOM 5655 C C . ASP A 1 714 ? -16.879 10.459 13.305 1.00 93.88 714 ASP A C 1
ATOM 5657 O O . ASP A 1 714 ? -17.792 9.667 13.044 1.00 93.88 714 ASP A O 1
ATOM 5661 N N . VAL A 1 715 ? -15.947 10.177 14.208 1.00 95.00 715 VAL A N 1
ATOM 5662 C CA . VAL A 1 715 ? -16.102 9.149 15.233 1.00 95.00 715 VAL A CA 1
ATOM 5663 C C . VAL A 1 715 ? -16.529 9.853 16.511 1.00 95.00 715 VAL A C 1
ATOM 5665 O O . VAL A 1 715 ? -15.789 10.666 17.061 1.00 95.00 715 VAL A O 1
ATOM 5668 N N . ASN A 1 716 ? -17.738 9.560 16.978 1.00 96.19 716 ASN A N 1
ATOM 5669 C CA . ASN A 1 716 ? -18.188 10.003 18.284 1.00 96.19 716 ASN A CA 1
ATOM 5670 C C . ASN A 1 716 ? -17.695 9.021 19.344 1.00 96.19 716 ASN A C 1
ATOM 5672 O O . ASN A 1 716 ? -17.934 7.816 19.254 1.00 96.19 716 ASN A O 1
ATOM 5676 N N . VAL A 1 717 ? -17.047 9.547 20.372 1.00 95.75 717 VAL A N 1
ATOM 5677 C CA . VAL A 1 717 ? -16.450 8.762 21.444 1.00 95.75 717 VAL A CA 1
ATOM 5678 C C . VAL A 1 717 ? -16.971 9.260 22.780 1.00 95.75 717 VAL A C 1
ATOM 5680 O O . VAL A 1 717 ? -16.985 10.464 23.035 1.00 95.75 717 VAL A O 1
ATOM 5683 N N . TRP A 1 718 ? -17.416 8.345 23.635 1.00 94.19 718 TRP A N 1
ATOM 5684 C CA . TRP A 1 718 ? -17.732 8.663 25.025 1.00 94.19 718 TRP A CA 1
ATOM 5685 C C . TRP A 1 718 ? -17.558 7.451 25.930 1.00 94.19 718 TRP A C 1
ATOM 5687 O O . TRP A 1 718 ? -17.666 6.313 25.484 1.00 94.19 718 TRP A O 1
ATOM 5697 N N . VAL A 1 719 ? -17.301 7.682 27.210 1.00 88.81 719 VAL A N 1
ATOM 5698 C CA . VAL A 1 719 ? -17.334 6.654 28.245 1.00 88.81 719 VAL A CA 1
ATOM 5699 C C . VAL A 1 719 ? -18.663 6.781 28.964 1.00 88.81 719 VAL A C 1
ATOM 5701 O O . VAL A 1 719 ? -18.949 7.810 29.567 1.00 88.81 719 VAL A O 1
ATOM 5704 N N . GLU A 1 720 ? -19.481 5.735 28.928 1.00 84.12 720 GLU A N 1
ATOM 5705 C CA . GLU A 1 720 ? -20.602 5.621 29.849 1.00 84.12 720 GLU A CA 1
ATOM 5706 C C . GLU A 1 720 ? -20.075 5.059 31.164 1.00 84.12 720 GLU A C 1
ATOM 5708 O O . GLU A 1 720 ? -19.729 3.869 31.229 1.00 84.12 720 GLU A O 1
ATOM 5713 N N . PRO A 1 721 ? -20.015 5.869 32.238 1.00 69.00 721 PRO A N 1
ATOM 5714 C CA . PRO A 1 721 ? -19.870 5.297 33.560 1.00 69.00 721 PRO A CA 1
ATOM 5715 C C . PRO A 1 721 ? -21.102 4.421 33.760 1.00 69.00 721 PRO A C 1
ATOM 5717 O O . PRO A 1 721 ? -22.232 4.894 33.627 1.00 69.00 721 PRO A O 1
ATOM 5720 N N . CYS A 1 722 ? -20.895 3.128 33.993 1.00 60.84 722 CYS A N 1
ATOM 5721 C CA . CYS A 1 722 ? -21.967 2.142 34.040 1.00 60.84 722 CYS A CA 1
ATOM 5722 C C . CYS A 1 722 ? -23.170 2.698 34.853 1.00 60.84 722 CYS A C 1
ATOM 5724 O O . CYS A 1 722 ? -23.014 3.096 36.013 1.00 60.84 722 CYS A O 1
ATOM 5726 N N . GLY A 1 723 ? -24.367 2.770 34.244 1.00 55.66 723 GLY A N 1
ATOM 5727 C CA . GLY A 1 723 ? -25.598 3.295 34.872 1.00 55.66 723 GLY A CA 1
ATOM 5728 C C . GLY A 1 723 ? -26.167 4.607 34.307 1.00 55.66 723 GLY A C 1
ATOM 5729 O O . GLY A 1 723 ? -27.128 5.129 34.878 1.00 55.66 723 GLY A O 1
ATOM 5730 N N . GLY A 1 724 ? -25.622 5.107 33.193 1.00 54.56 724 GLY A N 1
ATOM 5731 C CA . GLY A 1 724 ? -26.080 6.323 32.516 1.00 54.56 724 GLY A CA 1
ATOM 5732 C C . GLY A 1 724 ? -25.549 7.610 33.152 1.00 54.56 724 GLY A C 1
ATOM 5733 O O . GLY A 1 724 ? -24.940 7.603 34.226 1.00 54.56 724 GLY A O 1
ATOM 5734 N N . GLU A 1 725 ? -25.765 8.735 32.468 1.00 46.50 725 GLU A N 1
ATOM 5735 C CA . GLU A 1 725 ? -25.376 10.049 32.979 1.00 46.50 725 GLU A CA 1
ATOM 5736 C C . GLU A 1 725 ? -26.035 10.326 34.330 1.00 46.50 725 GLU A C 1
ATOM 5738 O O . GLU A 1 725 ? -27.227 10.080 34.532 1.00 46.50 725 GLU A O 1
ATOM 5743 N N . THR A 1 726 ? -25.273 10.915 35.254 1.00 54.09 726 THR A N 1
ATOM 5744 C CA . THR A 1 726 ? -25.892 11.645 36.360 1.00 54.09 726 THR A CA 1
ATOM 5745 C C . THR A 1 726 ? -26.809 12.699 35.741 1.00 54.09 726 THR A C 1
ATOM 5747 O O . THR A 1 726 ? -26.298 13.520 34.974 1.00 54.09 726 THR A O 1
ATOM 5750 N N . PRO A 1 727 ? -28.127 12.695 36.016 1.00 54.75 727 PRO A N 1
ATOM 5751 C CA . PRO A 1 727 ? -29.059 13.582 35.337 1.00 54.75 727 PRO A CA 1
ATOM 5752 C C . PRO A 1 727 ? -28.562 15.035 35.401 1.00 54.75 727 PRO A C 1
ATOM 5754 O O . PRO A 1 727 ? -28.278 15.519 36.503 1.00 54.75 727 PRO A O 1
ATOM 5757 N N . PRO A 1 728 ? -28.419 15.745 34.267 1.00 48.62 728 PRO A N 1
ATOM 5758 C CA . PRO A 1 728 ? -27.891 17.103 34.271 1.00 48.62 728 PRO A CA 1
ATOM 5759 C C . PRO A 1 728 ? -28.712 18.002 35.210 1.00 48.62 728 PRO A C 1
ATOM 5761 O O . PRO A 1 728 ? -29.924 18.156 35.054 1.00 48.62 728 PRO A O 1
ATOM 5764 N N . GLY A 1 729 ? -28.040 18.579 36.214 1.00 60.31 729 GLY A N 1
ATOM 5765 C CA . GLY A 1 729 ? -28.654 19.380 37.283 1.00 60.31 729 GLY A CA 1
ATOM 5766 C C . GLY A 1 729 ? -28.793 18.686 38.647 1.00 60.31 729 GLY A C 1
ATOM 5767 O O . GLY A 1 729 ? -29.245 19.334 39.593 1.00 60.31 729 GLY A O 1
ATOM 5768 N N . ALA A 1 730 ? -28.398 17.417 38.774 1.00 74.00 730 ALA A N 1
ATOM 5769 C CA . ALA A 1 730 ? -28.354 16.690 40.042 1.00 74.00 730 ALA A CA 1
ATOM 5770 C C . ALA A 1 730 ? -27.260 17.206 40.995 1.00 74.00 730 ALA A C 1
ATOM 5772 O O . ALA A 1 730 ? -26.163 17.569 40.564 1.00 74.00 730 ALA A O 1
ATOM 5773 N N . PHE A 1 731 ? -27.537 17.224 42.302 1.00 84.12 731 PHE A N 1
ATOM 5774 C CA . PHE A 1 731 ? -26.555 17.615 43.314 1.00 84.12 731 PHE A CA 1
ATOM 5775 C C . PHE A 1 731 ? -25.691 16.414 43.727 1.00 84.12 731 PHE A C 1
ATOM 5777 O O . PHE A 1 731 ? -26.193 15.299 43.892 1.00 84.12 731 PHE A O 1
ATOM 5784 N N . THR A 1 732 ? -24.391 16.649 43.936 1.00 89.81 732 THR A N 1
ATOM 5785 C CA . THR A 1 732 ? -23.447 15.616 44.389 1.00 89.81 732 THR A CA 1
ATOM 5786 C C . THR A 1 732 ? -23.136 15.769 45.876 1.00 89.81 732 THR A C 1
ATOM 5788 O O . THR A 1 732 ? -22.564 16.769 46.314 1.00 89.81 732 THR A O 1
ATOM 5791 N N . TRP A 1 733 ? -23.472 14.746 46.656 1.00 92.19 733 TRP A N 1
ATOM 5792 C CA . TRP A 1 733 ? -23.150 14.604 48.070 1.00 92.19 733 TRP A CA 1
ATOM 5793 C C . TRP A 1 733 ? -21.807 13.891 48.222 1.00 92.19 733 TRP A C 1
ATOM 5795 O O . TRP A 1 733 ? -21.727 12.681 48.037 1.00 92.19 733 TRP A O 1
ATOM 5805 N N . ASN A 1 734 ? -20.757 14.622 48.590 1.00 94.25 734 ASN A N 1
ATOM 5806 C CA . ASN A 1 734 ? -19.470 14.013 48.926 1.00 94.25 734 ASN A CA 1
ATOM 5807 C C . ASN A 1 734 ? -19.524 13.440 50.348 1.00 94.25 734 ASN A C 1
ATOM 5809 O O . ASN A 1 734 ? -19.807 14.171 51.299 1.00 94.25 734 ASN A O 1
ATOM 5813 N N . VAL A 1 735 ? -19.262 12.143 50.489 1.00 96.38 735 VAL A N 1
ATOM 5814 C CA . VAL A 1 735 ? -19.456 11.379 51.723 1.00 96.38 735 VAL A CA 1
ATOM 5815 C C . VAL A 1 735 ? -18.178 10.636 52.087 1.00 96.38 735 VAL A C 1
ATOM 5817 O O . VAL A 1 735 ? -17.708 9.776 51.353 1.00 96.38 735 VAL A O 1
ATOM 5820 N N . SER A 1 736 ? -17.637 10.903 53.269 1.00 95.94 736 SER A N 1
ATOM 5821 C CA . SER A 1 736 ? -16.377 10.325 53.761 1.00 95.94 736 SER A CA 1
ATOM 5822 C C . SER A 1 736 ? -16.530 9.501 55.045 1.00 95.94 736 SER A C 1
ATOM 5824 O O . SER A 1 736 ? -15.568 8.907 55.525 1.00 95.94 736 SER A O 1
ATOM 5826 N N . SER A 1 737 ? -17.741 9.446 55.608 1.00 96.25 737 SER A N 1
ATOM 5827 C CA . SER A 1 737 ? -18.063 8.673 56.812 1.00 96.25 737 SER A CA 1
ATOM 5828 C C . SER A 1 737 ? -19.456 8.052 56.740 1.00 96.25 737 SER A C 1
ATOM 5830 O O . SER A 1 737 ? -20.304 8.481 55.957 1.00 96.25 737 SER A O 1
ATOM 5832 N N . GLU A 1 738 ? -19.740 7.068 57.593 1.00 94.88 738 GLU A N 1
ATOM 5833 C CA . GLU A 1 738 ? -21.058 6.428 57.646 1.00 94.88 738 GLU A CA 1
ATOM 5834 C C . GLU A 1 738 ? -22.159 7.407 58.060 1.00 94.88 738 GLU A C 1
ATOM 5836 O O . GLU A 1 738 ? -23.254 7.372 57.508 1.00 94.88 738 GLU A O 1
ATOM 5841 N N . GLN A 1 739 ? -21.876 8.325 58.989 1.00 93.62 739 GLN A N 1
ATOM 5842 C CA . GLN A 1 739 ? -22.850 9.342 59.395 1.00 93.62 739 GLN A CA 1
ATOM 5843 C C . GLN A 1 739 ? -23.184 10.302 58.247 1.00 93.62 739 GLN A C 1
ATOM 5845 O O . GLN A 1 739 ? -24.342 10.686 58.092 1.00 93.62 739 GLN A O 1
ATOM 5850 N N . GLU A 1 740 ? -22.191 10.681 57.442 1.00 95.31 740 GLU A N 1
ATOM 5851 C CA . GLU A 1 740 ? -22.413 11.473 56.230 1.00 95.31 740 GLU A CA 1
ATOM 5852 C C . GLU A 1 740 ? -23.202 10.687 55.186 1.00 95.31 740 GLU A C 1
ATOM 5854 O O . GLU A 1 740 ? -24.076 11.273 54.559 1.00 95.31 740 GLU A O 1
ATOM 5859 N N . LEU A 1 741 ? -22.971 9.376 55.055 1.00 95.19 741 LEU A N 1
ATOM 5860 C CA . LEU A 1 741 ? -23.744 8.514 54.158 1.00 95.19 741 LEU A CA 1
ATOM 5861 C C . LEU A 1 741 ? -25.217 8.482 54.560 1.00 95.19 741 LEU A C 1
ATOM 5863 O O . LEU A 1 741 ? -26.087 8.718 53.726 1.00 95.19 741 LEU A O 1
ATOM 5867 N N . TYR A 1 742 ? -25.500 8.266 55.845 1.00 92.81 742 TYR A N 1
ATOM 5868 C CA . TYR A 1 742 ? -26.864 8.334 56.366 1.00 92.81 742 TYR A CA 1
ATOM 5869 C C . TYR A 1 742 ? -27.506 9.691 56.094 1.00 92.81 742 TYR A C 1
ATOM 5871 O O . TYR A 1 742 ? -28.612 9.761 55.566 1.00 92.81 742 TYR A O 1
ATOM 5879 N N . ASN A 1 743 ? -26.793 10.773 56.414 1.00 93.06 743 ASN A N 1
ATOM 5880 C CA . ASN A 1 743 ? -27.298 12.121 56.191 1.00 93.06 743 ASN A CA 1
ATOM 5881 C C . ASN A 1 743 ? -27.549 12.384 54.699 1.00 93.06 743 ASN A C 1
ATOM 5883 O O . ASN A 1 743 ? -28.557 12.999 54.363 1.00 93.06 743 ASN A O 1
ATOM 5887 N N . ALA A 1 744 ? -26.665 11.932 53.812 1.00 94.56 744 ALA A N 1
ATOM 5888 C CA . ALA A 1 744 ? -26.816 12.100 52.374 1.00 94.56 744 ALA A CA 1
ATOM 5889 C C . ALA A 1 744 ? -28.025 11.319 51.854 1.00 94.56 744 ALA A C 1
ATOM 5891 O O . ALA A 1 744 ? -28.845 11.900 51.160 1.00 94.56 744 ALA A O 1
ATOM 5892 N N . VAL A 1 745 ? -28.207 10.054 52.245 1.00 92.56 745 VAL A N 1
ATOM 5893 C CA . VAL A 1 745 ? -29.374 9.253 51.829 1.00 92.56 745 VAL A CA 1
ATOM 5894 C C . VAL A 1 745 ? -30.687 9.859 52.325 1.00 92.56 745 VAL A C 1
ATOM 5896 O O . VAL A 1 745 ? -31.637 9.980 51.551 1.00 92.56 745 VAL A O 1
ATOM 5899 N N . ASP A 1 746 ? -30.732 10.321 53.577 1.00 91.12 746 ASP A N 1
ATOM 5900 C CA . ASP A 1 746 ? -31.935 10.933 54.150 1.00 91.12 746 ASP A CA 1
ATOM 5901 C C . ASP A 1 746 ? -32.299 12.253 53.421 1.00 91.12 746 ASP A C 1
ATOM 5903 O O . ASP A 1 746 ? -33.479 12.553 53.189 1.00 91.12 746 ASP A O 1
ATOM 5907 N N . ASN A 1 747 ? -31.297 13.039 53.002 1.00 90.50 747 ASN A N 1
ATOM 5908 C CA . ASN A 1 747 ? -31.494 14.391 52.460 1.00 90.50 747 ASN A CA 1
ATOM 5909 C C . ASN A 1 747 ? -31.411 14.515 50.930 1.00 90.50 747 ASN A C 1
ATOM 5911 O O . ASN A 1 747 ? -31.914 15.509 50.403 1.00 90.50 747 ASN A O 1
ATOM 5915 N N . ALA A 1 748 ? -30.843 13.543 50.218 1.00 88.50 748 ALA A N 1
ATOM 5916 C CA . ALA A 1 748 ? -30.712 13.569 48.762 1.00 88.50 748 ALA A CA 1
ATOM 5917 C C . ALA A 1 748 ? -32.077 13.698 48.073 1.00 88.50 748 ALA A C 1
ATOM 5919 O O . ALA A 1 748 ? -33.097 13.265 48.610 1.00 88.50 748 ALA A O 1
ATOM 5920 N N . CYS A 1 749 ? -32.123 14.320 46.901 1.00 87.75 749 CYS A N 1
ATOM 5921 C CA . CYS A 1 749 ? -33.297 14.395 46.033 1.00 87.75 749 CYS A CA 1
ATOM 5922 C C . CYS A 1 749 ? -33.235 13.331 44.927 1.00 87.75 749 CYS A C 1
ATOM 5924 O O . CYS A 1 749 ? -32.202 12.712 44.700 1.00 87.75 749 CYS A O 1
ATOM 5926 N N . CYS A 1 750 ? -34.344 13.115 44.213 1.00 80.06 750 CYS A N 1
ATOM 5927 C CA . CYS A 1 750 ? -34.316 12.271 43.017 1.00 80.06 750 CYS A CA 1
ATOM 5928 C C . CYS A 1 750 ? -33.363 12.869 41.963 1.00 80.06 750 CYS A C 1
ATOM 5930 O O . CYS A 1 750 ? -33.471 14.051 41.647 1.00 80.06 750 CYS A O 1
ATOM 5932 N N . GLY A 1 751 ? -32.472 12.045 41.419 1.00 79.62 751 GLY A N 1
ATOM 5933 C CA . GLY A 1 751 ? -31.398 12.400 40.496 1.00 79.62 751 GLY A CA 1
ATOM 5934 C C . GLY A 1 751 ? -30.040 12.603 41.172 1.00 79.62 751 GLY A C 1
ATOM 5935 O O . GLY A 1 751 ? -29.026 12.447 40.500 1.00 79.62 751 GLY A O 1
ATOM 5936 N N . ASP A 1 752 ? -29.998 12.903 42.476 1.00 87.69 752 ASP A N 1
ATOM 5937 C CA . ASP A 1 752 ? -28.750 13.210 43.184 1.00 87.69 752 ASP A CA 1
ATOM 5938 C C . ASP A 1 752 ? -27.763 12.036 43.183 1.00 87.69 752 ASP A C 1
ATOM 5940 O O . ASP A 1 752 ? -28.136 10.857 43.173 1.00 87.69 752 ASP A O 1
ATOM 5944 N N . THR A 1 753 ? -26.478 12.378 43.257 1.00 90.06 753 THR A N 1
ATOM 5945 C CA . THR A 1 753 ? -25.385 11.410 43.394 1.00 90.06 753 THR A CA 1
ATOM 5946 C C . THR A 1 753 ? -24.767 11.506 44.776 1.00 90.06 753 THR A C 1
ATOM 5948 O O . THR A 1 753 ? -24.420 12.586 45.236 1.00 90.06 753 THR A O 1
ATOM 5951 N N . ILE A 1 754 ? -24.597 10.373 45.442 1.00 94.19 754 ILE A N 1
ATOM 5952 C CA . ILE A 1 754 ? -23.889 10.233 46.706 1.00 94.19 754 ILE A CA 1
ATOM 5953 C C . ILE A 1 754 ? -22.542 9.594 46.391 1.00 94.19 754 ILE A C 1
ATOM 5955 O O . ILE A 1 754 ? -22.464 8.400 46.109 1.00 94.19 754 ILE A O 1
ATOM 5959 N N . LEU A 1 755 ? -21.495 10.414 46.399 1.00 92.06 755 LEU A N 1
ATOM 5960 C CA . LEU A 1 755 ? -20.134 10.016 46.075 1.00 92.06 755 LEU A CA 1
ATOM 5961 C C . LEU A 1 755 ? -19.383 9.657 47.358 1.00 92.06 755 LEU A C 1
ATOM 5963 O O . LEU A 1 755 ? -19.082 10.521 48.183 1.00 92.06 755 LEU A O 1
ATOM 5967 N N . LEU A 1 756 ? -19.093 8.374 47.523 1.00 95.31 756 LEU A N 1
ATOM 5968 C CA . LEU A 1 756 ? -18.338 7.827 48.639 1.00 95.31 756 LEU A CA 1
ATOM 5969 C C . LEU A 1 756 ? -16.839 7.979 48.369 1.00 95.31 756 LEU A C 1
ATOM 5971 O O . LEU A 1 756 ? -16.346 7.552 47.328 1.00 95.31 756 LEU A O 1
ATOM 5975 N N . ALA A 1 757 ? -16.108 8.535 49.328 1.00 93.00 757 ALA A N 1
ATOM 5976 C CA . ALA A 1 757 ? -14.652 8.496 49.330 1.00 93.00 757 ALA A CA 1
ATOM 5977 C C . ALA A 1 757 ? -14.124 7.041 49.422 1.00 93.00 757 ALA A C 1
ATOM 5979 O O . ALA A 1 757 ? -14.842 6.137 49.876 1.00 93.00 757 ALA A O 1
ATOM 5980 N N . PRO A 1 758 ? -12.854 6.790 49.055 1.00 94.12 758 PRO A N 1
ATOM 5981 C CA . PRO A 1 758 ? -12.207 5.507 49.310 1.00 94.12 758 PRO A CA 1
ATOM 5982 C C . PRO A 1 758 ? -12.257 5.151 50.801 1.00 94.12 758 PRO A C 1
ATOM 5984 O O . PRO A 1 758 ? -11.937 5.971 51.667 1.00 94.12 758 PRO A O 1
ATOM 5987 N N . GLY A 1 759 ? -12.647 3.920 51.127 1.00 95.62 759 GLY A N 1
ATOM 5988 C CA . GLY A 1 759 ? -12.801 3.486 52.513 1.00 95.62 759 GLY A CA 1
ATOM 5989 C C . GLY A 1 759 ? -13.795 2.346 52.717 1.00 95.62 759 GLY A C 1
ATOM 5990 O O . GLY A 1 759 ? -14.401 1.821 51.785 1.00 95.62 759 GLY A O 1
ATOM 5991 N N . ARG A 1 760 ? -13.963 1.940 53.982 1.00 96.88 760 ARG A N 1
ATOM 5992 C CA . ARG A 1 760 ? -14.959 0.936 54.385 1.00 96.88 760 ARG A CA 1
ATOM 5993 C C . ARG A 1 760 ? -16.033 1.592 55.242 1.00 96.88 760 ARG A C 1
ATOM 5995 O O . ARG A 1 760 ? -15.708 2.107 56.305 1.00 96.88 760 ARG A O 1
ATOM 6002 N N . TYR A 1 761 ? -17.280 1.503 54.800 1.00 96.25 761 TYR A N 1
ATOM 6003 C CA . TYR A 1 761 ? -18.458 2.067 55.449 1.00 96.25 761 TYR A CA 1
ATOM 6004 C C . TYR A 1 761 ? -19.203 0.956 56.181 1.00 96.25 761 TYR A C 1
ATOM 6006 O O . TYR A 1 761 ? -19.839 0.106 55.556 1.00 96.25 761 TYR A O 1
ATOM 6014 N N . TRP A 1 762 ? -19.102 0.926 57.507 1.00 94.38 762 TRP A N 1
ATOM 6015 C CA . TRP A 1 762 ? -19.752 -0.096 58.326 1.00 94.38 762 TRP A CA 1
ATOM 6016 C C . TRP A 1 762 ? -21.176 0.320 58.668 1.00 94.38 762 TRP A C 1
ATOM 6018 O O . TRP A 1 762 ? -21.388 1.198 59.501 1.00 94.38 762 TRP A O 1
ATOM 6028 N N . LEU A 1 763 ? -22.164 -0.342 58.066 1.00 91.00 763 LEU A N 1
ATOM 6029 C CA . LEU A 1 763 ? -23.575 -0.030 58.282 1.00 91.00 763 LEU A CA 1
ATOM 6030 C C . LEU A 1 763 ? -24.216 -1.078 59.210 1.00 91.00 763 LEU A C 1
ATOM 6032 O O . LEU A 1 763 ? -24.761 -2.082 58.728 1.00 91.00 763 LEU A O 1
ATOM 6036 N N . PRO A 1 764 ? -24.134 -0.907 60.548 1.00 80.81 764 PRO A N 1
ATOM 6037 C CA . PRO A 1 764 ? -24.872 -1.760 61.469 1.00 80.81 764 PRO A CA 1
ATOM 6038 C C . PRO A 1 764 ? -26.375 -1.531 61.291 1.00 80.81 764 PRO A C 1
ATOM 6040 O O . PRO A 1 764 ? -26.798 -0.433 60.932 1.00 80.81 764 PRO A O 1
ATOM 6043 N N . GLY A 1 765 ? -27.185 -2.547 61.585 1.00 72.06 765 GLY A N 1
ATOM 6044 C CA . GLY A 1 765 ? -28.639 -2.393 61.575 1.00 72.06 765 GLY A CA 1
ATOM 6045 C C . GLY A 1 765 ? -29.076 -1.250 62.499 1.00 72.06 765 GLY A C 1
ATOM 6046 O O . GLY A 1 765 ? -28.680 -1.201 63.670 1.00 72.06 765 GLY A O 1
ATOM 6047 N N . ARG A 1 766 ? -29.876 -0.313 61.976 1.00 66.62 766 ARG A N 1
ATOM 6048 C CA . ARG A 1 766 ? -30.408 0.817 62.749 1.00 66.62 766 ARG A CA 1
ATOM 6049 C C . ARG A 1 766 ? -31.468 0.319 63.735 1.00 66.62 766 ARG A C 1
ATOM 6051 O O . ARG A 1 766 ? -32.473 -0.265 63.345 1.00 66.62 766 ARG A O 1
ATOM 6058 N N . SER A 1 767 ? -31.251 0.549 65.031 1.00 60.47 767 SER A N 1
ATOM 6059 C CA . SER A 1 767 ? -32.212 0.172 66.089 1.00 60.47 767 SER A CA 1
ATOM 6060 C C . SER A 1 767 ? -33.401 1.137 66.224 1.00 60.47 767 SER A C 1
ATOM 6062 O O . SER A 1 767 ? -34.355 0.854 66.944 1.00 60.47 767 SER A O 1
ATOM 6064 N N . ASP A 1 768 ? -33.312 2.298 65.578 1.00 62.03 768 ASP A N 1
ATOM 6065 C CA . ASP A 1 768 ? -34.234 3.433 65.647 1.00 62.03 768 ASP A CA 1
ATOM 6066 C C . ASP A 1 768 ? -35.377 3.376 64.620 1.00 62.03 768 ASP A C 1
ATOM 6068 O O . ASP A 1 768 ? -36.357 4.105 64.774 1.00 62.03 768 ASP A O 1
ATOM 6072 N N . TYR A 1 769 ? -35.318 2.470 63.639 1.00 54.31 769 TYR A N 1
ATOM 6073 C CA . TYR A 1 769 ? -36.438 2.189 62.742 1.00 54.31 769 TYR A CA 1
ATOM 6074 C C . TYR A 1 769 ? -37.206 0.928 63.183 1.00 54.31 769 TYR A C 1
ATOM 6076 O O . TYR A 1 769 ? -36.597 -0.079 63.539 1.00 54.31 769 TYR A O 1
ATOM 6084 N N . PRO A 1 770 ? -38.555 0.924 63.119 1.00 55.75 770 PRO A N 1
ATOM 6085 C CA . PRO A 1 770 ? -39.351 -0.288 63.338 1.00 55.75 770 PRO A CA 1
ATOM 6086 C C . PRO A 1 770 ? -39.141 -1.349 62.242 1.00 55.75 770 PRO A C 1
ATOM 6088 O O . PRO A 1 770 ? -39.602 -2.478 62.390 1.00 55.75 770 PRO A O 1
ATOM 6091 N N . GLN A 1 771 ? -38.460 -0.982 61.154 1.00 54.88 771 GLN A N 1
ATOM 6092 C CA . GLN A 1 771 ? -38.041 -1.858 60.069 1.00 54.88 771 GLN A CA 1
ATOM 6093 C C . GLN A 1 771 ? -36.516 -1.953 60.099 1.00 54.88 771 GLN A C 1
ATOM 6095 O O . GLN A 1 771 ? -35.817 -0.944 60.120 1.00 54.88 771 GLN A O 1
ATOM 6100 N N . ILE A 1 772 ? -36.013 -3.174 60.208 1.00 63.72 772 ILE A N 1
ATOM 6101 C CA . ILE A 1 772 ? -34.622 -3.441 60.549 1.00 63.72 772 ILE A CA 1
ATOM 6102 C C . ILE A 1 772 ? -33.835 -3.418 59.241 1.00 63.72 772 ILE A C 1
ATOM 6104 O O . ILE A 1 772 ? -33.815 -4.418 58.547 1.00 63.72 772 ILE A O 1
ATOM 6108 N N . TYR A 1 773 ? -33.277 -2.268 58.858 1.00 75.62 773 TYR A N 1
ATOM 6109 C CA . TYR A 1 773 ? -32.428 -2.131 57.668 1.00 75.62 773 TYR A CA 1
ATOM 6110 C C . TYR A 1 773 ? -31.220 -1.240 57.979 1.00 75.62 773 TYR A C 1
ATOM 6112 O O . TYR A 1 773 ? -31.274 -0.365 58.847 1.00 75.62 773 TYR A O 1
ATOM 6120 N N . SER A 1 774 ? -30.111 -1.484 57.283 1.00 76.81 774 SER A N 1
ATOM 6121 C CA . SER A 1 774 ? -28.862 -0.727 57.422 1.00 76.81 774 SER A CA 1
ATOM 6122 C C . SER A 1 774 ? -28.857 0.544 56.586 1.00 76.81 774 SER A C 1
ATOM 6124 O O . SER A 1 774 ? -28.206 1.499 56.969 1.00 76.81 774 SER A O 1
ATOM 6126 N N . LEU A 1 775 ? -29.557 0.580 55.455 1.00 87.38 775 LEU A N 1
ATOM 6127 C CA . LEU A 1 775 ? -29.726 1.779 54.634 1.00 87.38 775 LEU A CA 1
ATOM 6128 C C . LEU A 1 775 ? -31.108 1.714 53.989 1.00 87.38 775 LEU A C 1
ATOM 6130 O O . LEU A 1 775 ? -31.463 0.662 53.473 1.00 87.38 775 LEU A O 1
ATOM 6134 N N . ASN A 1 776 ? -31.883 2.796 54.034 1.00 88.31 776 ASN A N 1
ATOM 6135 C CA . ASN A 1 776 ? -33.201 2.864 53.402 1.00 88.31 776 ASN A CA 1
ATOM 6136 C C . ASN A 1 776 ? -33.190 3.973 52.347 1.00 88.31 776 ASN A C 1
ATOM 6138 O O . ASN A 1 776 ? -33.070 5.150 52.684 1.00 88.31 776 ASN A O 1
ATOM 6142 N N . ILE A 1 777 ? -33.267 3.587 51.078 1.00 88.94 777 ILE A N 1
ATOM 6143 C CA . ILE A 1 777 ? -33.211 4.480 49.926 1.00 88.94 777 ILE A CA 1
ATOM 6144 C C . ILE A 1 777 ? -34.619 4.622 49.368 1.00 88.94 777 ILE A C 1
ATOM 6146 O O . ILE A 1 777 ? -35.116 3.782 48.621 1.00 88.94 777 ILE A O 1
ATOM 6150 N N . GLU A 1 778 ? -35.249 5.731 49.732 1.00 88.69 778 GLU A N 1
ATOM 6151 C CA . GLU A 1 778 ? -36.631 6.045 49.367 1.00 88.69 778 GLU A CA 1
ATOM 6152 C C . GLU A 1 778 ? -36.736 6.933 48.112 1.00 88.69 778 GLU A C 1
ATOM 6154 O O . GLU A 1 778 ? -37.815 7.369 47.711 1.00 88.69 778 GLU A O 1
ATOM 6159 N N . LYS A 1 779 ? -35.606 7.269 47.490 1.00 87.88 779 LYS A N 1
ATOM 6160 C CA . LYS A 1 779 ? -35.529 8.235 46.390 1.00 87.88 779 LYS A CA 1
ATOM 6161 C C . LYS A 1 779 ? -34.625 7.700 45.294 1.00 87.88 779 LYS A C 1
ATOM 6163 O O . LYS A 1 779 ? -33.747 6.883 45.553 1.00 87.88 779 LYS A O 1
ATOM 6168 N N . GLY A 1 780 ? -34.837 8.174 44.072 1.00 86.31 780 GLY A N 1
ATOM 6169 C CA . GLY A 1 780 ? -34.005 7.768 42.950 1.00 86.31 780 GLY A CA 1
ATOM 6170 C C . GLY A 1 780 ? -32.643 8.433 42.989 1.00 86.31 780 GLY A C 1
ATOM 6171 O O . GLY A 1 780 ? -32.521 9.546 42.504 1.00 86.31 780 GLY A O 1
ATOM 6172 N N . VAL A 1 781 ? -31.652 7.794 43.603 1.00 91.44 781 VAL A N 1
ATOM 6173 C CA . VAL A 1 781 ? -30.294 8.335 43.774 1.00 91.44 781 VAL A CA 1
ATOM 6174 C C . VAL A 1 781 ? -29.258 7.394 43.170 1.00 91.44 781 VAL A C 1
ATOM 6176 O O . VAL A 1 781 ? -29.495 6.190 43.047 1.00 91.44 781 VAL A O 1
ATOM 6179 N N . THR A 1 782 ? -28.091 7.940 42.837 1.00 91.31 782 THR A N 1
ATOM 6180 C CA . THR A 1 782 ? -26.900 7.152 42.492 1.00 91.31 782 THR A CA 1
ATOM 6181 C C . THR A 1 782 ? -25.964 7.099 43.691 1.00 91.31 782 THR A C 1
ATOM 6183 O O . THR A 1 782 ? -25.538 8.146 44.163 1.00 91.31 782 THR A O 1
ATOM 6186 N N . ILE A 1 783 ? -25.608 5.914 44.182 1.00 94.06 783 ILE A N 1
ATOM 6187 C CA . ILE A 1 783 ? -24.534 5.733 45.169 1.00 94.06 783 ILE A CA 1
ATOM 6188 C C . ILE A 1 783 ? -23.291 5.241 44.431 1.00 94.06 783 ILE A C 1
ATOM 6190 O O . ILE A 1 783 ? -23.280 4.130 43.906 1.00 94.06 783 ILE A O 1
ATOM 6194 N N . ALA A 1 784 ? -22.253 6.070 44.383 1.00 91.88 784 ALA A N 1
ATOM 6195 C CA . ALA A 1 784 ? -21.020 5.794 43.653 1.00 91.88 784 ALA A CA 1
ATOM 6196 C C . ALA A 1 784 ? -19.829 5.725 44.614 1.00 91.88 784 ALA A C 1
ATOM 6198 O O . ALA A 1 784 ? -19.682 6.606 45.458 1.00 91.88 784 ALA A O 1
ATOM 6199 N N . GLY A 1 785 ? -18.989 4.698 44.498 1.00 90.44 785 GLY A N 1
ATOM 6200 C CA . GLY A 1 785 ? -17.675 4.659 45.147 1.00 90.44 785 GLY A CA 1
ATOM 6201 C C . GLY A 1 785 ? -16.551 5.145 44.235 1.00 90.44 785 GLY A C 1
ATOM 6202 O O . GLY A 1 785 ? -16.797 5.656 43.146 1.00 90.44 785 GLY A O 1
ATOM 6203 N N . SER A 1 786 ? -15.309 4.985 44.690 1.00 83.00 786 SER A N 1
ATOM 6204 C CA . SER A 1 786 ? -14.095 5.250 43.897 1.00 83.00 786 SER A CA 1
ATOM 6205 C C . SER A 1 786 ? -13.587 4.014 43.145 1.00 83.00 786 SER A C 1
ATOM 6207 O O . SER A 1 786 ? -12.598 4.075 42.430 1.00 83.00 786 SER A O 1
ATOM 6209 N N . GLY A 1 787 ? -14.266 2.878 43.296 1.00 79.50 787 GLY A N 1
ATOM 6210 C CA . GLY A 1 787 ? -13.916 1.598 42.698 1.00 79.50 787 GLY A CA 1
ATOM 6211 C C . GLY A 1 787 ? -14.262 0.440 43.640 1.00 79.50 787 GLY A C 1
ATOM 6212 O O . GLY A 1 787 ? -14.206 0.589 44.867 1.00 79.50 787 GLY A O 1
ATOM 6213 N N . PRO A 1 788 ? -14.567 -0.761 43.118 1.00 85.12 788 PRO A N 1
ATOM 6214 C CA . PRO A 1 788 ? -14.965 -1.905 43.942 1.00 85.12 788 PRO A CA 1
ATOM 6215 C C . PRO A 1 788 ? -13.861 -2.434 44.870 1.00 85.12 788 PRO A C 1
ATOM 6217 O O . PRO A 1 788 ? -14.135 -3.172 45.818 1.00 85.12 788 PRO A O 1
ATOM 6220 N N . LEU A 1 789 ? -12.601 -2.064 44.639 1.00 86.31 789 LEU A N 1
ATOM 6221 C CA . LEU A 1 789 ? -11.494 -2.382 45.546 1.00 86.31 789 LEU A CA 1
ATOM 6222 C C . LEU A 1 789 ? -11.184 -1.253 46.536 1.00 86.31 789 LEU A C 1
ATOM 6224 O O . LEU A 1 789 ? -10.518 -1.495 47.543 1.00 86.31 789 LEU A O 1
ATOM 6228 N N . GLU A 1 790 ? -11.684 -0.048 46.277 1.00 88.19 790 GLU A N 1
ATOM 6229 C CA . GLU A 1 790 ? -11.356 1.164 47.028 1.00 88.19 790 GLU A CA 1
ATOM 6230 C C . GLU A 1 790 ? -12.453 1.533 48.026 1.00 88.19 790 GLU A C 1
ATOM 6232 O O . GLU A 1 790 ? -12.167 1.897 49.168 1.00 88.19 790 GLU A O 1
ATOM 6237 N N . THR A 1 791 ? -13.714 1.371 47.627 1.00 95.12 791 THR A N 1
ATOM 6238 C CA . THR A 1 791 ? -14.888 1.685 48.439 1.00 95.12 791 THR A CA 1
ATOM 6239 C C . THR A 1 791 ? -15.662 0.410 48.748 1.00 95.12 791 THR A C 1
ATOM 6241 O O . THR A 1 791 ? -16.118 -0.298 47.855 1.00 95.12 791 THR A O 1
ATOM 6244 N N . THR A 1 792 ? -15.847 0.102 50.032 1.00 96.88 792 THR A N 1
ATOM 6245 C CA . THR A 1 792 ? -16.637 -1.054 50.482 1.00 96.88 792 THR A CA 1
ATOM 6246 C C . THR A 1 792 ? -17.732 -0.635 51.454 1.00 96.88 792 THR A C 1
ATOM 6248 O O . THR A 1 792 ? -17.437 -0.103 52.521 1.00 96.88 792 THR A O 1
ATOM 6251 N N . ILE A 1 793 ? -18.985 -0.966 51.162 1.00 96.44 793 ILE A N 1
ATOM 6252 C CA . ILE A 1 793 ? -20.086 -0.943 52.126 1.00 96.44 793 ILE A CA 1
ATOM 6253 C C . ILE A 1 793 ? -20.133 -2.305 52.817 1.00 96.44 793 ILE A C 1
ATOM 6255 O O . ILE A 1 793 ? -20.262 -3.331 52.155 1.00 96.44 793 ILE A O 1
ATOM 6259 N N . VAL A 1 794 ? -20.012 -2.332 54.143 1.00 95.12 794 VAL A N 1
ATOM 6260 C CA . VAL A 1 794 ? -20.078 -3.565 54.936 1.00 95.12 794 VAL A CA 1
ATOM 6261 C C . VAL A 1 794 ? -21.414 -3.631 55.665 1.00 95.12 794 VAL A C 1
ATOM 6263 O O . VAL A 1 794 ? -21.681 -2.824 56.559 1.00 95.12 794 VAL A O 1
ATOM 6266 N N . LEU A 1 795 ? -22.238 -4.617 55.317 1.00 92.88 795 LEU A N 1
ATOM 6267 C CA . LEU A 1 795 ? -23.524 -4.873 55.965 1.00 92.88 795 LEU A CA 1
ATOM 6268 C C . LEU A 1 795 ? -23.309 -5.887 57.084 1.00 92.88 795 LEU A C 1
ATOM 6270 O O . LEU A 1 795 ? -22.767 -6.963 56.852 1.00 92.88 795 LEU A O 1
ATOM 6274 N N . SER A 1 796 ? -23.695 -5.561 58.318 1.00 87.06 796 SER A N 1
ATOM 6275 C CA . SER A 1 796 ? -23.499 -6.469 59.457 1.00 87.06 796 SER A CA 1
ATOM 6276 C C . SER A 1 796 ? -24.637 -6.393 60.466 1.00 87.06 796 SER A C 1
ATOM 6278 O O . SER A 1 796 ? -25.170 -5.315 60.731 1.00 87.06 796 SER A O 1
ATOM 6280 N N . GLY A 1 797 ? -24.994 -7.543 61.042 1.00 81.06 797 GLY A N 1
ATOM 6281 C CA . GLY A 1 797 ? -26.059 -7.679 62.039 1.00 81.06 797 GLY A CA 1
ATOM 6282 C C . GLY A 1 797 ? -27.226 -8.539 61.552 1.00 81.06 797 GLY A C 1
ATOM 6283 O O . GLY A 1 797 ? -27.438 -8.696 60.350 1.00 81.06 797 GLY A O 1
ATOM 6284 N N . ASN A 1 798 ? -27.970 -9.103 62.509 1.00 72.50 798 ASN A N 1
ATOM 6285 C CA . ASN A 1 798 ? -29.205 -9.821 62.208 1.00 72.50 798 ASN A CA 1
ATOM 6286 C C . ASN A 1 798 ? -30.199 -8.834 61.606 1.00 72.50 798 ASN A C 1
ATOM 6288 O O . ASN A 1 798 ? -30.420 -7.768 62.186 1.00 72.50 798 ASN A O 1
ATOM 6292 N N . LEU A 1 799 ? -30.802 -9.221 60.485 1.00 71.56 799 LEU A N 1
ATOM 6293 C CA . LEU A 1 799 ? -31.751 -8.411 59.721 1.00 71.56 799 LEU A CA 1
ATOM 6294 C C . LEU A 1 799 ? -31.166 -7.119 59.113 1.00 71.56 799 LEU A C 1
ATOM 6296 O O . LEU A 1 799 ? -31.922 -6.278 58.663 1.00 71.56 799 LEU A O 1
ATOM 6300 N N . SER A 1 800 ? -29.848 -6.930 59.063 1.00 75.06 800 SER A N 1
ATOM 6301 C CA . SER A 1 800 ? -29.257 -5.803 58.322 1.00 75.06 800 SER A CA 1
ATOM 6302 C C . SER A 1 800 ? -29.449 -5.971 56.801 1.00 75.06 800 SER A C 1
ATOM 6304 O O . SER A 1 800 ? -29.708 -7.076 56.329 1.00 75.06 800 SER A O 1
ATOM 6306 N N . GLY A 1 801 ? -29.347 -4.882 56.037 1.00 84.75 801 GLY A N 1
ATOM 6307 C CA . GLY A 1 801 ? -29.524 -4.897 54.579 1.00 84.75 801 GLY A CA 1
ATOM 6308 C C . GLY A 1 801 ? -29.632 -3.492 53.983 1.00 84.75 801 GLY A C 1
ATOM 6309 O O . GLY A 1 801 ? -29.897 -2.531 54.711 1.00 84.75 801 GLY A O 1
ATOM 6310 N N . ILE A 1 802 ? -29.418 -3.353 52.678 1.00 89.31 802 ILE A N 1
ATOM 6311 C CA . ILE A 1 802 ? -29.718 -2.115 51.943 1.00 89.31 802 ILE A CA 1
ATOM 6312 C C . ILE A 1 802 ? -31.102 -2.278 51.341 1.00 89.31 802 ILE A C 1
ATOM 6314 O O . ILE A 1 802 ? -31.300 -3.123 50.477 1.00 89.31 802 ILE A O 1
ATOM 6318 N N . PHE A 1 803 ? -32.041 -1.466 51.792 1.00 90.56 803 PHE A N 1
ATOM 6319 C CA . PHE A 1 803 ? -33.403 -1.446 51.300 1.00 90.56 803 PHE A CA 1
ATOM 6320 C C . PHE A 1 803 ? -33.584 -0.293 50.317 1.00 90.56 803 PHE A C 1
ATOM 6322 O O . PHE A 1 803 ? -33.221 0.843 50.621 1.00 90.56 803 PHE A O 1
ATOM 6329 N N . ILE A 1 804 ? -34.139 -0.574 49.143 1.00 88.75 804 ILE A N 1
ATOM 6330 C CA . ILE A 1 804 ? -34.350 0.411 48.078 1.00 88.75 804 ILE A CA 1
ATOM 6331 C C . ILE A 1 804 ? -35.801 0.334 47.674 1.00 88.75 804 ILE A C 1
ATOM 6333 O O . ILE A 1 804 ? -36.208 -0.624 47.023 1.00 88.75 804 ILE A O 1
ATOM 6337 N N . GLY A 1 805 ? -36.589 1.319 48.076 1.00 86.38 805 GLY A N 1
ATOM 6338 C CA . GLY A 1 805 ? -38.020 1.215 47.902 1.00 86.38 805 GLY A CA 1
ATOM 6339 C C . GLY A 1 805 ? -38.813 2.268 48.626 1.00 86.38 805 GLY A C 1
ATOM 6340 O O . GLY A 1 805 ? -38.395 2.810 49.641 1.00 86.38 805 GLY A O 1
ATOM 6341 N N . THR A 1 806 ? -40.017 2.516 48.125 1.00 82.38 806 THR A N 1
ATOM 6342 C CA . THR A 1 806 ? -41.030 3.277 48.855 1.00 82.38 806 THR A CA 1
ATOM 6343 C C . THR A 1 806 ? -42.397 2.654 48.681 1.00 82.38 806 THR A C 1
ATOM 6345 O O . THR A 1 806 ? -42.686 1.991 47.683 1.00 82.38 806 THR A O 1
ATOM 6348 N N . TRP A 1 807 ? -43.270 2.924 49.648 1.00 80.38 807 TRP A N 1
ATOM 6349 C CA . TRP A 1 807 ? -44.698 2.697 49.513 1.00 80.38 807 TRP A CA 1
ATOM 6350 C C . TRP A 1 807 ? -45.453 3.871 50.146 1.00 80.38 807 TRP A C 1
ATOM 6352 O O . TRP A 1 807 ? -45.230 4.158 51.323 1.00 80.38 807 TRP A O 1
ATOM 6362 N N . PRO A 1 808 ? -46.326 4.588 49.409 1.00 82.69 808 PRO A N 1
ATOM 6363 C CA . PRO A 1 808 ? -46.808 4.343 48.042 1.00 82.69 808 PRO A CA 1
ATOM 6364 C C . PRO A 1 808 ? -45.995 5.028 46.916 1.00 82.69 808 PRO A C 1
ATOM 6366 O O . PRO A 1 808 ? -46.509 5.158 45.807 1.00 82.69 808 PRO A O 1
ATOM 6369 N N . GLY A 1 809 ? -44.782 5.525 47.187 1.00 84.75 809 GLY A N 1
ATOM 6370 C CA . GLY A 1 809 ? -43.987 6.291 46.214 1.00 84.75 809 GLY A CA 1
ATOM 6371 C C . GLY A 1 809 ? -43.477 5.471 45.022 1.00 84.75 809 GLY A C 1
ATOM 6372 O O . GLY A 1 809 ? -43.678 4.261 44.962 1.00 84.75 809 GLY A O 1
ATOM 6373 N N . VAL A 1 810 ? -42.844 6.159 44.065 1.00 87.06 810 VAL A N 1
ATOM 6374 C CA . VAL A 1 810 ? -42.184 5.586 42.882 1.00 87.06 810 VAL A CA 1
ATOM 6375 C C . VAL A 1 810 ? -40.749 6.090 42.837 1.00 87.06 810 VAL A C 1
ATOM 6377 O O . VAL A 1 810 ? -40.515 7.297 42.888 1.00 87.06 810 VAL A O 1
ATOM 6380 N N . ILE A 1 811 ? -39.803 5.166 42.719 1.00 88.25 811 ILE A N 1
ATOM 6381 C CA . ILE A 1 811 ? -38.403 5.456 42.430 1.00 88.25 811 ILE A CA 1
ATOM 6382 C C . ILE A 1 811 ? -38.215 5.255 40.925 1.00 88.25 811 ILE A C 1
ATOM 6384 O O . ILE A 1 811 ? -38.280 4.129 40.440 1.00 88.25 811 ILE A O 1
ATOM 6388 N N . GLU A 1 812 ? -38.019 6.346 40.182 1.00 85.19 812 GLU A N 1
ATOM 6389 C CA . GLU A 1 812 ? -37.821 6.283 38.725 1.00 85.19 812 GLU A CA 1
ATOM 6390 C C . GLU A 1 812 ? -36.543 5.508 38.365 1.00 85.19 812 GLU A C 1
ATOM 6392 O O . GLU A 1 812 ? -36.578 4.601 37.537 1.00 85.19 812 GLU A O 1
ATOM 6397 N N . GLN A 1 813 ? -35.431 5.813 39.037 1.00 88.44 813 GLN A N 1
ATOM 6398 C CA . GLN A 1 813 ? -34.153 5.136 38.836 1.00 88.44 813 GLN A CA 1
ATOM 6399 C C . GLN A 1 813 ? -33.315 5.181 40.112 1.00 88.44 813 GLN A C 1
ATOM 6401 O O . GLN A 1 813 ? -33.216 6.239 40.725 1.00 88.44 813 GLN A O 1
ATOM 6406 N N . ALA A 1 814 ? -32.689 4.071 40.493 1.00 90.62 814 ALA A N 1
ATOM 6407 C CA . ALA A 1 814 ? -31.643 4.045 41.515 1.00 90.62 814 ALA A CA 1
ATOM 6408 C C . ALA A 1 814 ? -30.444 3.230 41.021 1.00 90.62 814 ALA A C 1
ATOM 6410 O O . ALA A 1 814 ? -30.623 2.175 40.413 1.00 90.62 814 ALA A O 1
ATOM 6411 N N . THR A 1 815 ? -29.233 3.706 41.307 1.00 91.62 815 THR A N 1
ATOM 6412 C CA . THR A 1 815 ? -27.996 3.109 40.786 1.00 91.62 815 THR A CA 1
ATOM 6413 C C . THR A 1 815 ? -26.982 2.922 41.906 1.00 91.62 815 THR A C 1
ATOM 6415 O O . THR A 1 815 ? -26.791 3.819 42.725 1.00 91.62 815 THR A O 1
ATOM 6418 N N . PHE A 1 816 ? -26.295 1.782 41.929 1.00 93.25 816 PHE A N 1
ATOM 6419 C CA . PHE A 1 816 ? -25.049 1.612 42.679 1.00 93.25 816 PHE A CA 1
ATOM 6420 C C . PHE A 1 816 ? -23.917 1.399 41.692 1.00 93.25 816 PHE A C 1
ATOM 6422 O O . PHE A 1 816 ? -24.043 0.560 40.797 1.00 93.25 816 PHE A O 1
ATOM 6429 N N . ARG A 1 817 ? -22.807 2.119 41.871 1.00 90.81 817 ARG A N 1
ATOM 6430 C CA . ARG A 1 817 ? -21.641 1.939 41.012 1.00 90.81 817 ARG A CA 1
ATOM 6431 C C . ARG A 1 817 ? -20.298 2.043 41.713 1.00 90.81 817 ARG A C 1
ATOM 6433 O O . ARG A 1 817 ? -20.192 2.682 42.760 1.00 90.81 817 ARG A O 1
ATOM 6440 N N . ASP A 1 818 ? -19.294 1.405 41.122 1.00 87.50 818 ASP A N 1
ATOM 6441 C CA . ASP A 1 818 ? -17.878 1.531 41.489 1.00 87.50 818 ASP A CA 1
ATOM 6442 C C . ASP A 1 818 ? -17.614 1.270 42.977 1.00 87.50 818 ASP A C 1
ATOM 6444 O O . ASP A 1 818 ? -16.919 2.020 43.662 1.00 87.50 818 ASP A O 1
ATOM 6448 N N . LEU A 1 819 ? -18.217 0.218 43.527 1.00 94.81 819 LEU A N 1
ATOM 6449 C CA . LEU A 1 819 ? -18.098 -0.105 44.948 1.00 94.81 819 LEU A CA 1
ATOM 6450 C C . LEU A 1 819 ? -18.259 -1.596 45.211 1.00 94.81 819 LEU A C 1
ATOM 6452 O O . LEU A 1 819 ? -18.783 -2.358 44.405 1.00 94.81 819 LEU A O 1
ATOM 6456 N N . ARG A 1 820 ? -17.827 -2.029 46.389 1.00 95.56 820 ARG A N 1
ATOM 6457 C CA . ARG A 1 820 ? -18.067 -3.379 46.893 1.00 95.56 820 ARG A CA 1
ATOM 6458 C C . ARG A 1 820 ? -19.114 -3.365 47.991 1.00 95.56 820 ARG A C 1
ATOM 6460 O O . ARG A 1 820 ? -19.045 -2.552 48.905 1.00 95.56 820 ARG A O 1
ATOM 6467 N N . ILE A 1 821 ? -20.031 -4.320 47.957 1.00 96.38 821 ILE A N 1
ATOM 6468 C CA . ILE A 1 821 ? -20.970 -4.613 49.039 1.00 96.38 821 ILE A CA 1
ATOM 6469 C C . ILE A 1 821 ? -20.495 -5.912 49.703 1.00 96.38 821 ILE A C 1
ATOM 6471 O O . ILE A 1 821 ? -20.604 -6.990 49.130 1.00 96.38 821 ILE A O 1
ATOM 6475 N N . ASP A 1 822 ? -19.891 -5.807 50.888 1.00 95.50 822 ASP A N 1
ATOM 6476 C CA . ASP A 1 822 ? -19.505 -6.940 51.743 1.00 95.50 822 ASP A CA 1
ATOM 6477 C C . ASP A 1 822 ? -20.681 -7.255 52.668 1.00 95.50 822 ASP A C 1
ATOM 6479 O O . ASP A 1 822 ? -20.868 -6.635 53.721 1.00 95.50 822 ASP A O 1
ATOM 6483 N N . ASP A 1 823 ? -21.511 -8.186 52.223 1.00 93.00 823 ASP A N 1
ATOM 6484 C CA . ASP A 1 823 ? -22.721 -8.581 52.901 1.00 93.00 823 ASP A CA 1
ATOM 6485 C C . ASP A 1 823 ? -22.474 -9.686 53.935 1.00 93.00 823 ASP A C 1
ATOM 6487 O O . ASP A 1 823 ? -22.123 -10.839 53.649 1.00 93.00 823 ASP A O 1
ATOM 6491 N N . ARG A 1 824 ? -22.678 -9.299 55.192 1.00 91.12 824 ARG A N 1
ATOM 6492 C CA . ARG A 1 824 ? -22.661 -10.166 56.371 1.00 91.12 824 ARG A CA 1
ATOM 6493 C C . ARG A 1 824 ? -23.980 -10.061 57.117 1.00 91.12 824 ARG A C 1
ATOM 6495 O O . ARG A 1 824 ? -24.018 -10.233 58.337 1.00 91.12 824 ARG A O 1
ATOM 6502 N N . SER A 1 825 ? -25.056 -9.761 56.408 1.00 87.06 825 SER A N 1
ATOM 6503 C CA . SER A 1 825 ? -26.395 -9.572 56.946 1.00 87.06 825 SER A CA 1
ATOM 6504 C C . SER A 1 825 ? -27.370 -10.631 56.446 1.00 87.06 825 SER A C 1
ATOM 6506 O O . SER A 1 825 ? -27.047 -11.417 55.566 1.00 87.06 825 SER A O 1
ATOM 6508 N N . ASP A 1 826 ? -28.571 -10.688 57.012 1.00 81.94 826 ASP A N 1
ATOM 6509 C CA . ASP A 1 826 ? -29.527 -11.725 56.615 1.00 81.94 826 ASP A CA 1
ATOM 6510 C C . ASP A 1 826 ? -30.198 -11.429 55.256 1.00 81.94 826 ASP A C 1
ATOM 6512 O O . ASP A 1 826 ? -30.601 -12.379 54.582 1.00 81.94 826 ASP A O 1
ATOM 6516 N N . PHE A 1 827 ? -30.269 -10.156 54.830 1.00 80.31 827 PHE A N 1
ATOM 6517 C CA . PHE A 1 827 ? -31.061 -9.709 53.668 1.00 80.31 827 PHE A CA 1
ATOM 6518 C C . PHE A 1 827 ? -30.267 -9.104 52.502 1.00 80.31 827 PHE A C 1
ATOM 6520 O O . PHE A 1 827 ? -30.855 -8.822 51.462 1.00 80.31 827 PHE A O 1
ATOM 6527 N N . GLY A 1 828 ? -28.969 -8.847 52.657 1.00 88.69 828 GLY A N 1
ATOM 6528 C CA . GLY A 1 828 ? -28.149 -8.280 51.587 1.00 88.69 828 GLY A CA 1
ATOM 6529 C C . GLY A 1 828 ? -28.710 -7.016 50.951 1.00 88.69 828 GLY A C 1
ATOM 6530 O O . GLY A 1 828 ? -29.048 -6.053 51.650 1.00 88.69 828 GLY A O 1
ATOM 6531 N N . LEU A 1 829 ? -28.749 -6.990 49.619 1.00 93.69 829 LEU A N 1
ATOM 6532 C CA . LEU A 1 829 ? -29.334 -5.900 48.848 1.00 93.69 829 LEU A CA 1
ATOM 6533 C C . LEU A 1 829 ? -30.788 -6.232 48.504 1.00 93.69 829 LEU A C 1
ATOM 6535 O O . LEU A 1 829 ? -31.057 -7.176 47.767 1.00 93.69 829 LEU A O 1
ATOM 6539 N N . TRP A 1 830 ? -31.726 -5.434 48.996 1.00 92.81 830 TRP A N 1
ATOM 6540 C CA . TRP A 1 830 ? -33.153 -5.655 48.817 1.00 92.81 830 TRP A CA 1
ATOM 6541 C C . TRP A 1 830 ? -33.809 -4.460 48.128 1.00 92.81 830 TRP A C 1
ATOM 6543 O O . TRP A 1 830 ? -34.012 -3.397 48.711 1.00 92.81 830 TRP A O 1
ATOM 6553 N N . VAL A 1 831 ? -34.176 -4.648 46.867 1.00 91.62 831 VAL A N 1
ATOM 6554 C CA . VAL A 1 831 ? -34.972 -3.697 46.094 1.00 91.62 831 VAL A CA 1
ATOM 6555 C C . VAL A 1 831 ? -36.434 -4.089 46.230 1.00 91.62 831 VAL A C 1
ATOM 6557 O O . VAL A 1 831 ? -36.819 -5.200 45.875 1.00 91.62 831 VAL A O 1
ATOM 6560 N N . TRP A 1 832 ? -37.253 -3.193 46.756 1.00 88.94 832 TRP A N 1
ATOM 6561 C CA . TRP A 1 832 ? -38.641 -3.455 47.110 1.00 88.94 832 TRP A CA 1
ATOM 6562 C C . TRP A 1 832 ? -39.543 -2.285 46.709 1.00 88.94 832 TRP A C 1
ATOM 6564 O O . TRP A 1 832 ? -39.121 -1.136 46.648 1.00 88.94 832 TRP A O 1
ATOM 6574 N N . GLY A 1 833 ? -40.822 -2.537 46.448 1.00 85.06 833 GLY A N 1
ATOM 6575 C CA . GLY A 1 833 ? -41.768 -1.466 46.113 1.00 85.06 833 GLY A CA 1
ATOM 6576 C C . GLY A 1 833 ? -41.723 -1.050 44.638 1.00 85.06 833 GLY A C 1
ATOM 6577 O O . GLY A 1 833 ? -41.521 -1.873 43.748 1.00 85.06 833 GLY A O 1
ATOM 6578 N N . ASN A 1 834 ? -42.005 0.221 44.344 1.00 86.00 834 ASN A N 1
ATOM 6579 C CA . ASN A 1 834 ? -42.149 0.709 42.965 1.00 86.00 834 ASN A CA 1
ATOM 6580 C C . ASN A 1 834 ? -40.846 1.317 42.427 1.00 86.00 834 ASN A C 1
ATOM 6582 O O . ASN A 1 834 ? -40.744 2.536 42.295 1.00 86.00 834 ASN A O 1
ATOM 6586 N N . VAL A 1 835 ? -39.860 0.478 42.117 1.00 88.88 835 VAL A N 1
ATOM 6587 C CA . VAL A 1 835 ? -38.595 0.912 41.503 1.00 88.88 835 VAL A CA 1
ATOM 6588 C C . VAL A 1 835 ? -38.632 0.617 40.009 1.00 88.88 835 VAL A C 1
ATOM 6590 O O . VAL A 1 835 ? -38.556 -0.543 39.631 1.00 88.88 835 VAL A O 1
ATOM 6593 N N . ARG A 1 836 ? -38.773 1.640 39.159 1.00 87.69 836 ARG A N 1
ATOM 6594 C CA . ARG A 1 836 ? -38.875 1.470 37.697 1.00 87.69 836 ARG A CA 1
ATOM 6595 C C . ARG A 1 836 ? -37.607 0.887 37.095 1.00 87.69 836 ARG A C 1
ATOM 6597 O O . ARG A 1 836 ? -37.691 -0.097 36.363 1.00 87.69 836 ARG A O 1
ATOM 6604 N N . ARG A 1 837 ? -36.459 1.475 37.434 1.00 89.50 837 ARG A N 1
ATOM 6605 C CA . ARG A 1 837 ? -35.135 1.024 37.004 1.00 89.50 837 ARG A CA 1
ATOM 6606 C C . ARG A 1 837 ? -34.192 0.911 38.196 1.00 89.50 837 ARG A C 1
ATOM 6608 O O . ARG A 1 837 ? -34.057 1.856 38.973 1.00 89.50 837 ARG A O 1
ATOM 6615 N N . PHE A 1 838 ? -33.534 -0.231 38.332 1.00 92.38 838 PHE A N 1
ATOM 6616 C CA . PHE A 1 838 ? -32.447 -0.410 39.288 1.00 92.38 838 PHE A CA 1
ATOM 6617 C C . PHE A 1 838 ? -31.204 -0.927 38.575 1.00 92.38 838 PHE A C 1
ATOM 6619 O O . PHE A 1 838 ? -31.302 -1.921 37.857 1.00 92.38 838 PHE A O 1
ATOM 6626 N N . SER A 1 839 ? -30.058 -0.285 38.796 1.00 91.94 839 SER A N 1
ATOM 6627 C CA . SER A 1 839 ? -28.821 -0.622 38.087 1.00 91.94 839 SER A CA 1
ATOM 6628 C C . SER A 1 839 ? -27.662 -0.869 39.065 1.00 91.94 839 SER A C 1
ATOM 6630 O O . SER A 1 839 ? -27.415 -0.065 39.968 1.00 91.94 839 SER A O 1
ATOM 6632 N N . LEU A 1 840 ? -26.943 -1.981 38.890 1.00 92.75 840 LEU A N 1
ATOM 6633 C CA . LEU A 1 840 ? -25.652 -2.268 39.526 1.00 92.75 840 LEU A CA 1
ATOM 6634 C C . LEU A 1 840 ? -24.553 -2.230 38.470 1.00 92.75 840 LEU A C 1
ATOM 6636 O O . LEU A 1 840 ? -24.668 -2.855 37.417 1.00 92.75 840 LEU A O 1
ATOM 6640 N N . CYS A 1 841 ? -23.489 -1.495 38.761 1.00 89.50 841 CYS A N 1
ATOM 6641 C CA . CYS A 1 841 ? -22.566 -1.025 37.741 1.00 89.50 841 CYS A CA 1
ATOM 6642 C C . CYS A 1 841 ? -21.123 -1.054 38.250 1.00 89.50 841 CYS A C 1
ATOM 6644 O O . CYS A 1 841 ? -20.746 -0.215 39.057 1.00 89.50 841 CYS A O 1
ATOM 6646 N N . ASN A 1 842 ? -20.302 -2.010 37.814 1.00 87.25 842 ASN A N 1
ATOM 6647 C CA . ASN A 1 842 ? -18.965 -2.228 38.385 1.00 87.25 842 ASN A CA 1
ATOM 6648 C C . ASN A 1 842 ? -19.023 -2.436 39.916 1.00 87.25 842 ASN A C 1
ATOM 6650 O O . ASN A 1 842 ? -18.292 -1.821 40.698 1.00 87.25 842 ASN A O 1
ATOM 6654 N N . VAL A 1 843 ? -19.979 -3.262 40.356 1.00 93.06 843 VAL A N 1
ATOM 6655 C CA . VAL A 1 843 ? -20.222 -3.557 41.772 1.00 93.06 843 VAL A CA 1
ATOM 6656 C C . VAL A 1 843 ? -19.811 -4.989 42.088 1.00 93.06 843 VAL A C 1
ATOM 6658 O O . VAL A 1 843 ? -20.209 -5.919 41.397 1.00 93.06 843 VAL A O 1
ATOM 6661 N N . ILE A 1 844 ? -19.073 -5.196 43.180 1.00 94.69 844 ILE A N 1
ATOM 6662 C CA . ILE A 1 844 ? -18.814 -6.549 43.698 1.00 94.69 844 ILE A CA 1
ATOM 6663 C C . ILE A 1 844 ? -19.703 -6.788 44.916 1.00 94.69 844 ILE A C 1
ATOM 6665 O O . ILE A 1 844 ? -19.485 -6.192 45.971 1.00 94.69 844 ILE A O 1
ATOM 6669 N N . VAL A 1 845 ? -20.668 -7.695 44.806 1.00 96.19 845 VAL A N 1
ATOM 6670 C CA . VAL A 1 845 ? -21.498 -8.157 45.922 1.00 96.19 845 VAL A CA 1
ATOM 6671 C C . VAL A 1 845 ? -20.893 -9.441 46.478 1.00 96.19 845 VAL A C 1
ATOM 6673 O O . VAL A 1 845 ? -20.957 -10.499 45.855 1.00 96.19 845 VAL A O 1
ATOM 6676 N N . VAL A 1 846 ? -20.288 -9.361 47.662 1.00 95.88 846 VAL A N 1
ATOM 6677 C CA . VAL A 1 846 ? -19.696 -10.515 48.346 1.00 95.88 846 VAL A CA 1
ATOM 6678 C C . VAL A 1 846 ? -20.568 -10.921 49.516 1.00 95.88 846 VAL A C 1
ATOM 6680 O O . VAL A 1 846 ? -20.699 -10.147 50.456 1.00 95.88 846 VAL A O 1
ATOM 6683 N N . SER A 1 847 ? -21.075 -12.152 49.512 1.00 93.50 847 SER A N 1
ATOM 6684 C CA . SER A 1 847 ? -21.745 -12.730 50.677 1.00 93.50 847 SER A CA 1
ATOM 6685 C C . SER A 1 847 ? -20.846 -13.728 51.405 1.00 93.50 847 SER A C 1
ATOM 6687 O O . SER A 1 847 ? -20.202 -14.594 50.802 1.00 93.50 847 SER A O 1
ATOM 6689 N N . SER A 1 848 ? -20.808 -13.615 52.732 1.00 89.94 848 SER A N 1
ATOM 6690 C CA . SER A 1 848 ? -20.130 -14.568 53.631 1.00 89.94 848 SER A CA 1
ATOM 6691 C C . SER A 1 848 ? -21.101 -15.290 54.572 1.00 89.94 848 SER A C 1
ATOM 6693 O O . SER A 1 848 ? -20.692 -15.910 55.558 1.00 89.94 848 SER A O 1
ATOM 6695 N N . GLN A 1 849 ? -22.401 -15.205 54.291 1.00 82.38 849 GLN A N 1
ATOM 6696 C CA . GLN A 1 849 ? -23.440 -15.677 55.195 1.00 82.38 849 GLN A CA 1
ATOM 6697 C C . GLN A 1 849 ? -23.735 -17.170 55.074 1.00 82.38 849 GLN A C 1
ATOM 6699 O O . GLN A 1 849 ? -23.842 -17.735 53.989 1.00 82.38 849 GLN A O 1
ATOM 6704 N N . ARG A 1 850 ? -23.909 -17.811 56.238 1.00 81.62 850 ARG A N 1
ATOM 6705 C CA . ARG A 1 850 ? -24.182 -19.255 56.368 1.00 81.62 850 ARG A CA 1
ATOM 6706 C C . ARG A 1 850 ? -25.652 -19.571 56.645 1.00 81.62 850 ARG A C 1
ATOM 6708 O O . ARG A 1 850 ? -25.978 -20.700 57.013 1.00 81.62 850 ARG A O 1
ATOM 6715 N N . GLN A 1 851 ? -26.545 -18.592 56.542 1.00 80.25 851 GLN A N 1
ATOM 6716 C CA . GLN A 1 851 ? -27.970 -18.833 56.743 1.00 80.25 851 GLN A CA 1
ATOM 6717 C C . GLN A 1 851 ? -28.585 -19.537 55.529 1.00 80.25 851 GLN A C 1
ATOM 6719 O O . GLN A 1 851 ? -28.193 -19.307 54.388 1.00 80.25 851 GLN A O 1
ATOM 6724 N N . ARG A 1 852 ? -29.571 -20.409 55.773 1.00 74.31 852 ARG A N 1
ATOM 6725 C CA . ARG A 1 852 ? -30.396 -20.966 54.692 1.00 74.31 852 ARG A CA 1
ATOM 6726 C C . ARG A 1 852 ? -31.286 -19.845 54.144 1.00 74.31 852 ARG A C 1
ATOM 6728 O O . ARG A 1 852 ? -31.883 -19.142 54.948 1.00 74.31 852 ARG A O 1
ATOM 6735 N N . GLN A 1 853 ? -31.425 -19.757 52.818 1.00 82.25 853 GLN A N 1
ATOM 6736 C CA . GLN A 1 853 ? -32.252 -18.770 52.087 1.00 82.25 853 GLN A CA 1
ATOM 6737 C C . GLN A 1 853 ? -31.685 -17.346 51.968 1.00 82.25 853 GLN A C 1
ATOM 6739 O O . GLN A 1 853 ? -32.426 -16.414 51.658 1.00 82.25 853 GLN A O 1
ATOM 6744 N N . HIS A 1 854 ? -30.382 -17.174 52.164 1.00 89.00 854 HIS A N 1
ATOM 6745 C CA . HIS A 1 854 ? -29.743 -15.885 51.939 1.00 89.00 854 HIS A CA 1
ATOM 6746 C C . HIS A 1 854 ? -29.707 -15.507 50.446 1.00 89.00 854 HIS A C 1
ATOM 6748 O O . HIS A 1 854 ? -29.606 -16.389 49.584 1.00 89.00 854 HIS A O 1
ATOM 6754 N N . HIS A 1 855 ? -29.771 -14.208 50.151 1.00 92.75 855 HIS A N 1
ATOM 6755 C CA . HIS A 1 855 ? -29.698 -13.668 48.797 1.00 92.75 855 HIS A CA 1
ATOM 6756 C C . HIS A 1 855 ? -28.693 -12.523 48.686 1.00 92.75 855 HIS A C 1
ATOM 6758 O O . HIS A 1 855 ? -28.628 -11.681 49.574 1.00 92.75 855 HIS A O 1
ATOM 6764 N N . GLY A 1 856 ? -27.938 -12.479 47.585 1.00 93.44 856 GLY A N 1
ATOM 6765 C CA . GLY A 1 856 ? -27.052 -11.348 47.292 1.00 93.44 856 GLY A CA 1
ATOM 6766 C C . GLY A 1 856 ? -27.848 -10.102 46.904 1.00 93.44 856 GLY A C 1
ATOM 6767 O O . GLY A 1 856 ? -27.643 -9.028 47.466 1.00 93.44 856 GLY A O 1
ATOM 6768 N N . LEU A 1 857 ? -28.794 -10.274 45.979 1.00 95.44 857 LEU A N 1
ATOM 6769 C CA . LEU A 1 857 ? -29.783 -9.281 45.567 1.00 95.44 857 LEU A CA 1
ATOM 6770 C C . LEU A 1 857 ? -31.184 -9.903 45.577 1.00 95.44 857 LEU A C 1
ATOM 6772 O O . LEU A 1 857 ? -31.422 -10.903 44.903 1.00 95.44 857 LEU A O 1
ATOM 6776 N N . MET A 1 858 ? -32.130 -9.285 46.277 1.00 94.06 858 MET A N 1
ATOM 6777 C CA . MET A 1 858 ? -33.562 -9.558 46.152 1.00 94.06 858 MET A CA 1
ATOM 6778 C C . MET A 1 858 ? -34.243 -8.391 45.440 1.00 94.06 858 MET A C 1
ATOM 6780 O O . MET A 1 858 ? -34.277 -7.277 45.953 1.00 94.06 858 MET A O 1
ATOM 6784 N N . PHE A 1 859 ? -34.799 -8.649 44.261 1.00 92.94 859 PHE A N 1
ATOM 6785 C CA . PHE A 1 859 ? -35.543 -7.694 43.450 1.00 92.94 859 PHE A CA 1
ATOM 6786 C C . PHE A 1 859 ? -37.039 -8.019 43.512 1.00 92.94 859 PHE A C 1
ATOM 6788 O O . PHE A 1 859 ? -37.501 -9.019 42.963 1.00 92.94 859 PHE A O 1
ATOM 6795 N N . SER A 1 860 ? -37.793 -7.191 44.231 1.00 89.94 860 SER A N 1
ATOM 6796 C CA . SER A 1 860 ? -39.154 -7.480 44.688 1.00 89.94 860 SER A CA 1
ATOM 6797 C C . SER A 1 860 ? -40.131 -6.341 44.367 1.00 89.94 860 SER A C 1
ATOM 6799 O O . SER A 1 860 ? -40.529 -5.562 45.242 1.00 89.94 860 SER A O 1
ATOM 6801 N N . PRO A 1 861 ? -40.499 -6.178 43.087 1.00 84.12 861 PRO A N 1
ATOM 6802 C CA . PRO A 1 861 ? -41.275 -5.023 42.665 1.00 84.12 861 PRO A CA 1
ATOM 6803 C C . PRO A 1 861 ? -42.779 -5.137 42.949 1.00 84.12 861 PRO A C 1
ATOM 6805 O O . PRO A 1 861 ? -43.339 -6.227 42.911 1.00 84.12 861 PRO A O 1
ATOM 6808 N N . PHE A 1 862 ? -43.444 -3.998 43.200 1.00 79.12 862 PHE A N 1
ATOM 6809 C CA . PHE A 1 862 ? -44.874 -3.944 43.571 1.00 79.12 862 PHE A CA 1
ATOM 6810 C C . PHE A 1 862 ? -45.845 -3.647 42.426 1.00 79.12 862 PHE A C 1
ATOM 6812 O O . PHE A 1 862 ? -46.919 -4.241 42.391 1.00 79.12 862 PHE A O 1
ATOM 6819 N N . SER A 1 863 ? -45.559 -2.662 41.560 1.00 69.12 863 SER A N 1
ATOM 6820 C CA . SER A 1 863 ? -46.545 -2.266 40.535 1.00 69.12 863 SER A CA 1
ATOM 6821 C C . SER A 1 863 ? -46.023 -1.784 39.182 1.00 69.12 863 SER A C 1
ATOM 6823 O O . SER A 1 863 ? -46.764 -1.867 38.206 1.00 69.12 863 SER A O 1
ATOM 6825 N N . ILE A 1 864 ? -44.788 -1.282 39.099 1.00 66.62 864 ILE A N 1
ATOM 6826 C CA . ILE A 1 864 ? -44.258 -0.611 37.894 1.00 66.62 864 ILE A CA 1
ATOM 6827 C C . ILE A 1 864 ? -42.748 -0.807 37.703 1.00 66.62 864 ILE A C 1
ATOM 6829 O O . ILE A 1 864 ? -42.112 0.015 37.052 1.00 66.62 864 ILE A O 1
ATOM 6833 N N . ALA A 1 865 ? -42.140 -1.818 38.325 1.00 60.31 865 ALA A N 1
ATOM 6834 C CA . ALA A 1 865 ? -40.739 -2.071 38.017 1.00 60.31 865 ALA A CA 1
ATOM 6835 C C . ALA A 1 865 ? -40.629 -2.664 36.629 1.00 60.31 865 ALA A C 1
ATOM 6837 O O . ALA A 1 865 ? -41.278 -3.665 36.340 1.00 60.31 865 ALA A O 1
ATOM 6838 N N . GLU A 1 866 ? -39.821 -2.018 35.805 1.00 76.06 866 GLU A N 1
ATOM 6839 C CA . GLU A 1 866 ? -39.679 -2.352 34.400 1.00 76.06 866 GLU A CA 1
ATOM 6840 C C . GLU A 1 866 ? -38.328 -3.025 34.162 1.00 76.06 866 GLU A C 1
ATOM 6842 O O . GLU A 1 866 ? -38.273 -3.965 33.373 1.00 76.06 866 GLU A O 1
ATOM 6847 N N . LYS A 1 867 ? -37.259 -2.605 34.867 1.00 89.00 867 LYS A N 1
ATOM 6848 C CA . LYS A 1 867 ? -35.898 -3.018 34.509 1.00 89.00 867 LYS A CA 1
ATOM 6849 C C . LYS A 1 867 ? -34.908 -3.167 35.678 1.00 89.00 867 LYS A C 1
ATOM 6851 O O . LYS A 1 867 ? -34.759 -2.260 36.499 1.00 89.00 867 LYS A O 1
ATOM 6856 N N . LEU A 1 868 ? -34.194 -4.291 35.707 1.00 92.06 868 LEU A N 1
ATOM 6857 C CA . LEU A 1 868 ? -32.998 -4.551 36.514 1.00 92.06 868 LEU A CA 1
ATOM 6858 C C . LEU A 1 868 ? -31.786 -4.659 35.580 1.00 92.06 868 LEU A C 1
ATOM 6860 O O . LEU A 1 868 ? -31.765 -5.499 34.686 1.00 92.06 868 LEU A O 1
ATOM 6864 N N . GLU A 1 869 ? -30.769 -3.840 35.807 1.00 91.12 869 GLU A N 1
ATOM 6865 C CA . GLU A 1 869 ? -29.575 -3.748 34.965 1.00 91.12 869 GLU A CA 1
ATOM 6866 C C . GLU A 1 869 ? -28.328 -4.113 35.774 1.00 91.12 869 GLU A C 1
ATOM 6868 O O . GLU A 1 869 ? -28.067 -3.539 36.829 1.00 91.12 869 GLU A O 1
ATOM 6873 N N . LEU A 1 870 ? -27.550 -5.079 35.298 1.00 91.75 870 LEU A N 1
ATOM 6874 C CA . LEU A 1 870 ? -26.324 -5.551 35.934 1.00 91.75 870 LEU A CA 1
ATOM 6875 C C . LEU A 1 870 ? -25.184 -5.434 34.918 1.00 91.75 870 LEU A C 1
ATOM 6877 O O . LEU A 1 870 ? -25.119 -6.196 33.954 1.00 91.75 870 LEU A O 1
ATOM 6881 N N . HIS A 1 871 ? -24.287 -4.474 35.121 1.00 86.50 871 HIS A N 1
ATOM 6882 C CA . HIS A 1 871 ? -23.180 -4.170 34.213 1.00 86.50 871 HIS A CA 1
ATOM 6883 C C . HIS A 1 871 ? -21.852 -4.323 34.948 1.00 86.50 871 HIS A C 1
ATOM 6885 O O . HIS A 1 871 ? -21.615 -3.614 35.925 1.00 86.50 871 HIS A O 1
ATOM 6891 N N . GLY A 1 872 ? -20.987 -5.251 34.528 1.00 84.69 872 GLY A N 1
ATOM 6892 C CA . GLY A 1 872 ? -19.707 -5.488 35.213 1.00 84.69 872 GLY A CA 1
ATOM 6893 C C . GLY A 1 872 ? -19.864 -5.834 36.700 1.00 84.69 872 GLY A C 1
ATOM 6894 O O . GLY A 1 872 ? -19.041 -5.433 37.515 1.00 84.69 872 GLY A O 1
ATOM 6895 N N . THR A 1 873 ? -20.976 -6.465 37.083 1.00 93.00 873 THR A N 1
ATOM 6896 C CA . THR A 1 873 ? -21.306 -6.752 38.482 1.00 93.00 873 THR A CA 1
ATOM 6897 C C . THR A 1 873 ? -20.957 -8.194 38.824 1.00 93.00 873 THR A C 1
ATOM 6899 O O . THR A 1 873 ? -21.402 -9.123 38.153 1.00 93.00 873 THR A O 1
ATOM 6902 N N . ASP A 1 874 ? -20.206 -8.394 39.901 1.00 93.94 874 ASP A N 1
ATOM 6903 C CA . ASP A 1 874 ? -19.798 -9.721 40.358 1.00 93.94 874 ASP A CA 1
ATOM 6904 C C . ASP A 1 874 ? -20.523 -10.100 41.646 1.00 93.94 874 ASP A C 1
ATOM 6906 O O . ASP A 1 874 ? -20.358 -9.460 42.685 1.00 93.94 874 ASP A O 1
ATOM 6910 N N . PHE A 1 875 ? -21.279 -11.194 41.609 1.00 96.25 875 PHE A N 1
ATOM 6911 C CA . PHE A 1 875 ? -21.867 -11.808 42.794 1.00 96.25 875 PHE A CA 1
ATOM 6912 C C . PHE A 1 875 ? -20.999 -12.972 43.250 1.00 96.25 875 PHE A C 1
ATOM 6914 O O . PHE A 1 875 ? -20.984 -14.032 42.630 1.00 96.25 875 PHE A O 1
ATOM 6921 N N . VAL A 1 876 ? -20.333 -12.831 44.390 1.00 95.88 876 VAL A N 1
ATOM 6922 C CA . VAL A 1 876 ? -19.422 -13.846 44.929 1.00 95.88 876 VAL A CA 1
ATOM 6923 C C . VAL A 1 876 ? -19.927 -14.346 46.270 1.00 95.88 876 VAL A C 1
ATOM 6925 O O . VAL A 1 876 ? -20.079 -13.565 47.207 1.00 95.88 876 VAL A O 1
ATOM 6928 N N . CYS A 1 877 ? -20.103 -15.657 46.409 1.00 94.25 877 CYS A N 1
ATOM 6929 C CA . CYS A 1 877 ? -20.338 -16.253 47.715 1.00 94.25 877 CYS A CA 1
ATOM 6930 C C . CYS A 1 877 ? -19.117 -17.015 48.227 1.00 94.25 877 CYS A C 1
ATOM 6932 O O . CYS A 1 877 ? -18.594 -17.911 47.567 1.00 94.25 877 CYS A O 1
ATOM 6934 N N . GLN A 1 878 ? -18.652 -16.671 49.428 1.00 93.56 878 GLN A N 1
ATOM 6935 C CA . GLN A 1 878 ? -17.486 -17.327 50.030 1.00 93.56 878 GLN A CA 1
ATOM 6936 C C . GLN A 1 878 ? -17.850 -18.621 50.768 1.00 93.56 878 GLN A C 1
ATOM 6938 O O . GLN A 1 878 ? -17.055 -19.553 50.773 1.00 93.56 878 GLN A O 1
ATOM 6943 N N . ASP A 1 879 ? -19.042 -18.675 51.373 1.00 88.50 879 ASP A N 1
ATOM 6944 C CA . ASP A 1 879 ? -19.419 -19.681 52.380 1.00 88.50 879 ASP A CA 1
ATOM 6945 C C . ASP A 1 879 ? -20.902 -20.126 52.255 1.00 88.50 879 ASP A C 1
ATOM 6947 O O . ASP A 1 879 ? -21.548 -20.487 53.247 1.00 88.50 879 ASP A O 1
ATOM 6951 N N . CYS A 1 880 ? -21.464 -20.100 51.038 1.00 85.44 880 CYS A N 1
ATOM 6952 C CA . CYS A 1 880 ? -22.890 -20.357 50.808 1.00 85.44 880 CYS A CA 1
ATOM 6953 C C . CYS A 1 880 ? -23.332 -21.758 51.249 1.00 85.44 880 CYS A C 1
ATOM 6955 O O . CYS A 1 880 ? -22.719 -22.776 50.928 1.00 85.44 880 CYS A O 1
ATOM 6957 N N . GLN A 1 881 ? -24.446 -21.805 51.979 1.00 87.56 881 GLN A N 1
ATOM 6958 C CA . GLN A 1 881 ? -25.166 -23.042 52.264 1.00 87.56 881 GLN A CA 1
ATOM 6959 C C . GLN A 1 881 ? -26.091 -23.411 51.093 1.00 87.56 881 GLN A C 1
ATOM 6961 O O . GLN A 1 881 ? -26.392 -22.564 50.248 1.00 87.56 881 GLN A O 1
ATOM 6966 N N . PRO A 1 882 ? -26.617 -24.650 51.070 1.00 87.06 882 PRO A N 1
ATOM 6967 C CA . PRO A 1 882 ? -27.727 -24.984 50.190 1.00 87.06 882 PRO A CA 1
ATOM 6968 C C . PRO A 1 882 ? -28.872 -23.967 50.330 1.00 87.06 882 PRO A C 1
ATOM 6970 O O . PRO A 1 882 ? -29.218 -23.561 51.447 1.00 87.06 882 PRO A O 1
ATOM 6973 N N . TYR A 1 883 ? -29.481 -23.623 49.202 1.00 86.69 883 TYR A N 1
ATOM 6974 C CA . TYR A 1 883 ? -30.546 -22.645 48.977 1.00 86.69 883 TYR A CA 1
ATOM 6975 C C . TYR A 1 883 ? -30.155 -21.160 49.027 1.00 86.69 883 TYR A C 1
ATOM 6977 O O . TYR A 1 883 ? -31.054 -20.315 49.053 1.00 86.69 883 TYR A O 1
ATOM 6985 N N . CYS A 1 884 ? -28.867 -20.811 49.038 1.00 92.06 884 CYS A N 1
ATOM 6986 C CA . CYS A 1 884 ? -28.449 -19.420 48.834 1.00 92.06 884 CYS A CA 1
ATOM 6987 C C . CYS A 1 884 ? -28.580 -19.012 47.356 1.00 92.06 884 CYS A C 1
ATOM 6989 O O . CYS A 1 884 ? -28.184 -19.771 46.470 1.00 92.06 884 CYS A O 1
ATOM 6991 N N . LYS A 1 885 ? -29.099 -17.811 47.087 1.00 93.81 885 LYS A N 1
ATOM 6992 C CA . LYS A 1 885 ? -29.399 -17.312 45.733 1.00 93.81 885 LYS A CA 1
ATOM 6993 C C . LYS A 1 885 ? -28.577 -16.066 45.430 1.00 93.81 885 LYS A C 1
ATOM 6995 O O . LYS A 1 885 ? -28.621 -15.134 46.222 1.00 93.81 885 LYS A O 1
ATOM 7000 N N . ALA A 1 886 ? -27.871 -15.987 44.309 1.00 94.38 886 ALA A N 1
ATOM 7001 C CA . ALA A 1 886 ? -27.161 -14.745 43.996 1.00 94.38 886 ALA A CA 1
ATOM 7002 C C . ALA A 1 886 ? -28.160 -13.612 43.748 1.00 94.38 886 ALA A C 1
ATOM 7004 O O . ALA A 1 886 ? -28.078 -12.558 44.377 1.00 94.38 886 ALA A O 1
ATOM 7005 N N . ILE A 1 887 ? -29.149 -13.884 42.895 1.00 94.88 887 ILE A N 1
ATOM 7006 C CA . ILE A 1 887 ? -30.227 -12.963 42.547 1.00 94.88 887 ILE A CA 1
ATOM 7007 C C . ILE A 1 887 ? -31.563 -13.676 42.761 1.00 94.88 887 ILE A C 1
ATOM 7009 O O . ILE A 1 887 ? -31.766 -14.798 42.296 1.00 94.88 887 ILE A O 1
ATOM 7013 N N . MET A 1 888 ? -32.489 -13.030 43.459 1.00 93.25 888 MET A N 1
ATOM 7014 C CA . MET A 1 888 ? -33.858 -13.491 43.658 1.00 93.25 888 MET A CA 1
ATOM 7015 C C . MET A 1 888 ? -34.832 -12.452 43.111 1.00 93.25 888 MET A C 1
ATOM 7017 O O . MET A 1 888 ? -34.840 -11.321 43.578 1.00 93.25 888 MET A O 1
ATOM 7021 N N . ILE A 1 889 ? -35.668 -12.840 42.152 1.00 91.44 889 ILE A N 1
ATOM 7022 C CA . ILE A 1 889 ? -36.737 -12.010 41.594 1.00 91.44 889 ILE A CA 1
ATOM 7023 C C . ILE A 1 889 ? -38.058 -12.494 42.189 1.00 91.44 889 ILE A C 1
ATOM 7025 O O . ILE A 1 889 ? -38.495 -13.605 41.888 1.00 91.44 889 ILE A O 1
ATOM 7029 N N . ASP A 1 890 ? -38.657 -11.686 43.060 1.00 89.12 890 ASP A N 1
ATOM 7030 C CA . ASP A 1 890 ? -39.826 -12.060 43.868 1.00 89.12 890 ASP A CA 1
ATOM 7031 C C . ASP A 1 890 ? -40.836 -10.907 43.970 1.00 89.12 890 ASP A C 1
ATOM 7033 O O . ASP A 1 890 ? -40.807 -10.151 44.944 1.00 89.12 890 ASP A O 1
ATOM 7037 N N . PRO A 1 891 ? -41.709 -10.688 42.972 1.00 77.56 891 PRO A N 1
ATOM 7038 C CA . PRO A 1 891 ? -42.811 -9.750 43.124 1.00 77.56 891 PRO A CA 1
ATOM 7039 C C . PRO A 1 891 ? -43.793 -10.297 44.167 1.00 77.56 891 PRO A C 1
ATOM 7041 O O . PRO A 1 891 ? -44.438 -11.326 43.966 1.00 77.56 891 PRO A O 1
ATOM 7044 N N . VAL A 1 892 ? -43.899 -9.588 45.291 1.00 73.38 892 VAL A N 1
ATOM 7045 C CA . VAL A 1 892 ? -44.802 -9.920 46.403 1.00 73.38 892 VAL A CA 1
ATOM 7046 C C . VAL A 1 892 ? -46.245 -10.038 45.894 1.00 73.38 892 VAL A C 1
ATOM 7048 O O . VAL A 1 892 ? -46.651 -9.166 45.134 1.00 73.38 892 VAL A O 1
ATOM 7051 N N . ASP A 1 893 ? -46.994 -11.050 46.376 1.00 62.53 893 ASP A N 1
ATOM 7052 C CA . ASP A 1 893 ? -48.388 -11.504 46.094 1.00 62.53 893 ASP A CA 1
ATOM 7053 C C . ASP A 1 893 ? -49.497 -10.428 45.904 1.00 62.53 893 ASP A C 1
ATOM 7055 O O . ASP A 1 893 ? -50.597 -10.509 46.468 1.00 62.53 893 ASP A O 1
ATOM 7059 N N . TRP A 1 894 ? -49.256 -9.386 45.118 1.00 67.19 894 TRP A N 1
ATOM 7060 C CA . TRP A 1 894 ? -50.245 -8.382 44.764 1.00 67.19 894 TRP A CA 1
ATOM 7061 C C . TRP A 1 894 ? -50.903 -8.772 43.444 1.00 67.19 894 TRP A C 1
ATOM 7063 O O . TRP A 1 894 ? -50.204 -9.017 42.465 1.00 67.19 894 TRP A O 1
ATOM 7073 N N . PRO A 1 895 ? -52.246 -8.797 43.380 1.00 64.69 895 PRO A N 1
ATOM 7074 C CA . PRO A 1 895 ? -52.961 -9.173 42.169 1.00 64.69 895 PRO A CA 1
ATOM 7075 C C . PRO A 1 895 ? -52.715 -8.131 41.065 1.00 64.69 895 PRO A C 1
ATOM 7077 O O . PRO A 1 895 ? -53.380 -7.095 41.006 1.00 64.69 895 PRO A O 1
ATOM 7080 N N . GLY A 1 896 ? -51.748 -8.408 40.193 1.00 67.56 896 GLY A N 1
ATOM 7081 C CA . GLY A 1 896 ? -51.333 -7.570 39.072 1.00 67.56 896 GLY A CA 1
ATOM 7082 C C . GLY A 1 896 ? -50.302 -8.301 38.213 1.00 67.56 896 GLY A C 1
ATOM 7083 O O . GLY A 1 896 ? -49.526 -9.092 38.724 1.00 67.56 896 GLY A O 1
ATOM 7084 N N . ARG A 1 897 ? -50.323 -8.076 36.894 1.00 68.50 897 ARG A N 1
ATOM 7085 C CA . ARG A 1 897 ? -49.299 -8.611 35.983 1.00 68.50 897 ARG A CA 1
ATOM 7086 C C . ARG A 1 897 ? -48.185 -7.590 35.838 1.00 68.50 897 ARG A C 1
ATOM 7088 O O . ARG A 1 897 ? -48.483 -6.432 35.540 1.00 68.50 897 ARG A O 1
ATOM 7095 N N . PHE A 1 898 ? -46.942 -8.034 35.968 1.00 75.25 898 PHE A N 1
ATOM 7096 C CA . PHE A 1 898 ? -45.760 -7.179 35.865 1.00 75.25 898 PHE A CA 1
ATOM 7097 C C . PHE A 1 898 ? -44.774 -7.761 34.861 1.00 75.25 898 PHE A C 1
ATOM 7099 O O . PHE A 1 898 ? -44.544 -8.970 34.858 1.00 75.25 898 PHE A O 1
ATOM 7106 N N . ASN A 1 899 ? -44.198 -6.897 34.029 1.00 81.12 899 ASN A N 1
ATOM 7107 C CA . ASN A 1 899 ? -43.108 -7.270 33.139 1.00 81.12 899 ASN A CA 1
ATOM 7108 C C . ASN A 1 899 ? -41.811 -6.805 33.786 1.00 81.12 899 ASN A C 1
ATOM 7110 O O . ASN A 1 899 ? -41.677 -5.618 34.069 1.00 81.12 899 ASN A O 1
ATOM 7114 N N . VAL A 1 900 ? -40.891 -7.732 34.024 1.00 84.81 900 VAL A N 1
ATOM 7115 C CA . VAL A 1 900 ? -39.569 -7.421 34.569 1.00 84.81 900 VAL A CA 1
ATOM 7116 C C . VAL A 1 900 ? -38.541 -7.795 33.516 1.00 84.81 900 VAL A C 1
ATOM 7118 O O . VAL A 1 900 ? -38.421 -8.961 33.141 1.00 84.81 900 VAL A O 1
ATOM 7121 N N . GLU A 1 901 ? -37.803 -6.810 33.031 1.00 86.44 901 GLU A N 1
ATOM 7122 C CA . GLU A 1 901 ? -36.643 -7.027 32.178 1.00 86.44 901 GLU A CA 1
ATOM 7123 C C . GLU A 1 901 ? -35.390 -7.053 33.053 1.00 86.44 901 GLU A C 1
ATOM 7125 O O . GLU A 1 901 ? -35.136 -6.129 33.821 1.00 86.44 901 GLU A O 1
ATOM 7130 N N . VAL A 1 902 ? -34.620 -8.130 32.970 1.00 88.38 902 VAL A N 1
ATOM 7131 C CA . VAL A 1 902 ? -33.328 -8.250 33.637 1.00 88.38 902 VAL A CA 1
ATOM 7132 C C . VAL A 1 902 ? -32.257 -8.383 32.575 1.00 88.38 902 VAL A C 1
ATOM 7134 O O . VAL A 1 902 ? -32.249 -9.333 31.791 1.00 88.38 902 VAL A O 1
ATOM 7137 N N . GLU A 1 903 ? -31.344 -7.428 32.581 1.00 87.12 903 GLU A N 1
ATOM 7138 C CA . GLU A 1 903 ? -30.242 -7.337 31.641 1.00 87.12 903 GLU A CA 1
ATOM 7139 C C . GLU A 1 903 ? -28.925 -7.489 32.394 1.00 87.12 903 GLU A C 1
ATOM 7141 O O . GLU A 1 903 ? -28.634 -6.720 33.309 1.00 87.12 903 GLU A O 1
ATOM 7146 N N . MET A 1 904 ? -28.122 -8.482 32.015 1.00 87.25 904 MET A N 1
ATOM 7147 C CA . MET A 1 904 ? -26.864 -8.792 32.681 1.00 87.25 904 MET A CA 1
ATOM 7148 C C . MET A 1 904 ? -25.718 -8.816 31.662 1.00 87.25 904 MET A C 1
ATOM 7150 O O . MET A 1 904 ? -25.520 -9.796 30.947 1.00 87.25 904 MET A O 1
ATOM 7154 N N . ARG A 1 905 ? -24.940 -7.728 31.605 1.00 80.25 905 ARG A N 1
ATOM 7155 C CA . ARG A 1 905 ? -23.790 -7.556 30.699 1.00 80.25 905 ARG A CA 1
ATOM 7156 C C . ARG A 1 905 ? -22.478 -7.607 31.473 1.00 80.25 905 ARG A C 1
ATOM 7158 O O . ARG A 1 905 ? -22.346 -6.952 32.507 1.00 80.25 905 ARG A O 1
ATOM 7165 N N . ASP A 1 906 ? -21.516 -8.385 30.978 1.00 80.44 906 ASP A N 1
ATOM 7166 C CA . ASP A 1 906 ? -20.163 -8.521 31.550 1.00 80.44 906 ASP A CA 1
ATOM 7167 C C . ASP A 1 906 ? -20.129 -8.788 33.069 1.00 80.44 906 ASP A C 1
ATOM 7169 O O . ASP A 1 906 ? -19.160 -8.477 33.750 1.00 80.44 906 ASP A O 1
ATOM 7173 N N . SER A 1 907 ? -21.197 -9.373 33.604 1.00 88.56 907 SER A N 1
ATOM 7174 C CA . SER A 1 907 ? -21.388 -9.634 35.030 1.00 88.56 907 SER A CA 1
ATOM 7175 C C . SER A 1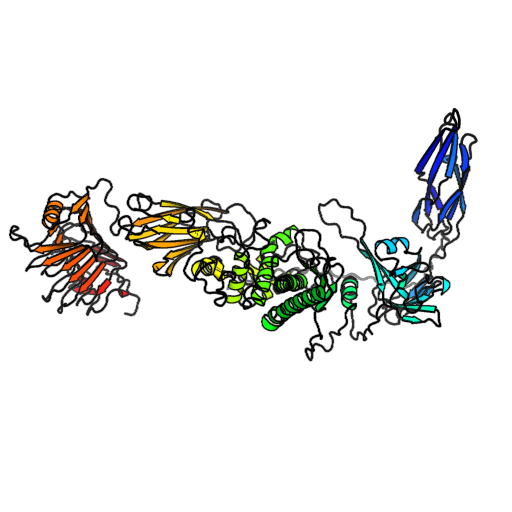 907 ? -21.197 -11.121 35.308 1.00 88.56 907 SER A C 1
ATOM 7177 O O . SER A 1 907 ? -21.468 -11.952 34.436 1.00 88.56 907 SER A O 1
ATOM 7179 N N . SER A 1 908 ? -20.734 -11.478 36.504 1.00 91.75 908 SER A N 1
ATOM 7180 C CA . SER A 1 908 ? -20.484 -12.874 36.869 1.00 91.75 908 SER A CA 1
ATOM 7181 C C . SER A 1 908 ? -21.148 -13.277 38.180 1.00 91.75 908 SER A C 1
ATOM 7183 O O . SER A 1 908 ? -21.416 -12.459 39.060 1.00 91.75 908 SER A O 1
ATOM 7185 N N . ILE A 1 909 ? -21.445 -14.570 38.308 1.00 94.62 909 ILE A N 1
ATOM 7186 C CA . ILE A 1 909 ? -22.000 -15.156 39.528 1.00 94.62 909 ILE A CA 1
ATOM 7187 C C . ILE A 1 909 ? -21.149 -16.363 39.904 1.00 94.62 909 ILE A C 1
ATOM 7189 O O . ILE A 1 909 ? -21.003 -17.294 39.109 1.00 94.62 909 ILE A O 1
ATOM 7193 N N . TRP A 1 910 ? -20.615 -16.372 41.125 1.00 94.00 910 TRP A N 1
ATOM 7194 C CA . TRP A 1 910 ? -19.677 -17.394 41.574 1.00 94.00 910 TRP A CA 1
ATOM 7195 C C . TRP A 1 910 ? -20.009 -17.987 42.950 1.00 94.00 910 TRP A C 1
ATOM 7197 O O . TRP A 1 910 ? -20.173 -17.253 43.928 1.00 94.00 910 TRP A O 1
ATOM 7207 N N . ASN A 1 911 ? -20.018 -19.326 43.029 1.00 93.31 911 ASN A N 1
ATOM 7208 C CA . ASN A 1 911 ? -20.163 -20.139 44.252 1.00 93.31 911 ASN A CA 1
ATOM 7209 C C . ASN A 1 911 ? -21.480 -19.957 45.037 1.00 93.31 911 ASN A C 1
ATOM 7211 O O . ASN A 1 911 ? -21.535 -20.189 46.247 1.00 93.31 911 ASN A O 1
ATOM 7215 N N . TRP A 1 912 ? -22.560 -19.572 44.368 1.00 92.69 912 TRP A N 1
ATOM 7216 C CA . TRP A 1 912 ? -23.910 -19.552 44.937 1.00 92.69 912 TRP A CA 1
ATOM 7217 C C . TRP A 1 912 ? -24.600 -20.904 44.751 1.00 92.69 912 TRP A C 1
ATOM 7219 O O . TRP A 1 912 ? -24.322 -21.605 43.794 1.00 92.69 912 TRP A O 1
ATOM 7229 N N . ASP A 1 913 ? -25.537 -21.306 45.613 1.00 91.94 913 ASP A N 1
ATOM 7230 C CA . ASP A 1 913 ? -26.266 -22.562 45.356 1.00 91.94 913 ASP A CA 1
ATOM 7231 C C . ASP A 1 913 ? -27.159 -22.433 44.110 1.00 91.94 913 ASP A C 1
ATOM 7233 O O . ASP A 1 913 ? -27.194 -23.317 43.252 1.00 91.94 913 ASP A O 1
ATOM 7237 N N . ILE A 1 914 ? -27.813 -21.276 43.986 1.00 92.00 914 ILE A N 1
ATOM 7238 C CA . ILE A 1 914 ? -28.639 -20.871 42.851 1.00 92.00 914 ILE A CA 1
ATOM 7239 C C . ILE A 1 914 ? -28.098 -19.541 42.315 1.00 92.00 914 ILE A C 1
ATOM 7241 O O . ILE A 1 914 ? -27.952 -18.589 43.079 1.00 92.00 914 ILE A O 1
ATOM 7245 N N . GLY A 1 915 ? -27.827 -19.447 41.013 1.00 91.31 915 GLY A N 1
ATOM 7246 C CA . GLY A 1 915 ? -27.434 -18.189 40.379 1.00 91.31 915 GLY A CA 1
ATOM 7247 C C . GLY A 1 915 ? -28.585 -17.187 40.392 1.00 91.31 915 GLY A C 1
ATOM 7248 O O . GLY A 1 915 ? -28.599 -16.260 41.199 1.00 91.31 915 GLY A O 1
ATOM 7249 N N . VAL A 1 916 ? -29.591 -17.418 39.553 1.00 91.88 916 VAL A N 1
ATOM 7250 C CA . VAL A 1 916 ? -30.809 -16.598 39.493 1.00 91.88 916 VAL A CA 1
ATOM 7251 C C . VAL A 1 916 ? -32.024 -17.432 39.880 1.00 91.88 916 VAL A C 1
ATOM 7253 O O . VAL A 1 916 ? -32.242 -18.522 39.359 1.00 91.88 916 VAL A O 1
ATOM 7256 N N . SER A 1 917 ? -32.825 -16.931 40.815 1.00 91.00 917 SER A N 1
ATOM 7257 C CA . SER A 1 917 ? -34.072 -17.554 41.257 1.00 91.00 917 SER A CA 1
ATOM 7258 C C . SER A 1 917 ? -35.245 -16.645 40.930 1.00 91.00 917 SER A C 1
ATOM 7260 O O . SER A 1 917 ? -35.246 -15.487 41.334 1.00 91.00 917 SER A O 1
ATOM 7262 N N . ILE A 1 918 ? -36.279 -17.190 40.297 1.00 88.25 918 ILE A N 1
ATOM 7263 C CA . ILE A 1 918 ? -37.536 -16.477 40.032 1.00 88.25 918 ILE A CA 1
ATOM 7264 C C . ILE A 1 918 ? -38.637 -17.103 40.891 1.00 88.25 918 ILE A C 1
ATOM 7266 O O . ILE A 1 918 ? -38.761 -18.329 40.933 1.00 88.25 918 ILE A O 1
ATOM 7270 N N . TYR A 1 919 ? -39.395 -16.278 41.613 1.00 83.31 919 TYR A N 1
ATOM 7271 C CA . TYR A 1 919 ? -40.412 -16.709 42.571 1.00 83.31 919 TYR A CA 1
ATOM 7272 C C . TYR A 1 919 ? -41.692 -15.878 42.398 1.00 83.31 919 TYR A C 1
ATOM 7274 O O . TYR A 1 919 ? -41.714 -14.730 42.808 1.00 83.31 919 TYR A O 1
ATOM 7282 N N . SER A 1 920 ? -42.748 -16.412 41.768 1.00 71.12 920 SER A N 1
ATOM 7283 C CA . SER A 1 920 ? -44.122 -15.865 41.860 1.00 71.12 920 SER A CA 1
ATOM 7284 C C . SER A 1 920 ? -45.131 -16.741 41.114 1.00 71.12 920 SER A C 1
ATOM 7286 O O . SER A 1 920 ? -44.768 -17.504 40.222 1.00 71.12 920 SER A O 1
ATOM 7288 N N . THR A 1 921 ? -46.412 -16.580 41.449 1.00 63.47 921 THR A N 1
ATOM 7289 C CA . THR A 1 921 ? -47.547 -17.244 40.783 1.00 63.47 921 THR A CA 1
ATOM 7290 C C . THR A 1 921 ? -48.287 -16.349 39.772 1.00 63.47 921 THR A C 1
ATOM 7292 O O . THR A 1 921 ? -49.121 -16.861 39.031 1.00 63.47 921 THR A O 1
ATOM 7295 N N . ASP A 1 922 ? -47.955 -15.049 39.684 1.00 66.94 922 ASP A N 1
ATOM 7296 C CA . ASP A 1 922 ? -48.714 -14.035 38.919 1.00 66.94 922 ASP A CA 1
ATOM 7297 C C . ASP A 1 922 ? -47.828 -13.119 38.024 1.00 66.94 922 ASP A C 1
ATOM 7299 O O . ASP A 1 922 ? -48.078 -11.921 37.874 1.00 66.94 922 ASP A O 1
ATOM 7303 N N . PHE A 1 923 ? -46.776 -13.648 37.385 1.00 66.00 923 PHE A N 1
ATOM 7304 C CA . PHE A 1 923 ? -45.941 -12.844 36.474 1.00 66.00 923 PHE A CA 1
ATOM 7305 C C . PHE A 1 923 ? -46.653 -12.422 35.168 1.00 66.00 923 PHE A C 1
ATOM 7307 O O . PHE A 1 923 ? -47.539 -13.104 34.641 1.00 66.00 923 PHE A O 1
ATOM 7314 N N . GLY A 1 924 ? -46.225 -11.276 34.625 1.00 66.38 924 GLY A N 1
ATOM 7315 C CA . GLY A 1 924 ? -46.258 -10.994 33.188 1.00 66.38 924 GLY A CA 1
ATOM 7316 C C . GLY A 1 924 ? -45.035 -11.606 32.489 1.00 66.38 924 GLY A C 1
ATOM 7317 O O . GLY A 1 924 ? -44.591 -12.691 32.852 1.00 66.38 924 GLY A O 1
ATOM 7318 N N . ASP A 1 925 ? -44.474 -10.927 31.490 1.00 70.38 925 ASP A N 1
ATOM 7319 C CA . ASP A 1 925 ? -43.282 -11.408 30.784 1.00 70.38 925 ASP A CA 1
ATOM 7320 C C . ASP A 1 925 ? -42.015 -11.034 31.577 1.00 70.38 925 ASP A C 1
ATOM 7322 O O . ASP A 1 925 ? -41.693 -9.853 31.729 1.00 70.38 925 ASP A O 1
ATOM 7326 N N . VAL A 1 926 ? -41.281 -12.035 32.080 1.00 73.31 926 VAL A N 1
ATOM 7327 C CA . VAL A 1 926 ? -39.919 -11.848 32.610 1.00 73.31 926 VAL A CA 1
ATOM 7328 C C . VAL A 1 926 ? -38.924 -12.147 31.497 1.00 73.31 926 VAL A C 1
ATOM 7330 O O . VAL A 1 926 ? -38.867 -13.276 31.014 1.00 73.31 926 VAL A O 1
ATOM 7333 N N . THR A 1 927 ? -38.145 -11.148 31.083 1.00 75.94 927 THR A N 1
ATOM 7334 C CA . THR A 1 927 ? -37.087 -11.331 30.077 1.00 75.94 927 THR A CA 1
ATOM 7335 C C . THR A 1 927 ? -35.738 -11.322 30.775 1.00 75.94 927 THR A C 1
ATOM 7337 O O . THR A 1 927 ? -35.418 -10.361 31.464 1.00 75.94 927 THR A O 1
ATOM 7340 N N . LEU A 1 928 ? -34.969 -12.397 30.609 1.00 78.44 928 LEU A N 1
ATOM 7341 C CA . LEU A 1 928 ? -33.626 -12.549 31.163 1.00 78.44 928 LEU A CA 1
ATOM 7342 C C . LEU A 1 928 ? -32.625 -12.587 30.010 1.00 78.44 928 LEU A C 1
ATOM 7344 O O . LEU A 1 928 ? -32.629 -13.554 29.250 1.00 78.44 928 LEU A O 1
ATOM 7348 N N . ASP A 1 929 ? -31.779 -11.568 29.892 1.00 78.38 929 ASP A N 1
ATOM 7349 C CA . ASP A 1 929 ? -30.613 -11.591 29.004 1.00 78.38 929 ASP A CA 1
ATOM 7350 C C . ASP A 1 929 ? -29.351 -11.799 29.847 1.00 78.38 929 ASP A C 1
ATOM 7352 O O . ASP A 1 929 ? -28.842 -10.871 30.478 1.00 78.38 929 ASP A O 1
ATOM 7356 N N . ILE A 1 930 ? -28.925 -13.061 29.955 1.00 76.62 930 ILE A N 1
ATOM 7357 C CA . ILE A 1 930 ? -27.850 -13.501 30.849 1.00 76.62 930 ILE A CA 1
ATOM 7358 C C . ILE A 1 930 ? -26.858 -14.361 30.065 1.00 76.62 930 ILE A C 1
ATOM 7360 O O . ILE A 1 930 ? -27.237 -15.364 29.456 1.00 76.62 930 ILE A O 1
ATOM 7364 N N . ASP A 1 931 ? -25.569 -14.025 30.159 1.00 78.06 931 ASP A N 1
ATOM 7365 C CA . ASP A 1 931 ? -24.483 -14.888 29.691 1.00 78.06 931 ASP A CA 1
ATOM 7366 C C . ASP A 1 931 ? -24.236 -16.027 30.694 1.00 78.06 931 ASP A C 1
ATOM 7368 O O . ASP A 1 931 ? -23.515 -15.892 31.687 1.00 78.06 931 ASP A O 1
ATOM 7372 N N . CYS A 1 932 ? -24.831 -17.189 30.421 1.00 79.56 932 CYS A N 1
ATOM 7373 C CA . CYS A 1 932 ? -24.707 -18.379 31.265 1.00 79.56 932 CYS A CA 1
ATOM 7374 C C . CYS A 1 932 ? -23.254 -18.858 31.409 1.00 79.56 932 CYS A C 1
ATOM 7376 O O . CYS A 1 932 ? -22.922 -19.522 32.391 1.00 79.56 932 CYS A O 1
ATOM 7378 N N . THR A 1 933 ? -22.364 -18.490 30.476 1.00 78.81 933 THR A N 1
ATOM 7379 C CA . THR A 1 933 ? -20.935 -18.814 30.569 1.00 78.81 933 THR A CA 1
ATOM 7380 C C . THR A 1 933 ? -20.221 -18.021 31.654 1.00 78.81 933 THR A C 1
ATOM 7382 O O . THR A 1 933 ? -19.038 -18.247 31.857 1.00 78.81 933 THR A O 1
ATOM 7385 N N . LYS A 1 934 ? -20.897 -17.104 32.356 1.00 84.75 934 LYS A N 1
ATOM 7386 C CA . LYS A 1 934 ? -20.357 -16.324 33.481 1.00 84.75 934 LYS A CA 1
ATOM 7387 C C . LYS A 1 934 ? -20.892 -16.766 34.842 1.00 84.75 934 LYS A C 1
ATOM 7389 O O . LYS A 1 934 ? -20.599 -16.128 35.854 1.00 84.75 934 LYS A O 1
ATOM 7394 N N . ILE A 1 935 ? -21.656 -17.854 34.878 1.00 87.12 935 ILE A N 1
ATOM 7395 C CA . ILE A 1 935 ? -22.206 -18.439 36.099 1.00 87.12 935 ILE A CA 1
ATOM 7396 C C . ILE A 1 935 ? -21.420 -19.712 36.414 1.00 87.12 935 ILE A C 1
ATOM 7398 O O . ILE A 1 935 ? -21.483 -20.693 35.675 1.00 87.12 935 ILE A O 1
ATOM 7402 N N . PHE A 1 936 ? -20.657 -19.710 37.506 1.00 85.31 936 PHE A N 1
ATOM 7403 C CA . PHE A 1 936 ? -19.738 -20.804 37.827 1.00 85.31 936 PHE A CA 1
ATOM 7404 C C . PHE A 1 936 ? -19.808 -21.229 39.288 1.00 85.31 936 PHE A C 1
ATOM 7406 O O . PHE A 1 936 ? -20.004 -20.420 40.188 1.00 85.31 936 PHE A O 1
ATOM 7413 N N . GLY A 1 937 ? -19.548 -22.513 39.542 1.00 81.31 937 GLY A N 1
ATOM 7414 C CA . GLY A 1 937 ? -19.496 -23.044 40.908 1.00 81.31 937 GLY A CA 1
ATOM 7415 C C . GLY A 1 937 ? -20.862 -23.143 41.589 1.00 81.31 937 GLY A C 1
ATOM 7416 O O . GLY A 1 937 ? -20.911 -23.411 42.788 1.00 81.31 937 GLY A O 1
ATOM 7417 N N . ASN A 1 938 ? -21.949 -22.965 40.833 1.00 82.00 938 ASN A N 1
ATOM 7418 C CA . ASN A 1 938 ? -23.308 -23.065 41.343 1.00 82.00 938 ASN A CA 1
ATOM 7419 C C . ASN A 1 938 ? -23.886 -24.467 41.134 1.00 82.00 938 ASN A C 1
ATOM 7421 O O . ASN A 1 938 ? -23.511 -25.158 40.185 1.00 82.00 938 ASN A O 1
ATOM 7425 N N . GLN A 1 939 ? -24.811 -24.898 42.000 1.00 82.50 939 GLN A N 1
ATOM 7426 C CA . GLN A 1 939 ? -25.569 -26.131 41.743 1.00 82.50 939 GLN A CA 1
ATOM 7427 C C . GLN A 1 939 ? -26.602 -25.919 40.638 1.00 82.50 939 GLN A C 1
ATOM 7429 O O . GLN A 1 939 ? -26.865 -26.831 39.856 1.00 82.50 939 GLN A O 1
ATOM 7434 N N . TRP A 1 940 ? -27.159 -24.710 40.573 1.00 81.94 940 TRP A N 1
ATOM 7435 C CA . TRP A 1 940 ? -28.158 -24.325 39.593 1.00 81.94 940 TRP A CA 1
ATOM 7436 C C . TRP A 1 940 ? -27.852 -22.935 39.039 1.00 81.94 940 TRP A C 1
ATOM 7438 O O . TRP A 1 940 ? -27.654 -21.992 39.805 1.00 81.94 940 TRP A O 1
ATOM 7448 N N . ASN A 1 941 ? -27.838 -22.787 37.714 1.00 80.19 941 ASN A N 1
ATOM 7449 C CA . ASN A 1 941 ? -27.596 -21.487 37.086 1.00 80.19 941 ASN A CA 1
ATOM 7450 C C . ASN A 1 941 ? -28.835 -20.593 37.185 1.00 80.19 941 ASN A C 1
ATOM 7452 O O . ASN A 1 941 ? -28.758 -19.494 37.730 1.00 80.19 941 ASN A O 1
ATOM 7456 N N . VAL A 1 942 ? -29.982 -21.113 36.747 1.00 78.00 942 VAL A N 1
ATOM 7457 C CA . VAL A 1 942 ? -31.295 -20.472 36.851 1.00 78.00 942 VAL A CA 1
ATOM 7458 C C . VAL A 1 942 ? -32.282 -21.491 37.423 1.00 78.00 942 VAL A C 1
ATOM 7460 O O . VAL A 1 942 ? -32.282 -22.652 37.013 1.00 78.00 942 VAL A O 1
ATOM 7463 N N . VAL A 1 943 ? -33.090 -21.091 38.410 1.00 75.81 943 VAL A N 1
ATOM 7464 C CA . VAL A 1 943 ? -34.163 -21.932 38.964 1.00 75.81 943 VAL A CA 1
ATOM 7465 C C . VAL A 1 943 ? -35.466 -21.154 39.054 1.00 75.81 943 VAL A C 1
ATOM 7467 O O . VAL A 1 943 ? -35.579 -20.167 39.784 1.00 75.81 943 VAL A O 1
ATOM 7470 N N . GLU A 1 944 ? -36.478 -21.669 38.370 1.00 70.31 944 GLU A N 1
ATOM 7471 C CA . GLU A 1 944 ? -37.856 -21.206 38.474 1.00 70.31 944 GLU A CA 1
ATOM 7472 C C . GLU A 1 944 ? -38.586 -22.021 39.547 1.00 70.31 944 GLU A C 1
ATOM 7474 O O . GLU A 1 944 ? -38.654 -23.251 39.481 1.00 70.31 944 GLU A O 1
ATOM 7479 N N . TRP A 1 945 ? -39.115 -21.345 40.566 1.00 62.62 945 TRP A N 1
ATOM 7480 C CA . TRP A 1 945 ? -39.903 -21.982 41.617 1.00 62.62 945 TRP A CA 1
ATOM 7481 C C . TRP A 1 945 ? -41.381 -21.585 41.447 1.00 62.62 945 TRP A C 1
ATOM 7483 O O . TRP A 1 945 ? -41.706 -20.413 41.604 1.00 62.62 945 TRP A O 1
ATOM 7493 N N . PHE A 1 946 ? -42.250 -22.588 41.222 1.00 57.03 946 PHE A N 1
ATOM 7494 C CA . PHE A 1 946 ? -43.733 -22.549 41.113 1.00 57.03 946 PHE A CA 1
ATOM 7495 C C . PHE A 1 946 ? -44.348 -22.311 39.719 1.00 57.03 946 PHE A C 1
ATOM 7497 O O . PHE A 1 946 ? -43.626 -21.986 38.787 1.00 57.03 946 PHE A O 1
ATOM 7504 N N . ASP A 1 947 ? -45.665 -22.601 39.595 1.00 51.41 947 ASP A N 1
ATOM 7505 C CA . ASP A 1 947 ? -46.532 -22.556 38.392 1.00 51.41 947 ASP A CA 1
ATOM 7506 C C . ASP A 1 947 ? -46.441 -21.199 37.661 1.00 51.41 947 ASP A C 1
ATOM 7508 O O . ASP A 1 947 ? -47.367 -20.387 37.692 1.00 51.41 947 ASP A O 1
ATOM 7512 N N . CYS A 1 948 ? -45.323 -20.942 36.984 1.00 54.84 948 CYS A N 1
ATOM 7513 C CA . CYS A 1 948 ? -45.238 -19.905 35.973 1.00 54.84 948 CYS A CA 1
ATOM 7514 C C . CYS A 1 948 ? -46.358 -20.172 34.960 1.00 54.84 948 CYS A C 1
ATOM 7516 O O . CYS A 1 948 ? -46.462 -21.269 34.402 1.00 54.84 948 CYS A O 1
ATOM 7518 N N . ASP A 1 949 ? -47.216 -19.173 34.733 1.00 59.72 949 ASP A N 1
ATOM 7519 C CA . ASP A 1 949 ? -48.150 -19.178 33.610 1.00 59.72 949 ASP A CA 1
ATOM 7520 C C . ASP A 1 949 ? -47.367 -19.610 32.352 1.00 59.72 949 ASP A C 1
ATOM 7522 O O . ASP A 1 949 ? -46.247 -19.136 32.161 1.00 59.72 949 ASP A O 1
ATOM 7526 N N . PRO A 1 950 ? -47.901 -20.480 31.472 1.00 61.38 950 PRO A N 1
ATOM 7527 C CA . PRO A 1 950 ? -47.213 -20.929 30.252 1.00 61.38 950 PRO A CA 1
ATOM 7528 C C . PRO A 1 950 ? -46.778 -19.802 29.288 1.00 61.38 950 PRO A C 1
ATOM 7530 O O . PRO A 1 950 ? -46.249 -20.082 28.214 1.00 61.38 950 PRO A O 1
ATOM 7533 N N . ARG A 1 951 ? -47.031 -18.536 29.635 1.00 56.31 951 ARG A N 1
ATOM 7534 C CA . ARG A 1 951 ? -46.550 -17.329 28.962 1.00 56.31 951 ARG A CA 1
ATOM 7535 C C . ARG A 1 951 ? -45.259 -16.740 29.536 1.00 56.31 951 ARG A C 1
ATOM 7537 O O . ARG A 1 951 ? -44.665 -15.932 28.837 1.00 56.31 951 ARG A O 1
ATOM 7544 N N . CYS A 1 952 ? -44.798 -17.135 30.724 1.00 56.62 952 CYS A N 1
ATOM 7545 C CA . CYS A 1 952 ? -43.479 -16.736 31.215 1.00 56.62 952 CYS A CA 1
ATOM 7546 C C . CYS A 1 952 ? -42.406 -17.281 30.266 1.00 56.62 952 CYS A C 1
ATOM 7548 O O . CYS A 1 952 ? -42.138 -18.481 30.238 1.00 56.62 952 CYS A O 1
ATOM 7550 N N . THR A 1 953 ? -41.811 -16.412 29.451 1.00 55.75 953 THR A N 1
ATOM 7551 C CA . THR A 1 953 ? -40.702 -16.778 28.568 1.00 55.75 953 THR A CA 1
ATOM 7552 C C . THR A 1 953 ? -39.386 -16.268 29.134 1.00 55.75 953 THR A C 1
ATOM 7554 O O . THR A 1 953 ? -38.910 -15.217 28.710 1.00 55.75 953 THR A O 1
ATOM 7557 N N . ALA A 1 954 ? -38.760 -17.034 30.028 1.00 56.62 954 ALA A N 1
ATOM 7558 C CA . ALA A 1 954 ? -37.338 -16.864 30.298 1.00 56.62 954 ALA A CA 1
ATOM 7559 C C . ALA A 1 954 ? -36.562 -17.240 29.022 1.00 56.62 954 ALA A C 1
ATOM 7561 O O . ALA A 1 954 ? -36.484 -18.406 28.633 1.00 56.62 954 ALA A O 1
ATOM 7562 N N . ARG A 1 955 ? -36.053 -16.240 28.295 1.00 56.44 955 ARG A N 1
ATOM 7563 C CA . ARG A 1 955 ? -35.226 -16.458 27.099 1.00 56.44 955 ARG A CA 1
ATOM 7564 C C . ARG A 1 955 ? -33.757 -16.531 27.475 1.00 56.44 955 ARG A C 1
ATOM 7566 O O . ARG A 1 955 ? -32.990 -15.634 27.151 1.00 56.44 955 ARG A O 1
ATOM 7573 N N . GLU A 1 956 ? -33.367 -17.633 28.095 1.00 60.50 956 GLU A N 1
ATOM 7574 C CA . GLU A 1 956 ? -31.955 -17.931 28.309 1.00 60.50 956 GLU A CA 1
ATOM 7575 C C . GLU A 1 956 ? -31.212 -17.941 26.963 1.00 60.50 956 GLU A C 1
ATOM 7577 O O . GLU A 1 956 ? -31.455 -18.789 26.103 1.00 60.50 956 GLU A O 1
ATOM 7582 N N . HIS A 1 957 ? -30.294 -16.995 26.767 1.00 60.00 957 HIS A N 1
ATOM 7583 C CA . HIS A 1 957 ? -29.335 -17.024 25.661 1.00 60.00 957 HIS A CA 1
ATOM 7584 C C . HIS A 1 957 ? -28.105 -17.849 26.065 1.00 60.00 957 HIS A C 1
ATOM 7586 O O . HIS A 1 957 ? -26.962 -17.435 25.885 1.00 60.00 957 HIS A O 1
ATOM 7592 N N . CYS A 1 958 ? -28.325 -19.048 26.614 1.00 60.66 958 CYS A N 1
ATOM 7593 C CA . CYS A 1 958 ? -27.235 -19.986 26.838 1.00 60.66 958 CYS A CA 1
ATOM 7594 C C . CYS A 1 958 ? -26.839 -20.621 25.487 1.00 60.66 958 CYS A C 1
ATOM 7596 O O . CYS A 1 958 ? -27.715 -21.056 24.729 1.00 60.66 958 CYS A O 1
ATOM 7598 N N . PRO A 1 959 ? -25.540 -20.729 25.157 1.00 53.38 959 PRO A N 1
ATOM 7599 C CA . PRO A 1 959 ? -25.090 -21.510 24.011 1.00 53.38 959 PRO A CA 1
ATOM 7600 C C . PRO A 1 959 ? -25.672 -22.925 24.088 1.00 53.38 959 PRO A C 1
ATOM 7602 O O . PRO A 1 959 ? -25.527 -23.607 25.101 1.00 53.38 959 PRO A O 1
ATOM 7605 N N . SER A 1 960 ? -26.353 -23.372 23.031 1.00 42.81 960 SER A N 1
ATOM 7606 C CA . SER A 1 960 ? -27.031 -24.670 23.009 1.00 42.81 960 SER A CA 1
ATOM 7607 C C . SER A 1 960 ? -26.049 -25.810 23.321 1.00 42.81 960 SER A C 1
ATOM 7609 O O . SER A 1 960 ? -25.221 -26.144 22.470 1.00 42.81 960 SER A O 1
ATOM 7611 N N . GLY A 1 961 ? -26.144 -26.414 24.512 1.00 49.56 961 GLY A N 1
ATOM 7612 C CA . GLY A 1 961 ? -25.353 -27.595 24.883 1.00 49.56 961 GLY A CA 1
ATOM 7613 C C . GLY A 1 961 ? -24.762 -27.648 26.298 1.00 49.56 961 GLY A C 1
ATOM 7614 O O . GLY A 1 961 ? -24.001 -28.585 26.545 1.00 49.56 961 GLY A O 1
ATOM 7615 N N . GLN A 1 962 ? -25.074 -26.709 27.200 1.00 38.94 962 GLN A N 1
ATOM 7616 C CA . GLN A 1 962 ? -24.634 -26.732 28.606 1.00 38.94 962 GLN A CA 1
ATOM 7617 C C . GLN A 1 962 ? -25.793 -26.761 29.590 1.00 38.94 962 GLN A C 1
ATOM 7619 O O . GLN A 1 962 ? -26.801 -26.076 29.314 1.00 38.94 962 GLN A O 1
#

Foldseek 3Di:
DDDDDDDDDDDDDDDDDDDDDDDDDDPPPPPPPPPWDWDKDKADWDWPDWADDDPFKIKTKTKIKMFTQTQFKWAQKKKFKDFQDPQKDWPFGIFTFGIHHHGGMTITPGITMMMGGNVDDDDPVRMDMDMDTDGDPQWWKDWAAQCWDWGDDVQKIKTGHHNQHHGTDIKIKGWAAWCQVVVVVADPCVFKGFFDIKMFIADPDFGPFWIKIKGADDPVRADPLFDQQQKFKKFKDWADPDDDPDDPDPDDTDIDIDTHQWDQDVVRRMTIDTDGGTTMITIMTGNDHDDDDDADDDPDDDDDPPVVCVVVVVQVVFDDDPPCCVPDDPDPPALEAEDEPDAPPPDDPVNVVVLVVLLSLLQVLLCCQVCVPLNQDDDPGRQYEYEDADPDDDQWAQDLVDLSYIYGYNPDDDPARSSLVSSLSVVSSSLVVLDPSNQAPPVLCLQALLLNQLVSLLRSCSSCVPPPRRDQQFPADQQAAASRASPVVHRNHHNLSSLLVQVCCQVPNCLSVQLSNVLSCQQQPDDPDDDDRPGPNDRHSLVSNCVVCVPDFLQVSSCCQFAQVPTSPSRCDCRGSQVQQDDHRDGGPCLPDPLQEDEDWAVAQQAAPVRWDKDKDFEFPHRGKTKHKYWYAADPGGDWAKKKWKWAQWPAPPSFFKKKWKAWSVVRDIDIDTTVNDIDIDIDGHTHGIMIMMIIYRRDSDDDDDRDGRTMTIITIHGAQFPHDLPPPAAEQEDAALVSVQVCQVPGAASHEYEYEFDEYEQEFDPPDPQTESAERAEAYEYEYSAAVGAEYEFDDENYEHEYEDVPDAHAHHEYERHEYEYPYQEAYEYEEHYQEYEYGNYEQEYADADAQGENYEHAYEAHHAEYYYYNYEQHYDHEDARYEDYEYHHPPDQDEDEYEYYHYNYAYYQGQEHYEYDDDHYDEYEDDDALVRYPNYVYDYDYDDDDPPRHDHPPPYDPDD

Sequence (962 aa):
MEAHSSKKYSGSVTLAFIIFFAFLMPLTTPIICFSQSIDLTIGDYALVSKQRVGRTAYDYIFTANITNNGTEDAVNVTATLTSLVPTTTVIDGSLTFGAVPAGATVTSSDTLTVRIDRLYPFNESDLSWDIHYDVGEAGARLEVGPEGGMLRFDRFEVTVPPDVLAEPVEISVTELPSQAEEVAKDLDPARAQPIGPAFQFEAPFFSNEPLTLSLSYDENDIPPGFEAQNLAILIRLKGYPEFFGSMSMRESPIVMFVPLPAQVDEQNRKVQVHIFAGGTFQIVALAEPLEVFEVASLDTKPQHLFKRAFARLMMLLNPFSVKEAIAQPQVPLNPFRVIFWEVPANWTLTDRDKFKADILAGLNSAYQKLVLEKGFPAPLAQVTVHVRKIPGLHMAEVSSWSPLYIVIDPFKEPIKPIQSLMAHEYFHVIQMWNSNYIFVSDQVYFDNEWFEEGTADWAMDEVFDNVSGHYNAPTGERFHAPLNTNDPSYTEETYETVAFWKWLETKAPGSIRAMIEHHRSLTHSSISSLGLIKNMKEARYLDSLTYLHPDLNFLMFVTDALYWKNFEKDESDLLDLWGLLGDPKDVPEDLHAPEYIFTLEKCGPGDGEANKLKIPYTVYSHLAADVFIIDTWEGEEALSGTLHVEFEKPDGPTAQEFVAAVILRDTHKQKLVKKLSTTREVTFGFGPGSEVVVIIVDPQWKAPFQPDPFGYGDVNVWVEPCGGETPPGAFTWNVSSEQELYNAVDNACCGDTILLAPGRYWLPGRSDYPQIYSLNIEKGVTIAGSGPLETTIVLSGNLSGIFIGTWPGVIEQATFRDLRIDDRSDFGLWVWGNVRRFSLCNVIVVSSQRQRQHHGLMFSPFSIAEKLELHGTDFVCQDCQPYCKAIMIDPVDWPGRFNVEVEMRDSSIWNWDIGVSIYSTDFGDVTLDIDCTKIFGNQWNVVEWFDCDPRCTAREHCPSGQ